Protein AF-0000000087543328 (afdb_homodimer)

Structure (mmCIF, N/CA/C/O backbone):
data_AF-0000000087543328-model_v1
#
loop_
_entity.id
_entity.type
_entity.pdbx_description
1 polymer 'HDOD domain-containing protein'
#
loop_
_atom_site.group_PDB
_atom_site.id
_atom_site.type_symbol
_atom_site.label_atom_id
_atom_site.label_alt_id
_atom_site.label_comp_id
_atom_site.label_asym_id
_atom_site.label_entity_id
_atom_site.label_seq_id
_atom_site.pdbx_PDB_ins_code
_atom_site.Cartn_x
_atom_site.Cartn_y
_atom_site.Cartn_z
_atom_site.occupancy
_atom_site.B_iso_or_equiv
_atom_site.auth_seq_id
_atom_site.auth_comp_id
_atom_site.auth_asym_id
_atom_site.auth_atom_id
_atom_site.pdbx_PDB_model_num
ATOM 1 N N . MET A 1 1 ? -0.585 4.352 -49.812 1 19.86 1 MET A N 1
ATOM 2 C CA . MET A 1 1 ? -1.611 5.371 -50 1 19.86 1 MET A CA 1
ATOM 3 C C . MET A 1 1 ? -2.803 5.125 -49.094 1 19.86 1 MET A C 1
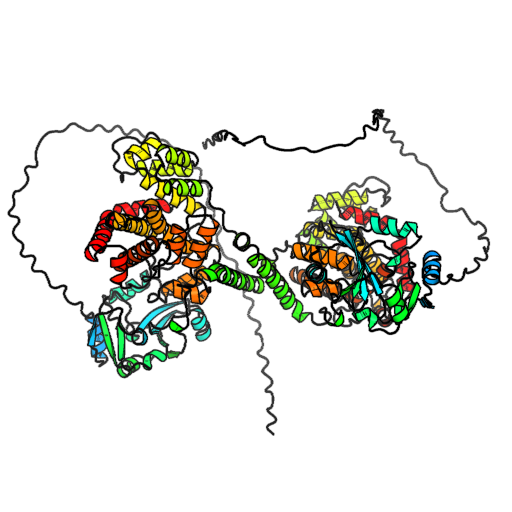ATOM 5 O O . MET A 1 1 ? -3.605 4.223 -49.344 1 19.86 1 MET A O 1
ATOM 9 N N . CYS A 1 2 ? -2.732 5.324 -47.781 1 21.84 2 CYS A N 1
ATOM 10 C CA . CYS A 1 2 ? -2.926 4.574 -46.562 1 21.84 2 CYS A CA 1
ATOM 11 C C . CYS A 1 2 ? -4.301 4.855 -45.969 1 21.84 2 CYS A C 1
ATOM 13 O O . CYS A 1 2 ? -4.484 5.855 -45.25 1 21.84 2 CYS A O 1
ATOM 15 N N . SER A 1 3 ? -5.391 4.523 -46.812 1 21.02 3 SER A N 1
ATOM 16 C CA . SER A 1 3 ? -6.738 5.09 -46.75 1 21.02 3 SER A CA 1
ATOM 17 C C . SER A 1 3 ? -7.477 4.641 -45.5 1 21.02 3 SER A C 1
ATOM 19 O O . SER A 1 3 ? -7.641 3.439 -45.25 1 21.02 3 SER A O 1
ATOM 21 N N . LEU A 1 4 ? -7.59 5.488 -44.5 1 20.98 4 LEU A N 1
ATOM 22 C CA . LEU A 1 4 ? -7.801 5.391 -43.062 1 20.98 4 LEU A CA 1
ATOM 23 C C . LEU A 1 4 ? -9.289 5.281 -42.719 1 20.98 4 LEU A C 1
ATOM 25 O O . LEU A 1 4 ? -9.75 5.848 -41.75 1 20.98 4 LEU A O 1
ATOM 29 N N . ARG A 1 5 ? -10.164 4.801 -43.656 1 21.86 5 ARG A N 1
ATOM 30 C CA . ARG A 1 5 ? -11.508 5.324 -43.438 1 21.86 5 ARG A CA 1
ATOM 31 C C . ARG A 1 5 ? -12.156 4.691 -42.219 1 21.86 5 ARG A C 1
ATOM 33 O O . ARG A 1 5 ? -12.023 3.486 -41.969 1 21.86 5 ARG A O 1
ATOM 40 N N . TYR A 1 6 ? -12.695 5.59 -41.312 1 20.16 6 TYR A N 1
ATOM 41 C CA . TYR A 1 6 ? -13.133 5.656 -39.938 1 20.16 6 TYR A CA 1
ATOM 42 C C . TYR A 1 6 ? -14.531 5.059 -39.781 1 20.16 6 TYR A C 1
ATOM 44 O O . TYR A 1 6 ? -15.477 5.5 -40.406 1 20.16 6 TYR A O 1
ATOM 52 N N . ALA A 1 7 ? -14.609 3.797 -39.625 1 21.73 7 ALA A N 1
ATOM 53 C CA . ALA A 1 7 ? -15.836 2.998 -39.625 1 21.73 7 ALA A CA 1
ATOM 54 C C . ALA A 1 7 ? -16.734 3.391 -38.469 1 21.73 7 ALA A C 1
ATOM 56 O O . ALA A 1 7 ? -16.266 3.617 -37.344 1 21.73 7 ALA A O 1
ATOM 57 N N . THR A 1 8 ? -17.969 3.902 -38.75 1 22.56 8 THR A N 1
ATOM 58 C CA . THR A 1 8 ? -19.078 4.559 -38.062 1 22.56 8 THR A CA 1
ATOM 59 C C . THR A 1 8 ? -19.703 3.629 -37.031 1 22.56 8 THR A C 1
ATOM 61 O O . THR A 1 8 ? -20.078 2.496 -37.344 1 22.56 8 THR A O 1
ATOM 64 N N . PRO A 1 9 ? -19.547 3.918 -35.688 1 22.5 9 PRO A N 1
ATOM 65 C CA . PRO A 1 9 ? -19.844 3.125 -34.5 1 22.5 9 PRO A CA 1
ATOM 66 C C . PRO A 1 9 ? -21.344 3.006 -34.219 1 22.5 9 PRO A C 1
ATOM 68 O O . PRO A 1 9 ? -22.078 3.998 -34.312 1 22.5 9 PRO A O 1
ATOM 71 N N . PRO A 1 10 ? -21.984 1.905 -34.5 1 20.33 10 PRO A N 1
ATOM 72 C CA . PRO A 1 10 ? -23.438 1.818 -34.5 1 20.33 10 PRO A CA 1
ATOM 73 C C . PRO A 1 10 ? -24.047 2.117 -33.125 1 20.33 10 PRO A C 1
ATOM 75 O O . PRO A 1 10 ? -23.359 1.978 -32.094 1 20.33 10 PRO A O 1
ATOM 78 N N . ARG A 1 11 ? -25.25 2.781 -33.062 1 21.09 11 ARG A N 1
ATOM 79 C CA . ARG A 1 11 ? -26.188 3.52 -32.219 1 21.09 11 ARG A CA 1
ATOM 80 C C . ARG A 1 11 ? -26.844 2.598 -31.203 1 21.09 11 ARG A C 1
ATOM 82 O O . ARG A 1 11 ? -27.625 1.714 -31.562 1 21.09 11 ARG A O 1
ATOM 89 N N . LEU A 1 12 ? -26.203 2.326 -30.094 1 19.09 12 LEU A N 1
ATOM 90 C CA . LEU A 1 12 ? -26.688 1.369 -29.109 1 19.09 12 LEU A CA 1
ATOM 91 C C . LEU A 1 12 ? -27.938 1.906 -28.391 1 19.09 12 LEU A C 1
ATOM 93 O O . LEU A 1 12 ? -27.938 3.047 -27.922 1 19.09 12 LEU A O 1
ATOM 97 N N . CYS A 1 13 ? -29.125 1.343 -28.578 1 19.7 13 CYS A N 1
ATOM 98 C CA . CYS A 1 13 ? -30.516 1.588 -28.203 1 19.7 13 CYS A CA 1
ATOM 99 C C . CYS A 1 13 ? -30.703 1.465 -26.703 1 19.7 13 CYS A C 1
ATOM 101 O O . CYS A 1 13 ? -30.312 0.46 -26.109 1 19.7 13 CYS A O 1
ATOM 103 N N . TRP A 1 14 ? -30.859 2.693 -26 1 19.03 14 TRP A N 1
ATOM 104 C CA . TRP A 1 14 ? -30.969 3.059 -24.594 1 19.03 14 TRP A CA 1
ATOM 105 C C . TRP A 1 14 ? -32.25 2.498 -23.969 1 19.03 14 TRP A C 1
ATOM 107 O O . TRP A 1 14 ? -33.344 2.859 -24.391 1 19.03 14 TRP A O 1
ATOM 117 N N . ASN A 1 15 ? -32.312 1.353 -23.5 1 18.34 15 ASN A N 1
ATOM 118 C CA . ASN A 1 15 ? -33.562 0.72 -23.062 1 18.34 15 ASN A CA 1
ATOM 119 C C . ASN A 1 15 ? -34 1.221 -21.688 1 18.34 15 ASN A C 1
ATOM 121 O O . ASN A 1 15 ? -34.781 0.569 -21.016 1 18.34 15 ASN A O 1
ATOM 125 N N . ALA A 1 16 ? -33.562 2.389 -21.172 1 18.34 16 ALA A N 1
ATOM 126 C CA . ALA A 1 16 ? -33.812 2.512 -19.734 1 18.34 16 ALA A CA 1
ATOM 127 C C . ALA A 1 16 ? -35.312 2.447 -19.422 1 18.34 16 ALA A C 1
ATOM 129 O O . ALA A 1 16 ? -36.125 2.91 -20.219 1 18.34 16 ALA A O 1
ATOM 130 N N . GLY A 1 17 ? -35.688 1.67 -18.391 1 17.94 17 GLY A N 1
ATOM 131 C CA . GLY A 1 17 ? -36.812 1.072 -17.719 1 17.94 17 GLY A CA 1
ATOM 132 C C . GLY A 1 17 ? -37.75 2.098 -17.094 1 17.94 17 GLY A C 1
ATOM 133 O O . GLY A 1 17 ? -37.438 3.289 -17.062 1 17.94 17 GLY A O 1
ATOM 134 N N . PRO A 1 18 ? -38.438 1.804 -15.961 1 20.08 18 PRO A N 1
ATOM 135 C CA . PRO A 1 18 ? -39.812 1.947 -15.477 1 20.08 18 PRO A CA 1
ATOM 136 C C . PRO A 1 18 ? -40 3.209 -14.641 1 20.08 18 PRO A C 1
ATOM 138 O O . PRO A 1 18 ? -39.062 3.725 -14.055 1 20.08 18 PRO A O 1
ATOM 141 N N . THR A 1 19 ? -41.062 3.975 -14.867 1 19.34 19 THR A N 1
ATOM 142 C CA . THR A 1 19 ? -41.688 5.223 -14.453 1 19.34 19 THR A CA 1
ATOM 143 C C . THR A 1 19 ? -42.219 5.117 -13.023 1 19.34 19 THR A C 1
ATOM 145 O O . THR A 1 19 ? -43.031 5.926 -12.594 1 19.34 19 THR A O 1
ATOM 148 N N . THR A 1 20 ? -41.656 4.617 -12.023 1 16.33 20 THR A N 1
ATOM 149 C CA . THR A 1 20 ? -42.594 4.523 -10.914 1 16.33 20 THR A CA 1
ATOM 150 C C . THR A 1 20 ? -42.875 5.902 -10.328 1 16.33 20 THR A C 1
ATOM 152 O O . THR A 1 20 ? -44.031 6.273 -10.141 1 16.33 20 THR A O 1
ATOM 155 N N . SER A 1 21 ? -42.031 6.527 -9.328 1 15.92 21 SER A N 1
ATOM 156 C CA . SER A 1 21 ? -42.594 6.727 -7.992 1 15.92 21 SER A CA 1
ATOM 157 C C . SER A 1 21 ? -43.281 8.078 -7.879 1 15.92 21 SER A C 1
ATOM 159 O O . SER A 1 21 ? -43.156 8.922 -8.773 1 15.92 21 SER A O 1
ATOM 161 N N . ALA A 1 22 ? -42.906 8.867 -6.633 1 16.64 22 ALA A N 1
ATOM 162 C CA . ALA A 1 22 ? -43.594 9.375 -5.438 1 16.64 22 ALA A CA 1
ATOM 163 C C . ALA A 1 22 ? -43.938 10.852 -5.586 1 16.64 22 ALA A C 1
ATOM 165 O O . ALA A 1 22 ? -43.375 11.547 -6.441 1 16.64 22 ALA A O 1
ATOM 166 N N . ARG A 1 23 ? -44.156 11.633 -4.34 1 16.64 23 ARG A N 1
ATOM 167 C CA . ARG A 1 23 ? -45.125 12.461 -3.631 1 16.64 23 ARG A CA 1
ATOM 168 C C . ARG A 1 23 ? -44.688 13.922 -3.611 1 16.64 23 ARG A C 1
ATOM 170 O O . ARG A 1 23 ? -45.469 14.805 -3.281 1 16.64 23 ARG A O 1
ATOM 177 N N . CYS A 1 24 ? -43.375 14.352 -3.805 1 15.91 24 CYS A N 1
ATOM 178 C CA . CYS A 1 24 ? -43.156 15.383 -2.801 1 15.91 24 CYS A CA 1
ATOM 179 C C . CYS A 1 24 ? -44 16.625 -3.086 1 15.91 24 CYS A C 1
ATOM 181 O O . CYS A 1 24 ? -44.344 16.875 -4.234 1 15.91 24 CYS A O 1
ATOM 183 N N . TRP A 1 25 ? -44.094 17.5 -1.978 1 16.02 25 TRP A N 1
ATOM 184 C CA . TRP A 1 25 ? -44.906 18.547 -1.373 1 16.02 25 TRP A CA 1
ATOM 185 C C . TRP A 1 25 ? -44.688 19.891 -2.051 1 16.02 25 TRP A C 1
ATOM 187 O O . TRP A 1 25 ? -43.688 20.062 -2.77 1 16.02 25 TRP A O 1
ATOM 197 N N . THR A 1 26 ? -44.312 20.922 -1.267 1 15.66 26 THR A N 1
ATOM 1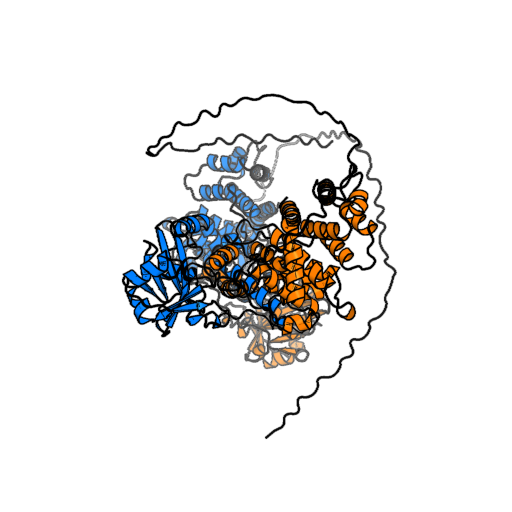98 C CA . THR A 1 26 ? -45.062 22.125 -0.975 1 15.66 26 THR A CA 1
ATOM 199 C C . THR A 1 26 ? -44.594 23.297 -1.838 1 15.66 26 THR A C 1
ATOM 201 O O . THR A 1 26 ? -45.406 23.953 -2.498 1 15.66 26 THR A O 1
ATOM 204 N N . ALA A 1 27 ? -43.469 24.047 -1.35 1 16.39 27 ALA A N 1
ATOM 205 C CA . ALA A 1 27 ? -43.781 25.406 -0.918 1 16.39 27 ALA A CA 1
ATOM 206 C C . ALA A 1 27 ? -43.625 26.391 -2.076 1 16.39 27 ALA A C 1
ATOM 208 O O . ALA A 1 27 ? -43.031 26.062 -3.105 1 16.39 27 ALA A O 1
ATOM 209 N N . GLY A 1 28 ? -43.375 27.703 -1.711 1 15.44 28 GLY A N 1
ATOM 210 C CA . GLY A 1 28 ? -44 29.016 -1.852 1 15.44 28 GLY A CA 1
ATOM 211 C C . GLY A 1 28 ? -43.375 29.844 -2.969 1 15.44 28 GLY A C 1
ATOM 212 O O . GLY A 1 28 ? -44.062 30.203 -3.928 1 15.44 28 GLY A O 1
ATOM 213 N N . CYS A 1 29 ? -42.219 30.594 -2.682 1 15.8 29 CYS A N 1
ATOM 214 C CA . CYS A 1 29 ? -42.406 32.031 -2.775 1 15.8 29 CYS A CA 1
ATOM 215 C C . CYS A 1 29 ? -41.969 32.562 -4.141 1 15.8 29 CYS A C 1
ATOM 217 O O . CYS A 1 29 ? -41 32.062 -4.719 1 15.8 29 CYS A O 1
ATOM 219 N N . ALA A 1 30 ? -42.75 33.312 -4.73 1 16.19 30 ALA A N 1
ATOM 220 C CA . ALA A 1 30 ? -43 33.906 -6.043 1 16.19 30 ALA A CA 1
ATOM 221 C C . ALA A 1 30 ? -41.938 34.938 -6.402 1 16.19 30 ALA A C 1
ATOM 223 O O . ALA A 1 30 ? -41.875 35.406 -7.543 1 16.19 30 ALA A O 1
ATOM 224 N N . THR A 1 31 ? -41 35.219 -5.398 1 15.71 31 THR A N 1
ATOM 225 C CA . THR A 1 31 ? -41 36.688 -5.492 1 15.71 31 THR A CA 1
ATOM 226 C C . THR A 1 31 ? -40.344 37.156 -6.801 1 15.71 31 THR A C 1
ATOM 228 O O . THR A 1 31 ? -40.969 37.875 -7.582 1 15.71 31 THR A O 1
ATOM 231 N N . GLY A 1 32 ? -39.156 37.781 -6.734 1 16.28 32 GLY A N 1
ATOM 232 C CA . GLY A 1 32 ? -38.938 39.188 -7.004 1 16.28 32 GLY A CA 1
ATOM 233 C C . GLY A 1 32 ? -38.344 39.469 -8.375 1 16.28 32 GLY A C 1
ATOM 234 O O . GLY A 1 32 ? -37.781 38.562 -8.992 1 16.28 32 GLY A O 1
ATOM 235 N N . SER A 1 33 ? -38.969 40.406 -9.102 1 16.78 33 SER A N 1
ATOM 236 C CA . SER A 1 33 ? -39.031 40.938 -10.461 1 16.78 33 SER A CA 1
ATOM 237 C C . SER A 1 33 ? -37.688 41.531 -10.875 1 16.78 33 SER A C 1
ATOM 239 O O . SER A 1 33 ? -37.219 42.531 -10.281 1 16.78 33 SER A O 1
ATOM 241 N N . ASN A 1 34 ? -36.781 40.625 -11.148 1 16.7 34 ASN A N 1
ATOM 242 C CA . ASN A 1 34 ? -35.406 41.031 -11.406 1 16.7 34 ASN A CA 1
ATOM 243 C C . ASN A 1 34 ? -35.281 41.875 -12.664 1 16.7 34 ASN A C 1
ATOM 245 O O . ASN A 1 34 ? -34.219 41.938 -13.273 1 16.7 34 ASN A O 1
ATOM 249 N N . THR A 1 35 ? -36.125 42.844 -12.922 1 15.87 35 THR A N 1
ATOM 250 C CA . THR A 1 35 ? -36.094 43.125 -14.352 1 15.87 35 THR A CA 1
ATOM 251 C C . THR A 1 35 ? -34.781 43.844 -14.703 1 15.87 35 THR A C 1
ATOM 253 O O . THR A 1 35 ? -34.344 43.812 -15.859 1 15.87 35 THR A O 1
ATOM 256 N N . ALA A 1 36 ? -34.094 44.438 -13.859 1 15.52 36 ALA A N 1
ATOM 257 C CA . ALA A 1 36 ? -33.719 45.719 -14.445 1 15.52 36 ALA A CA 1
ATOM 258 C C . ALA A 1 36 ? -32.688 45.531 -15.562 1 15.52 36 ALA A C 1
ATOM 260 O O . ALA A 1 36 ? -31.844 44.656 -15.5 1 15.52 36 ALA A O 1
ATOM 261 N N . LYS A 1 37 ? -32.875 46.438 -16.547 1 16.31 37 LYS A N 1
ATOM 262 C CA . LYS A 1 37 ? -32.531 46.656 -17.938 1 16.31 37 LYS A CA 1
ATOM 263 C C . LYS A 1 37 ? -31.047 46.875 -18.125 1 16.31 37 LYS A C 1
ATOM 265 O O . LYS A 1 37 ? -30.359 47.25 -17.172 1 16.31 37 LYS A O 1
ATOM 270 N N . CYS A 1 38 ? -30.531 47.031 -19.281 1 16.12 38 CYS A N 1
ATOM 271 C CA . CYS A 1 38 ? -29.422 46.688 -20.188 1 16.12 38 CYS A CA 1
ATOM 272 C C . CYS A 1 38 ? -28.344 47.781 -20.156 1 16.12 38 CYS A C 1
ATOM 274 O O . CYS A 1 38 ? -27.172 47.5 -20.438 1 16.12 38 CYS A O 1
ATOM 276 N N . GLU A 1 39 ? -28.594 49.062 -19.766 1 15.41 39 GLU A N 1
ATOM 277 C CA . GLU A 1 39 ? -28.188 49.906 -20.891 1 15.41 39 GLU A CA 1
ATOM 278 C C . GLU A 1 39 ? -26.672 49.938 -21.031 1 15.41 39 GLU A C 1
ATOM 280 O O . GLU A 1 39 ? -25.953 49.406 -20.188 1 15.41 39 GLU A O 1
ATOM 285 N N . HIS A 1 40 ? -26.109 51.188 -21.188 1 15.98 40 HIS A N 1
ATOM 286 C CA . HIS A 1 40 ? -25.406 51.969 -22.203 1 15.98 40 HIS A CA 1
ATOM 287 C C . HIS A 1 40 ? -23.906 51.938 -21.953 1 15.98 40 HIS A C 1
ATOM 289 O O . HIS A 1 40 ? -23.453 51.75 -20.828 1 15.98 40 HIS A O 1
ATOM 295 N N . ALA A 1 41 ? -23.109 51.875 -23.094 1 17.56 41 ALA A N 1
ATOM 296 C CA . ALA A 1 41 ? -21.781 51.625 -23.641 1 17.56 41 ALA A CA 1
ATOM 297 C C . ALA A 1 41 ? -20.797 52.719 -23.281 1 17.56 41 ALA A C 1
ATOM 299 O O . ALA A 1 41 ? -19.641 52.688 -23.688 1 17.56 41 ALA A O 1
ATOM 300 N N . ARG A 1 42 ? -21.125 53.531 -22.203 1 15.98 42 ARG A N 1
ATOM 301 C CA . ARG A 1 42 ? -20.406 54.781 -22.438 1 15.98 42 ARG A CA 1
ATOM 302 C C . ARG A 1 42 ? -18.906 54.531 -22.641 1 15.98 42 ARG A C 1
ATOM 304 O O . ARG A 1 42 ? -18.391 53.531 -22.172 1 15.98 42 ARG A O 1
ATOM 311 N N . SER A 1 43 ? -18.312 55.562 -23.234 1 16.41 43 SER A N 1
ATOM 312 C CA . SER A 1 43 ? -17.203 56.094 -24.031 1 16.41 43 SER A CA 1
ATOM 313 C C . SER A 1 43 ? -15.922 56.156 -23.203 1 16.41 43 SER A C 1
ATOM 315 O O . SER A 1 43 ? -15.961 56.25 -21.984 1 16.41 43 SER A O 1
ATOM 317 N N . PHE A 1 44 ? -14.82 55.781 -23.875 1 17.33 44 PHE A N 1
ATOM 318 C CA . PHE A 1 44 ? -13.422 55.406 -23.734 1 17.33 44 PHE A CA 1
ATOM 319 C C . PHE A 1 44 ? -12.578 56.594 -23.266 1 17.33 44 PHE A C 1
ATOM 321 O O . PHE A 1 44 ? -11.359 56.469 -23.125 1 17.33 44 PHE A O 1
ATOM 328 N N . ARG A 1 45 ? -13.109 57.75 -22.906 1 16.61 45 ARG A N 1
ATOM 329 C CA . ARG A 1 45 ? -12.195 58.875 -23.172 1 16.61 45 ARG A CA 1
ATOM 330 C C . ARG A 1 45 ? -10.922 58.75 -22.344 1 16.61 45 ARG A C 1
ATOM 332 O O . ARG A 1 45 ? -10.977 58.375 -21.156 1 16.61 45 ARG A O 1
ATOM 339 N N . ALA A 1 46 ? -9.773 58.719 -23.047 1 17.3 46 ALA A N 1
ATOM 340 C CA . ALA A 1 46 ? -8.328 58.5 -22.969 1 17.3 46 ALA A CA 1
ATOM 341 C C . ALA A 1 46 ? -7.668 59.531 -22.047 1 17.3 46 ALA A C 1
ATOM 343 O O . ALA A 1 46 ? -6.566 59.281 -21.547 1 17.3 46 ALA A O 1
ATOM 344 N N . HIS A 1 47 ? -8.328 60.719 -21.734 1 16.75 47 HIS A N 1
ATOM 345 C CA . HIS A 1 47 ? -7.395 61.844 -21.734 1 16.75 47 HIS A CA 1
ATOM 346 C C . HIS A 1 47 ? -6.445 61.781 -20.547 1 16.75 47 HIS A C 1
ATOM 348 O O . HIS A 1 47 ? -6.859 61.438 -19.438 1 16.75 47 HIS A O 1
ATOM 354 N N . LEU A 1 48 ? -5.184 61.656 -20.859 1 17.64 48 LEU A N 1
ATOM 355 C CA . LEU A 1 48 ? -3.951 61.438 -20.094 1 17.64 48 LEU A CA 1
ATOM 356 C C . LEU A 1 48 ? -3.654 62.656 -19.219 1 17.64 48 LEU A C 1
ATOM 358 O O . LEU A 1 48 ? -2.607 62.719 -18.562 1 17.64 48 LEU A O 1
ATOM 362 N N . PRO A 1 49 ? -4.707 63.438 -18.75 1 16.23 49 PRO A N 1
ATOM 363 C CA . PRO A 1 49 ? -4.094 64.75 -18.547 1 16.23 49 PRO A CA 1
ATOM 364 C C . PRO A 1 49 ? -2.918 64.688 -17.562 1 16.23 49 PRO A C 1
ATOM 366 O O . PRO A 1 49 ? -2.773 63.719 -16.812 1 16.23 49 PRO A O 1
ATOM 369 N N . ARG A 1 50 ? -2.162 65.875 -17.469 1 19.03 50 ARG A N 1
ATOM 370 C CA . ARG A 1 50 ? -0.922 66.562 -17.156 1 19.03 50 ARG A CA 1
ATOM 371 C C . ARG A 1 50 ? -0.691 66.625 -15.648 1 19.03 50 ARG A C 1
ATOM 373 O O . ARG A 1 50 ? 0.453 66.562 -15.188 1 19.03 50 ARG A O 1
ATOM 380 N N . GLN A 1 51 ? -1.838 66.875 -14.773 1 15.35 51 GLN A N 1
ATOM 381 C CA . GLN A 1 51 ? -1.629 68 -13.938 1 15.35 51 GLN A CA 1
ATOM 382 C C . GLN A 1 51 ? -0.637 67.75 -12.82 1 15.35 51 GLN A C 1
ATOM 384 O O . GLN A 1 51 ? 0.326 68.5 -12.625 1 15.35 51 GLN A O 1
ATOM 389 N N . ALA A 1 52 ? -1.103 67.375 -11.484 1 16.55 52 ALA A N 1
ATOM 390 C CA . ALA A 1 52 ? -1.143 68.125 -10.25 1 16.55 52 ALA A CA 1
ATOM 391 C C . ALA A 1 52 ? 0.118 67.938 -9.422 1 16.55 52 ALA A C 1
ATOM 393 O O . ALA A 1 52 ? 0.675 66.812 -9.398 1 16.55 52 ALA A O 1
ATOM 394 N N . GLY A 1 53 ? 0.855 69.125 -8.93 1 17.16 53 GLY A N 1
ATOM 395 C CA . GLY A 1 53 ? 1.936 69.812 -8.266 1 17.16 53 GLY A CA 1
ATOM 396 C C . GLY A 1 53 ? 2.201 69.312 -6.859 1 17.16 53 GLY A C 1
ATOM 397 O O . GLY A 1 53 ? 3.35 69 -6.496 1 17.16 53 GLY A O 1
ATOM 398 N N . TYR A 1 54 ? 1.181 69.625 -5.945 1 16.89 54 TYR A N 1
ATOM 399 C CA . TYR A 1 54 ? 1.352 70.375 -4.68 1 16.89 54 TYR A CA 1
ATOM 400 C C . TYR A 1 54 ? 1.771 69.375 -3.57 1 16.89 54 TYR A C 1
ATOM 402 O O . TYR A 1 54 ? 1.836 69.75 -2.4 1 16.89 54 TYR A O 1
ATOM 410 N N . THR A 1 55 ? 1.972 68.125 -3.795 1 18.83 55 THR A N 1
ATOM 411 C CA . THR A 1 55 ? 1.433 67.375 -2.666 1 18.83 55 THR A CA 1
ATOM 412 C C . THR A 1 55 ? 2.207 67.688 -1.39 1 18.83 55 THR A C 1
ATOM 414 O O . THR A 1 55 ? 1.794 67.312 -0.296 1 18.83 55 THR A O 1
ATOM 417 N N . ALA A 1 56 ? 3.541 67.938 -1.516 1 18.16 56 ALA A N 1
ATOM 418 C CA . ALA A 1 56 ? 4.25 67.375 -0.375 1 18.16 56 ALA A CA 1
ATOM 419 C C . ALA A 1 56 ? 4.035 68.188 0.883 1 18.16 56 ALA A C 1
ATOM 421 O O . ALA A 1 56 ? 4.492 67.875 1.968 1 18.16 56 ALA A O 1
ATOM 422 N N . ARG A 1 57 ? 3.82 69.562 0.699 1 19.31 57 ARG A N 1
ATOM 423 C CA . ARG A 1 57 ? 4.27 70.438 1.766 1 19.31 57 ARG A CA 1
ATOM 424 C C . ARG A 1 57 ? 3.455 70.25 3.037 1 19.31 57 ARG A C 1
ATOM 426 O O . ARG A 1 57 ? 3.801 70.75 4.098 1 19.31 57 ARG A O 1
ATOM 433 N N . LEU A 1 58 ? 2.055 70.062 2.729 1 17.47 58 LEU A N 1
ATOM 434 C CA . LEU A 1 58 ? 1.233 70.938 3.592 1 17.47 58 LEU A CA 1
ATOM 435 C C . LEU A 1 58 ? 1.557 70.688 5.062 1 17.47 58 LEU A C 1
ATOM 437 O O . LEU A 1 58 ? 1.787 71.625 5.816 1 17.47 58 LEU A O 1
ATOM 441 N N . VAL A 1 59 ? 0.725 69.812 5.77 1 19.02 59 VAL A N 1
ATOM 442 C CA . VAL A 1 59 ? -0.181 70.25 6.836 1 19.02 59 VAL A CA 1
ATOM 443 C C . VAL A 1 59 ? 0.566 70.25 8.172 1 19.02 59 VAL A C 1
ATOM 445 O O . VAL A 1 59 ? 1.073 69.25 8.617 1 19.02 59 VAL A O 1
ATOM 448 N N . GLY A 1 60 ? 1.298 71.312 8.539 1 20.52 60 GLY A N 1
ATOM 449 C CA . GLY A 1 60 ? 1.926 71.688 9.805 1 20.52 60 GLY A CA 1
ATOM 450 C C . GLY A 1 60 ? 1.009 71.5 11 1 20.52 60 GLY A C 1
ATOM 451 O O . GLY A 1 60 ? 1.308 71.938 12.094 1 20.52 60 GLY A O 1
ATOM 452 N N . LYS A 1 61 ? -0.297 71.25 10.68 1 24.2 61 LYS A N 1
ATOM 453 C CA . LYS A 1 61 ? -1.137 71.75 11.766 1 24.2 61 LYS A CA 1
ATOM 454 C C . LYS A 1 61 ? -0.666 71.188 13.117 1 24.2 61 LYS A C 1
ATOM 456 O O . LYS A 1 61 ? -0 70.188 13.188 1 24.2 61 LYS A O 1
ATOM 461 N N . ARG A 1 62 ? -1.074 72 14.086 1 26.27 62 ARG A N 1
ATOM 462 C CA . ARG A 1 62 ? -0.962 72.062 15.547 1 26.27 62 ARG A CA 1
ATOM 463 C C . ARG A 1 62 ? -1.381 70.75 16.172 1 26.27 62 ARG A C 1
ATOM 465 O O . ARG A 1 62 ? -2.521 70.312 16.016 1 26.27 62 ARG A O 1
ATOM 472 N N . ILE A 1 63 ? -0.475 69.875 16.156 1 22.69 63 ILE A N 1
ATOM 473 C CA . ILE A 1 63 ? -0.681 68.625 16.906 1 22.69 63 ILE A CA 1
ATOM 474 C C . ILE A 1 63 ? -1.194 68.938 18.312 1 22.69 63 ILE A C 1
ATOM 476 O O . ILE A 1 63 ? -0.488 69.562 19.109 1 22.69 63 ILE A O 1
ATOM 480 N N . GLN A 1 64 ? -2.49 69.5 18.359 1 23.28 64 GLN A N 1
ATOM 481 C CA . GLN A 1 64 ? -3.062 69.625 19.688 1 23.28 64 GLN A CA 1
ATOM 482 C C . GLN A 1 64 ? -2.713 68.438 20.562 1 23.28 64 GLN A C 1
ATOM 484 O O . GLN A 1 64 ? -2.65 67.312 20.094 1 23.28 64 GLN A O 1
ATOM 489 N N . THR A 1 65 ? -2.037 68.688 21.656 1 26.47 65 THR A N 1
ATOM 490 C CA . THR A 1 65 ? -1.638 67.875 22.828 1 26.47 65 THR A CA 1
ATOM 491 C C . THR A 1 65 ? -2.809 67.062 23.344 1 26.47 65 THR A C 1
ATOM 493 O O . THR A 1 65 ? -3.689 67.625 24.031 1 26.47 65 THR A O 1
ATOM 496 N N . MET A 1 66 ? -3.691 66.562 22.422 1 24.78 66 MET A N 1
ATOM 497 C CA . MET A 1 66 ? -4.746 65.812 23.125 1 24.78 66 MET A CA 1
ATOM 498 C C . MET A 1 66 ? -4.164 64.938 24.219 1 24.78 66 MET A C 1
ATOM 500 O O . MET A 1 66 ? -3.219 64.188 23.969 1 24.78 66 MET A O 1
ATOM 504 N N . THR A 1 67 ? -4.176 65.375 25.438 1 29.25 67 THR A N 1
ATOM 505 C CA . THR A 1 67 ? -3.914 64.625 26.656 1 29.25 67 THR A CA 1
ATOM 506 C C . THR A 1 67 ? -4.465 63.188 26.531 1 29.25 67 THR A C 1
ATOM 508 O O . THR A 1 67 ? -5.684 63 26.469 1 29.25 67 THR A O 1
ATOM 511 N N . GLU A 1 68 ? -4.07 62.531 25.547 1 30.88 68 GLU A N 1
ATOM 512 C CA . GLU A 1 68 ? -4.5 61.125 25.531 1 30.88 68 GLU A CA 1
ATOM 513 C C . GLU A 1 68 ? -4.402 60.5 26.906 1 30.88 68 GLU A C 1
ATOM 515 O O . GLU A 1 68 ? -3.301 60.281 27.422 1 30.88 68 GLU A O 1
ATOM 520 N N . ALA A 1 69 ? -5.273 60.969 27.812 1 34.94 69 ALA A N 1
ATOM 521 C CA . ALA A 1 69 ? -5.449 60.156 29.016 1 34.94 69 ALA A CA 1
ATOM 522 C C . ALA A 1 69 ? -5.262 58.656 28.719 1 34.94 69 ALA A C 1
ATOM 524 O O . ALA A 1 69 ? -5.91 58.125 27.828 1 34.94 69 ALA A O 1
ATOM 525 N N . ALA A 1 70 ? -4.145 58.188 28.875 1 39.22 70 ALA A N 1
ATOM 526 C CA . ALA A 1 70 ? -3.752 56.781 28.938 1 39.22 70 ALA A CA 1
ATOM 527 C C . ALA A 1 70 ? -4.898 55.938 29.453 1 39.22 70 ALA A C 1
ATOM 529 O O . ALA A 1 70 ? -5.211 55.938 30.641 1 39.22 70 ALA A O 1
ATOM 530 N N . LEU A 1 71 ? -6.023 55.969 28.734 1 37.84 71 LEU A N 1
ATOM 531 C CA . LEU A 1 71 ? -6.988 54.969 29.203 1 37.84 71 LEU A CA 1
ATOM 532 C C . LEU A 1 71 ? -6.285 53.688 29.641 1 37.84 71 LEU A C 1
ATOM 534 O O . LEU A 1 71 ? -5.492 53.125 28.875 1 37.84 71 LEU A O 1
ATOM 538 N N . ALA A 1 72 ? -6.031 53.531 30.766 1 41.84 72 ALA A N 1
ATOM 539 C CA . ALA A 1 72 ? -5.555 52.281 31.359 1 41.84 72 ALA A CA 1
ATOM 540 C C . ALA A 1 72 ? -6.133 51.062 30.641 1 41.84 72 ALA A C 1
ATOM 542 O O . ALA A 1 72 ? -7.324 51.031 30.312 1 41.84 72 ALA A O 1
ATOM 543 N N . PRO A 1 73 ? -5.426 50.406 29.828 1 47.09 73 PRO A N 1
ATOM 544 C CA . PRO A 1 73 ? -6.031 49.188 29.266 1 47.09 73 PRO A CA 1
ATOM 545 C C . PRO A 1 73 ? -7.074 48.562 30.172 1 47.09 73 PRO A C 1
ATOM 547 O O . PRO A 1 73 ? -6.785 48.281 31.344 1 47.09 73 PRO A O 1
ATOM 550 N N . GLU A 1 74 ? -8.281 49.156 30.203 1 52.75 74 GLU A N 1
ATOM 551 C CA . GLU A 1 74 ? -9.352 48.594 31.016 1 52.75 74 GLU A CA 1
ATOM 552 C C . GLU A 1 74 ? -9.25 47.094 31.109 1 52.75 74 GLU A C 1
ATOM 554 O O . GLU A 1 74 ? -9 46.406 30.094 1 52.75 74 GLU A O 1
ATOM 559 N N . ILE A 1 75 ? -8.844 46.562 32.156 1 64.5 75 ILE A N 1
ATOM 560 C CA . ILE A 1 75 ? -8.844 45.125 32.469 1 64.5 75 ILE A CA 1
ATOM 561 C C . ILE A 1 75 ? -10.148 44.5 32 1 64.5 75 ILE A C 1
ATOM 563 O O . ILE A 1 75 ? -11.234 44.938 32.406 1 64.5 75 ILE A O 1
ATOM 567 N N . PRO A 1 76 ? -10.039 43.781 30.859 1 76.44 76 PRO A N 1
ATOM 568 C CA . PRO A 1 76 ? -11.266 43.125 30.391 1 76.44 76 PRO A CA 1
ATOM 569 C C . PRO A 1 76 ? -12.016 42.406 31.516 1 76.44 76 PRO A C 1
ATOM 571 O O . PRO A 1 76 ? -11.398 41.906 32.438 1 76.44 76 PRO A O 1
ATOM 574 N N . HIS A 1 77 ? -13.289 42.688 31.625 1 85.94 77 HIS A N 1
ATOM 575 C CA . HIS A 1 77 ? -14.148 42.031 32.594 1 85.94 77 HIS A CA 1
ATOM 576 C C . HIS A 1 77 ? -15.094 41.062 31.906 1 85.94 77 HIS A C 1
ATOM 578 O O . HIS A 1 77 ? -15.336 41.156 30.703 1 85.94 77 HIS A O 1
ATOM 584 N N . ALA A 1 78 ? -15.562 40.125 32.688 1 91.56 78 ALA A N 1
ATOM 585 C CA . ALA A 1 78 ? -16.547 39.156 32.188 1 91.56 78 ALA A CA 1
ATOM 586 C C . ALA A 1 78 ? -17.812 39.875 31.719 1 91.56 78 ALA A C 1
ATOM 588 O O . ALA A 1 78 ? -18.266 40.812 32.375 1 91.56 78 ALA A O 1
ATOM 589 N N . PRO A 1 79 ? -18.328 39.469 30.578 1 92.62 79 PRO A N 1
ATOM 590 C CA . PRO A 1 79 ? -19.578 40.094 30.094 1 92.62 79 PRO A CA 1
ATOM 591 C C . PRO A 1 79 ? -20.703 40 31.125 1 92.62 79 PRO A C 1
ATOM 593 O O . PRO A 1 79 ? -20.797 39.031 31.875 1 92.62 79 PRO A O 1
ATOM 596 N N . SER A 1 80 ? -21.625 40.969 31.109 1 92.19 80 SER A N 1
ATOM 597 C CA . SER A 1 80 ? -22.703 41.125 32.094 1 92.19 80 SER A CA 1
ATOM 598 C C . SER A 1 80 ? -23.656 39.938 32.031 1 92.19 80 SER A C 1
ATOM 600 O O . SER A 1 80 ? -24.156 39.469 33.062 1 92.19 80 SER A O 1
ATOM 602 N N . VAL A 1 81 ? -23.859 39.438 30.859 1 92.62 81 VAL A N 1
ATOM 603 C CA . VAL A 1 81 ? -24.797 38.344 30.672 1 92.62 81 VAL A CA 1
ATOM 604 C C . VAL A 1 81 ? -24.328 37.094 31.438 1 92.62 81 VAL A C 1
ATOM 606 O O . VAL A 1 81 ? -25.125 36.375 32.031 1 92.62 81 VAL A O 1
ATOM 609 N N . ILE A 1 82 ? -23.078 36.875 31.5 1 94 82 ILE A N 1
ATOM 610 C CA . ILE A 1 82 ? -22.5 35.688 32.156 1 94 82 ILE A CA 1
ATOM 611 C C . ILE A 1 82 ? -22.516 35.906 33.688 1 94 82 ILE A C 1
ATOM 613 O O . ILE A 1 82 ? -22.844 34.969 34.438 1 94 82 ILE A O 1
ATOM 617 N N . ARG A 1 83 ? -22.188 37.125 34.062 1 93.62 83 ARG A N 1
ATOM 618 C CA . ARG A 1 83 ? -22.219 37.438 35.5 1 93.62 83 ARG A CA 1
ATOM 619 C C . ARG A 1 83 ? -23.625 37.281 36.062 1 93.62 83 ARG A C 1
ATOM 621 O O . ARG A 1 83 ? -23.797 36.719 37.156 1 93.62 83 ARG A O 1
ATOM 628 N N . GLN A 1 84 ? -24.562 37.75 35.312 1 93.31 84 GLN A N 1
ATOM 629 C CA . GLN A 1 84 ? -25.953 37.625 35.719 1 93.31 84 GLN A CA 1
ATOM 630 C C . GLN A 1 84 ? -26.406 36.188 35.781 1 93.31 84 GLN A C 1
ATOM 632 O O . GLN A 1 84 ? -27.125 35.781 36.688 1 93.31 84 GLN A O 1
ATOM 637 N N . LEU A 1 85 ? -26.016 35.469 34.75 1 91.88 85 LEU A N 1
ATOM 638 C CA . LEU A 1 85 ? -26.359 34.062 34.719 1 91.88 85 LEU A CA 1
ATOM 639 C C . LEU A 1 85 ? -25.812 33.312 35.906 1 91.88 85 LEU A C 1
ATOM 641 O O . LEU A 1 85 ? -26.516 32.531 36.562 1 91.88 85 LEU A O 1
ATOM 645 N N . LEU A 1 86 ? -24.578 33.531 36.312 1 93.62 86 LEU A N 1
ATOM 646 C CA . LEU A 1 86 ? -23.938 32.844 37.406 1 93.62 86 LEU A CA 1
ATOM 647 C C . LEU A 1 86 ? -24.547 33.312 38.75 1 93.62 86 LEU A C 1
ATOM 649 O O . LEU A 1 86 ? -24.688 32.5 39.656 1 93.62 86 LEU A O 1
ATOM 653 N N . GLU A 1 87 ? -24.891 34.562 38.781 1 93 87 GLU A N 1
ATOM 654 C CA . GLU A 1 87 ? -25.562 35.062 39.969 1 93 87 GLU A CA 1
ATOM 655 C C . GLU A 1 87 ? -26.922 34.406 40.156 1 93 87 GLU A C 1
ATOM 657 O O . GLU A 1 87 ? -27.281 34.031 41.281 1 93 87 GLU A O 1
ATOM 662 N N . LYS A 1 88 ? -27.625 34.312 39.094 1 93.12 88 LYS A N 1
ATOM 663 C CA . LYS A 1 88 ? -28.938 33.656 39.125 1 93.12 88 LYS A CA 1
ATOM 664 C C . LYS A 1 88 ? -28.812 32.219 39.562 1 93.12 88 LYS A C 1
ATOM 666 O O . LYS A 1 88 ? -29.703 31.688 40.25 1 93.12 88 LYS A O 1
ATOM 671 N N . LEU A 1 89 ? -27.766 31.578 39.219 1 91.44 89 LEU A N 1
ATOM 672 C CA . LEU A 1 89 ? -27.547 30.172 39.562 1 91.44 89 LEU A CA 1
ATOM 673 C C . LEU A 1 89 ? -26.922 30.031 40.938 1 91.44 89 LEU A C 1
ATOM 675 O O . LEU A 1 89 ? -26.75 28.922 41.469 1 91.44 89 LEU A O 1
ATOM 679 N N . GLY A 1 90 ? -26.531 31.141 41.562 1 92.12 90 GLY A N 1
ATOM 680 C CA . GLY A 1 90 ? -25.938 31.141 42.875 1 92.12 90 GLY A CA 1
ATOM 681 C C . GLY A 1 90 ? -24.5 30.625 42.875 1 92.12 90 GLY A C 1
ATOM 682 O O . GLY A 1 90 ? -24.078 29.953 43.812 1 92.12 90 GLY A O 1
ATOM 683 N N . ILE A 1 91 ? -23.844 30.828 41.812 1 93.94 91 ILE A N 1
ATOM 684 C CA . ILE A 1 91 ? -22.484 30.312 41.688 1 93.94 91 ILE A CA 1
ATOM 685 C C . ILE A 1 91 ? -21.484 31.438 41.875 1 93.94 91 ILE A C 1
ATOM 687 O O . ILE A 1 91 ? -21.516 32.438 41.156 1 93.94 91 ILE A O 1
ATOM 691 N N . GLY A 1 92 ? -20.625 31.328 42.875 1 94.88 92 GLY A N 1
ATOM 692 C CA . GLY A 1 92 ? -19.516 32.25 43.094 1 94.88 92 GLY A CA 1
ATOM 693 C C . GLY A 1 92 ? -18.375 32.031 42.125 1 94.88 92 GLY A C 1
ATOM 694 O O . GLY A 1 92 ? -18.094 30.906 41.719 1 94.88 92 GLY A O 1
ATOM 695 N N . PHE A 1 93 ? -17.781 33.156 41.656 1 95.44 93 PHE A N 1
ATOM 696 C CA . PHE A 1 93 ? -16.672 33.031 40.719 1 95.44 93 PHE A CA 1
ATOM 697 C C . PHE A 1 93 ? -15.648 34.125 40.938 1 95.44 93 PHE A C 1
ATOM 699 O O . PHE A 1 93 ? -15.969 35.156 41.531 1 95.44 93 PHE A O 1
ATOM 706 N N . ASP A 1 94 ? -14.359 33.938 40.625 1 96.06 94 ASP A N 1
ATOM 707 C CA . ASP A 1 94 ? -13.281 34.906 40.594 1 96.06 94 ASP A CA 1
ATOM 708 C C . ASP A 1 94 ? -12.781 35.125 39.156 1 96.06 94 ASP A C 1
ATOM 710 O O . ASP A 1 94 ? -12.648 34.156 38.406 1 96.06 94 ASP A O 1
ATOM 714 N N . GLU A 1 95 ? -12.625 36.312 38.75 1 95.56 95 GLU A N 1
ATOM 715 C CA . GLU A 1 95 ? -12.062 36.594 37.438 1 95.56 95 GLU A CA 1
ATOM 716 C C . GLU A 1 95 ? -10.547 36.469 37.438 1 95.56 95 GLU A C 1
ATOM 718 O O . GLU A 1 95 ? -9.867 36.938 38.375 1 95.56 95 GLU A O 1
ATOM 723 N N . VAL A 1 96 ? -10.039 35.688 36.531 1 94.81 96 VAL A N 1
ATOM 724 C CA . VAL A 1 96 ? -8.609 35.406 36.375 1 94.81 96 VAL A CA 1
ATOM 725 C C . VAL A 1 96 ? -8.156 35.781 34.969 1 94.81 96 VAL A C 1
ATOM 727 O O . VAL A 1 96 ? -8.852 35.5 34 1 94.81 96 VAL A O 1
ATOM 730 N N . THR A 1 97 ? -7.039 36.5 34.875 1 91.88 97 THR A N 1
ATOM 731 C CA . THR A 1 97 ? -6.465 36.812 33.594 1 91.88 97 THR A CA 1
ATOM 732 C C . THR A 1 97 ? -5.891 35.531 32.938 1 91.88 97 THR A C 1
ATOM 734 O O . THR A 1 97 ? -5.172 34.781 33.594 1 91.88 97 THR A O 1
ATOM 737 N N . GLU A 1 98 ? -6.25 35.312 31.703 1 88.69 98 GLU A N 1
ATOM 738 C CA . GLU A 1 98 ? -5.77 34.156 30.984 1 88.69 98 GLU A CA 1
ATOM 739 C C . GLU A 1 98 ? -4.266 34.25 30.719 1 88.69 98 GLU A C 1
ATOM 741 O O . GLU A 1 98 ? -3.775 35.25 30.203 1 88.69 98 GLU A O 1
ATOM 746 N N . ARG A 1 99 ? -3.541 33.25 31.188 1 84.38 99 ARG A N 1
ATOM 747 C CA . ARG A 1 99 ? -2.102 33.125 31 1 84.38 99 ARG A CA 1
ATOM 748 C C . ARG A 1 99 ? -1.737 31.719 30.516 1 84.38 99 ARG A C 1
ATOM 750 O O . ARG A 1 99 ? -2.404 30.75 30.875 1 84.38 99 ARG A O 1
ATOM 757 N N . PRO A 1 100 ? -0.743 31.672 29.672 1 78.94 100 PRO A N 1
ATOM 758 C CA . PRO A 1 100 ? -0.32 30.359 29.172 1 78.94 100 PRO A CA 1
ATOM 759 C C . PRO A 1 100 ? 0.158 29.438 30.297 1 78.94 100 PRO A C 1
ATOM 761 O O . PRO A 1 100 ? 0.099 28.219 30.156 1 78.94 100 PRO A O 1
ATOM 764 N N . SER A 1 101 ? 0.516 29.922 31.406 1 83.31 101 SER A N 1
ATOM 765 C CA . SER A 1 101 ? 1.104 29.141 32.5 1 83.31 101 SER A CA 1
ATOM 766 C C . SER A 1 101 ? 0.029 28.453 33.312 1 83.31 101 SER A C 1
ATOM 768 O O . SER A 1 101 ? 0.328 27.547 34.094 1 83.31 101 SER A O 1
ATOM 770 N N . LEU A 1 102 ? -1.218 28.859 33.094 1 90.44 102 LEU A N 1
ATOM 771 C CA . LEU A 1 102 ? -2.299 28.234 33.844 1 90.44 102 LEU A CA 1
ATOM 772 C C . LEU A 1 102 ? -2.408 26.75 33.5 1 90.44 102 LEU A C 1
ATOM 774 O O . LEU A 1 102 ? -2.221 26.359 32.344 1 90.44 102 LEU A O 1
ATOM 778 N N . ASN A 1 103 ? -2.635 25.938 34.562 1 93.38 103 ASN A N 1
ATOM 779 C CA . ASN A 1 103 ? -2.738 24.484 34.375 1 93.38 103 ASN A CA 1
ATOM 780 C C . ASN A 1 103 ? -3.836 24.109 33.406 1 93.38 103 ASN A C 1
ATOM 782 O O . ASN A 1 103 ? -5.02 24.328 33.656 1 93.38 103 ASN A O 1
ATOM 786 N N . PRO A 1 104 ? -3.465 23.484 32.344 1 94.25 104 PRO A N 1
ATOM 787 C CA . PRO A 1 104 ? -4.453 23.141 31.312 1 94.25 104 PRO A CA 1
ATOM 788 C C . PRO A 1 104 ? -5.488 22.125 31.812 1 94.25 104 PRO A C 1
ATOM 790 O O . PRO A 1 104 ? -6.586 22.047 31.25 1 94.25 104 PRO A O 1
ATOM 793 N N . ALA A 1 105 ? -5.207 21.359 32.812 1 95.56 105 ALA A N 1
ATOM 794 C CA . ALA A 1 105 ? -6.152 20.375 33.344 1 95.56 105 ALA A CA 1
ATOM 795 C C . ALA A 1 105 ? -7.344 21.078 34 1 95.56 105 ALA A C 1
ATOM 797 O O . ALA A 1 105 ? -8.422 20.484 34.125 1 95.56 105 ALA A O 1
ATOM 798 N N . ARG A 1 106 ? -7.109 22.344 34.438 1 96.56 106 ARG A N 1
ATOM 799 C CA . ARG A 1 106 ? -8.156 23.109 35.125 1 96.56 106 ARG A CA 1
ATOM 800 C C . ARG A 1 106 ? -8.969 23.922 34.125 1 96.56 106 ARG A C 1
ATOM 802 O O . ARG A 1 106 ? -10.062 24.406 34.438 1 96.56 106 ARG A O 1
ATOM 809 N N . LYS A 1 107 ? -8.469 24.094 32.906 1 96.38 107 LYS A N 1
ATOM 810 C CA . LYS A 1 107 ? -9.125 24.906 31.906 1 96.38 107 LYS A CA 1
ATOM 811 C C . LYS A 1 107 ? -10.164 24.109 31.125 1 96.38 107 LYS A C 1
ATOM 813 O O . LYS A 1 107 ? -9.836 23.094 30.5 1 96.38 107 LYS A O 1
ATOM 818 N N . VAL A 1 108 ? -11.375 24.547 31.109 1 96.62 108 VAL A N 1
ATOM 819 C CA . VAL A 1 108 ? -12.461 23.844 30.438 1 96.62 108 VAL A CA 1
ATOM 820 C C . VAL A 1 108 ? -12.531 24.266 28.984 1 96.62 108 VAL A C 1
ATOM 822 O O . VAL A 1 108 ? -12.617 25.453 28.672 1 96.62 108 VAL A O 1
ATOM 825 N N . GLN A 1 109 ? -12.375 23.328 28.109 1 96.12 109 GLN A N 1
ATOM 826 C CA . GLN A 1 109 ? -12.594 23.547 26.688 1 96.12 109 GLN A CA 1
ATOM 827 C C . GLN A 1 109 ? -14.039 23.219 26.297 1 96.12 109 GLN A C 1
ATOM 829 O O . GLN A 1 109 ? -14.539 22.141 26.625 1 96.12 109 GLN A O 1
ATOM 834 N N . ALA A 1 110 ? -14.703 24.172 25.672 1 96.19 110 ALA A N 1
ATOM 835 C CA . ALA A 1 110 ? -16.078 23.984 25.203 1 96.19 110 ALA A CA 1
ATOM 836 C C . ALA A 1 110 ? -16.156 23.969 23.688 1 96.19 110 ALA A C 1
ATOM 838 O O . ALA A 1 110 ? -15.578 24.844 23.016 1 96.19 110 ALA A O 1
ATOM 839 N N . VAL A 1 111 ? -16.797 22.906 23.188 1 95.69 111 VAL A N 1
ATOM 840 C CA . VAL A 1 111 ? -17 22.828 21.734 1 95.69 111 VAL A CA 1
ATOM 841 C C . VAL A 1 111 ? -18.453 22.453 21.453 1 95.69 111 VAL A C 1
ATOM 843 O O . VAL A 1 111 ? -19.047 21.641 22.156 1 95.69 111 VAL A O 1
ATOM 846 N N . LEU A 1 112 ? -18.984 23.156 20.5 1 95.94 112 LEU A N 1
ATOM 847 C CA . LEU A 1 112 ? -20.344 22.828 20.047 1 95.94 112 LEU A CA 1
ATOM 848 C C . LEU A 1 112 ? -20.297 22.031 18.75 1 95.94 112 LEU A C 1
ATOM 850 O O . LEU A 1 112 ? -19.766 22.5 17.75 1 95.94 112 LEU A O 1
ATOM 854 N N . LEU A 1 113 ? -20.781 20.812 18.812 1 96.69 113 LEU A N 1
ATOM 855 C CA . LEU A 1 113 ? -20.797 19.906 17.672 1 96.69 113 LEU A CA 1
ATOM 856 C C . LEU A 1 113 ? -22.219 19.719 17.141 1 96.69 113 LEU A C 1
ATOM 858 O O . LEU A 1 113 ? -23.172 20.109 17.797 1 96.69 113 LEU A O 1
ATOM 862 N N . HIS A 1 114 ? -22.281 19.219 15.875 1 95.88 114 HIS A N 1
ATOM 863 C CA . HIS A 1 114 ? -23.609 19 15.336 1 95.88 114 HIS A CA 1
ATOM 864 C C . HIS A 1 114 ? -23.594 17.906 14.258 1 95.88 114 HIS A C 1
ATOM 866 O O . HIS A 1 114 ? -22.531 17.578 13.727 1 95.88 114 HIS A O 1
ATOM 872 N N . ASP A 1 115 ? -24.625 17.281 14.055 1 93.81 115 ASP A N 1
ATOM 873 C CA . ASP A 1 115 ? -24.906 16.406 12.922 1 93.81 115 ASP A CA 1
ATOM 874 C C . ASP A 1 115 ? -26.359 16.547 12.477 1 93.81 115 ASP A C 1
ATOM 876 O O . ASP A 1 115 ? -27 17.578 12.727 1 93.81 115 ASP A O 1
ATOM 880 N N . ALA A 1 116 ? -26.938 15.523 11.766 1 91.75 116 ALA A N 1
ATOM 881 C CA . ALA A 1 116 ? -28.297 15.578 11.25 1 91.75 116 ALA A CA 1
ATOM 882 C C . ALA A 1 116 ? -29.328 15.492 12.383 1 91.75 116 ALA A C 1
ATOM 884 O O . ALA A 1 116 ? -30.438 16.031 12.266 1 91.75 116 ALA A O 1
ATOM 885 N N . VAL A 1 117 ? -28.969 14.898 13.461 1 91.88 117 VAL A N 1
ATOM 886 C CA . VAL A 1 117 ? -29.875 14.688 14.594 1 91.88 117 VAL A CA 1
ATOM 887 C C . VAL A 1 117 ? -30 15.984 15.398 1 91.88 117 VAL A C 1
ATOM 889 O O . VAL A 1 117 ? -31.094 16.328 15.867 1 91.88 117 VAL A O 1
ATOM 892 N N . GLY A 1 118 ? -28.844 16.703 15.562 1 94.12 118 GLY A N 1
ATOM 893 C CA . GLY A 1 118 ? -28.859 17.922 16.344 1 94.12 118 GLY A CA 1
ATOM 894 C C . GLY A 1 118 ? -27.484 18.312 16.859 1 94.12 118 GLY A C 1
ATOM 895 O O . GLY A 1 118 ? -26.469 17.719 16.469 1 94.12 118 GLY A O 1
ATOM 896 N N . ALA A 1 119 ? -27.547 19.328 17.766 1 95.31 119 ALA A N 1
ATOM 897 C CA . ALA A 1 119 ? -26.297 19.844 18.328 1 95.31 119 ALA A CA 1
ATOM 898 C C . ALA A 1 119 ? -25.953 19.156 19.641 1 95.31 119 ALA A C 1
ATOM 900 O O . ALA A 1 119 ? -26.844 18.594 20.297 1 95.31 119 ALA A O 1
ATOM 901 N N . LEU A 1 120 ? -24.688 19.078 20 1 96.25 120 LEU A N 1
ATOM 902 C CA . LEU A 1 120 ? -24.156 18.531 21.25 1 96.25 120 LEU A CA 1
ATOM 903 C C . LEU A 1 120 ? -23 19.375 21.766 1 96.25 120 LEU A C 1
ATOM 905 O O . LEU A 1 120 ? -22.031 19.625 21.047 1 96.25 120 LEU A O 1
ATOM 909 N N . MET A 1 121 ? -23.156 19.891 22.969 1 96.56 121 MET A N 1
ATOM 910 C CA . MET A 1 121 ? -22.047 20.578 23.609 1 96.56 121 MET A CA 1
ATOM 911 C C . MET A 1 121 ? -21.125 19.594 24.312 1 96.56 121 MET A C 1
ATOM 913 O O . MET A 1 121 ? -21.594 18.719 25.031 1 96.56 121 MET A O 1
ATOM 917 N N . VAL A 1 122 ? -19.844 19.703 24.047 1 97.25 122 VAL A N 1
ATOM 918 C CA . VAL A 1 122 ? -18.859 18.828 24.672 1 97.25 122 VAL A CA 1
ATOM 919 C C . VAL A 1 122 ? -17.875 19.641 25.5 1 97.25 122 VAL A C 1
ATOM 921 O O . VAL A 1 122 ? -17.344 20.656 25.031 1 97.25 122 VAL A O 1
ATOM 924 N N . LEU A 1 123 ? -17.719 19.281 26.75 1 97.5 123 LEU A N 1
ATOM 925 C CA . LEU A 1 123 ? -16.781 19.938 27.656 1 97.5 123 LEU A CA 1
ATOM 926 C C . LEU A 1 123 ? -15.664 18.984 28.078 1 97.5 123 LEU A C 1
ATOM 928 O O . LEU A 1 123 ? -15.922 17.844 28.469 1 97.5 123 LEU A O 1
ATOM 932 N N . PHE A 1 124 ? -14.414 19.375 27.938 1 97.56 124 PHE A N 1
ATOM 933 C CA . PHE A 1 124 ? -13.258 18.562 28.312 1 97.56 124 PHE A CA 1
ATOM 934 C C . PHE A 1 124 ? -12.078 19.438 28.703 1 97.56 124 PHE A C 1
ATOM 936 O O . PHE A 1 124 ? -12.07 20.641 28.406 1 97.56 124 PHE A O 1
ATOM 943 N N . PRO A 1 125 ? -11.18 18.953 29.531 1 97.44 125 PRO A N 1
ATOM 944 C CA . PRO A 1 125 ? -10.031 19.766 29.922 1 97.44 125 PRO A CA 1
ATOM 945 C C . PRO A 1 125 ? -9.055 20.016 28.766 1 97.44 125 PRO A C 1
ATOM 947 O O . PRO A 1 125 ? -8.898 19.156 27.906 1 97.44 125 PRO A O 1
ATOM 950 N N . GLN A 1 126 ? -8.383 21.141 28.766 1 96.06 126 GLN A N 1
ATOM 951 C CA . GLN A 1 126 ? -7.453 21.5 27.703 1 96.06 126 GLN A CA 1
ATOM 952 C C . GLN A 1 126 ? -6.211 20.609 27.75 1 96.06 126 GLN A C 1
ATOM 954 O O . GLN A 1 126 ? -5.395 20.641 26.812 1 96.06 126 GLN A O 1
ATOM 959 N N . SER A 1 127 ? -6.078 19.828 28.781 1 96.06 127 SER A N 1
ATOM 960 C CA . SER A 1 127 ? -4.977 18.859 28.859 1 96.06 127 SER A CA 1
ATOM 961 C C . SER A 1 127 ? -5.281 17.609 28.047 1 96.06 127 SER A C 1
ATOM 963 O O . SER A 1 127 ? -4.473 16.672 28.016 1 96.06 127 SER A O 1
ATOM 965 N N . GLN A 1 128 ? -6.441 17.609 27.453 1 96.69 128 GLN A N 1
ATOM 966 C CA . GLN A 1 128 ? -6.836 16.453 26.672 1 96.69 128 GLN A CA 1
ATOM 967 C C . GLN A 1 128 ? -7.195 16.859 25.234 1 96.69 128 GLN A C 1
ATOM 969 O O . GLN A 1 128 ? -7.496 18.016 24.969 1 96.69 128 GLN A O 1
ATOM 974 N N . LEU A 1 129 ? -7.008 15.859 24.297 1 96.31 129 LEU A N 1
ATOM 975 C CA . LEU A 1 129 ? -7.418 15.977 22.906 1 96.31 129 LEU A CA 1
ATOM 976 C C . LEU A 1 129 ? -8.773 15.305 22.672 1 96.31 129 LEU A C 1
ATOM 978 O O . LEU A 1 129 ? -9 14.18 23.125 1 96.31 129 LEU A O 1
ATOM 982 N N . LEU A 1 130 ? -9.703 16.031 22.125 1 96.56 130 LEU A N 1
ATOM 983 C CA . LEU A 1 130 ? -10.992 15.453 21.766 1 96.56 130 LEU A CA 1
ATOM 984 C C . LEU A 1 130 ? -10.875 14.625 20.5 1 96.56 130 LEU A C 1
ATOM 986 O O . LEU A 1 130 ? -10.633 15.164 19.422 1 96.56 130 LEU A O 1
ATOM 990 N N . ASP A 1 131 ? -10.992 13.383 20.656 1 94.62 131 ASP A N 1
ATOM 991 C CA . ASP A 1 131 ? -10.961 12.453 19.531 1 94.62 131 ASP A CA 1
ATOM 992 C C . ASP A 1 131 ? -12.359 12.18 19 1 94.62 131 ASP A C 1
ATOM 994 O O . ASP A 1 131 ? -13.141 11.461 19.625 1 94.62 131 ASP A O 1
ATOM 998 N N . LEU A 1 132 ? -12.648 12.609 17.828 1 94.25 132 LEU A N 1
ATOM 999 C CA . LEU A 1 132 ? -13.984 12.5 17.25 1 94.25 132 LEU A CA 1
ATOM 1000 C C . LEU A 1 132 ? -14.336 11.047 16.969 1 94.25 132 LEU A C 1
ATOM 1002 O O . LEU A 1 132 ? -15.508 10.664 16.984 1 94.25 132 LEU A O 1
ATOM 1006 N N . ASN A 1 133 ? -13.312 10.172 16.672 1 90.31 133 ASN A N 1
ATOM 1007 C CA . ASN A 1 133 ? -13.57 8.75 16.469 1 90.31 133 ASN A CA 1
ATOM 1008 C C . ASN A 1 133 ? -14.062 8.078 17.75 1 90.31 133 ASN A C 1
ATOM 1010 O O . ASN A 1 133 ? -15.016 7.301 17.719 1 90.31 133 ASN A O 1
ATOM 1014 N N . ARG A 1 134 ? -13.406 8.414 18.812 1 91.19 134 ARG A N 1
ATOM 1015 C CA . ARG A 1 134 ? -13.82 7.875 20.109 1 91.19 134 ARG A CA 1
ATOM 1016 C C . ARG A 1 134 ? -15.211 8.367 20.5 1 91.19 134 ARG A C 1
ATOM 1018 O O . ARG A 1 134 ? -16.016 7.617 21.047 1 91.19 134 ARG A O 1
ATOM 1025 N N . LEU A 1 135 ? -15.461 9.633 20.203 1 94.94 135 LEU A N 1
ATOM 1026 C CA . LEU A 1 135 ? -16.766 10.203 20.484 1 94.94 135 LEU A CA 1
ATOM 1027 C C . LEU A 1 135 ? -17.844 9.508 19.656 1 94.94 135 LEU A C 1
ATOM 1029 O O . LEU A 1 135 ? -18.953 9.258 20.156 1 94.94 135 LEU A O 1
ATOM 1033 N N . ALA A 1 136 ? -17.531 9.227 18.438 1 93.44 136 ALA A N 1
ATOM 1034 C CA . ALA A 1 136 ? -18.484 8.531 17.562 1 93.44 136 ALA A CA 1
ATOM 1035 C C . ALA A 1 136 ? -18.797 7.133 18.078 1 93.44 136 ALA A C 1
ATOM 1037 O O . ALA A 1 136 ? -19.938 6.68 18.031 1 93.44 136 ALA A O 1
ATOM 1038 N N . GLU A 1 137 ? -17.781 6.453 18.609 1 90.88 137 GLU A N 1
ATOM 1039 C CA . GLU A 1 137 ? -17.969 5.125 19.188 1 90.88 137 GLU A CA 1
ATOM 1040 C C . GLU A 1 137 ? -18.844 5.176 20.422 1 90.88 137 GLU A C 1
ATOM 1042 O O . GLU A 1 137 ? -19.656 4.273 20.656 1 90.88 137 GLU A O 1
ATOM 1047 N N . LEU A 1 138 ? -18.734 6.211 21.156 1 91.94 138 LEU A N 1
ATOM 1048 C CA . LEU A 1 138 ? -19.438 6.371 22.406 1 91.94 138 LEU A CA 1
ATOM 1049 C C . LEU A 1 138 ? -20.891 6.77 22.172 1 91.94 138 LEU A C 1
ATOM 1051 O O . LEU A 1 138 ? -21.797 6.27 22.844 1 91.94 138 LEU A O 1
ATOM 1055 N N . THR A 1 139 ? -21.156 7.637 21.219 1 93.88 139 THR A N 1
ATOM 1056 C CA . THR A 1 139 ? -22.469 8.219 21.047 1 93.88 139 THR A CA 1
ATOM 1057 C C . THR A 1 139 ? -23.219 7.547 19.891 1 93.88 139 THR A C 1
ATOM 1059 O O . THR A 1 139 ? -24.438 7.672 19.766 1 93.88 139 THR A O 1
ATOM 1062 N N . GLY A 1 140 ? -22.391 6.906 18.938 1 92.94 140 GLY A N 1
ATOM 1063 C CA . GLY A 1 140 ? -22.969 6.371 17.719 1 92.94 140 GLY A CA 1
ATOM 1064 C C . GLY A 1 140 ? -23.234 7.434 16.672 1 92.94 140 GLY A C 1
ATOM 1065 O O . GLY A 1 140 ? -23.859 7.156 15.641 1 92.94 140 GLY A O 1
ATOM 1066 N N . ARG A 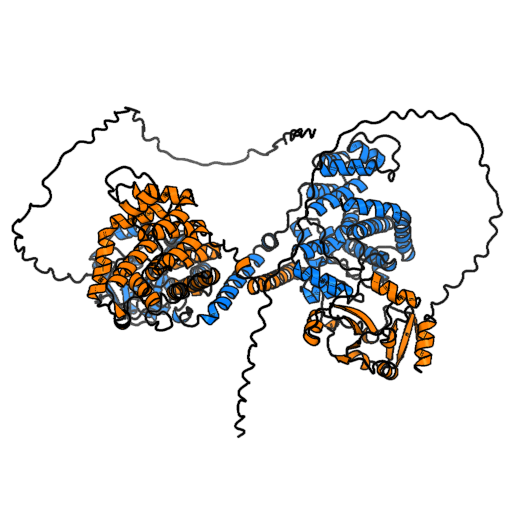1 141 ? -22.797 8.703 16.984 1 94.19 141 ARG A N 1
ATOM 1067 C CA . ARG A 1 141 ? -23.016 9.844 16.094 1 94.19 141 ARG A CA 1
ATOM 1068 C C . ARG A 1 141 ? -21.703 10.32 15.492 1 94.19 141 ARG A C 1
ATOM 1070 O O . ARG A 1 141 ? -20.672 10.336 16.156 1 94.19 141 ARG A O 1
ATOM 1077 N N . LYS A 1 142 ? -21.781 10.641 14.203 1 93.56 142 LYS A N 1
ATOM 1078 C CA . LYS A 1 142 ? -20.641 11.289 13.555 1 93.56 142 LYS A CA 1
ATOM 1079 C C . LYS A 1 142 ? -20.797 12.805 13.562 1 93.56 142 LYS A C 1
ATOM 1081 O O . LYS A 1 142 ? -21.344 13.383 12.633 1 93.56 142 LYS A O 1
ATOM 1086 N N . LEU A 1 143 ? -20.172 13.414 14.562 1 94.81 143 LEU A N 1
ATOM 1087 C CA . LEU A 1 143 ? -20.375 14.836 14.836 1 94.81 143 LEU A CA 1
ATOM 1088 C C . LEU A 1 143 ? -19.234 15.664 14.266 1 94.81 143 LEU A C 1
ATOM 1090 O O . LEU A 1 143 ? -18.094 15.188 14.195 1 94.81 143 LEU A O 1
ATOM 1094 N N . THR A 1 144 ? -19.531 16.844 13.836 1 94 144 THR A N 1
ATOM 1095 C CA . THR A 1 144 ? -18.547 17.844 13.406 1 94 144 THR A CA 1
ATOM 1096 C C . THR A 1 144 ? -18.797 19.172 14.086 1 94 144 THR A C 1
ATOM 1098 O O . THR A 1 144 ? -19.875 19.406 14.648 1 94 144 THR A O 1
ATOM 1101 N N . ALA A 1 145 ? -17.812 20.047 14.109 1 95.25 145 ALA A N 1
ATOM 1102 C CA . ALA A 1 145 ? -17.969 21.359 14.719 1 95.25 145 ALA A CA 1
ATOM 1103 C C . ALA A 1 145 ? -19.047 22.172 14.016 1 95.25 145 ALA A C 1
ATOM 1105 O O . ALA A 1 145 ? -19.172 22.141 12.789 1 95.25 145 ALA A O 1
ATOM 1106 N N . VAL A 1 146 ? -19.859 22.859 14.758 1 94.38 146 VAL A N 1
ATOM 1107 C CA . VAL A 1 146 ? -20.844 23.781 14.195 1 94.38 146 VAL A CA 1
ATOM 1108 C C . VAL A 1 146 ? -20.141 24.828 13.344 1 94.38 146 VAL A C 1
ATOM 1110 O O . VAL A 1 146 ? -19.078 25.344 13.719 1 94.38 146 VAL A O 1
ATOM 1113 N N . PRO A 1 147 ? -20.719 25.156 12.203 1 92.06 147 PRO A N 1
ATOM 1114 C CA . PRO A 1 147 ? -20.094 26.188 11.367 1 92.06 147 PRO A CA 1
ATOM 1115 C C . PRO A 1 147 ? -19.875 27.5 12.117 1 92.06 147 PRO A C 1
ATOM 1117 O O . PRO A 1 147 ? -20.703 27.906 12.93 1 92.06 147 PRO A O 1
ATOM 1120 N N . THR A 1 148 ? -18.844 28.156 11.82 1 89.44 148 THR A N 1
ATOM 1121 C CA . THR A 1 148 ? -18.391 29.344 12.523 1 89.44 148 THR A CA 1
ATOM 1122 C C . THR A 1 148 ? -19.453 30.438 12.453 1 89.44 148 THR A C 1
ATOM 1124 O O . THR A 1 148 ? -19.703 31.141 13.445 1 89.44 148 THR A O 1
ATOM 1127 N N . GLU A 1 149 ? -20.016 30.594 11.336 1 90.94 149 GLU A N 1
ATOM 1128 C CA . GLU A 1 149 ? -21.031 31.625 11.164 1 90.94 149 GLU A CA 1
ATOM 1129 C C . GLU A 1 149 ? -22.219 31.406 12.086 1 90.94 149 GLU A C 1
ATOM 1131 O O . GLU A 1 149 ? -22.734 32.344 12.695 1 90.94 149 GLU A O 1
ATOM 1136 N N . ARG A 1 150 ? -22.578 30.156 12.148 1 92.19 150 ARG A N 1
ATOM 1137 C CA . ARG A 1 150 ? -23.703 29.797 13.016 1 92.19 150 ARG A CA 1
ATOM 1138 C C . ARG A 1 150 ? -23.328 30.016 14.484 1 92.19 150 ARG A C 1
ATOM 1140 O O . ARG A 1 150 ? -24.156 30.516 15.258 1 92.19 150 ARG A O 1
ATOM 1147 N N . LEU A 1 151 ? -22.203 29.672 14.836 1 92.06 151 LEU A N 1
ATOM 1148 C CA . LEU A 1 151 ? -21.75 29.844 16.219 1 92.06 151 LEU A CA 1
ATOM 1149 C C . LEU A 1 151 ? -21.672 31.328 16.578 1 92.06 151 LEU A C 1
ATOM 1151 O O . LEU A 1 151 ? -22.094 31.734 17.656 1 92.06 151 LEU A O 1
ATOM 1155 N N . GLU A 1 152 ? -21.156 32.125 15.664 1 91.62 152 GLU A N 1
ATOM 1156 C CA . GLU A 1 152 ? -21.031 33.562 15.898 1 91.62 152 GLU A CA 1
ATOM 1157 C C . GLU A 1 152 ? -22.406 34.219 16.047 1 91.62 152 GLU A C 1
ATOM 1159 O O . GLU A 1 152 ? -22.578 35.125 16.859 1 91.62 152 GLU A O 1
ATOM 1164 N N . ARG A 1 153 ? -23.312 33.812 15.258 1 92.69 153 ARG A N 1
ATOM 1165 C CA . ARG A 1 153 ? -24.688 34.312 15.359 1 92.69 153 ARG A CA 1
ATOM 1166 C C . ARG A 1 153 ? -25.297 33.969 16.719 1 92.69 153 ARG A C 1
ATOM 1168 O O . ARG A 1 153 ? -25.938 34.812 17.328 1 92.69 153 ARG A O 1
ATOM 1175 N N . MET A 1 154 ? -25.047 32.781 17.109 1 91.12 154 MET A N 1
ATOM 1176 C CA . MET A 1 154 ? -25.578 32.344 18.391 1 91.12 154 MET A CA 1
ATOM 1177 C C . MET A 1 154 ? -24.969 33.125 19.547 1 91.12 154 MET A C 1
ATOM 1179 O O . MET A 1 154 ? -25.688 33.562 20.438 1 91.12 154 MET A O 1
ATOM 1183 N N . LEU A 1 155 ? -23.672 33.344 19.547 1 92.06 155 LEU A N 1
ATOM 1184 C CA . LEU A 1 155 ? -22.969 34.031 20.609 1 92.06 155 LEU A CA 1
ATOM 1185 C C . LEU A 1 155 ? -23.234 35.531 20.531 1 92.06 155 LEU A C 1
ATOM 1187 O O . LEU A 1 155 ? -23.25 36.219 21.562 1 92.06 155 LEU A O 1
ATOM 1191 N N . GLY A 1 156 ? -23.344 35.969 19.281 1 91.12 156 GLY A N 1
ATOM 1192 C CA . GLY A 1 156 ? -23.594 37.406 19.062 1 91.12 156 GLY A CA 1
ATOM 1193 C C . GLY A 1 156 ? -24.859 37.906 19.734 1 91.12 156 GLY A C 1
ATOM 1194 O O . GLY A 1 156 ? -24.922 39.031 20.172 1 91.12 156 GLY A O 1
ATOM 1195 N N . LYS A 1 157 ? -25.812 37.062 19.844 1 90.06 157 LYS A N 1
ATOM 1196 C CA . LYS A 1 157 ? -27.062 37.406 20.516 1 90.06 157 LYS A CA 1
ATOM 1197 C C . LYS A 1 157 ? -26.828 37.781 21.969 1 90.06 157 LYS A C 1
ATOM 1199 O O . LYS A 1 157 ? -27.578 38.562 22.531 1 90.06 157 LYS A O 1
ATOM 1204 N N . HIS A 1 158 ? -25.781 37.312 22.531 1 90.38 158 HIS A N 1
ATOM 1205 C CA . HIS A 1 158 ? -25.469 37.531 23.938 1 90.38 158 HIS A CA 1
ATOM 1206 C C . HIS A 1 158 ? -24.219 38.406 24.078 1 90.38 158 HIS A C 1
ATOM 1208 O O . HIS A 1 158 ? -23.672 38.531 25.188 1 90.38 158 HIS A O 1
ATOM 1214 N N . ASN A 1 159 ? -23.703 38.938 23 1 90.75 159 ASN A N 1
ATOM 1215 C CA . ASN A 1 159 ? -22.516 39.781 22.969 1 90.75 159 ASN A CA 1
ATOM 1216 C C . ASN A 1 159 ? -21.297 39.031 23.516 1 90.75 159 ASN A C 1
ATOM 1218 O O . ASN A 1 159 ? -20.547 39.562 24.344 1 90.75 159 ASN A O 1
ATOM 1222 N N . LEU A 1 160 ? -21.25 37.75 23.203 1 92.19 160 LEU A N 1
ATOM 1223 C CA . LEU A 1 160 ? -20.109 36.906 23.562 1 92.19 160 LEU A CA 1
ATOM 1224 C C . LEU A 1 160 ? -19.219 36.656 22.344 1 92.19 160 LEU A C 1
ATOM 1226 O O . LEU A 1 160 ? -19.703 36.562 21.219 1 92.19 160 LEU A O 1
ATOM 1230 N N . SER A 1 161 ? -17.938 36.594 22.531 1 89.56 161 SER A N 1
ATOM 1231 C CA . SER A 1 161 ? -17 36.344 21.453 1 89.56 161 SER A CA 1
ATOM 1232 C C . SER A 1 161 ? -16.5 34.906 21.484 1 89.56 161 SER A C 1
ATOM 1234 O O . SER A 1 161 ? -16.062 34.375 20.469 1 89.56 161 SER A O 1
ATOM 1236 N N . LEU A 1 162 ? -16.562 34.281 22.625 1 91.75 162 LEU A N 1
ATOM 1237 C CA . LEU A 1 162 ? -16.125 32.875 22.812 1 91.75 162 LEU A CA 1
ATOM 1238 C C . LEU A 1 162 ? -17.234 32.062 23.484 1 91.75 162 LEU A C 1
ATOM 1240 O O . LEU A 1 162 ? -18.062 32.625 24.203 1 91.75 162 LEU A O 1
ATOM 1244 N N . LEU A 1 163 ? -17.219 30.781 23.203 1 92.06 163 LEU A N 1
ATOM 1245 C CA . LEU A 1 163 ? -18.188 29.891 23.812 1 92.06 163 LEU A CA 1
ATOM 1246 C C . LEU A 1 163 ? -17.781 29.531 25.234 1 92.06 163 LEU A C 1
ATOM 1248 O O . LEU A 1 163 ? -16.781 28.828 25.453 1 92.06 163 LEU A O 1
ATOM 1252 N N . PRO A 1 164 ? -18.531 30.047 26.188 1 92.81 164 PRO A N 1
ATOM 1253 C CA . PRO A 1 164 ? -18.219 29.656 27.562 1 92.81 164 PRO A CA 1
ATOM 1254 C C . PRO A 1 164 ? -18.578 28.219 27.875 1 92.81 164 PRO A C 1
ATOM 1256 O O . PRO A 1 164 ? -19.516 27.672 27.281 1 92.81 164 PRO A O 1
ATOM 1259 N N . GLY A 1 165 ? -17.828 27.531 28.734 1 92 165 GLY A N 1
ATOM 1260 C CA . GLY A 1 165 ? -18.125 26.172 29.156 1 92 165 GLY A CA 1
ATOM 1261 C C . GLY A 1 165 ? -19.312 26.094 30.125 1 92 165 GLY A C 1
ATOM 1262 O O . GLY A 1 165 ? -19.203 25.5 31.188 1 92 165 GLY A O 1
ATOM 1263 N N . LEU A 1 166 ? -20.406 26.75 29.75 1 92.19 166 LEU A N 1
ATOM 1264 C CA . LEU A 1 166 ? -21.641 26.781 30.531 1 92.19 166 LEU A CA 1
ATOM 1265 C C . LEU A 1 166 ? -22.797 26.172 29.766 1 92.19 166 LEU A C 1
ATOM 1267 O O . LEU A 1 166 ? -23.359 26.812 28.875 1 92.19 166 LEU A O 1
ATOM 1271 N N . PRO A 1 167 ? -23.188 24.969 30.172 1 90.19 167 PRO A N 1
ATOM 1272 C CA . PRO A 1 167 ? -24.25 24.266 29.438 1 90.19 167 PRO A CA 1
ATOM 1273 C C . PRO A 1 167 ? -25.547 25.047 29.391 1 90.19 167 PRO A C 1
ATOM 1275 O O . PRO A 1 167 ? -26.344 24.891 28.453 1 90.19 167 PRO A O 1
ATOM 1278 N N . ALA A 1 168 ? -25.828 25.891 30.344 1 86.19 168 ALA A N 1
ATOM 1279 C CA . ALA A 1 168 ? -27.078 26.641 30.453 1 86.19 168 ALA A CA 1
ATOM 1280 C C . ALA A 1 168 ? -27.219 27.656 29.328 1 86.19 168 ALA A C 1
ATOM 1282 O O . ALA A 1 168 ? -28.328 28.125 29.047 1 86.19 168 ALA A O 1
ATOM 1283 N N . LEU A 1 169 ? -26.141 27.984 28.703 1 85.31 169 LEU A N 1
ATOM 1284 C CA . LEU A 1 169 ? -26.141 28.984 27.656 1 85.31 169 LEU A CA 1
ATOM 1285 C C . LEU A 1 169 ? -26.734 28.422 26.375 1 85.31 169 LEU A C 1
ATOM 1287 O O . LEU A 1 169 ? -27.188 29.188 25.516 1 85.31 169 LEU A O 1
ATOM 1291 N N . THR A 1 170 ? -26.656 27.094 26.297 1 82.94 170 THR A N 1
ATOM 1292 C CA . THR A 1 170 ? -27.156 26.453 25.078 1 82.94 170 THR A CA 1
ATOM 1293 C C . THR A 1 170 ? -28.312 25.516 25.406 1 82.94 170 THR A C 1
ATOM 1295 O O . THR A 1 170 ? -28.469 25.094 26.562 1 82.94 170 THR A O 1
ATOM 1298 N N . SER A 1 171 ? -29.297 25.344 24.516 1 83.5 171 SER A N 1
ATOM 1299 C CA . SER A 1 171 ? -30.391 24.406 24.703 1 83.5 171 SER A CA 1
ATOM 1300 C C . SER A 1 171 ? -30 23 24.234 1 83.5 171 SER A C 1
ATOM 1302 O O . SER A 1 171 ? -30.812 22.078 24.297 1 83.5 171 SER A O 1
ATOM 1304 N N . SER A 1 172 ? -28.766 22.797 23.984 1 89.94 172 SER A N 1
ATOM 1305 C CA . SER A 1 172 ? -28.281 21.531 23.453 1 89.94 172 SER A CA 1
ATOM 1306 C C . SER A 1 172 ? -27.875 20.578 24.578 1 89.94 172 SER A C 1
ATOM 1308 O O . SER A 1 172 ? -27.5 21.031 25.656 1 89.94 172 SER A O 1
ATOM 1310 N N . PRO A 1 173 ? -28.047 19.234 24.328 1 94.44 173 PRO A N 1
ATOM 1311 C CA . PRO A 1 173 ? -27.469 18.281 25.297 1 94.44 173 PRO A CA 1
ATOM 1312 C C . PRO A 1 173 ? -25.969 18.5 25.516 1 94.44 173 PRO A C 1
ATOM 1314 O O . PRO A 1 173 ? -25.297 19.062 24.656 1 94.44 173 PRO A O 1
ATOM 1317 N N . CYS A 1 174 ? -25.578 18.125 26.703 1 96.5 174 CYS A N 1
ATOM 1318 C CA . CYS A 1 174 ? -24.188 18.375 27.047 1 96.5 174 CYS A CA 1
ATOM 1319 C C . CYS A 1 174 ? -23.516 17.109 27.531 1 96.5 174 CYS A C 1
ATOM 1321 O O . CYS A 1 174 ? -24.094 16.344 28.312 1 96.5 174 CYS A O 1
ATOM 1323 N N . LEU A 1 175 ? -22.375 16.797 26.938 1 96.88 175 LEU A N 1
ATOM 1324 C CA . LEU A 1 175 ? -21.5 15.711 27.359 1 96.88 175 LEU A CA 1
ATOM 1325 C C . LEU A 1 175 ? -20.188 16.266 27.922 1 96.88 175 LEU A C 1
ATOM 1327 O O . LEU A 1 175 ? -19.578 17.156 27.328 1 96.88 175 LEU A O 1
ATOM 1331 N N . TYR A 1 176 ? -19.797 15.852 29.141 1 97.06 176 TYR A N 1
ATOM 1332 C CA . TYR A 1 176 ? -18.562 16.391 29.719 1 97.06 176 TYR A CA 1
ATOM 1333 C C . TYR A 1 176 ? -17.609 15.258 30.125 1 97.06 176 TYR A C 1
ATOM 1335 O O . TYR A 1 176 ? -18.062 14.156 30.453 1 97.06 176 TYR A O 1
ATOM 1343 N N . GLU A 1 177 ? -16.312 15.461 30.031 1 96.25 177 GLU A N 1
ATOM 1344 C CA . GLU A 1 177 ? -15.258 14.531 30.438 1 96.25 177 GLU A CA 1
ATOM 1345 C C . GLU A 1 177 ? -15.18 14.43 31.969 1 96.25 177 GLU A C 1
ATOM 1347 O O . GLU A 1 177 ? -14.984 15.43 32.656 1 96.25 177 GLU A O 1
ATOM 1352 N N . GLU A 1 178 ? -15.203 13.297 32.469 1 94.88 178 GLU A N 1
ATOM 1353 C CA . GLU A 1 178 ? -15.273 13.047 33.906 1 94.88 178 GLU A CA 1
ATOM 1354 C C . GLU A 1 178 ? -14.07 13.633 34.625 1 94.88 178 GLU A C 1
ATOM 1356 O O . GLU A 1 178 ? -14.172 14.039 35.781 1 94.88 178 GLU A O 1
ATOM 1361 N N . SER A 1 179 ? -12.977 13.711 33.969 1 95.25 179 SER A N 1
ATOM 1362 C CA . SER A 1 179 ? -11.734 14.148 34.594 1 95.25 179 SER A CA 1
ATOM 1363 C C . SER A 1 179 ? -11.797 15.609 35 1 95.25 179 SER A C 1
ATOM 1365 O O . SER A 1 179 ? -11 16.062 35.844 1 95.25 179 SER A O 1
ATOM 1367 N N . LEU A 1 180 ? -12.758 16.375 34.469 1 95.94 180 LEU A N 1
ATOM 1368 C CA . LEU A 1 180 ? -12.922 17.781 34.812 1 95.94 180 LEU A CA 1
ATOM 1369 C C . LEU A 1 180 ? -13.195 17.953 36.312 1 95.94 180 LEU A C 1
ATOM 1371 O O . LEU A 1 180 ? -12.688 18.875 36.938 1 95.94 180 LEU A O 1
ATOM 1375 N N . LEU A 1 181 ? -13.93 17 36.875 1 95.69 181 LEU A N 1
ATOM 1376 C CA . LEU A 1 181 ? -14.406 17.141 38.25 1 95.69 181 LEU A CA 1
ATOM 1377 C C . LEU A 1 181 ? -13.359 16.625 39.25 1 95.69 181 LEU A C 1
ATOM 1379 O O . LEU A 1 181 ? -13.562 16.688 40.438 1 95.69 181 LEU A O 1
ATOM 1383 N N . ARG A 1 182 ? -12.227 16.172 38.719 1 94.75 182 ARG A N 1
ATOM 1384 C CA . ARG A 1 182 ? -11.148 15.734 39.594 1 94.75 182 ARG A CA 1
ATOM 1385 C C . ARG A 1 182 ? -10.344 16.922 40.125 1 94.75 182 ARG A C 1
ATOM 1387 O O . ARG A 1 182 ? -9.625 16.812 41.125 1 94.75 182 ARG A O 1
ATOM 1394 N N . GLU A 1 183 ? -10.445 18.125 39.438 1 95.31 183 GLU A N 1
ATOM 1395 C CA . GLU A 1 183 ? -9.773 19.344 39.875 1 95.31 183 GLU A CA 1
ATOM 1396 C C . GLU A 1 183 ? -10.617 20.125 40.875 1 95.31 183 GLU A C 1
ATOM 1398 O O . GLU A 1 183 ? -11.844 20.188 40.75 1 95.31 183 GLU A O 1
ATOM 1403 N N . PRO A 1 184 ? -10.016 20.609 41.906 1 96.12 184 PRO A N 1
ATOM 1404 C CA . PRO A 1 184 ? -10.789 21.328 42.906 1 96.12 184 PRO A CA 1
ATOM 1405 C C . PRO A 1 184 ? -11.438 22.594 42.375 1 96.12 184 PRO A C 1
ATOM 1407 O O . PRO A 1 184 ? -12.555 22.938 42.75 1 96.12 184 PRO A O 1
ATOM 1410 N N . LYS A 1 185 ? -10.633 23.312 41.5 1 97.44 185 LYS A N 1
ATOM 1411 C CA . LYS A 1 185 ? -11.133 24.531 40.844 1 97.44 185 LYS A CA 1
ATOM 1412 C C . LYS A 1 185 ? -10.977 24.438 39.312 1 97.44 185 LYS A C 1
ATOM 1414 O O . LYS A 1 185 ? -10.016 23.844 38.844 1 97.44 185 LYS A O 1
ATOM 1419 N N . LEU A 1 186 ? -11.938 24.984 38.688 1 97.31 186 LEU A N 1
ATOM 1420 C CA . LEU A 1 186 ? -11.914 24.969 37.219 1 97.31 186 LEU A CA 1
ATOM 1421 C C . LEU A 1 186 ? -11.875 26.391 36.656 1 97.31 186 LEU A C 1
ATOM 1423 O O . LEU A 1 186 ? -12.242 27.344 37.375 1 97.31 186 LEU A O 1
ATOM 1427 N N . LEU A 1 187 ? -11.305 26.516 35.562 1 97.44 187 LEU A N 1
ATOM 1428 C CA . LEU A 1 187 ? -11.25 27.781 34.812 1 97.44 187 LEU A CA 1
ATOM 1429 C C . LEU A 1 187 ? -12.109 27.719 33.562 1 97.44 187 LEU A C 1
ATOM 1431 O O . LEU A 1 187 ? -11.859 26.906 32.656 1 97.44 187 LEU A O 1
ATOM 1435 N N . ILE A 1 188 ? -13.094 28.562 33.5 1 95.69 188 ILE A N 1
ATOM 1436 C CA . ILE A 1 188 ? -14.031 28.594 32.375 1 95.69 188 ILE A CA 1
ATOM 1437 C C . ILE A 1 188 ? -13.898 29.922 31.641 1 95.69 188 ILE A C 1
ATOM 1439 O O . ILE A 1 188 ? -13.727 30.969 32.25 1 95.69 188 ILE A O 1
ATOM 1443 N N . HIS A 1 189 ? -13.969 29.797 30.312 1 93.75 189 HIS A N 1
ATOM 1444 C CA . HIS A 1 189 ? -13.961 31.031 29.547 1 93.75 189 HIS A CA 1
ATOM 1445 C C . HIS A 1 189 ? -15.188 31.891 29.859 1 93.75 189 HIS A C 1
ATOM 1447 O O . HIS A 1 189 ? -16.297 31.375 29.984 1 93.75 189 HIS A O 1
ATOM 1453 N N . SER A 1 190 ? -15 33.188 30 1 91.5 190 SER A N 1
ATOM 1454 C CA . SER A 1 190 ? -16.078 34.094 30.359 1 91.5 190 SER A CA 1
ATOM 1455 C C . SER A 1 190 ? -16.891 34.5 29.141 1 91.5 190 SER A C 1
ATOM 1457 O O . SER A 1 190 ? -18 35 29.266 1 91.5 190 SER A O 1
ATOM 1459 N N . GLY A 1 191 ? -16.375 34.25 27.938 1 90.88 191 GLY A N 1
ATOM 1460 C CA . GLY A 1 191 ? -16.953 34.781 26.703 1 90.88 191 GLY A CA 1
ATOM 1461 C C . GLY A 1 191 ? -16.156 35.938 26.141 1 90.88 191 GLY A C 1
ATOM 1462 O O . GLY A 1 191 ? -16.375 36.344 24.984 1 90.88 191 GLY A O 1
ATOM 1463 N N . GLU A 1 192 ? -15.359 36.531 26.969 1 89.12 192 GLU A N 1
ATOM 1464 C CA . GLU A 1 192 ? -14.422 37.562 26.562 1 89.12 192 GLU A CA 1
ATOM 1465 C C . GLU A 1 192 ? -12.992 37.031 26.531 1 89.12 192 GLU A C 1
ATOM 1467 O O . GLU A 1 192 ? -12.516 36.438 27.5 1 89.12 192 GLU A O 1
ATOM 1472 N N . PRO A 1 193 ? -12.375 37.25 25.375 1 86.38 193 PRO A N 1
ATOM 1473 C CA . PRO A 1 193 ? -10.992 36.781 25.281 1 86.38 193 PRO A CA 1
ATOM 1474 C C . PRO A 1 193 ? -10.102 37.312 26.406 1 86.38 193 PRO A C 1
ATOM 1476 O O . PRO A 1 193 ? -10.188 38.5 26.75 1 86.38 193 PRO A O 1
ATOM 1479 N N . GLY A 1 194 ? -9.359 36.469 27.062 1 87.88 194 GLY A N 1
ATOM 1480 C CA . GLY A 1 194 ? -8.367 36.875 28.047 1 87.88 194 GLY A CA 1
ATOM 1481 C C . GLY A 1 194 ? -8.875 36.812 29.469 1 87.88 194 GLY A C 1
ATOM 1482 O O . GLY A 1 194 ? -8.109 37 30.422 1 87.88 194 GLY A O 1
ATOM 1483 N N . VAL A 1 195 ? -10.18 36.656 29.625 1 93.38 195 VAL A N 1
ATOM 1484 C CA . VAL A 1 195 ? -10.766 36.656 30.969 1 93.38 195 VAL A CA 1
ATOM 1485 C C . VAL A 1 195 ? -11.352 35.281 31.25 1 93.38 195 VAL A C 1
ATOM 1487 O O . VAL A 1 195 ? -12.219 34.781 30.516 1 93.38 195 VAL A O 1
ATOM 1490 N N . LEU A 1 196 ? -10.852 34.688 32.312 1 95.56 196 LEU A N 1
ATOM 1491 C CA . LEU A 1 196 ? -11.375 33.375 32.75 1 95.56 196 LEU A CA 1
ATOM 1492 C C . LEU A 1 196 ? -12.125 33.531 34.062 1 95.56 196 LEU A C 1
ATOM 1494 O O . LEU A 1 196 ? -11.938 34.531 34.781 1 95.56 196 LEU A O 1
ATOM 1498 N N . LEU A 1 197 ? -13 32.625 34.281 1 96.5 197 LEU A N 1
ATOM 1499 C CA . LEU A 1 197 ? -13.734 32.562 35.531 1 96.5 197 LEU A CA 1
ATOM 1500 C C . LEU A 1 197 ? -13.312 31.328 36.344 1 96.5 197 LEU A C 1
ATOM 1502 O O . LEU A 1 197 ? -13.406 30.203 35.844 1 96.5 197 LEU A O 1
ATOM 1506 N N . GLU A 1 198 ? -12.797 31.547 37.5 1 97.31 198 GLU A N 1
ATOM 1507 C CA . GLU A 1 198 ? -12.453 30.438 38.406 1 97.31 198 GLU A CA 1
ATOM 1508 C C . GLU A 1 198 ? -13.641 30.031 39.25 1 97.31 198 GLU A C 1
ATOM 1510 O O . GLU A 1 198 ? -14.211 30.859 39.969 1 97.31 198 GLU A O 1
ATOM 1515 N N . ILE A 1 199 ? -14.086 28.812 39.094 1 96.5 199 ILE A N 1
ATOM 1516 C CA . ILE A 1 199 ? -15.234 28.266 39.812 1 96.5 199 ILE A CA 1
ATOM 1517 C C . ILE A 1 199 ? -14.844 26.969 40.5 1 96.5 199 ILE A C 1
ATOM 1519 O O . ILE A 1 199 ? -13.984 26.234 40 1 96.5 199 ILE A O 1
ATOM 1523 N N . THR A 1 200 ? -15.453 26.719 41.688 1 96.69 200 THR A N 1
ATOM 1524 C CA . THR A 1 200 ? -15.188 25.469 42.375 1 96.69 200 THR A CA 1
ATOM 1525 C C . THR A 1 200 ? -15.805 24.297 41.625 1 96.69 200 THR A C 1
ATOM 1527 O O . THR A 1 200 ? -16.812 24.453 40.938 1 96.69 200 THR A O 1
ATOM 1530 N N . SER A 1 201 ? -15.195 23.094 41.719 1 96.31 201 SER A N 1
ATOM 1531 C CA . SER A 1 201 ? -15.695 21.906 41.062 1 96.31 201 SER A CA 1
ATOM 1532 C C . SER A 1 201 ? -17.109 21.578 41.531 1 96.31 201 SER A C 1
ATOM 1534 O O . SER A 1 201 ? -17.922 21.094 40.719 1 96.31 201 SER A O 1
ATOM 1536 N N . GLU A 1 202 ? -17.422 21.797 42.75 1 95.12 202 GLU A N 1
ATOM 1537 C CA . GLU A 1 202 ? -18.75 21.547 43.312 1 95.12 202 GLU A CA 1
ATOM 1538 C C . GLU A 1 202 ? -19.797 22.453 42.625 1 95.12 202 GLU A C 1
ATOM 1540 O O . GLU A 1 202 ? -20.875 22 42.281 1 95.12 202 GLU A O 1
ATOM 1545 N N . ALA A 1 203 ? -19.406 23.688 42.531 1 95.38 203 ALA A N 1
ATOM 1546 C CA . ALA A 1 203 ? -20.297 24.641 41.875 1 95.38 203 ALA A CA 1
ATOM 1547 C C . ALA A 1 203 ? -20.5 24.266 40.406 1 95.38 203 ALA A C 1
ATOM 1549 O O . ALA A 1 203 ? -21.609 24.344 39.875 1 95.38 203 ALA A O 1
ATOM 1550 N N . PHE A 1 204 ? -19.406 23.891 39.781 1 95.69 204 PHE A N 1
ATOM 1551 C CA . PHE A 1 204 ? -19.469 23.5 38.375 1 95.69 204 PHE A CA 1
ATOM 1552 C C . PHE A 1 204 ? -20.375 22.281 38.188 1 95.69 204 PHE A C 1
ATOM 1554 O O . PHE A 1 204 ? -21.172 22.219 37.281 1 95.69 204 PHE A O 1
ATOM 1561 N N . LYS A 1 205 ? -20.266 21.312 39.062 1 95.06 205 LYS A N 1
ATOM 1562 C CA . LYS A 1 205 ? -21.062 20.094 39.031 1 95.06 205 LYS A CA 1
ATOM 1563 C C . LYS A 1 205 ? -22.562 20.422 39.125 1 95.06 205 LYS A C 1
ATOM 1565 O O . LYS A 1 205 ? -23.375 19.75 38.469 1 95.06 205 LYS A O 1
ATOM 1570 N N . SER A 1 206 ? -22.875 21.422 39.812 1 93.69 206 SER A N 1
ATOM 1571 C CA . SER A 1 206 ? -24.266 21.797 40 1 93.69 206 SER A CA 1
ATOM 1572 C C . SER A 1 206 ? -24.859 22.297 38.688 1 93.69 206 SER A C 1
ATOM 1574 O O . SER A 1 206 ? -26.078 22.25 38.469 1 93.69 206 SER A O 1
ATOM 1576 N N . MET A 1 207 ? -24 22.781 37.781 1 92.19 207 MET A N 1
ATOM 1577 C CA . MET A 1 207 ? -24.453 23.297 36.5 1 92.19 207 MET A CA 1
ATOM 1578 C C . MET A 1 207 ? -24.609 22.172 35.5 1 92.19 207 MET A C 1
ATOM 1580 O O . MET A 1 207 ? -25.141 22.375 34.406 1 92.19 207 MET A O 1
ATOM 1584 N N . LEU A 1 208 ? -24.172 20.953 35.844 1 92.25 208 LEU A N 1
ATOM 1585 C CA . LEU A 1 208 ? -24.125 19.828 34.938 1 92.25 208 LEU A CA 1
ATOM 1586 C C . LEU A 1 208 ? -25.281 18.859 35.188 1 92.25 208 LEU A C 1
ATOM 1588 O O . LEU A 1 208 ? -25.203 17.688 34.812 1 92.25 208 LEU A O 1
ATOM 1592 N N . THR A 1 209 ? -26.297 19.281 35.812 1 88.25 209 THR A N 1
ATOM 1593 C CA . THR A 1 209 ? -27.391 18.422 36.219 1 88.25 209 THR A CA 1
ATOM 1594 C C . THR A 1 209 ? -28.016 17.719 35.031 1 88.25 209 THR A C 1
ATOM 1596 O O . THR A 1 209 ? -28.391 16.547 35.125 1 88.25 209 THR A O 1
ATOM 1599 N N . LYS A 1 210 ? -28.078 18.312 33.875 1 89.88 210 LYS A N 1
ATOM 1600 C CA . LYS A 1 210 ? -28.688 17.703 32.719 1 89.88 210 LYS A CA 1
ATOM 1601 C C . LYS A 1 210 ? -27.625 17.188 31.734 1 89.88 210 LYS A C 1
ATOM 1603 O O . LYS A 1 210 ? -27.953 16.766 30.625 1 89.88 210 LYS A O 1
ATOM 1608 N N . ALA A 1 211 ? -26.406 17.281 32.156 1 94 211 ALA A N 1
ATOM 1609 C CA . ALA A 1 211 ? -25.312 16.844 31.281 1 94 211 ALA A CA 1
ATOM 1610 C C . ALA A 1 211 ? -24.922 15.398 31.609 1 94 211 ALA A C 1
ATOM 1612 O O . ALA A 1 211 ? -25.219 14.891 32.688 1 94 211 ALA A O 1
ATOM 1613 N N . SER A 1 212 ? -24.391 14.703 30.672 1 95.25 212 SER A N 1
ATOM 1614 C CA . SER A 1 212 ? -23.938 13.328 30.844 1 95.25 212 SER A CA 1
ATOM 1615 C C . SER A 1 212 ? -22.422 13.258 30.953 1 95.25 212 SER A C 1
ATOM 1617 O O . SER A 1 212 ? -21.703 13.984 30.266 1 95.25 212 SER A O 1
ATOM 1619 N N . ALA A 1 213 ? -22.016 12.383 31.859 1 95.12 213 ALA A N 1
ATOM 1620 C CA . ALA A 1 213 ? -20.594 12.172 32.062 1 95.12 213 ALA A CA 1
ATOM 1621 C C . ALA A 1 213 ? -20.078 11.008 31.234 1 95.12 213 ALA A C 1
ATOM 1623 O O . ALA A 1 213 ? -20.766 10.008 31.062 1 95.12 213 ALA A O 1
ATOM 1624 N N . ALA A 1 214 ? -18.859 11.203 30.609 1 95.12 214 ALA A N 1
ATOM 1625 C CA . ALA A 1 214 ? -18.219 10.117 29.875 1 95.12 214 ALA A CA 1
ATOM 1626 C C . ALA A 1 214 ? -16.703 10.297 29.844 1 95.12 214 ALA A C 1
ATOM 1628 O O . ALA A 1 214 ? -16.172 11.289 30.359 1 95.12 214 ALA A O 1
ATOM 1629 N N . THR A 1 215 ? -15.969 9.25 29.422 1 93.5 215 THR A N 1
ATOM 1630 C CA . THR A 1 215 ? -14.531 9.305 29.188 1 93.5 215 THR A CA 1
ATOM 1631 C C . THR A 1 215 ? -14.227 9.227 27.688 1 93.5 215 THR A C 1
ATOM 1633 O O . THR A 1 215 ? -14.367 8.164 27.078 1 93.5 215 THR A O 1
ATOM 1636 N N . PHE A 1 216 ? -13.805 10.336 27.141 1 92.94 216 PHE A N 1
ATOM 1637 C CA . PHE A 1 216 ? -13.625 10.336 25.688 1 92.94 216 PHE A CA 1
ATOM 1638 C C . PHE A 1 216 ? -12.375 11.125 25.297 1 92.94 216 PHE A C 1
ATOM 1640 O O . PHE A 1 216 ? -11.938 11.078 24.156 1 92.94 216 PHE A O 1
ATOM 1647 N N . GLY A 1 217 ? -11.75 11.859 26.188 1 92.88 217 GLY A N 1
ATOM 1648 C CA . GLY A 1 217 ? -10.578 12.656 25.891 1 92.88 217 GLY A CA 1
ATOM 1649 C C . GLY A 1 217 ? -9.289 11.859 25.891 1 92.88 217 GLY A C 1
ATOM 1650 O O . GLY A 1 217 ? -9.156 10.898 26.672 1 92.88 217 GLY A O 1
ATOM 1651 N N . GLU A 1 218 ? -8.375 12.203 24.984 1 93.19 218 GLU A N 1
ATOM 1652 C CA . GLU A 1 218 ? -7.027 11.633 24.984 1 93.19 218 GLU A CA 1
ATOM 1653 C C . GLU A 1 218 ? -6.031 12.578 25.656 1 93.19 218 GLU A C 1
ATOM 1655 O O . GLU A 1 218 ? -5.828 13.703 25.203 1 93.19 218 GLU A O 1
ATOM 1660 N N . PRO A 1 219 ? -5.465 12.086 26.75 1 94.5 219 PRO A N 1
ATOM 1661 C CA . PRO A 1 219 ? -4.461 12.953 27.375 1 94.5 219 PRO A CA 1
ATOM 1662 C C . PRO A 1 219 ? -3.367 13.383 26.406 1 94.5 219 PRO A C 1
ATOM 1664 O O . PRO A 1 219 ? -2.789 12.547 25.703 1 94.5 219 PRO A O 1
ATOM 1667 N N . VAL A 1 220 ? -3.109 14.688 26.359 1 93.75 220 VAL A N 1
ATOM 1668 C CA . VAL A 1 220 ? -2.113 15.258 25.453 1 93.75 220 VAL A CA 1
ATOM 1669 C C . VAL A 1 220 ? -0.737 14.672 25.781 1 93.75 220 VAL A C 1
ATOM 1671 O O . VAL A 1 220 ? 0.096 14.508 24.875 1 93.75 220 VAL A O 1
ATOM 1674 N N . SER A 1 221 ? -0.503 14.289 27.016 1 92.06 221 SER A N 1
ATOM 1675 C CA . SER A 1 221 ? 0.762 13.711 27.453 1 92.06 221 SER A CA 1
ATOM 1676 C C . SER A 1 221 ? 1.046 12.391 26.75 1 92.06 221 SER A C 1
ATOM 1678 O O . SER A 1 221 ? 2.199 11.961 26.672 1 92.06 221 SER A O 1
ATOM 1680 N N . ASN A 1 222 ? -0.001 11.75 26.266 1 90.44 222 ASN A N 1
ATOM 1681 C CA . ASN A 1 222 ? 0.149 10.484 25.562 1 90.44 222 ASN A CA 1
ATOM 1682 C C . ASN A 1 222 ? 0.553 10.688 24.109 1 90.44 222 ASN A C 1
ATOM 1684 O O . ASN A 1 222 ? 0.915 9.734 23.406 1 90.44 222 ASN A O 1
ATOM 1688 N N . VAL A 1 223 ? 0.471 11.883 23.609 1 89.19 223 VAL A N 1
ATOM 1689 C CA . VAL A 1 223 ? 0.83 12.234 22.25 1 89.19 223 VAL A CA 1
ATOM 1690 C C . VAL A 1 223 ? 2.209 12.891 22.219 1 89.19 223 VAL A C 1
ATOM 1692 O O . VAL A 1 223 ? 2.406 13.953 22.797 1 89.19 223 VAL A O 1
ATOM 1695 N N . THR A 1 224 ? 3.184 12.242 21.578 1 87.19 224 THR A N 1
ATOM 1696 C CA . THR A 1 224 ? 4.543 12.773 21.578 1 87.19 224 THR A CA 1
ATOM 1697 C C . THR A 1 224 ? 5.004 13.086 20.156 1 87.19 224 THR A C 1
ATOM 1699 O O . THR A 1 224 ? 5.582 12.234 19.484 1 87.19 224 THR A O 1
ATOM 1702 N N . PRO A 1 225 ? 4.738 14.328 19.75 1 86.69 225 PRO A N 1
ATOM 1703 C CA . PRO A 1 225 ? 5.273 14.711 18.438 1 86.69 225 PRO A CA 1
ATOM 1704 C C . PRO A 1 225 ? 6.793 14.586 18.375 1 86.69 225 PRO A C 1
ATOM 1706 O O . PRO A 1 225 ? 7.488 14.828 19.359 1 86.69 225 PRO A O 1
ATOM 1709 N N . ASN A 1 226 ? 7.363 14.156 17.312 1 88.5 226 ASN A N 1
ATOM 1710 C CA . ASN A 1 226 ? 8.797 14 17.078 1 88.5 226 ASN A CA 1
ATOM 1711 C C . ASN A 1 226 ? 9.469 15.352 16.844 1 88.5 226 ASN A C 1
ATOM 1713 O O . ASN A 1 226 ? 9.562 15.805 15.695 1 88.5 226 ASN A O 1
ATOM 1717 N N . LEU A 1 227 ? 9.961 16 17.906 1 83 227 LEU A N 1
ATOM 1718 C CA . LEU A 1 227 ? 10.594 17.312 17.781 1 83 227 LEU A CA 1
ATOM 1719 C C . LEU A 1 227 ? 12.117 17.172 17.719 1 83 227 LEU A C 1
ATOM 1721 O O . LEU A 1 227 ? 12.805 18.047 17.188 1 83 227 LEU A O 1
ATOM 1725 N N . ASP A 1 228 ? 12.625 16.047 18.25 1 85.69 228 ASP A N 1
ATOM 1726 C CA . ASP A 1 228 ? 14.07 16.016 18.438 1 85.69 228 ASP A CA 1
ATOM 1727 C C . ASP A 1 228 ? 14.672 14.75 17.828 1 85.69 228 ASP A C 1
ATOM 1729 O O . ASP A 1 228 ? 15.828 14.406 18.094 1 85.69 228 ASP A O 1
ATOM 1733 N N . ARG A 1 229 ? 13.938 14 17.109 1 90.31 229 ARG A N 1
ATOM 1734 C CA . ARG A 1 229 ? 14.438 12.766 16.516 1 90.31 229 ARG A CA 1
ATOM 1735 C C . ARG A 1 229 ? 14.281 12.789 15 1 90.31 229 ARG A C 1
ATOM 1737 O O . ARG A 1 229 ? 13.609 11.93 14.43 1 90.31 229 ARG A O 1
ATOM 1744 N N . PRO A 1 230 ? 15.016 13.711 14.375 1 89.56 230 PRO A N 1
ATOM 1745 C CA . PRO A 1 230 ? 14.867 13.836 12.922 1 89.56 230 PRO A CA 1
ATOM 1746 C C . PRO A 1 230 ? 15.336 12.594 12.172 1 89.56 230 PRO A C 1
ATOM 1748 O O . PRO A 1 230 ? 14.891 12.344 11.055 1 89.56 230 PRO A O 1
ATOM 1751 N N . HIS A 1 231 ? 16.172 11.758 12.75 1 90.69 231 HIS A N 1
ATOM 1752 C CA . HIS A 1 231 ? 16.703 10.57 12.094 1 90.69 231 HIS A CA 1
ATOM 1753 C C . HIS A 1 231 ? 15.625 9.492 11.961 1 90.69 231 HIS A C 1
ATOM 1755 O O . HIS A 1 231 ? 15.781 8.547 11.172 1 90.69 231 HIS A O 1
ATOM 1761 N N . ASP A 1 232 ? 14.539 9.633 12.711 1 90.31 232 ASP A N 1
ATOM 1762 C CA . ASP A 1 232 ? 13.445 8.672 12.664 1 90.31 232 ASP A CA 1
ATOM 1763 C C . ASP A 1 232 ? 12.398 9.086 11.633 1 90.31 232 ASP A C 1
ATOM 1765 O O . ASP A 1 232 ? 11.438 8.352 11.383 1 90.31 232 ASP A O 1
ATOM 1769 N N . ASP A 1 233 ? 12.602 10.242 10.984 1 91.38 233 ASP A N 1
ATOM 1770 C CA . ASP A 1 233 ? 11.555 10.789 10.133 1 91.38 233 ASP A CA 1
ATOM 1771 C C . ASP A 1 233 ? 11.188 9.82 9.016 1 91.38 233 ASP A C 1
ATOM 1773 O O . ASP A 1 233 ? 10.008 9.5 8.82 1 91.38 233 ASP A O 1
ATOM 1777 N N . ARG A 1 234 ? 12.164 9.328 8.328 1 88.25 234 ARG A N 1
ATOM 1778 C CA . ARG A 1 234 ? 11.883 8.438 7.203 1 88.25 234 ARG A CA 1
ATOM 1779 C C . ARG A 1 234 ? 11.125 7.195 7.664 1 88.25 234 ARG A C 1
ATOM 1781 O O . ARG A 1 234 ? 10.148 6.789 7.027 1 88.25 234 ARG A O 1
ATOM 1788 N N . ALA A 1 235 ? 11.633 6.637 8.734 1 89.62 235 ALA A N 1
ATOM 1789 C CA . ALA A 1 235 ? 10.992 5.434 9.266 1 89.62 235 ALA A CA 1
ATOM 1790 C C . ALA A 1 235 ? 9.555 5.719 9.703 1 89.62 235 ALA A C 1
ATOM 1792 O O . ALA A 1 235 ? 8.656 4.926 9.445 1 89.62 235 ALA A O 1
ATOM 1793 N N . GLU A 1 236 ? 9.336 6.855 10.375 1 91.12 236 GLU A N 1
ATOM 1794 C CA . GLU A 1 236 ? 8.008 7.211 10.852 1 91.12 236 GLU A CA 1
ATOM 1795 C C . GLU A 1 236 ? 7.062 7.52 9.695 1 91.12 236 GLU A C 1
ATOM 1797 O O . GLU A 1 236 ? 5.891 7.145 9.719 1 91.12 236 GLU A O 1
ATOM 1802 N N . ILE A 1 237 ? 7.551 8.172 8.695 1 90.38 237 ILE A N 1
ATOM 1803 C CA . ILE A 1 237 ? 6.75 8.469 7.512 1 90.38 237 ILE A CA 1
ATOM 1804 C C . ILE A 1 237 ? 6.383 7.164 6.805 1 90.38 237 ILE A C 1
ATOM 1806 O O . ILE A 1 237 ? 5.227 6.965 6.418 1 90.38 237 ILE A O 1
ATOM 1810 N N . THR A 1 238 ? 7.363 6.289 6.668 1 88.88 238 THR A N 1
ATOM 1811 C CA . THR A 1 238 ? 7.129 4.988 6.051 1 88.88 238 THR A CA 1
ATOM 1812 C C . THR A 1 238 ? 6.043 4.223 6.801 1 88.88 238 THR A C 1
ATOM 1814 O O . THR A 1 238 ? 5.133 3.664 6.184 1 88.88 238 THR A O 1
ATOM 1817 N N . GLN A 1 239 ? 6.141 4.234 8.039 1 87.75 239 GLN A N 1
ATOM 1818 C CA . GLN A 1 239 ? 5.156 3.541 8.867 1 87.75 239 GLN A CA 1
ATOM 1819 C C . GLN A 1 239 ? 3.764 4.137 8.68 1 87.75 239 GLN A C 1
ATOM 1821 O O . GLN A 1 239 ? 2.775 3.402 8.602 1 87.75 239 GLN A O 1
ATOM 1826 N N . ALA A 1 240 ? 3.674 5.445 8.672 1 87.94 240 ALA A N 1
ATOM 1827 C CA . ALA A 1 240 ? 2.387 6.117 8.484 1 87.94 240 ALA A CA 1
ATOM 1828 C C . ALA A 1 240 ? 1.773 5.762 7.133 1 87.94 240 ALA A C 1
ATOM 1830 O O . ALA A 1 240 ? 0.585 5.445 7.051 1 87.94 240 ALA A O 1
ATOM 1831 N N . VAL A 1 241 ? 2.562 5.773 6.148 1 84.62 241 VAL A N 1
ATOM 1832 C CA . VAL A 1 241 ? 2.096 5.457 4.801 1 84.62 241 VAL A CA 1
ATOM 1833 C C . VAL A 1 241 ? 1.677 3.988 4.734 1 84.62 241 VAL A C 1
ATOM 1835 O O . VAL A 1 241 ? 0.656 3.656 4.125 1 84.62 241 VAL A O 1
ATOM 1838 N N . GLN A 1 242 ? 2.463 3.092 5.355 1 83.31 242 GLN A N 1
ATOM 1839 C CA . GLN A 1 242 ? 2.135 1.67 5.398 1 83.31 242 GLN A CA 1
ATOM 1840 C C . GLN A 1 242 ? 0.796 1.437 6.094 1 83.31 242 GLN A C 1
ATOM 1842 O O . GLN A 1 242 ? -0.034 0.666 5.605 1 83.31 242 GLN A O 1
ATOM 1847 N N . ALA A 1 243 ? 0.601 2.088 7.172 1 82 243 ALA A N 1
ATOM 1848 C CA . ALA A 1 243 ? -0.628 1.922 7.945 1 82 243 ALA A CA 1
ATOM 1849 C C . ALA A 1 243 ? -1.842 2.402 7.152 1 82 243 ALA A C 1
ATOM 1851 O O . ALA A 1 243 ? -2.887 1.748 7.152 1 82 243 ALA A O 1
ATOM 1852 N N . PHE A 1 244 ? -1.719 3.379 6.539 1 81.44 244 PHE A N 1
ATOM 1853 C CA . PHE A 1 244 ? -2.799 3.918 5.719 1 81.44 244 PHE A CA 1
ATOM 1854 C C . PHE A 1 244 ? -3.121 2.979 4.562 1 81.44 244 PHE A C 1
ATOM 1856 O O . PHE A 1 244 ? -4.293 2.703 4.289 1 81.44 244 PHE A O 1
ATOM 1863 N N . THR A 1 245 ? -2.053 2.67 3.949 1 76.81 245 THR A N 1
ATOM 1864 C CA . THR A 1 245 ? -2.232 1.801 2.791 1 76.81 245 THR A CA 1
ATOM 1865 C C . THR A 1 245 ? -2.848 0.467 3.207 1 76.81 245 THR A C 1
ATOM 1867 O O . THR A 1 245 ? -3.703 -0.074 2.502 1 76.81 245 THR A O 1
ATOM 1870 N N . ALA A 1 246 ? -2.354 -0.061 4.285 1 78.56 246 ALA A N 1
ATOM 1871 C CA . ALA A 1 246 ? -2.91 -1.306 4.809 1 78.56 246 ALA A CA 1
ATOM 1872 C C . ALA A 1 246 ? -4.41 -1.172 5.062 1 78.56 246 ALA A C 1
ATOM 1874 O O . ALA A 1 246 ? -5.184 -2.07 4.73 1 78.56 246 ALA A O 1
ATOM 1875 N N . ARG A 1 247 ? -4.855 -0.098 5.609 1 77.81 247 ARG A N 1
ATOM 1876 C CA . ARG A 1 247 ? -6.27 0.145 5.883 1 77.81 247 ARG A CA 1
ATOM 1877 C C . ARG A 1 247 ? -7.066 0.248 4.586 1 77.81 247 ARG A C 1
ATOM 1879 O O . ARG A 1 247 ? -8.188 -0.258 4.5 1 77.81 247 ARG A O 1
ATOM 1886 N N . ARG A 1 248 ? -6.52 0.865 3.666 1 75.06 248 ARG A N 1
ATOM 1887 C CA . ARG A 1 248 ? -7.168 1.001 2.365 1 75.06 248 ARG A CA 1
ATOM 1888 C C . ARG A 1 248 ? -7.34 -0.357 1.694 1 75.06 248 ARG A C 1
ATOM 1890 O O . ARG A 1 248 ? -8.383 -0.633 1.098 1 75.06 248 ARG A O 1
ATOM 1897 N N . ILE A 1 249 ? -6.293 -1.153 1.812 1 75.81 249 ILE A N 1
ATOM 1898 C CA . ILE A 1 249 ? -6.328 -2.488 1.226 1 75.81 249 ILE A CA 1
ATOM 1899 C C . ILE A 1 249 ? -7.41 -3.322 1.906 1 75.81 249 ILE A C 1
ATOM 1901 O O . ILE A 1 249 ? -8.172 -4.023 1.238 1 75.81 249 ILE A O 1
ATOM 1905 N N . GLN A 1 250 ? -7.5 -3.23 3.137 1 75.25 250 GLN A N 1
ATOM 1906 C CA . GLN A 1 250 ? -8.492 -3.979 3.898 1 75.25 250 GLN A CA 1
ATOM 1907 C C . GLN A 1 250 ? -9.906 -3.562 3.51 1 75.25 250 GLN A C 1
ATOM 1909 O O . GLN A 1 250 ? -10.805 -4.406 3.41 1 75.25 250 GLN A O 1
ATOM 1914 N N . GLN A 1 251 ? -10.094 -2.277 3.242 1 73.88 251 GLN A N 1
ATOM 1915 C CA . GLN A 1 251 ? -11.414 -1.752 2.916 1 73.88 251 GLN A CA 1
ATOM 1916 C C . GLN A 1 251 ? -11.75 -1.988 1.448 1 73.88 251 GLN A C 1
ATOM 1918 O O . GLN A 1 251 ? -12.914 -2.227 1.104 1 73.88 251 GLN A O 1
ATOM 1923 N N . ARG A 1 252 ? -10.719 -1.893 0.673 1 74.06 252 ARG A N 1
ATOM 1924 C CA . ARG A 1 252 ? -10.938 -1.932 -0.769 1 74.06 252 ARG A CA 1
ATOM 1925 C C . ARG A 1 252 ? -9.898 -2.807 -1.458 1 74.06 252 ARG A C 1
ATOM 1927 O O . ARG A 1 252 ? -9.18 -2.344 -2.346 1 74.06 252 ARG A O 1
ATOM 1934 N N . LEU A 1 253 ? -9.891 -3.975 -1.053 1 74.88 253 LEU A N 1
ATOM 1935 C CA . LEU A 1 253 ? -8.898 -4.879 -1.63 1 74.88 253 LEU A CA 1
ATOM 1936 C C . LEU A 1 253 ? -8.984 -4.875 -3.152 1 74.88 253 LEU A C 1
ATOM 1938 O O . LEU A 1 253 ? -7.957 -4.781 -3.834 1 74.88 253 LEU A O 1
ATOM 1942 N N . GLU A 1 254 ? -10.18 -4.879 -3.713 1 71.12 254 GLU A N 1
ATOM 1943 C CA . GLU A 1 254 ? -10.398 -4.973 -5.152 1 71.12 254 GLU A CA 1
ATOM 1944 C C . GLU A 1 254 ? -9.891 -3.73 -5.871 1 71.12 254 GLU A C 1
ATOM 1946 O O . GLU A 1 254 ? -9.344 -3.824 -6.973 1 71.12 254 GLU A O 1
ATOM 1951 N N . GLU A 1 255 ? -10.078 -2.629 -5.246 1 65.88 255 GLU A N 1
ATOM 1952 C CA . GLU A 1 255 ? -9.641 -1.365 -5.832 1 65.88 255 GLU A CA 1
ATOM 1953 C C . GLU A 1 255 ? -8.117 -1.231 -5.777 1 65.88 255 GLU A C 1
ATOM 1955 O O . GLU A 1 255 ? -7.512 -0.634 -6.672 1 65.88 255 GLU A O 1
ATOM 1960 N N . THR A 1 256 ? -7.688 -1.817 -4.766 1 64.38 256 THR A N 1
ATOM 1961 C CA . THR A 1 256 ? -6.258 -1.665 -4.535 1 64.38 256 THR A CA 1
ATOM 1962 C C . THR A 1 256 ? -5.457 -2.518 -5.516 1 64.38 256 THR A C 1
ATOM 1964 O O . THR A 1 256 ? -4.422 -2.082 -6.023 1 64.38 256 THR A O 1
ATOM 1967 N N . ILE A 1 257 ? -5.953 -3.686 -5.758 1 67.38 257 ILE A N 1
ATOM 1968 C CA . ILE A 1 257 ? -5.203 -4.574 -6.637 1 67.38 257 ILE A CA 1
ATOM 1969 C C . ILE A 1 257 ? -5.43 -4.172 -8.094 1 67.38 257 ILE A C 1
ATOM 1971 O O . ILE A 1 257 ? -4.824 -4.742 -9 1 67.38 257 ILE A O 1
ATOM 1975 N N . GLU A 1 258 ? -6.086 -3.066 -8.336 1 65.06 258 GLU A N 1
ATOM 1976 C CA . GLU A 1 258 ? -6.348 -2.559 -9.68 1 65.06 258 GLU A CA 1
ATOM 1977 C C . GLU A 1 258 ? -6.684 -3.691 -10.641 1 65.06 258 GLU A C 1
ATOM 1979 O O . GLU A 1 258 ? -6.117 -3.777 -11.734 1 65.06 258 GLU A O 1
ATOM 1984 N N . ILE A 1 259 ? -7.539 -4.535 -10.133 1 69.62 259 ILE A N 1
ATOM 1985 C CA . ILE A 1 259 ? -7.961 -5.629 -11 1 69.62 259 ILE A CA 1
ATOM 1986 C C . ILE A 1 259 ? -8.844 -5.086 -12.117 1 69.62 259 ILE A C 1
ATOM 1988 O O . ILE A 1 259 ? -9.836 -4.406 -11.859 1 69.62 259 ILE A O 1
ATOM 1992 N N . PRO A 1 260 ? -8.469 -5.285 -13.383 1 67.44 260 PRO A N 1
ATOM 1993 C CA . PRO A 1 260 ? -9.359 -4.852 -14.461 1 67.44 260 PRO A CA 1
ATOM 1994 C C . PRO A 1 260 ? -10.742 -5.496 -14.391 1 67.44 260 PRO A C 1
ATOM 1996 O O . PRO A 1 260 ? -10.859 -6.664 -14.008 1 67.44 260 PRO A O 1
ATOM 1999 N N . PRO A 1 261 ? -11.695 -4.656 -14.477 1 70.94 261 PRO A N 1
ATOM 2000 C CA . PRO A 1 261 ? -13.031 -5.258 -14.516 1 70.94 261 PRO A CA 1
ATOM 2001 C C . PRO A 1 261 ? -13.188 -6.273 -15.641 1 70.94 261 PRO A C 1
ATOM 2003 O O . PRO A 1 261 ? -12.477 -6.203 -16.641 1 70.94 261 PRO A O 1
ATOM 2006 N N . LEU A 1 262 ? -14.008 -7.25 -15.266 1 75.38 262 LEU A N 1
ATOM 2007 C CA . LEU A 1 262 ? -14.328 -8.219 -16.312 1 75.38 262 LEU A CA 1
ATOM 2008 C C . LEU A 1 262 ? -15.023 -7.539 -17.484 1 75.38 262 LEU A C 1
ATOM 2010 O O . LEU A 1 262 ? -16.016 -6.84 -17.297 1 75.38 262 LEU A O 1
ATOM 2014 N N . ALA A 1 263 ? -14.398 -7.691 -18.656 1 72.88 263 ALA A N 1
ATOM 2015 C CA . ALA A 1 263 ? -15.008 -7.109 -19.844 1 72.88 263 ALA A CA 1
ATOM 2016 C C . ALA A 1 263 ? -16.469 -7.531 -19.984 1 72.88 263 ALA A C 1
ATOM 2018 O O . ALA A 1 263 ? -16.812 -8.672 -19.688 1 72.88 263 ALA A O 1
ATOM 2019 N N . GLU A 1 264 ? -17.281 -6.645 -20.375 1 76.5 264 GLU A N 1
ATOM 2020 C CA . GLU A 1 264 ? -18.703 -6.906 -20.547 1 76.5 264 GLU A CA 1
ATOM 2021 C C . GLU A 1 264 ? -18.938 -8.109 -21.469 1 76.5 264 GLU A C 1
ATOM 2023 O O . GLU A 1 264 ? -19.812 -8.93 -21.219 1 76.5 264 GLU A O 1
ATOM 2028 N N . THR A 1 265 ? -18.188 -8.188 -22.438 1 76.81 265 THR A N 1
ATOM 2029 C CA . THR A 1 265 ? -18.281 -9.305 -23.375 1 76.81 265 THR A CA 1
ATOM 2030 C C . THR A 1 265 ? -18.016 -10.625 -22.656 1 76.81 265 THR A C 1
ATOM 2032 O O . THR A 1 265 ? -18.719 -11.617 -22.891 1 76.81 265 THR A O 1
ATOM 2035 N N . ALA A 1 266 ? -17.047 -10.617 -21.797 1 77.12 266 ALA A N 1
ATOM 2036 C CA . ALA A 1 266 ? -16.719 -11.828 -21.062 1 77.12 266 ALA A CA 1
ATOM 2037 C C . ALA A 1 266 ? -17.875 -12.234 -20.141 1 77.12 266 ALA A C 1
ATOM 2039 O O . ALA A 1 266 ? -18.219 -13.414 -20.062 1 77.12 266 ALA A O 1
ATOM 2040 N N . GLN A 1 267 ? -18.422 -11.305 -19.531 1 78.94 267 GLN A N 1
ATOM 2041 C CA . GLN A 1 267 ? -19.547 -11.562 -18.641 1 78.94 267 GLN A CA 1
ATOM 2042 C C . GLN A 1 267 ? -20.734 -12.164 -19.406 1 78.94 267 GLN A C 1
ATOM 2044 O O . GLN A 1 267 ? -21.359 -13.109 -18.938 1 78.94 267 GLN A O 1
ATOM 2049 N N . LYS A 1 268 ? -21.047 -11.594 -20.516 1 82.69 268 LYS A N 1
ATOM 2050 C CA . LYS A 1 268 ? -22.141 -12.078 -21.328 1 82.69 268 LYS A CA 1
ATOM 2051 C C . LYS A 1 268 ? -21.891 -13.508 -21.812 1 82.69 268 LYS A C 1
ATOM 2053 O O . LYS A 1 268 ? -22.812 -14.336 -21.812 1 82.69 268 LYS A O 1
ATOM 2058 N N . ILE A 1 269 ? -20.734 -13.766 -22.156 1 80.69 269 ILE A N 1
ATOM 2059 C CA . ILE A 1 269 ? -20.375 -15.086 -22.656 1 80.69 269 ILE A CA 1
ATOM 2060 C C . ILE A 1 269 ? -20.484 -16.109 -21.547 1 80.69 269 ILE A C 1
ATOM 2062 O O . ILE A 1 269 ? -21 -17.219 -21.75 1 80.69 269 ILE A O 1
ATOM 2066 N N . ILE A 1 270 ? -20.031 -15.75 -20.406 1 77.25 270 ILE A N 1
ATOM 2067 C CA . ILE A 1 270 ? -20.109 -16.641 -19.25 1 77.25 270 ILE A CA 1
ATOM 2068 C C . ILE A 1 270 ? -21.562 -16.953 -18.922 1 77.25 270 ILE A C 1
ATOM 2070 O O . ILE A 1 270 ? -21.922 -18.109 -18.688 1 77.25 270 ILE A O 1
ATOM 2074 N N . LYS A 1 271 ? -22.406 -15.938 -18.984 1 77.94 271 LYS A N 1
ATOM 2075 C CA . LYS A 1 271 ? -23.828 -16.125 -18.719 1 77.94 271 LYS A CA 1
ATOM 2076 C C . LYS A 1 271 ? -24.453 -17.047 -19.75 1 77.94 271 LYS A C 1
ATOM 2078 O O . LYS A 1 271 ? -25.297 -17.891 -19.422 1 77.94 271 LYS A O 1
ATOM 2083 N N . LEU A 1 272 ? -24.078 -16.906 -20.969 1 80.62 272 LEU A N 1
ATOM 2084 C CA . LEU A 1 272 ? -24.609 -17.75 -22.047 1 80.62 272 LEU A CA 1
ATOM 2085 C C . LEU A 1 272 ? -24.172 -19.203 -21.859 1 80.62 272 LEU A C 1
ATOM 2087 O O . LEU A 1 272 ? -24.938 -20.125 -22.156 1 80.62 272 LEU A O 1
ATOM 2091 N N . ARG A 1 273 ? -22.984 -19.328 -21.422 1 75.56 273 ARG A N 1
ATOM 2092 C CA . ARG A 1 273 ? -22.453 -20.672 -21.25 1 75.56 273 ARG A CA 1
ATOM 2093 C C . ARG A 1 273 ? -23.203 -21.438 -20.156 1 75.56 273 ARG A C 1
ATOM 2095 O O . ARG A 1 273 ? -23.359 -22.656 -20.234 1 75.56 273 ARG A O 1
ATOM 2102 N N . VAL A 1 274 ? -23.672 -20.703 -19.188 1 73.5 274 VAL A N 1
ATOM 2103 C CA . VAL A 1 274 ? -24.328 -21.359 -18.047 1 73.5 274 VAL A CA 1
ATOM 2104 C C . VAL A 1 274 ? -25.828 -21.469 -18.297 1 73.5 274 VAL A C 1
ATOM 2106 O O . VAL A 1 274 ? -26.531 -22.172 -17.578 1 73.5 274 VAL A O 1
ATOM 2109 N N . ASP A 1 275 ? -26.281 -20.828 -19.328 1 76.62 275 ASP A N 1
ATOM 2110 C CA . ASP A 1 275 ? -27.703 -20.875 -19.672 1 76.62 275 ASP A CA 1
ATOM 2111 C C . ASP A 1 275 ? -28 -22.078 -20.547 1 76.62 275 ASP A C 1
ATOM 2113 O O . ASP A 1 275 ? -27.578 -22.141 -21.703 1 76.62 275 ASP A O 1
ATOM 2117 N N . PRO A 1 276 ? -28.781 -23.047 -20.031 1 75.06 276 PRO A N 1
ATOM 2118 C CA . PRO A 1 276 ? -29.094 -24.234 -20.828 1 75.06 276 PRO A CA 1
ATOM 2119 C C . PRO A 1 276 ? -29.969 -23.922 -22.031 1 75.06 276 PRO A C 1
ATOM 2121 O O . PRO A 1 276 ? -30.031 -24.734 -22.969 1 75.06 276 PRO A O 1
ATOM 2124 N N . ASP A 1 277 ? -30.562 -22.75 -22.016 1 80.5 277 ASP A N 1
ATOM 2125 C CA . ASP A 1 277 ? -31.469 -22.406 -23.109 1 80.5 277 ASP A CA 1
ATOM 2126 C C . ASP A 1 277 ? -30.797 -21.469 -24.109 1 80.5 277 ASP A C 1
ATOM 2128 O O . ASP A 1 277 ? -31.469 -20.906 -24.984 1 80.5 277 ASP A O 1
ATOM 2132 N N . ALA A 1 278 ? -29.5 -21.375 -23.891 1 82.38 278 ALA A N 1
ATOM 2133 C CA . ALA A 1 278 ? -28.781 -20.453 -24.766 1 82.38 278 ALA A CA 1
ATOM 2134 C C . ALA A 1 278 ? -28.828 -20.938 -26.219 1 82.38 278 ALA A C 1
ATOM 2136 O O . ALA A 1 278 ? -28.688 -22.141 -26.469 1 82.38 278 ALA A O 1
ATOM 2137 N N . THR A 1 279 ? -29.141 -20.062 -27.141 1 84 279 THR A N 1
ATOM 2138 C CA . THR A 1 279 ? -29.25 -20.391 -28.547 1 84 279 THR A CA 1
ATOM 2139 C C . THR A 1 279 ? -28.062 -19.844 -29.328 1 84 279 THR A C 1
ATOM 2141 O O . THR A 1 279 ? -27.266 -19.078 -28.781 1 84 279 THR A O 1
ATOM 2144 N N . ILE A 1 280 ? -27.906 -20.266 -30.5 1 84.12 280 ILE A N 1
ATOM 2145 C CA . ILE A 1 280 ? -26.859 -19.812 -31.406 1 84.12 280 ILE A CA 1
ATOM 2146 C C . ILE A 1 280 ? -27.016 -18.312 -31.672 1 84.12 280 ILE A C 1
ATOM 2148 O O . ILE A 1 280 ? -26.031 -17.594 -31.797 1 84.12 280 ILE A O 1
ATOM 2152 N N . ASP A 1 281 ? -28.219 -17.922 -31.672 1 86.25 281 ASP A N 1
ATOM 2153 C CA . ASP A 1 281 ? -28.5 -16.5 -31.906 1 86.25 281 ASP A CA 1
ATOM 2154 C C . ASP A 1 281 ? -27.938 -15.656 -30.766 1 86.25 281 ASP A C 1
ATOM 2156 O O . ASP A 1 281 ? -27.438 -14.555 -31 1 86.25 281 ASP A O 1
ATOM 2160 N N . ASP A 1 282 ? -28.047 -16.203 -29.656 1 88.38 282 ASP A N 1
ATOM 2161 C CA . ASP A 1 282 ? -27.578 -15.453 -28.5 1 88.38 282 ASP A CA 1
ATOM 2162 C C . ASP A 1 282 ? -26.062 -15.211 -28.578 1 88.38 282 ASP A C 1
ATOM 2164 O O . ASP A 1 282 ? -25.609 -14.094 -28.359 1 88.38 282 ASP A O 1
ATOM 2168 N N . ILE A 1 283 ? -25.359 -16.234 -28.891 1 86.31 283 ILE A N 1
ATOM 2169 C CA . ILE A 1 283 ? -23.906 -16.109 -28.922 1 86.31 283 ILE A CA 1
ATOM 2170 C C . ILE A 1 283 ? -23.484 -15.273 -30.125 1 86.31 283 ILE A C 1
ATOM 2172 O O . ILE A 1 283 ? -22.5 -14.523 -30.062 1 86.31 283 ILE A O 1
ATOM 2176 N N . THR A 1 284 ? -24.188 -15.469 -31.219 1 87.31 284 THR A N 1
ATOM 2177 C CA . THR A 1 284 ? -23.906 -14.664 -32.406 1 87.31 284 THR A CA 1
ATOM 2178 C C . THR A 1 284 ? -24.047 -13.172 -32.094 1 87.31 284 THR A C 1
ATOM 2180 O O . THR A 1 284 ? -23.219 -12.367 -32.531 1 87.31 284 THR A O 1
ATOM 2183 N N . GLY A 1 285 ? -25 -12.867 -31.344 1 87.19 285 GLY A N 1
ATOM 2184 C CA . GLY A 1 285 ? -25.203 -11.484 -30.938 1 87.19 285 GLY A CA 1
ATOM 2185 C C . GLY A 1 285 ? -24.047 -10.922 -30.125 1 87.19 285 GLY A C 1
ATOM 2186 O O . GLY A 1 285 ? -23.609 -9.797 -30.375 1 87.19 285 GLY A O 1
ATOM 2187 N N . VAL A 1 286 ? -23.531 -11.672 -29.203 1 85.62 286 VAL A N 1
ATOM 2188 C CA . VAL A 1 286 ? -22.453 -11.234 -28.328 1 85.62 286 VAL A CA 1
ATOM 2189 C C . VAL A 1 286 ? -21.156 -11.102 -29.125 1 85.62 286 VAL A C 1
ATOM 2191 O O . VAL A 1 286 ? -20.438 -10.125 -28.969 1 85.62 286 VAL A O 1
ATOM 2194 N N . VAL A 1 287 ? -20.906 -12.039 -30.016 1 85.44 287 VAL A N 1
ATOM 2195 C CA . VAL A 1 287 ? -19.688 -12.078 -30.797 1 85.44 287 VAL A CA 1
ATOM 2196 C C . VAL A 1 287 ? -19.656 -10.914 -31.781 1 85.44 287 VAL A C 1
ATOM 2198 O O . VAL A 1 287 ? -18.609 -10.289 -31.984 1 85.44 287 VAL A O 1
ATOM 2201 N N . GLU A 1 288 ? -20.781 -10.609 -32.281 1 86.19 288 GLU A N 1
ATOM 2202 C CA . GLU A 1 288 ? -20.859 -9.57 -33.312 1 86.19 288 GLU A CA 1
ATOM 2203 C C . GLU A 1 288 ? -20.688 -8.18 -32.719 1 86.19 288 GLU A C 1
ATOM 2205 O O . GLU A 1 288 ? -20.328 -7.238 -33.406 1 86.19 288 GLU A O 1
ATOM 2210 N N . THR A 1 289 ? -20.906 -8.125 -31.469 1 82.38 289 THR A N 1
ATOM 2211 C CA . THR A 1 289 ? -20.75 -6.832 -30.812 1 82.38 289 THR A CA 1
ATOM 2212 C C . THR A 1 289 ? -19.281 -6.5 -30.609 1 82.38 289 THR A C 1
ATOM 2214 O O . THR A 1 289 ? -18.922 -5.336 -30.422 1 82.38 289 THR A O 1
ATOM 2217 N N . ASP A 1 290 ? -18.391 -7.457 -30.609 1 77.31 290 ASP A N 1
ATOM 2218 C CA . ASP A 1 290 ? -16.953 -7.277 -30.484 1 77.31 290 ASP A CA 1
ATOM 2219 C C . ASP A 1 290 ? -16.25 -7.602 -31.797 1 77.31 290 ASP A C 1
ATOM 2221 O O . ASP A 1 290 ? -16.078 -8.773 -32.156 1 77.31 290 ASP A O 1
ATOM 2225 N N . PRO A 1 291 ? -15.82 -6.543 -32.438 1 80 291 PRO A N 1
ATOM 2226 C CA . PRO A 1 291 ? -15.234 -6.77 -33.75 1 80 291 PRO A CA 1
ATOM 2227 C C . PRO A 1 291 ? -14.016 -7.688 -33.719 1 80 291 PRO A C 1
ATOM 2229 O O . PRO A 1 291 ? -13.812 -8.492 -34.625 1 80 291 PRO A O 1
ATOM 2232 N N . ALA A 1 292 ? -13.297 -7.496 -32.75 1 74.19 292 ALA A N 1
ATOM 2233 C CA . ALA A 1 292 ? -12.117 -8.352 -32.656 1 74.19 292 ALA A CA 1
ATOM 2234 C C . ALA A 1 292 ? -12.508 -9.812 -32.469 1 74.19 292 ALA A C 1
ATOM 2236 O O . ALA A 1 292 ? -11.93 -10.703 -33.062 1 74.19 292 ALA A O 1
ATOM 2237 N N . LEU A 1 293 ? -13.453 -10.039 -31.672 1 78.31 293 LEU A N 1
ATOM 2238 C CA . LEU A 1 293 ? -13.953 -11.383 -31.438 1 78.31 293 LEU A CA 1
ATOM 2239 C C . LEU A 1 293 ? -14.594 -11.961 -32.688 1 78.31 293 LEU A C 1
ATOM 2241 O O . LEU A 1 293 ? -14.391 -13.125 -33.031 1 78.31 293 LEU A O 1
ATOM 2245 N N . ALA A 1 294 ? -15.375 -11.141 -33.344 1 82.94 294 ALA A N 1
ATOM 2246 C CA . ALA A 1 294 ? -16.031 -11.555 -34.594 1 82.94 294 ALA A CA 1
ATOM 2247 C C . ALA A 1 294 ? -15.008 -11.961 -35.656 1 82.94 294 ALA A C 1
ATOM 2249 O O . ALA A 1 294 ? -15.141 -13.008 -36.281 1 82.94 294 ALA A O 1
ATOM 2250 N N . ALA A 1 295 ? -14 -11.133 -35.719 1 78.5 295 ALA A N 1
ATOM 2251 C CA . ALA A 1 295 ? -12.945 -11.414 -36.688 1 78.5 295 ALA A CA 1
ATOM 2252 C C . ALA A 1 295 ? -12.227 -12.711 -36.375 1 78.5 295 ALA A C 1
ATOM 2254 O O . ALA A 1 295 ? -11.898 -13.5 -37.25 1 78.5 295 ALA A O 1
ATOM 2255 N N . GLN A 1 296 ? -12.047 -12.922 -35.188 1 76.75 296 GLN A N 1
ATOM 2256 C CA . GLN A 1 296 ? -11.328 -14.109 -34.75 1 76.75 296 GLN A CA 1
ATOM 2257 C C . GLN A 1 296 ? -12.156 -15.375 -35 1 76.75 296 GLN A C 1
ATOM 2259 O O . GLN A 1 296 ? -11.617 -16.406 -35.406 1 76.75 296 GLN A O 1
ATOM 2264 N N . VAL A 1 297 ? -13.406 -15.289 -34.75 1 79.5 297 VAL A N 1
ATOM 2265 C CA . VAL A 1 297 ? -14.289 -16.438 -34.969 1 79.5 297 VAL A CA 1
ATOM 2266 C C . VAL A 1 297 ? -14.312 -16.797 -36.438 1 79.5 297 VAL A C 1
ATOM 2268 O O . VAL A 1 297 ? -14.25 -17.984 -36.781 1 79.5 297 VAL A O 1
ATOM 2271 N N . VAL A 1 298 ? -14.375 -15.812 -37.25 1 80.44 298 VAL A N 1
ATOM 2272 C CA . VAL A 1 298 ? -14.383 -16.031 -38.688 1 80.44 298 VAL A CA 1
ATOM 2273 C C . VAL A 1 298 ? -13.047 -16.625 -39.125 1 80.44 298 VAL A C 1
ATOM 2275 O O . VAL A 1 298 ? -13 -17.547 -39.938 1 80.44 298 VAL A O 1
ATOM 2278 N N . SER A 1 299 ? -12.047 -16.109 -38.562 1 77.31 299 SER A N 1
ATOM 2279 C CA . SER A 1 299 ? -10.711 -16.609 -38.906 1 77.31 299 SER A CA 1
ATOM 2280 C C . SER A 1 299 ? -10.547 -18.078 -38.5 1 77.31 299 SER A C 1
ATOM 2282 O O . SER A 1 299 ? -9.961 -18.859 -39.25 1 77.31 299 SER A O 1
ATOM 2284 N N . TRP A 1 300 ? -11.078 -18.391 -37.375 1 73 300 TRP A N 1
ATOM 2285 C CA . TRP A 1 300 ? -11.016 -19.781 -36.938 1 73 300 TRP A CA 1
ATOM 2286 C C . TRP A 1 300 ? -11.805 -20.703 -37.844 1 73 300 TRP A C 1
ATOM 2288 O O . TRP A 1 300 ? -11.336 -21.781 -38.219 1 73 300 TRP A O 1
ATOM 2298 N N . ALA A 1 301 ? -12.906 -20.25 -38.156 1 77.44 301 ALA A N 1
ATOM 2299 C CA . ALA A 1 301 ? -13.773 -21.062 -39.031 1 77.44 301 ALA A CA 1
ATOM 2300 C C . ALA A 1 301 ? -13.141 -21.25 -40.406 1 77.44 301 ALA A C 1
ATOM 2302 O O . ALA A 1 301 ? -13.383 -22.266 -41.062 1 77.44 301 ALA A O 1
ATOM 2303 N N . ALA A 1 302 ? -12.359 -20.266 -40.844 1 75.38 302 ALA A N 1
ATOM 2304 C CA . ALA A 1 302 ? -11.727 -20.312 -42.156 1 75.38 302 ALA A CA 1
ATOM 2305 C C . ALA A 1 302 ? -10.453 -21.141 -42.125 1 75.38 302 ALA A C 1
ATOM 2307 O O . ALA A 1 302 ? -9.875 -21.453 -43.188 1 75.38 302 ALA A O 1
ATOM 2308 N N . SER A 1 303 ? -10.055 -21.469 -41 1 68.19 303 SER A N 1
ATOM 2309 C CA . SER A 1 303 ? -8.82 -22.234 -40.875 1 68.19 303 SER A CA 1
ATOM 2310 C C . SER A 1 303 ? -8.977 -23.625 -41.469 1 68.19 303 SER A C 1
ATOM 2312 O O . SER A 1 303 ? -10.055 -24.219 -41.406 1 68.19 303 SER A O 1
ATOM 2314 N N . PRO A 1 304 ? -7.996 -24.109 -42.25 1 62.22 304 PRO A N 1
ATOM 2315 C CA . PRO A 1 304 ? -8.062 -25.438 -42.875 1 62.22 304 PRO A CA 1
ATOM 2316 C C . PRO A 1 304 ? -8.352 -26.531 -41.844 1 62.22 304 PRO A C 1
ATOM 2318 O O . PRO A 1 304 ? -8.836 -27.609 -42.219 1 62.22 304 PRO A O 1
ATOM 2321 N N . TYR A 1 305 ? -8.141 -26.141 -40.75 1 54.81 305 TYR A N 1
ATOM 2322 C CA . TYR A 1 305 ? -8.305 -27.109 -39.656 1 54.81 305 TYR A CA 1
ATOM 2323 C C . TYR A 1 305 ? -9.758 -27.531 -39.531 1 54.81 305 TYR A C 1
ATOM 2325 O O . TYR A 1 305 ? -10.055 -28.688 -39.219 1 54.81 305 TYR A O 1
ATOM 2333 N N . TYR A 1 306 ? -10.531 -26.688 -39.594 1 60.72 306 TYR A N 1
ATOM 2334 C CA . TYR A 1 306 ? -11.945 -27.016 -39.375 1 60.72 306 TYR A CA 1
ATOM 2335 C C . TYR A 1 306 ? -12.617 -27.359 -40.719 1 60.72 306 TYR A C 1
ATOM 2337 O O . TYR A 1 306 ? -13.797 -27.734 -40.719 1 60.72 306 TYR A O 1
ATOM 2345 N N . ALA A 1 307 ? -11.773 -27.625 -41.719 1 54.78 307 ALA A N 1
ATOM 2346 C CA . ALA A 1 307 ? -12.102 -28.188 -43.031 1 54.78 307 ALA A CA 1
ATOM 2347 C C . ALA A 1 307 ? -13.5 -27.766 -43.469 1 54.78 307 ALA A C 1
ATOM 2349 O O . ALA A 1 307 ? -14.328 -28.625 -43.812 1 54.78 307 ALA A O 1
ATOM 2350 N N . SER A 1 308 ? -13.914 -26.672 -43.219 1 59.47 308 SER A N 1
ATOM 2351 C CA . SER A 1 308 ? -15.258 -26.359 -43.656 1 59.47 308 SER A CA 1
ATOM 2352 C C . SER A 1 308 ? -15.312 -26.219 -45.188 1 59.47 308 SER A C 1
ATOM 2354 O O . SER A 1 308 ? -14.484 -25.547 -45.781 1 59.47 308 SER A O 1
ATOM 2356 N N . PRO A 1 309 ? -16.062 -27.141 -45.812 1 63.88 309 PRO A N 1
ATOM 2357 C CA . PRO A 1 309 ? -16.266 -26.922 -47.25 1 63.88 309 PRO A CA 1
ATOM 2358 C C . PRO A 1 309 ? -16.969 -25.594 -47.562 1 63.88 309 PRO A C 1
ATOM 2360 O O . PRO A 1 309 ? -18 -25.281 -46.969 1 63.88 309 PRO A O 1
ATOM 2363 N N . GLY A 1 310 ? -16.281 -24.641 -48.344 1 70.12 310 GLY A N 1
ATOM 2364 C CA . GLY A 1 310 ? -16.906 -23.422 -48.875 1 70.12 310 GLY A CA 1
ATOM 2365 C C . GLY A 1 310 ? -16.453 -22.172 -48.125 1 70.12 310 GLY A C 1
ATOM 2366 O O . GLY A 1 310 ? -15.727 -22.25 -47.156 1 70.12 310 GLY A O 1
ATOM 2367 N N . LYS A 1 311 ? -16.75 -20.953 -48.531 1 80.5 311 LYS A N 1
ATOM 2368 C CA . LYS A 1 311 ? -16.422 -19.641 -47.969 1 80.5 311 LYS A CA 1
ATOM 2369 C C . LYS A 1 311 ? -17.312 -19.328 -46.75 1 80.5 311 LYS A C 1
ATOM 2371 O O . LYS A 1 311 ? -18.516 -19.609 -46.781 1 80.5 311 LYS A O 1
ATOM 2376 N N . ILE A 1 312 ? -16.781 -18.781 -45.656 1 84.5 312 ILE A N 1
ATOM 2377 C CA . ILE A 1 312 ? -17.516 -18.359 -44.469 1 84.5 312 ILE A CA 1
ATOM 2378 C C . ILE A 1 312 ? -18.203 -17.016 -44.75 1 84.5 312 ILE A C 1
ATOM 2380 O O . ILE A 1 312 ? -17.531 -16.047 -45.156 1 84.5 312 ILE A O 1
ATOM 2384 N N . ARG A 1 313 ? -19.438 -16.875 -44.625 1 79.69 313 ARG A N 1
ATOM 2385 C CA . ARG A 1 313 ? -20.203 -15.711 -45.062 1 79.69 313 ARG A CA 1
ATOM 2386 C C . ARG A 1 313 ? -20.516 -14.789 -43.875 1 79.69 313 ARG A C 1
ATOM 2388 O O . ARG A 1 313 ? -20.734 -13.594 -44.062 1 79.69 313 ARG A O 1
ATOM 2395 N N . SER A 1 314 ? -20.719 -15.344 -42.719 1 85.81 314 SER A N 1
ATOM 2396 C CA . SER A 1 314 ? -21.062 -14.57 -41.562 1 85.81 314 SER A CA 1
ATOM 2397 C C . SER A 1 314 ? -20.594 -15.258 -40.281 1 85.81 314 SER A C 1
ATOM 2399 O O . SER A 1 314 ? -20.156 -16.406 -40.312 1 85.81 314 SER A O 1
ATOM 2401 N N . VAL A 1 315 ? -20.672 -14.5 -39.188 1 88.56 315 VAL A N 1
ATOM 2402 C CA . VAL A 1 315 ? -20.359 -15.062 -37.875 1 88.56 315 VAL A CA 1
ATOM 2403 C C . VAL A 1 315 ? -21.297 -16.219 -37.562 1 88.56 315 VAL A C 1
ATOM 2405 O O . VAL A 1 315 ? -20.875 -17.25 -37.031 1 88.56 315 VAL A O 1
ATOM 2408 N N . GLU A 1 316 ? -22.562 -15.977 -37.906 1 88.19 316 GLU A N 1
ATOM 2409 C CA . GLU A 1 316 ? -23.547 -17.031 -37.688 1 88.19 316 GLU A CA 1
ATOM 2410 C C . GLU A 1 316 ? -23.203 -18.281 -38.5 1 88.19 316 GLU A C 1
ATOM 2412 O O . GLU A 1 316 ? -23.297 -19.406 -38 1 88.19 316 GLU A O 1
ATOM 2417 N N . ASP A 1 317 ? -22.875 -18.062 -39.688 1 87.25 317 ASP A N 1
ATOM 2418 C CA . ASP A 1 317 ? -22.438 -19.141 -40.562 1 87.25 317 ASP A CA 1
ATOM 2419 C C . ASP A 1 317 ? -21.25 -19.891 -39.969 1 87.25 317 ASP A C 1
ATOM 2421 O O . ASP A 1 317 ? -21.219 -21.125 -40 1 87.25 317 ASP A O 1
ATOM 2425 N N . ALA A 1 318 ? -20.312 -19.172 -39.531 1 86.94 318 ALA A N 1
ATOM 2426 C CA . ALA A 1 318 ? -19.125 -19.75 -38.938 1 86.94 318 ALA A CA 1
ATOM 2427 C C . ALA A 1 318 ? -19.484 -20.641 -37.75 1 86.94 318 ALA A C 1
ATOM 2429 O O . ALA A 1 318 ? -18.922 -21.719 -37.562 1 86.94 318 ALA A O 1
ATOM 2430 N N . ILE A 1 319 ? -20.422 -20.219 -36.969 1 85.06 319 ILE A N 1
ATOM 2431 C CA . ILE A 1 319 ? -20.812 -20.906 -35.719 1 85.06 319 ILE A CA 1
ATOM 2432 C C . ILE A 1 319 ? -21.641 -22.141 -36.062 1 85.06 319 ILE A C 1
ATOM 2434 O O . ILE A 1 319 ? -21.375 -23.234 -35.562 1 85.06 319 ILE A O 1
ATOM 2438 N N . VAL A 1 320 ? -22.641 -22.062 -36.969 1 84.88 320 VAL A N 1
ATOM 2439 C CA . VAL A 1 320 ? -23.594 -23.125 -37.25 1 84.88 320 VAL A CA 1
ATOM 2440 C C . VAL A 1 320 ? -22.938 -24.203 -38.094 1 84.88 320 VAL A C 1
ATOM 2442 O O . VAL A 1 320 ? -23.094 -25.406 -37.844 1 84.88 320 VAL A O 1
ATOM 2445 N N . ARG A 1 321 ? -22.156 -23.797 -39.031 1 82.62 321 ARG A N 1
ATOM 2446 C CA . ARG A 1 321 ? -21.688 -24.734 -40.031 1 82.62 321 ARG A CA 1
ATOM 2447 C C . ARG A 1 321 ? -20.344 -25.344 -39.625 1 82.62 321 ARG A C 1
ATOM 2449 O O . ARG A 1 321 ? -20.062 -26.5 -39.938 1 82.62 321 ARG A O 1
ATOM 2456 N N . VAL A 1 322 ? -19.516 -24.531 -39.031 1 79.5 322 VAL A N 1
ATOM 2457 C CA . VAL A 1 322 ? -18.125 -24.953 -38.906 1 79.5 322 VAL A CA 1
ATOM 2458 C C . VAL A 1 322 ? -17.766 -25.188 -37.438 1 79.5 322 VAL A C 1
ATOM 2460 O O . VAL A 1 322 ? -17.453 -26.312 -37.062 1 79.5 322 VAL A O 1
ATOM 2463 N N . LEU A 1 323 ? -17.828 -24.172 -36.594 1 76 323 LEU A N 1
ATOM 2464 C CA . LEU A 1 323 ? -17.188 -24.203 -35.281 1 76 323 LEU A CA 1
ATOM 2465 C C . LEU A 1 323 ? -18.125 -24.781 -34.25 1 76 323 LEU A C 1
ATOM 2467 O O . LEU A 1 323 ? -17.688 -25.5 -33.344 1 76 323 LEU A O 1
ATOM 2471 N N . GLY A 1 324 ? -19.422 -24.562 -34.375 1 75.5 324 GLY A N 1
ATOM 2472 C CA . GLY A 1 324 ? -20.359 -24.969 -33.344 1 75.5 324 GLY A CA 1
ATOM 2473 C C . GLY A 1 324 ? -20.438 -23.984 -32.188 1 75.5 324 GLY A C 1
ATOM 2474 O O . GLY A 1 324 ? -19.5 -23.203 -32 1 75.5 324 GLY A O 1
ATOM 2475 N N . PHE A 1 325 ? -21.453 -24.094 -31.406 1 76.56 325 PHE A N 1
ATOM 2476 C CA . PHE A 1 325 ? -21.766 -23.203 -30.297 1 76.56 325 PHE A CA 1
ATOM 2477 C C . PHE A 1 325 ? -20.719 -23.328 -29.203 1 76.56 325 PHE A C 1
ATOM 2479 O O . PHE A 1 325 ? -20.203 -22.312 -28.719 1 76.56 325 PHE A O 1
ATOM 2486 N N . ASP A 1 326 ? -20.328 -24.516 -28.859 1 70.62 326 ASP A N 1
ATOM 2487 C CA . ASP A 1 326 ? -19.484 -24.766 -27.703 1 70.62 326 ASP A CA 1
ATOM 2488 C C . ASP A 1 326 ? -18.062 -24.25 -27.922 1 70.62 326 ASP A C 1
ATOM 2490 O O . ASP A 1 326 ? -17.5 -23.594 -27.047 1 70.62 326 ASP A O 1
ATOM 2494 N N . LEU A 1 327 ? -17.625 -24.516 -29.109 1 68.75 327 LEU A N 1
ATOM 2495 C CA . LEU A 1 327 ? -16.266 -24.062 -29.406 1 68.75 327 LEU A CA 1
ATOM 2496 C C . LEU A 1 327 ? -16.188 -22.547 -29.406 1 68.75 327 LEU A C 1
ATOM 2498 O O . LEU A 1 327 ? -15.25 -21.953 -28.859 1 68.75 327 LEU A O 1
ATOM 2502 N N . VAL A 1 328 ? -17.141 -21.938 -29.953 1 75.44 328 VAL A N 1
ATOM 2503 C CA . VAL A 1 328 ? -17.125 -20.469 -30.078 1 75.44 328 VAL A CA 1
ATOM 2504 C C . VAL A 1 328 ? -17.219 -19.844 -28.688 1 75.44 328 VAL A C 1
ATOM 2506 O O . VAL A 1 328 ? -16.531 -18.859 -28.406 1 75.44 328 VAL A O 1
ATOM 2509 N N . ILE A 1 329 ? -18.031 -20.344 -27.922 1 74.62 329 ILE A N 1
ATOM 2510 C CA . ILE A 1 329 ? -18.203 -19.781 -26.578 1 74.62 329 ILE A CA 1
ATOM 2511 C C . ILE A 1 329 ? -16.875 -19.875 -25.812 1 74.62 329 ILE A C 1
ATOM 2513 O O . ILE A 1 329 ? -16.484 -18.938 -25.125 1 74.62 329 ILE A O 1
ATOM 2517 N N . ASN A 1 330 ? -16.25 -20.969 -25.969 1 67.75 330 ASN A N 1
ATOM 2518 C CA . ASN A 1 330 ? -14.984 -21.188 -25.266 1 67.75 330 ASN A CA 1
ATOM 2519 C C . ASN A 1 330 ? -13.898 -20.25 -25.734 1 67.75 330 ASN A C 1
ATOM 2521 O O . ASN A 1 330 ? -13.188 -19.641 -24.938 1 67.75 330 ASN A O 1
ATOM 2525 N N . LEU A 1 331 ? -13.898 -20.266 -26.984 1 67.81 331 LEU A N 1
ATOM 2526 C CA . LEU A 1 331 ? -12.875 -19.406 -27.594 1 67.81 331 LEU A CA 1
ATOM 2527 C C . LEU A 1 331 ? -13.125 -17.938 -27.266 1 67.81 331 LEU A C 1
ATOM 2529 O O . LEU A 1 331 ? -12.195 -17.203 -26.938 1 67.81 331 LEU A O 1
ATOM 2533 N N . ALA A 1 332 ? -14.375 -17.594 -27.312 1 73.25 332 ALA A N 1
ATOM 2534 C CA . ALA A 1 332 ? -14.75 -16.203 -27.016 1 73.25 332 ALA A CA 1
ATOM 2535 C C . ALA A 1 332 ? -14.422 -15.844 -25.562 1 73.25 332 ALA A C 1
ATOM 2537 O O . ALA A 1 332 ? -13.969 -14.734 -25.281 1 73.25 332 ALA A O 1
ATOM 2538 N N . LEU A 1 333 ? -14.625 -16.75 -24.75 1 73.38 333 LEU A N 1
ATOM 2539 C CA . LEU A 1 333 ? -14.336 -16.531 -23.328 1 73.38 333 LEU A CA 1
ATOM 2540 C C . LEU A 1 333 ? -12.844 -16.359 -23.109 1 73.38 333 LEU A C 1
ATOM 2542 O O . LEU A 1 333 ? -12.414 -15.445 -22.391 1 73.38 333 LEU A O 1
ATOM 2546 N N . GLY A 1 334 ? -12.125 -17.281 -23.641 1 68.44 334 GLY A N 1
ATOM 2547 C CA . GLY A 1 334 ? -10.68 -17.172 -23.531 1 68.44 334 GLY A CA 1
ATOM 2548 C C . GLY A 1 334 ? -10.141 -15.828 -24 1 68.44 334 GLY A C 1
ATOM 2549 O O . GLY A 1 334 ? -9.312 -15.219 -23.328 1 68.44 334 GLY A O 1
ATOM 2550 N N . LEU A 1 335 ? -10.633 -15.414 -25.109 1 69.12 335 LEU A N 1
ATOM 2551 C CA . LEU A 1 335 ? -10.188 -14.141 -25.672 1 69.12 335 LEU A CA 1
ATOM 2552 C C . LEU A 1 335 ? -10.602 -12.977 -24.797 1 69.12 335 LEU A C 1
ATOM 2554 O O . LEU A 1 335 ? -9.82 -12.047 -24.578 1 69.12 335 LEU A O 1
ATOM 2558 N N . ALA A 1 336 ? -11.781 -13.062 -24.344 1 71.31 336 ALA A N 1
ATOM 2559 C CA . ALA A 1 336 ? -12.289 -11.984 -23.516 1 71.31 336 ALA A CA 1
ATOM 2560 C C . ALA A 1 336 ? -11.5 -11.883 -22.203 1 71.31 336 ALA A C 1
ATOM 2562 O O . ALA A 1 336 ? -11.203 -10.781 -21.734 1 71.31 336 ALA A O 1
ATOM 2563 N N . LEU A 1 337 ? -11.125 -13.008 -21.688 1 70.81 337 LEU A N 1
ATOM 2564 C CA . LEU A 1 337 ? -10.375 -13.039 -20.438 1 70.81 337 LEU A CA 1
ATOM 2565 C C . LEU A 1 337 ? -8.93 -12.617 -20.672 1 70.81 337 LEU A C 1
ATOM 2567 O O . LEU A 1 337 ? -8.336 -11.953 -19.812 1 70.81 337 LEU A O 1
ATOM 2571 N N . GLY A 1 338 ? -8.406 -13 -21.781 1 69.12 338 GLY A N 1
ATOM 2572 C CA . GLY A 1 338 ? -7.055 -12.609 -22.141 1 69.12 338 GLY A CA 1
ATOM 2573 C C . GLY A 1 338 ? -6.887 -11.102 -22.297 1 69.12 338 GLY A C 1
ATOM 2574 O O . GLY A 1 338 ? -5.809 -10.57 -22.031 1 69.12 338 GLY A O 1
ATOM 2575 N N . LYS A 1 339 ? -7.906 -10.477 -22.641 1 68.81 339 LYS A N 1
ATOM 2576 C CA . LYS A 1 339 ? -7.887 -9.023 -22.75 1 68.81 339 LYS A CA 1
ATOM 2577 C C . LYS A 1 339 ? -7.871 -8.367 -21.375 1 68.81 339 LYS A C 1
ATOM 2579 O O . LYS A 1 339 ? -7.34 -7.266 -21.219 1 68.81 339 LYS A O 1
ATOM 2584 N N . THR A 1 340 ? -8.398 -9.094 -20.5 1 71.06 340 THR A N 1
ATOM 2585 C CA . THR A 1 340 ? -8.469 -8.555 -19.156 1 71.06 340 THR A CA 1
ATOM 2586 C C . THR A 1 340 ? -7.125 -8.68 -18.453 1 71.06 340 THR A C 1
ATOM 2588 O O . THR A 1 340 ? -6.672 -7.75 -17.781 1 71.06 340 THR A O 1
ATOM 2591 N N . LEU A 1 341 ? -6.523 -9.82 -18.547 1 78.62 341 LEU A N 1
ATOM 2592 C CA . LEU A 1 341 ? -5.211 -10.07 -17.953 1 78.62 341 LEU A CA 1
ATOM 2593 C C . LEU A 1 341 ? -4.242 -10.602 -19.016 1 78.62 341 LEU A C 1
ATOM 2595 O O . LEU A 1 341 ? -4.512 -11.625 -19.641 1 78.62 341 LEU A O 1
ATOM 2599 N N . SER A 1 342 ? -3.186 -9.953 -19.172 1 78.69 342 SER A N 1
ATOM 2600 C CA . SER A 1 342 ? -2.189 -10.352 -20.156 1 78.69 342 SER A CA 1
ATOM 2601 C C . SER A 1 342 ? -1.273 -11.445 -19.609 1 78.69 342 SER A C 1
ATOM 2603 O O . SER A 1 342 ? -1.07 -11.539 -18.391 1 78.69 342 SER A O 1
ATOM 2605 N N . LEU A 1 343 ? -0.776 -12.219 -20.609 1 85.5 343 LEU A N 1
ATOM 2606 C CA . LEU A 1 343 ? 0.222 -13.211 -20.234 1 85.5 343 LEU A CA 1
ATOM 2607 C C . LEU A 1 343 ? 1.498 -12.539 -19.734 1 85.5 343 LEU A C 1
ATOM 2609 O O . LEU A 1 343 ? 1.96 -11.562 -20.328 1 85.5 343 LEU A O 1
ATOM 2613 N N . PRO A 1 344 ? 1.987 -13.031 -18.625 1 87 344 PRO A N 1
ATOM 2614 C CA . PRO A 1 344 ? 3.252 -12.469 -18.141 1 87 344 PRO A CA 1
ATOM 2615 C C . PRO A 1 344 ? 4.418 -12.75 -19.094 1 87 344 PRO A C 1
ATOM 2617 O O . PRO A 1 344 ? 4.43 -13.773 -19.766 1 87 344 PRO A O 1
ATOM 2620 N N . LYS A 1 345 ? 5.34 -11.82 -19.078 1 84.88 345 LYS A N 1
ATOM 2621 C CA . LYS A 1 345 ? 6.543 -12.008 -19.891 1 84.88 345 LYS A CA 1
ATOM 2622 C C . LYS A 1 345 ? 7.441 -13.086 -19.297 1 84.88 345 LYS A C 1
ATOM 2624 O O . LYS A 1 345 ? 8.047 -13.875 -20.016 1 84.88 345 LYS A O 1
ATOM 2629 N N . ASP A 1 346 ? 7.418 -13.117 -18 1 89.38 346 ASP A N 1
ATOM 2630 C CA . ASP A 1 346 ? 8.234 -14.102 -17.297 1 89.38 346 ASP A CA 1
ATOM 2631 C C . ASP A 1 346 ? 7.473 -15.398 -17.078 1 89.38 346 ASP A C 1
ATOM 2633 O O . ASP A 1 346 ? 6.254 -15.391 -16.891 1 89.38 346 ASP A O 1
ATOM 2637 N N . HIS A 1 347 ? 8.109 -16.5 -17.219 1 90.06 347 HIS A N 1
ATOM 2638 C CA . HIS A 1 347 ? 7.551 -17.828 -16.984 1 90.06 347 HIS A CA 1
ATOM 2639 C C . HIS A 1 347 ? 8.648 -18.828 -16.625 1 90.06 347 HIS A C 1
ATOM 2641 O O . HIS A 1 347 ? 9.812 -18.625 -16.984 1 90.06 347 HIS A O 1
ATOM 2647 N N . PRO A 1 348 ? 8.234 -19.844 -15.906 1 89.88 348 PRO A N 1
ATOM 2648 C CA . PRO A 1 348 ? 9.234 -20.891 -15.672 1 89.88 348 PRO A CA 1
ATOM 2649 C C . PRO A 1 348 ? 9.672 -21.578 -16.953 1 89.88 348 PRO A C 1
ATOM 2651 O O . PRO A 1 348 ? 8.898 -21.688 -17.906 1 89.88 348 PRO A O 1
ATOM 2654 N N . GLN A 1 349 ? 10.914 -22.062 -17.094 1 83.44 349 GLN A N 1
ATOM 2655 C CA . GLN A 1 349 ? 11.508 -22.656 -18.281 1 83.44 349 GLN A CA 1
ATOM 2656 C C . GLN A 1 349 ? 10.734 -23.891 -18.734 1 83.44 349 GLN A C 1
ATOM 2658 O O . GLN A 1 349 ? 10.523 -24.094 -19.922 1 83.44 349 GLN A O 1
ATOM 2663 N N . HIS A 1 350 ? 10.359 -24.828 -17.859 1 73.56 350 HIS A N 1
ATOM 2664 C CA . HIS A 1 350 ? 9.773 -26.125 -18.219 1 73.56 350 HIS A CA 1
ATOM 2665 C C . HIS A 1 350 ? 8.266 -26.109 -18.016 1 73.56 350 HIS A C 1
ATOM 2667 O O . HIS A 1 350 ? 7.684 -27.094 -17.547 1 73.56 350 HIS A O 1
ATOM 2673 N N . ALA A 1 351 ? 7.738 -25.031 -18.594 1 78 351 ALA A N 1
ATOM 2674 C CA . ALA A 1 351 ? 6.297 -25 -18.359 1 78 351 ALA A CA 1
ATOM 2675 C C . ALA A 1 351 ? 5.52 -25.078 -19.656 1 78 351 ALA A C 1
ATOM 2677 O O . ALA A 1 351 ? 5.965 -24.562 -20.688 1 78 351 ALA A O 1
ATOM 2678 N N . THR A 1 352 ? 4.469 -25.953 -19.656 1 87.81 352 THR A N 1
ATOM 2679 C CA . THR A 1 352 ? 3.512 -25.922 -20.75 1 87.81 352 THR A CA 1
ATOM 2680 C C . THR A 1 352 ? 2.938 -24.516 -20.922 1 87.81 352 THR A C 1
ATOM 2682 O O . THR A 1 352 ? 2.602 -23.859 -19.938 1 87.81 352 THR A O 1
ATOM 2685 N N . PRO A 1 353 ? 2.975 -24.078 -22.219 1 87.12 353 PRO A N 1
ATOM 2686 C CA . PRO A 1 353 ? 2.385 -22.75 -22.422 1 87.12 353 PRO A CA 1
ATOM 2687 C C . PRO A 1 353 ? 0.992 -22.625 -21.797 1 87.12 353 PRO A C 1
ATOM 2689 O O . PRO A 1 353 ? 0.204 -23.578 -21.844 1 87.12 353 PRO A O 1
ATOM 2692 N N . TYR A 1 354 ? 0.683 -21.547 -21.312 1 88.81 354 TYR A N 1
ATOM 2693 C CA . TYR A 1 354 ? -0.504 -21.297 -20.5 1 88.81 354 TYR A CA 1
ATOM 2694 C C . TYR A 1 354 ? -1.768 -21.719 -21.25 1 88.81 354 TYR A C 1
ATOM 2696 O O . TYR A 1 354 ? -2.562 -22.5 -20.719 1 88.81 354 TYR A O 1
ATOM 2704 N N . TRP A 1 355 ? -1.968 -21.219 -22.469 1 82.25 355 TRP A N 1
ATOM 2705 C CA . TRP A 1 355 ? -3.219 -21.469 -23.172 1 82.25 355 TRP A CA 1
ATOM 2706 C C . TRP A 1 355 ? -3.318 -22.922 -23.625 1 82.25 355 TRP A C 1
ATOM 2708 O O . TRP A 1 355 ? -4.414 -23.484 -23.672 1 82.25 355 TRP A O 1
ATOM 2718 N N . GLN A 1 356 ? -2.217 -23.484 -23.938 1 85.12 356 GLN A N 1
ATOM 2719 C CA . GLN A 1 356 ? -2.221 -24.922 -24.25 1 85.12 356 GLN A CA 1
ATOM 2720 C C . GLN A 1 356 ? -2.709 -25.75 -23.062 1 85.12 356 GLN A C 1
ATOM 2722 O O . GLN A 1 356 ? -3.566 -26.625 -23.219 1 85.12 356 GLN A O 1
ATOM 2727 N N . GLN A 1 357 ? -2.172 -25.453 -21.969 1 90.12 357 GLN A N 1
ATOM 2728 C CA . GLN A 1 357 ? -2.588 -26.172 -20.766 1 90.12 357 GLN A CA 1
ATOM 2729 C C . GLN A 1 357 ? -4.07 -25.953 -20.469 1 90.12 357 GLN A C 1
ATOM 2731 O O . GLN A 1 357 ? -4.781 -26.875 -20.078 1 90.12 357 GLN A O 1
ATOM 2736 N N . SER A 1 358 ? -4.516 -24.766 -20.641 1 88.69 358 SER A N 1
ATOM 2737 C CA . SER A 1 358 ? -5.906 -24.422 -20.375 1 88.69 358 SER A CA 1
ATOM 2738 C C . SER A 1 358 ? -6.848 -25.188 -21.312 1 88.69 358 SER A C 1
ATOM 2740 O O . SER A 1 358 ? -7.82 -25.797 -20.844 1 88.69 358 SER A O 1
ATOM 2742 N N . ILE A 1 359 ? -6.527 -25.234 -22.516 1 82.69 359 ILE A N 1
ATOM 2743 C CA . ILE A 1 359 ? -7.387 -25.859 -23.516 1 82.69 359 ILE A CA 1
ATOM 2744 C C . ILE A 1 359 ? -7.359 -27.375 -23.344 1 82.69 359 ILE A C 1
ATOM 2746 O O . ILE A 1 359 ? -8.398 -28.047 -23.422 1 82.69 359 ILE A O 1
ATOM 2750 N N . TYR A 1 360 ? -6.137 -27.922 -23.125 1 88.81 360 TYR A N 1
ATOM 2751 C CA . TYR A 1 360 ? -6.027 -29.359 -22.906 1 88.81 360 TYR A CA 1
ATOM 2752 C C . TYR A 1 360 ? -6.844 -29.781 -21.703 1 88.81 360 TYR A C 1
ATOM 2754 O O . TYR A 1 360 ? -7.559 -30.781 -21.75 1 88.81 360 TYR A O 1
ATOM 2762 N N . THR A 1 361 ? -6.754 -29 -20.656 1 92.88 361 THR A N 1
ATOM 2763 C CA . THR A 1 361 ? -7.484 -29.328 -19.438 1 92.88 361 THR A CA 1
ATOM 2764 C C . THR A 1 361 ? -8.992 -29.25 -19.672 1 92.88 361 THR A C 1
ATOM 2766 O O . THR A 1 361 ? -9.734 -30.141 -19.25 1 92.88 361 THR A O 1
ATOM 2769 N N . ALA A 1 362 ? -9.445 -28.25 -20.344 1 87.75 362 ALA A N 1
ATOM 2770 C CA . ALA A 1 362 ? -10.859 -28.109 -20.672 1 87.75 362 ALA A CA 1
ATOM 2771 C C . ALA A 1 362 ? -11.359 -29.266 -21.516 1 87.75 362 ALA A C 1
ATOM 2773 O O . ALA A 1 362 ? -12.43 -29.828 -21.25 1 87.75 362 ALA A O 1
ATOM 2774 N N . ALA A 1 363 ? -10.555 -29.672 -22.484 1 86.62 363 ALA A N 1
ATOM 2775 C CA . ALA A 1 363 ? -10.922 -30.766 -23.375 1 86.62 363 ALA A CA 1
ATOM 2776 C C . ALA A 1 363 ? -11.016 -32.094 -22.625 1 86.62 363 ALA A C 1
ATOM 2778 O O . ALA A 1 363 ? -11.953 -32.844 -22.828 1 86.62 363 ALA A O 1
ATOM 2779 N N . VAL A 1 364 ? -10.078 -32.312 -21.859 1 94.44 364 VAL A N 1
ATOM 2780 C CA . VAL A 1 364 ? -10.07 -33.531 -21.078 1 94.44 364 VAL A CA 1
ATOM 2781 C C . VAL A 1 364 ? -11.281 -33.562 -20.141 1 94.44 364 VAL A C 1
ATOM 2783 O O . VAL A 1 364 ? -11.961 -34.594 -20.031 1 94.44 364 VAL A O 1
ATOM 2786 N N . ILE A 1 365 ? -11.602 -32.469 -19.5 1 94.5 365 ILE A N 1
ATOM 2787 C CA . ILE A 1 365 ? -12.727 -32.406 -18.578 1 94.5 365 ILE A CA 1
ATOM 2788 C C . ILE A 1 365 ? -14.031 -32.656 -19.328 1 94.5 365 ILE A C 1
ATOM 2790 O O . ILE A 1 365 ? -14.93 -33.344 -18.828 1 94.5 365 ILE A O 1
ATOM 2794 N N . GLU A 1 366 ? -14.125 -32.125 -20.484 1 87.5 366 GLU A N 1
ATOM 2795 C CA . GLU A 1 366 ? -15.297 -32.375 -21.312 1 87.5 366 GLU A CA 1
ATOM 2796 C C . GLU A 1 366 ? -15.461 -33.875 -21.578 1 87.5 366 GLU A C 1
ATOM 2798 O O . GLU A 1 366 ? -16.562 -34.406 -21.469 1 87.5 366 GLU A O 1
ATOM 2803 N N . GLY A 1 367 ? -14.367 -34.531 -22 1 92.38 367 GLY A N 1
ATOM 2804 C CA . GLY A 1 367 ? -14.383 -35.969 -22.234 1 92.38 367 GLY A CA 1
ATOM 2805 C C . GLY A 1 367 ? -14.742 -36.781 -21 1 92.38 367 GLY A C 1
ATOM 2806 O O . GLY A 1 367 ? -15.531 -37.719 -21.078 1 92.38 367 GLY A O 1
ATOM 2807 N N . LEU A 1 368 ? -14.18 -36.344 -19.875 1 96.94 368 LEU A N 1
ATOM 2808 C CA . LEU A 1 368 ? -14.461 -37.031 -18.625 1 96.94 368 LEU A CA 1
ATOM 2809 C C . LEU A 1 368 ? -15.93 -36.875 -18.234 1 96.94 368 LEU A C 1
ATOM 2811 O O . LEU A 1 368 ? -16.562 -37.844 -17.797 1 96.94 368 LEU A O 1
ATOM 2815 N N . THR A 1 369 ? -16.422 -35.656 -18.359 1 94.12 369 THR A N 1
ATOM 2816 C CA . THR A 1 369 ? -17.812 -35.375 -18.016 1 94.12 369 THR A CA 1
ATOM 2817 C C . THR A 1 369 ? -18.766 -36.219 -18.844 1 94.12 369 THR A C 1
ATOM 2819 O O . THR A 1 369 ? -19.719 -36.781 -18.312 1 94.12 369 THR A O 1
ATOM 2822 N N . ARG A 1 370 ? -18.5 -36.406 -20.109 1 91.12 370 ARG A N 1
ATOM 2823 C CA . ARG A 1 370 ? -19.312 -37.219 -21 1 91.12 370 ARG A CA 1
ATOM 2824 C C . ARG A 1 370 ? -19.266 -38.688 -20.625 1 91.12 370 ARG A C 1
ATOM 2826 O O . ARG A 1 370 ? -20.234 -39.438 -20.797 1 91.12 370 ARG A O 1
ATOM 2833 N N . ALA A 1 371 ? -18.141 -39.094 -20.094 1 94.94 371 ALA A N 1
ATOM 2834 C CA . ALA A 1 371 ? -17.938 -40.5 -19.75 1 94.94 371 ALA A CA 1
ATOM 2835 C C . ALA A 1 371 ? -18.594 -40.812 -18.406 1 94.94 371 ALA A C 1
ATOM 2837 O O . ALA A 1 371 ? -18.75 -42 -18.062 1 94.94 371 ALA A O 1
ATOM 2838 N N . MET A 1 372 ? -19.016 -39.812 -17.641 1 96 372 MET A N 1
ATOM 2839 C CA . MET A 1 372 ? -19.672 -40.031 -16.344 1 96 372 MET A CA 1
ATOM 2840 C C . MET A 1 372 ? -21.062 -40.625 -16.531 1 96 372 MET A C 1
ATOM 2842 O O . MET A 1 372 ? -21.688 -40.438 -17.578 1 96 372 MET A O 1
ATOM 2846 N N . PRO A 1 373 ? -21.484 -41.344 -15.5 1 94.88 373 PRO A N 1
ATOM 2847 C CA . PRO A 1 373 ? -22.891 -41.75 -15.555 1 94.88 373 PRO A CA 1
ATOM 2848 C C . PRO A 1 373 ? -23.859 -40.594 -15.656 1 94.88 373 PRO A C 1
ATOM 2850 O O . PRO A 1 373 ? -23.641 -39.562 -15.016 1 94.88 373 PRO A O 1
ATOM 2853 N N . ARG A 1 374 ? -24.875 -40.75 -16.406 1 91 374 ARG A N 1
ATOM 2854 C CA . ARG A 1 374 ? -25.828 -39.656 -16.719 1 91 374 ARG A CA 1
ATOM 2855 C C . ARG A 1 374 ? -26.422 -39.094 -15.445 1 91 374 ARG A C 1
ATOM 2857 O O . ARG A 1 374 ? -26.625 -37.875 -15.352 1 91 374 ARG A O 1
ATOM 2864 N N . ALA A 1 375 ? -26.672 -39.906 -14.469 1 90.56 375 ALA A N 1
ATOM 2865 C CA . ALA A 1 375 ? -27.344 -39.469 -13.242 1 90.56 375 ALA A CA 1
ATOM 2866 C C . ALA A 1 375 ? -26.438 -38.562 -12.406 1 90.56 375 ALA A C 1
ATOM 2868 O O . ALA A 1 375 ? -26.922 -37.75 -11.609 1 90.56 375 ALA A O 1
ATOM 2869 N N . GLN A 1 376 ? -25.156 -38.625 -12.602 1 91.88 376 GLN A N 1
ATOM 2870 C CA . GLN A 1 376 ? -24.188 -37.906 -11.773 1 91.88 376 GLN A CA 1
ATOM 2871 C C . GLN A 1 376 ? -23.516 -36.781 -12.562 1 91.88 376 GLN A C 1
ATOM 2873 O O . GLN A 1 376 ? -22.672 -36.062 -12.023 1 91.88 376 GLN A O 1
ATOM 2878 N N . ARG A 1 377 ? -23.922 -36.594 -13.766 1 92.12 377 ARG A N 1
ATOM 2879 C CA . ARG A 1 377 ? -23.219 -35.656 -14.648 1 92.12 377 ARG A CA 1
ATOM 2880 C C . ARG A 1 377 ? -23.531 -34.219 -14.281 1 92.12 377 ARG A C 1
ATOM 2882 O O . ARG A 1 377 ? -24.688 -33.812 -14.258 1 92.12 377 ARG A O 1
ATOM 2889 N N . PRO A 1 378 ? -22.438 -33.469 -13.922 1 92.69 378 PRO A N 1
ATOM 2890 C CA . PRO A 1 378 ? -22.641 -32.031 -13.68 1 92.69 378 PRO A CA 1
ATOM 2891 C C . PRO A 1 378 ? -22.875 -31.25 -14.969 1 92.69 378 PRO A C 1
ATOM 2893 O O . PRO A 1 378 ? -22.875 -31.828 -16.062 1 92.69 378 PRO A O 1
ATOM 2896 N N . GLU A 1 379 ? -23.172 -29.922 -14.781 1 83.69 379 GLU A N 1
ATOM 2897 C CA . GLU A 1 379 ? -23.453 -29.078 -15.938 1 83.69 379 GLU A CA 1
ATOM 2898 C C . GLU A 1 379 ? -22.234 -28.938 -16.828 1 83.69 379 GLU A C 1
ATOM 2900 O O . GLU A 1 379 ? -21.172 -28.469 -16.406 1 83.69 379 GLU A O 1
ATOM 2905 N N . GLY A 1 380 ? -22.312 -29.312 -18.078 1 82 380 GLY A N 1
ATOM 2906 C CA . GLY A 1 380 ? -21.203 -29.406 -19.016 1 82 380 GLY A CA 1
ATOM 2907 C C . GLY A 1 380 ? -20.5 -28.078 -19.234 1 82 380 GLY A C 1
ATOM 2908 O O . GLY A 1 380 ? -19.266 -28.031 -19.312 1 82 380 GLY A O 1
ATOM 2909 N N . GLY A 1 381 ? -21.297 -27.062 -19.375 1 77.5 381 GLY A N 1
ATOM 2910 C CA . GLY A 1 381 ? -20.703 -25.75 -19.594 1 77.5 381 GLY A CA 1
ATOM 2911 C C . GLY A 1 381 ? -19.812 -25.297 -18.469 1 77.5 381 GLY A C 1
ATOM 2912 O O . GLY A 1 381 ? -18.719 -24.781 -18.688 1 77.5 381 GLY A O 1
ATOM 2913 N N . LEU A 1 382 ? -20.219 -25.562 -17.266 1 84.31 382 LEU A N 1
ATOM 2914 C CA . LEU A 1 382 ? -19.469 -25.125 -16.078 1 84.31 382 LEU A CA 1
ATOM 2915 C C . LEU A 1 382 ? -18.234 -25.969 -15.875 1 84.31 382 LEU A C 1
ATOM 2917 O O . LEU A 1 382 ? -17.188 -25.469 -15.461 1 84.31 382 LEU A O 1
ATOM 2921 N N . THR A 1 383 ? -18.406 -27.281 -16.203 1 90.06 383 THR A N 1
ATOM 2922 C CA . THR A 1 383 ? -17.234 -28.141 -16.062 1 90.06 383 THR A CA 1
ATOM 2923 C C . THR A 1 383 ? -16.156 -27.75 -17.078 1 90.06 383 THR A C 1
ATOM 2925 O O . THR A 1 383 ? -14.977 -27.703 -16.734 1 90.06 383 THR A O 1
ATOM 2928 N N . TYR A 1 384 ? -16.578 -27.469 -18.234 1 84.62 384 TYR A N 1
ATOM 2929 C CA . TYR A 1 384 ? -15.648 -27.031 -19.266 1 84.62 384 TYR A CA 1
ATOM 2930 C C . TYR A 1 384 ? -14.938 -25.734 -18.844 1 84.62 384 TYR A C 1
ATOM 2932 O O . TYR A 1 384 ? -13.719 -25.625 -18.969 1 84.62 384 TYR A O 1
ATOM 2940 N N . LEU A 1 385 ? -15.703 -24.797 -18.406 1 83.69 385 LEU A N 1
ATOM 2941 C CA . LEU A 1 385 ? -15.148 -23.5 -18 1 83.69 385 LEU A CA 1
ATOM 2942 C C . LEU A 1 385 ? -14.164 -23.688 -16.844 1 83.69 385 LEU A C 1
ATOM 2944 O O . LEU A 1 385 ? -13.156 -22.984 -16.766 1 83.69 385 LEU A O 1
ATOM 2948 N N . SER A 1 386 ? -14.492 -24.594 -15.938 1 91.94 386 SER A N 1
ATOM 2949 C CA . SER A 1 386 ? -13.602 -24.891 -14.82 1 91.94 386 SER A CA 1
ATOM 2950 C C . SER A 1 386 ? -12.234 -25.359 -15.32 1 91.94 386 SER A C 1
ATOM 2952 O O . SER A 1 386 ? -11.203 -25 -14.742 1 91.94 386 SER A O 1
ATOM 2954 N N . GLY A 1 387 ? -12.289 -26.125 -16.375 1 91.94 387 GLY A N 1
ATOM 2955 C CA . GLY A 1 387 ? -11.039 -26.562 -16.969 1 91.94 387 GLY A CA 1
ATOM 2956 C C . GLY A 1 387 ? -10.289 -25.438 -17.672 1 91.94 387 GLY A C 1
ATOM 2957 O O . GLY A 1 387 ? -9.078 -25.297 -17.484 1 91.94 387 GLY A O 1
ATOM 2958 N N . LEU A 1 388 ? -11 -24.641 -18.359 1 85.25 388 LEU A N 1
ATOM 2959 C CA . LEU A 1 388 ? -10.398 -23.562 -19.125 1 85.25 388 LEU A CA 1
ATOM 2960 C C . LEU A 1 388 ? -9.734 -22.547 -18.203 1 85.25 388 LEU A C 1
ATOM 2962 O O . LEU A 1 388 ? -8.664 -22.016 -18.516 1 85.25 388 LEU A O 1
ATOM 2966 N N . LEU A 1 389 ? -10.375 -22.297 -17.031 1 88.5 389 LEU A N 1
ATOM 2967 C CA . LEU A 1 389 ? -9.938 -21.234 -16.141 1 88.5 389 LEU A CA 1
ATOM 2968 C C . LEU A 1 389 ? -9.195 -21.781 -14.938 1 88.5 389 LEU A C 1
ATOM 2970 O O . LEU A 1 389 ? -8.898 -21.047 -13.992 1 88.5 389 LEU A O 1
ATOM 2974 N N . HIS A 1 390 ? -8.844 -23.031 -14.945 1 93.62 390 HIS A N 1
ATOM 2975 C CA . HIS A 1 390 ? -8.305 -23.688 -13.75 1 93.62 390 HIS A CA 1
ATOM 2976 C C . HIS A 1 390 ? -7.035 -23 -13.273 1 93.62 390 HIS A C 1
ATOM 2978 O O . HIS A 1 390 ? -6.758 -22.969 -12.07 1 93.62 390 HIS A O 1
ATOM 2984 N N . ASN A 1 391 ? -6.238 -22.438 -14.18 1 92.56 391 ASN A N 1
ATOM 2985 C CA . ASN A 1 391 ? -4.957 -21.828 -13.828 1 92.56 391 ASN A CA 1
ATOM 2986 C C . ASN A 1 391 ? -5.012 -20.312 -13.93 1 92.56 391 ASN A C 1
ATOM 2988 O O . ASN A 1 391 ? -3.979 -19.656 -14.078 1 92.56 391 ASN A O 1
ATOM 2992 N N . PHE A 1 392 ? -6.168 -19.75 -13.852 1 89.94 392 PHE A N 1
ATOM 2993 C CA . PHE A 1 392 ? -6.355 -18.312 -14.031 1 89.94 392 PHE A CA 1
ATOM 2994 C C . PHE A 1 392 ? -5.629 -17.531 -12.945 1 89.94 392 PHE A C 1
ATOM 2996 O O . PHE A 1 392 ? -5.141 -16.422 -13.188 1 89.94 392 PHE A O 1
ATOM 3003 N N . GLY A 1 393 ? -5.559 -18.078 -11.758 1 92.75 393 GLY A N 1
ATOM 3004 C CA . GLY A 1 393 ? -4.852 -17.453 -10.648 1 92.75 393 GLY A CA 1
ATOM 3005 C C . GLY A 1 393 ? -3.395 -17.172 -10.953 1 92.75 393 GLY A C 1
ATOM 3006 O O . GLY A 1 393 ? -2.805 -16.25 -10.391 1 92.75 393 GLY A O 1
ATOM 3007 N N . TYR A 1 394 ? -2.814 -17.938 -11.844 1 94 394 TYR A N 1
ATOM 3008 C CA . TYR A 1 394 ? -1.445 -17.719 -12.305 1 94 394 TYR A CA 1
ATOM 3009 C C . TYR A 1 394 ? -1.288 -16.344 -12.938 1 94 394 TYR A C 1
ATOM 3011 O O . TYR A 1 394 ? -0.344 -15.617 -12.625 1 94 394 TYR A O 1
ATOM 3019 N N . LEU A 1 395 ? -2.213 -15.945 -13.781 1 90.31 395 LEU A N 1
ATOM 3020 C CA . LEU A 1 395 ? -2.199 -14.641 -14.422 1 90.31 395 LEU A CA 1
ATOM 3021 C C . LEU A 1 395 ? -2.398 -13.531 -13.391 1 90.31 395 LEU A C 1
ATOM 3023 O O . LEU A 1 395 ? -1.763 -12.477 -13.477 1 90.31 395 LEU A O 1
ATOM 3027 N N . LEU A 1 396 ? -3.252 -13.844 -12.469 1 90 396 LEU A N 1
ATOM 3028 C CA . LEU A 1 396 ? -3.57 -12.852 -11.445 1 90 396 LEU A CA 1
ATOM 3029 C C . LEU A 1 396 ? -2.363 -12.586 -10.555 1 90 396 LEU A C 1
ATOM 3031 O O . LEU A 1 396 ? -2.084 -11.438 -10.203 1 90 396 LEU A O 1
ATOM 3035 N N . LEU A 1 397 ? -1.625 -13.625 -10.156 1 92.94 397 LEU A N 1
ATOM 3036 C CA . LEU A 1 397 ? -0.411 -13.461 -9.359 1 92.94 397 LEU A CA 1
ATOM 3037 C C . LEU A 1 397 ? 0.598 -12.578 -10.086 1 92.94 397 LEU A C 1
ATOM 3039 O O . LEU A 1 397 ? 1.212 -11.695 -9.484 1 92.94 397 LEU A O 1
ATOM 3043 N N . ALA A 1 398 ? 0.762 -12.812 -11.414 1 91.12 398 ALA A N 1
ATOM 3044 C CA . ALA A 1 398 ? 1.707 -12.047 -12.219 1 91.12 398 ALA A CA 1
ATOM 3045 C C . ALA A 1 398 ? 1.309 -10.57 -12.281 1 91.12 398 ALA A C 1
ATOM 3047 O O . ALA A 1 398 ? 2.168 -9.688 -12.273 1 91.12 398 ALA A O 1
ATOM 3048 N N . HIS A 1 399 ? 0.034 -10.391 -12.266 1 86.06 399 HIS A N 1
ATOM 3049 C CA . HIS A 1 399 ? -0.489 -9.039 -12.383 1 86.06 399 HIS A CA 1
ATOM 3050 C C . HIS A 1 399 ? -0.366 -8.281 -11.062 1 86.06 399 HIS A C 1
ATOM 3052 O O . HIS A 1 399 ? 0.033 -7.113 -11.047 1 86.06 399 HIS A O 1
ATOM 3058 N N . VAL A 1 400 ? -0.702 -8.883 -9.969 1 84.69 400 VAL A N 1
ATOM 3059 C CA . VAL A 1 400 ? -0.82 -8.227 -8.672 1 84.69 400 VAL A CA 1
ATOM 3060 C C . VAL A 1 400 ? 0.548 -8.164 -7.992 1 84.69 400 VAL A C 1
ATOM 3062 O O . VAL A 1 400 ? 0.85 -7.207 -7.273 1 84.69 400 VAL A O 1
ATOM 3065 N N . PHE A 1 401 ? 1.419 -9.211 -8.234 1 86.94 401 PHE A N 1
ATOM 3066 C CA . PHE A 1 401 ? 2.703 -9.32 -7.555 1 86.94 401 PHE A CA 1
ATOM 3067 C C . PHE A 1 401 ? 3.84 -9.477 -8.555 1 86.94 401 PHE A C 1
ATOM 3069 O O . PHE A 1 401 ? 4.59 -10.453 -8.5 1 86.94 401 PHE A O 1
ATOM 3076 N N . PRO A 1 402 ? 4.188 -8.562 -9.344 1 84.31 402 PRO A N 1
ATOM 3077 C CA . PRO A 1 402 ? 5.137 -8.773 -10.438 1 84.31 402 PRO A CA 1
ATOM 3078 C C . PRO A 1 402 ? 6.523 -9.18 -9.945 1 84.31 402 PRO A C 1
ATOM 3080 O O . PRO A 1 402 ? 7.098 -10.156 -10.438 1 84.31 402 PRO A O 1
ATOM 3083 N N . PRO A 1 403 ? 7.098 -8.484 -9.008 1 81.44 403 PRO A N 1
ATOM 3084 C CA . PRO A 1 403 ? 8.43 -8.922 -8.57 1 81.44 403 PRO A CA 1
ATOM 3085 C C . PRO A 1 403 ? 8.414 -10.312 -7.934 1 81.44 403 PRO A C 1
ATOM 3087 O O . PRO A 1 403 ? 9.312 -11.117 -8.172 1 81.44 403 PRO A O 1
ATOM 3090 N N . HIS A 1 404 ? 7.398 -10.539 -7.145 1 87.31 404 HIS A N 1
ATOM 3091 C CA . HIS A 1 404 ? 7.312 -11.844 -6.496 1 87.31 404 HIS A CA 1
ATOM 3092 C C . HIS A 1 404 ? 7.004 -12.945 -7.504 1 87.31 404 HIS A C 1
ATOM 3094 O O . HIS A 1 404 ? 7.406 -14.094 -7.32 1 87.31 404 HIS A O 1
ATOM 3100 N N . PHE A 1 405 ? 6.332 -12.555 -8.547 1 92.31 405 PHE A N 1
ATOM 3101 C CA . PHE A 1 405 ? 6.02 -13.547 -9.57 1 92.31 405 PHE A CA 1
ATOM 3102 C C . PHE A 1 405 ? 7.293 -14.086 -10.211 1 92.31 405 PHE A C 1
ATOM 3104 O O . PHE A 1 405 ? 7.41 -15.281 -10.461 1 92.31 405 PHE A O 1
ATOM 3111 N N . SER A 1 406 ? 8.203 -13.25 -10.5 1 91.19 406 SER A N 1
ATOM 3112 C CA . SER A 1 406 ? 9.492 -13.68 -11.031 1 91.19 406 SER A CA 1
ATOM 3113 C C . SER A 1 406 ? 10.203 -14.617 -10.062 1 91.19 406 SER A C 1
ATOM 3115 O O . SER A 1 406 ? 10.781 -15.625 -10.477 1 91.19 406 SER A O 1
ATOM 3117 N N . LEU A 1 407 ? 10.141 -14.258 -8.812 1 91.56 407 LEU A N 1
ATOM 3118 C CA . LEU A 1 407 ? 10.727 -15.109 -7.785 1 91.56 407 LEU A CA 1
ATOM 3119 C C . LEU A 1 407 ? 10.047 -16.469 -7.762 1 91.56 407 LEU A C 1
ATOM 3121 O O . LEU A 1 407 ? 10.703 -17.5 -7.574 1 91.56 407 LEU A O 1
ATOM 3125 N N . ILE A 1 408 ? 8.727 -16.453 -7.926 1 94.44 408 ILE A N 1
ATOM 3126 C CA . ILE A 1 408 ? 7.969 -17.703 -7.973 1 94.44 408 ILE A CA 1
ATOM 3127 C C . ILE A 1 408 ? 8.453 -18.562 -9.141 1 94.44 408 ILE A C 1
ATOM 3129 O O . ILE A 1 408 ? 8.719 -19.75 -8.977 1 94.44 408 ILE A O 1
ATOM 3133 N N . CYS A 1 409 ? 8.609 -17.938 -10.312 1 94.44 409 CYS A N 1
ATOM 3134 C CA . CYS A 1 409 ? 9.07 -18.656 -11.492 1 94.44 409 CYS A CA 1
ATOM 3135 C C . CYS A 1 409 ? 10.43 -19.297 -11.242 1 94.44 409 CYS A C 1
ATOM 3137 O O . CYS A 1 409 ? 10.625 -20.484 -11.523 1 94.44 409 CYS A O 1
ATOM 3139 N N . ARG A 1 410 ? 11.336 -18.609 -10.695 1 94 410 ARG A N 1
ATOM 3140 C CA . ARG A 1 410 ? 12.672 -19.125 -10.422 1 94 410 ARG A CA 1
ATOM 3141 C C . ARG A 1 410 ? 12.633 -20.25 -9.391 1 94 410 ARG A C 1
ATOM 3143 O O . ARG A 1 410 ? 13.328 -21.25 -9.531 1 94 410 ARG A O 1
ATOM 3150 N N . HIS A 1 411 ? 11.836 -20.078 -8.383 1 95.19 411 HIS A N 1
ATOM 3151 C CA . HIS A 1 411 ? 11.742 -21.094 -7.348 1 95.19 411 HIS A CA 1
ATOM 3152 C C . HIS A 1 411 ? 11.102 -22.375 -7.891 1 95.19 411 HIS A C 1
ATOM 3154 O O . HIS A 1 411 ? 11.469 -23.484 -7.48 1 95.19 411 HIS A O 1
ATOM 3160 N N . LEU A 1 412 ? 10.148 -22.172 -8.773 1 94.44 412 LEU A N 1
ATOM 3161 C CA . LEU A 1 412 ? 9.523 -23.344 -9.383 1 94.44 412 LEU A CA 1
ATOM 3162 C C . LEU A 1 412 ? 10.531 -24.125 -10.227 1 94.44 412 LEU A C 1
ATOM 3164 O O . LEU A 1 412 ? 10.5 -25.344 -10.273 1 94.44 412 LEU A O 1
ATOM 3168 N N . GLU A 1 413 ? 11.406 -23.469 -10.836 1 93.62 413 GLU A N 1
ATOM 3169 C CA . GLU A 1 413 ? 12.43 -24.078 -11.68 1 93.62 413 GLU A CA 1
ATOM 3170 C C . GLU A 1 413 ? 13.383 -24.938 -10.852 1 93.62 413 GLU A C 1
ATOM 3172 O O . GLU A 1 413 ? 13.867 -25.969 -11.336 1 93.62 413 GLU A O 1
ATOM 3177 N N . VAL A 1 414 ? 13.57 -24.547 -9.617 1 93.94 414 VAL A N 1
ATOM 3178 C CA . VAL A 1 414 ? 14.586 -25.234 -8.82 1 93.94 414 VAL A CA 1
ATOM 3179 C C . VAL A 1 414 ? 13.914 -26.203 -7.859 1 93.94 414 VAL A C 1
ATOM 3181 O O . VAL A 1 414 ? 14.594 -26.922 -7.121 1 93.94 414 VAL A O 1
ATOM 3184 N N . ASN A 1 415 ? 12.602 -26.188 -7.816 1 94.19 415 ASN A N 1
ATOM 3185 C CA . ASN A 1 415 ? 11.844 -27.125 -6.98 1 94.19 415 ASN A CA 1
ATOM 3186 C C . ASN A 1 415 ? 10.828 -27.906 -7.797 1 94.19 415 ASN A C 1
ATOM 3188 O O . ASN A 1 415 ? 9.641 -27.906 -7.492 1 94.19 415 ASN A O 1
ATOM 3192 N N . PRO A 1 416 ? 11.273 -28.625 -8.781 1 90.69 416 PRO A N 1
ATOM 3193 C CA . PRO A 1 416 ? 10.336 -29.344 -9.641 1 90.69 416 PRO A CA 1
ATOM 3194 C C . PRO A 1 416 ? 9.617 -30.484 -8.898 1 90.69 416 PRO A C 1
ATOM 3196 O O . PRO A 1 416 ? 8.609 -31 -9.383 1 90.69 416 PRO A O 1
ATOM 3199 N N . HIS A 1 417 ? 10.094 -30.875 -7.781 1 90.31 417 HIS A N 1
ATOM 3200 C CA . HIS A 1 417 ? 9.523 -31.984 -7.016 1 90.31 417 HIS A CA 1
ATOM 3201 C C . HIS A 1 417 ? 8.312 -31.531 -6.207 1 90.31 417 HIS A C 1
ATOM 3203 O O . HIS A 1 417 ? 7.625 -32.344 -5.602 1 90.31 417 HIS A O 1
ATOM 3209 N N . LEU A 1 418 ? 8.07 -30.266 -6.188 1 92.31 418 LEU A N 1
ATOM 3210 C CA . LEU A 1 418 ? 6.98 -29.75 -5.371 1 92.31 418 LEU A CA 1
ATOM 3211 C C . LEU A 1 418 ? 5.879 -29.156 -6.246 1 92.31 418 LEU A C 1
ATOM 3213 O O . LEU A 1 418 ? 6.156 -28.609 -7.316 1 92.31 418 LEU A O 1
ATOM 3217 N N . CYS A 1 419 ? 4.648 -29.25 -5.711 1 92.69 419 CYS A N 1
ATOM 3218 C CA . CYS A 1 419 ? 3.529 -28.531 -6.301 1 92.69 419 CYS A CA 1
ATOM 3219 C C . CYS A 1 419 ? 3.732 -27.016 -6.176 1 92.69 419 CYS A C 1
ATOM 3221 O O . CYS A 1 419 ? 4.309 -26.547 -5.191 1 92.69 419 CYS A O 1
ATOM 3223 N N . HIS A 1 420 ? 3.182 -26.234 -7.16 1 94.44 420 HIS A N 1
ATOM 3224 C CA . HIS A 1 420 ? 3.365 -24.781 -7.176 1 94.44 420 HIS A CA 1
ATOM 3225 C C . HIS A 1 420 ? 2.801 -24.141 -5.914 1 94.44 420 HIS A C 1
ATOM 3227 O O . HIS A 1 420 ? 3.27 -23.094 -5.488 1 94.44 420 HIS A O 1
ATOM 3233 N N . SER A 1 421 ? 1.798 -24.734 -5.305 1 93.25 421 SER A N 1
ATOM 3234 C CA . SER A 1 421 ? 1.13 -24.156 -4.141 1 93.25 421 SER A CA 1
ATOM 3235 C C . SER A 1 421 ? 2.094 -24 -2.969 1 93.25 421 SER A C 1
ATOM 3237 O O . SER A 1 421 ? 1.987 -23.047 -2.189 1 93.25 421 SER A O 1
ATOM 3239 N N . TYR A 1 422 ? 3.084 -24.922 -2.875 1 93.56 422 TYR A N 1
ATOM 3240 C CA . TYR A 1 422 ? 4.055 -24.859 -1.789 1 93.56 422 TYR A CA 1
ATOM 3241 C C . TYR A 1 422 ? 4.992 -23.656 -1.968 1 93.56 422 TYR A C 1
ATOM 3243 O O . TYR A 1 422 ? 5.285 -22.953 -1.007 1 93.56 422 TYR A O 1
ATOM 3251 N N . VAL A 1 423 ? 5.41 -23.484 -3.193 1 94.38 423 VAL A N 1
ATOM 3252 C CA . VAL A 1 423 ? 6.309 -22.375 -3.506 1 94.38 423 VAL A CA 1
ATOM 3253 C C . VAL A 1 423 ? 5.582 -21.047 -3.307 1 94.38 423 VAL A C 1
ATOM 3255 O O . VAL A 1 423 ? 6.113 -20.141 -2.674 1 94.38 423 VAL A O 1
ATOM 3258 N N . GLU A 1 424 ? 4.344 -21.016 -3.787 1 94.81 424 GLU A N 1
ATOM 3259 C CA . GLU A 1 424 ? 3.541 -19.797 -3.689 1 94.81 424 GLU A CA 1
ATOM 3260 C C . GLU A 1 424 ? 3.195 -19.484 -2.236 1 94.81 424 GLU A C 1
ATOM 3262 O O . GLU A 1 424 ? 3.277 -18.328 -1.812 1 94.81 424 GLU A O 1
ATOM 3267 N N . GLN A 1 425 ? 2.875 -20.484 -1.48 1 92.69 425 GLN A N 1
ATOM 3268 C CA . GLN A 1 425 ? 2.59 -20.312 -0.06 1 92.69 425 GLN A CA 1
ATOM 3269 C C . GLN A 1 425 ? 3.824 -19.812 0.693 1 92.69 425 GLN A C 1
ATOM 3271 O O . GLN A 1 425 ? 3.723 -18.953 1.564 1 92.69 425 GLN A O 1
ATOM 3276 N N . HIS A 1 426 ? 4.918 -20.359 0.369 1 92.25 426 HIS A N 1
ATOM 3277 C CA . HIS A 1 426 ? 6.168 -20.016 1.035 1 92.25 426 HIS A CA 1
ATOM 3278 C C . HIS A 1 426 ? 6.559 -18.562 0.748 1 92.25 426 HIS A C 1
ATOM 3280 O O . HIS A 1 426 ? 6.98 -17.844 1.651 1 92.25 426 HIS A O 1
ATOM 3286 N N . LEU A 1 427 ? 6.363 -18.094 -0.491 1 90.25 427 LEU A N 1
ATOM 3287 C CA . LEU A 1 427 ? 6.859 -16.797 -0.915 1 90.25 427 LEU A CA 1
ATOM 3288 C C . LEU A 1 427 ? 5.832 -15.703 -0.637 1 90.25 427 LEU A C 1
ATOM 3290 O O . LEU A 1 427 ? 6.191 -14.586 -0.267 1 90.25 427 LEU A O 1
ATOM 3294 N N . LEU A 1 428 ? 4.488 -16.016 -0.784 1 90.38 428 LEU A N 1
ATOM 3295 C CA . LEU A 1 428 ? 3.463 -14.977 -0.765 1 90.38 428 LEU A CA 1
ATOM 3296 C C . LEU A 1 428 ? 2.506 -15.18 0.404 1 90.38 428 LEU A C 1
ATOM 3298 O O . LEU A 1 428 ? 1.78 -14.258 0.787 1 90.38 428 LEU A O 1
ATOM 3302 N N . GLY A 1 429 ? 2.393 -16.422 0.889 1 91 429 GLY A N 1
ATOM 3303 C CA . GLY A 1 429 ? 1.423 -16.734 1.924 1 91 429 GLY A CA 1
ATOM 3304 C C . GLY A 1 429 ? 0.063 -17.125 1.369 1 91 429 GLY A C 1
ATOM 3305 O O . GLY A 1 429 ? -0.876 -17.375 2.129 1 91 429 GLY A O 1
ATOM 3306 N N . ILE A 1 430 ? -0.087 -17.109 0.041 1 93.5 430 ILE A N 1
ATOM 3307 C CA . ILE A 1 430 ? -1.323 -17.531 -0.608 1 93.5 430 ILE A CA 1
ATOM 3308 C C . ILE A 1 430 ? -0.998 -18.297 -1.882 1 93.5 430 ILE A C 1
ATOM 3310 O O . ILE A 1 430 ? 0.119 -18.219 -2.398 1 93.5 430 ILE A O 1
ATOM 3314 N N . SER A 1 431 ? -1.943 -19.047 -2.348 1 95.25 431 SER A N 1
ATOM 3315 C CA . SER A 1 431 ? -1.806 -19.766 -3.607 1 95.25 431 SER A CA 1
ATOM 3316 C C . SER A 1 431 ? -2.602 -19.094 -4.719 1 95.25 431 SER A C 1
ATOM 3318 O O . SER A 1 431 ? -3.496 -18.281 -4.453 1 95.25 431 SER A O 1
ATOM 3320 N N . ARG A 1 432 ? -2.238 -19.438 -5.938 1 95.44 432 ARG A N 1
ATOM 3321 C CA . ARG A 1 432 ? -2.961 -18.922 -7.098 1 95.44 432 ARG A CA 1
ATOM 3322 C C . ARG A 1 432 ? -4.418 -19.375 -7.078 1 95.44 432 ARG A C 1
ATOM 3324 O O . ARG A 1 432 ? -5.301 -18.672 -7.566 1 95.44 432 ARG A O 1
ATOM 3331 N N . GLU A 1 433 ? -4.75 -20.562 -6.512 1 96.31 433 GLU A N 1
ATOM 3332 C CA . GLU A 1 433 ? -6.125 -21.031 -6.406 1 96.31 433 GLU A CA 1
ATOM 3333 C C . GLU A 1 433 ? -6.945 -20.141 -5.477 1 96.31 433 GLU A C 1
ATOM 3335 O O . GLU A 1 433 ? -8.117 -19.875 -5.746 1 96.31 433 GLU A O 1
ATOM 3340 N N . GLN A 1 434 ? -6.324 -19.703 -4.387 1 94.94 434 GLN A N 1
ATOM 3341 C CA . GLN A 1 434 ? -7.008 -18.812 -3.449 1 94.94 434 GLN A CA 1
ATOM 3342 C C . GLN A 1 434 ? -7.395 -17.5 -4.113 1 94.94 434 GLN A C 1
ATOM 3344 O O . GLN A 1 434 ? -8.562 -17.094 -4.07 1 94.94 434 GLN A O 1
ATOM 3349 N N . ILE A 1 435 ? -6.426 -16.844 -4.719 1 93.19 435 ILE A N 1
ATOM 3350 C CA . ILE A 1 435 ? -6.672 -15.508 -5.273 1 93.19 435 ILE A CA 1
ATOM 3351 C C . ILE A 1 435 ? -7.539 -15.625 -6.523 1 93.19 435 ILE A C 1
ATOM 3353 O O . ILE A 1 435 ? -8.367 -14.758 -6.797 1 93.19 435 ILE A O 1
ATOM 3357 N N . GLY A 1 436 ? -7.383 -16.703 -7.301 1 92.62 436 GLY A N 1
ATOM 3358 C CA . GLY A 1 436 ? -8.234 -16.953 -8.453 1 92.62 436 GLY A CA 1
ATOM 3359 C C . GLY A 1 436 ? -9.688 -17.156 -8.094 1 92.62 436 GLY A C 1
ATOM 3360 O O . GLY A 1 436 ? -10.578 -16.562 -8.711 1 92.62 436 GLY A O 1
ATOM 3361 N N . ALA A 1 437 ? -9.922 -18 -7.121 1 94.44 437 ALA A N 1
ATOM 3362 C CA . ALA A 1 437 ? -11.289 -18.25 -6.664 1 94.44 437 ALA A CA 1
ATOM 3363 C C . ALA A 1 437 ? -11.914 -16.969 -6.102 1 94.44 437 ALA A C 1
ATOM 3365 O O . ALA A 1 437 ? -13.094 -16.703 -6.34 1 94.44 437 ALA A O 1
ATOM 3366 N N . TRP A 1 438 ? -11.164 -16.25 -5.379 1 91.06 438 TRP A N 1
ATOM 3367 C CA . TRP A 1 438 ? -11.633 -14.984 -4.836 1 91.06 438 TRP A CA 1
ATOM 3368 C C . TRP A 1 438 ? -12.078 -14.047 -5.953 1 91.06 438 TRP A C 1
ATOM 3370 O O . TRP A 1 438 ? -13.141 -13.43 -5.867 1 91.06 438 TRP A O 1
ATOM 3380 N N . LEU A 1 439 ? -11.258 -13.898 -6.984 1 88.06 439 LEU A N 1
ATOM 3381 C CA . LEU A 1 439 ? -11.602 -13.023 -8.102 1 88.06 439 LEU A CA 1
ATOM 3382 C C . LEU A 1 439 ? -12.891 -13.477 -8.773 1 88.06 439 LEU A C 1
ATOM 3384 O O . LEU A 1 439 ? -13.711 -12.648 -9.172 1 88.06 439 LEU A O 1
ATOM 3388 N N . MET A 1 440 ? -13.062 -14.789 -8.945 1 88.31 440 MET A N 1
ATOM 3389 C CA . MET A 1 440 ? -14.281 -15.312 -9.547 1 88.31 440 MET A CA 1
ATOM 3390 C C . MET A 1 440 ? -15.516 -14.883 -8.75 1 88.31 440 MET A C 1
ATOM 3392 O O . MET A 1 440 ? -16.531 -14.5 -9.328 1 88.31 440 MET A O 1
ATOM 3396 N N . ARG A 1 441 ? -15.391 -14.969 -7.504 1 88.75 441 ARG A N 1
ATOM 3397 C CA . ARG A 1 441 ? -16.5 -14.547 -6.652 1 88.75 441 ARG A CA 1
ATOM 3398 C C . ARG A 1 441 ? -16.734 -13.047 -6.762 1 88.75 441 ARG A C 1
ATOM 3400 O O . ARG A 1 441 ? -17.875 -12.586 -6.793 1 88.75 441 ARG A O 1
ATOM 3407 N N . TYR A 1 442 ? -15.664 -12.367 -6.84 1 84.94 442 TYR A N 1
ATOM 3408 C CA . TYR A 1 442 ? -15.773 -10.914 -6.98 1 84.94 442 TYR A CA 1
ATOM 3409 C C . TYR A 1 442 ? -16.484 -10.547 -8.281 1 84.94 442 TYR A C 1
ATOM 3411 O O . TYR A 1 442 ? -17.234 -9.578 -8.32 1 84.94 442 TYR A O 1
ATOM 3419 N N . TRP A 1 443 ? -16.141 -11.32 -9.328 1 80.25 443 TRP A N 1
ATOM 3420 C CA . TRP A 1 443 ? -16.766 -11.086 -10.625 1 80.25 443 TRP A CA 1
ATOM 3421 C C . TRP A 1 443 ? -18.172 -11.672 -10.68 1 80.25 443 TRP A C 1
ATOM 3423 O O . TRP A 1 443 ? -18.781 -11.75 -11.742 1 80.25 443 TRP A O 1
ATOM 3433 N N . ASP A 1 444 ? -18.719 -12.195 -9.555 1 83.56 444 ASP A N 1
ATOM 3434 C CA . ASP A 1 444 ? -20.047 -12.773 -9.414 1 83.56 444 ASP A CA 1
ATOM 3435 C C . ASP A 1 444 ? -20.234 -13.961 -10.359 1 83.56 444 ASP A C 1
ATOM 3437 O O . ASP A 1 444 ? -21.266 -14.078 -11.016 1 83.56 444 ASP A O 1
ATOM 3441 N N . MET A 1 445 ? -19.188 -14.727 -10.438 1 83.31 445 MET A N 1
ATOM 3442 C CA . MET A 1 445 ? -19.266 -15.984 -11.172 1 83.31 445 MET A CA 1
ATOM 3443 C C . MET A 1 445 ? -19.938 -17.062 -10.328 1 83.31 445 MET A C 1
ATOM 3445 O O . MET A 1 445 ? -19.984 -16.969 -9.102 1 83.31 445 MET A O 1
ATOM 3449 N N . PRO A 1 446 ? -20.5 -18.094 -11 1 86.06 446 PRO A N 1
ATOM 3450 C CA . PRO A 1 446 ? -21.172 -19.156 -10.25 1 86.06 446 PRO A CA 1
ATOM 3451 C C . PRO A 1 446 ? -20.281 -19.797 -9.203 1 86.06 446 PRO A C 1
ATOM 3453 O O . PRO A 1 446 ? -19.078 -20 -9.438 1 86.06 446 PRO A O 1
ATOM 3456 N N . ASP A 1 447 ? -20.828 -20.219 -8.148 1 92.5 447 ASP A N 1
ATOM 3457 C CA . ASP A 1 447 ? -20.094 -20.812 -7.043 1 92.5 447 ASP A CA 1
ATOM 3458 C C . ASP A 1 447 ? -19.422 -22.125 -7.465 1 92.5 447 ASP A C 1
ATOM 3460 O O . ASP A 1 447 ? -18.344 -22.469 -6.973 1 92.5 447 ASP A O 1
ATOM 3464 N N . GLU A 1 448 ? -20.062 -22.828 -8.398 1 93.75 448 GLU A N 1
ATOM 3465 C CA . GLU A 1 448 ? -19.5 -24.062 -8.938 1 93.75 448 GLU A CA 1
ATOM 3466 C C . GLU A 1 448 ? -18.109 -23.828 -9.516 1 93.75 448 GLU A C 1
ATOM 3468 O O . GLU A 1 448 ? -17.188 -24.609 -9.266 1 93.75 448 GLU A O 1
ATOM 3473 N N . LEU A 1 449 ? -18.031 -22.719 -10.203 1 91.31 449 LEU A N 1
ATOM 3474 C CA . LEU A 1 449 ? -16.766 -22.375 -10.844 1 91.31 449 LEU A CA 1
ATOM 3475 C C . LEU A 1 449 ? -15.727 -21.969 -9.812 1 91.31 449 LEU A C 1
ATOM 3477 O O . LEU A 1 449 ? -14.586 -22.453 -9.844 1 91.31 449 LEU A O 1
ATOM 3481 N N . ALA A 1 450 ? -16.094 -21.125 -8.922 1 93.56 450 ALA A N 1
ATOM 3482 C CA . ALA A 1 450 ? -15.188 -20.672 -7.871 1 93.56 450 ALA A CA 1
ATOM 3483 C C . ALA A 1 450 ? -14.688 -21.859 -7.039 1 93.56 450 ALA A C 1
ATOM 3485 O O . ALA A 1 450 ? -13.508 -21.938 -6.711 1 93.56 450 ALA A O 1
ATOM 3486 N N . THR A 1 451 ? -15.594 -22.734 -6.75 1 96.94 451 THR A N 1
ATOM 3487 C CA . THR A 1 451 ? -15.25 -23.906 -5.965 1 96.94 451 THR A CA 1
ATOM 3488 C C . THR A 1 451 ? -14.312 -24.828 -6.738 1 96.94 451 THR A C 1
ATOM 3490 O O . THR A 1 451 ? -13.375 -25.391 -6.168 1 96.94 451 THR A O 1
ATOM 3493 N N . ALA A 1 452 ? -14.516 -24.969 -8.008 1 96.75 452 ALA A N 1
ATOM 3494 C CA . ALA A 1 452 ? -13.664 -25.797 -8.867 1 96.75 452 ALA A CA 1
ATOM 3495 C C . ALA A 1 452 ? -12.219 -25.297 -8.852 1 96.75 452 ALA A C 1
ATOM 3497 O O . ALA A 1 452 ? -11.289 -26.094 -8.734 1 96.75 452 ALA A O 1
ATOM 3498 N N . LEU A 1 453 ? -12.117 -24.016 -8.945 1 95.62 453 LEU A N 1
ATOM 3499 C CA . LEU A 1 453 ? -10.781 -23.422 -8.961 1 95.62 453 LEU A CA 1
ATOM 3500 C C . LEU A 1 453 ? -10.117 -23.531 -7.594 1 95.62 453 LEU A C 1
ATOM 3502 O O . LEU A 1 453 ? -8.922 -23.828 -7.504 1 95.62 453 LEU A O 1
ATOM 3506 N N . ARG A 1 454 ? -10.859 -23.359 -6.559 1 97.19 454 ARG A N 1
ATOM 3507 C CA . ARG A 1 454 ? -10.328 -23.25 -5.203 1 97.19 454 ARG A CA 1
ATOM 3508 C C . ARG A 1 454 ? -9.805 -24.594 -4.711 1 97.19 454 ARG A C 1
ATOM 3510 O O . ARG A 1 454 ? -8.781 -24.656 -4.027 1 97.19 454 ARG A O 1
ATOM 3517 N N . PHE A 1 455 ? -10.492 -25.672 -5.023 1 96.75 455 PHE A N 1
ATOM 3518 C CA . PHE A 1 455 ? -10.203 -26.953 -4.383 1 96.75 455 PHE A CA 1
ATOM 3519 C C . PHE A 1 455 ? -9.664 -27.953 -5.391 1 96.75 455 PHE A C 1
ATOM 3521 O O . PHE A 1 455 ? -9.711 -29.172 -5.16 1 96.75 455 PHE A O 1
ATOM 3528 N N . GLN A 1 456 ? -9.117 -27.469 -6.492 1 96.06 456 GLN A N 1
ATOM 3529 C CA . GLN A 1 456 ? -8.688 -28.312 -7.602 1 96.06 456 GLN A CA 1
ATOM 3530 C C . GLN A 1 456 ? -7.492 -29.188 -7.199 1 96.06 456 GLN A C 1
ATOM 3532 O O . GLN A 1 456 ? -7.215 -30.203 -7.84 1 96.06 456 GLN A O 1
ATOM 3537 N N . HIS A 1 457 ? -6.789 -28.891 -6.102 1 92.5 457 HIS A N 1
ATOM 3538 C CA . HIS A 1 457 ? -5.582 -29.625 -5.734 1 92.5 457 HIS A CA 1
ATOM 3539 C C . HIS A 1 457 ? -5.848 -30.562 -4.559 1 92.5 457 HIS A C 1
ATOM 3541 O O . HIS A 1 457 ? -4.926 -31.219 -4.066 1 92.5 457 HIS A O 1
ATOM 3547 N N . ASP A 1 458 ? -7.059 -30.625 -4.137 1 93 458 ASP A N 1
ATOM 3548 C CA . ASP A 1 458 ? -7.434 -31.547 -3.068 1 93 458 ASP A CA 1
ATOM 3549 C C . ASP A 1 458 ? -8.172 -32.75 -3.621 1 93 458 ASP A C 1
ATOM 3551 O O . ASP A 1 458 ? -9.383 -32.719 -3.857 1 93 458 ASP A O 1
ATOM 3555 N N . PRO A 1 459 ? -7.496 -33.875 -3.695 1 94.38 459 PRO A N 1
ATOM 3556 C CA . PRO A 1 459 ? -8.156 -35.062 -4.266 1 94.38 459 PRO A CA 1
ATOM 3557 C C . PRO A 1 459 ? -9.203 -35.656 -3.332 1 94.38 459 PRO A C 1
ATOM 3559 O O . PRO A 1 459 ? -9.977 -36.531 -3.738 1 94.38 459 PRO A O 1
ATOM 3562 N N . HIS A 1 460 ? -9.328 -35.094 -2.125 1 94.25 460 HIS A N 1
ATOM 3563 C CA . HIS A 1 460 ? -10.258 -35.656 -1.153 1 94.25 460 HIS A CA 1
ATOM 3564 C C . HIS A 1 460 ? -11.43 -34.688 -0.902 1 94.25 460 HIS A C 1
ATOM 3566 O O . HIS A 1 460 ? -12.258 -34.938 -0.019 1 94.25 460 HIS A O 1
ATOM 3572 N N . TYR A 1 461 ? -11.469 -33.656 -1.69 1 95.81 461 TYR A N 1
ATOM 3573 C CA . TYR A 1 461 ? -12.555 -32.719 -1.479 1 95.81 461 TYR A CA 1
ATOM 3574 C C . TYR A 1 461 ? -13.914 -33.375 -1.714 1 95.81 461 TYR A C 1
ATOM 3576 O O . TYR A 1 461 ? -14.156 -33.938 -2.775 1 95.81 461 TYR A O 1
ATOM 3584 N N . ASP A 1 462 ? -14.805 -33.219 -0.722 1 95.56 462 ASP A N 1
ATOM 3585 C CA . ASP A 1 462 ? -16.141 -33.812 -0.83 1 95.56 462 ASP A CA 1
ATOM 3586 C C . ASP A 1 462 ? -17.203 -32.812 -0.351 1 95.56 462 ASP A C 1
ATOM 3588 O O . ASP A 1 462 ? -18.266 -33.219 0.123 1 95.56 462 ASP A O 1
ATOM 3592 N N . GLY A 1 463 ? -16.906 -31.562 -0.428 1 94.06 463 GLY A N 1
ATOM 3593 C CA . GLY A 1 463 ? -17.828 -30.531 -0.007 1 94.06 463 GLY A CA 1
ATOM 3594 C C . GLY A 1 463 ? -18.844 -30.156 -1.084 1 94.06 463 GLY A C 1
ATOM 3595 O O . GLY A 1 463 ? -19.156 -30.969 -1.948 1 94.06 463 GLY A O 1
ATOM 3596 N N . ASP A 1 464 ? -19.344 -28.875 -1.005 1 94.69 464 ASP A N 1
ATOM 3597 C CA . ASP A 1 464 ? -20.312 -28.375 -1.972 1 94.69 464 ASP A CA 1
ATOM 3598 C C . ASP A 1 464 ? -19.734 -28.359 -3.383 1 94.69 464 ASP A C 1
ATOM 3600 O O . ASP A 1 464 ? -18.562 -28 -3.574 1 94.69 464 ASP A O 1
ATOM 3604 N N . TYR A 1 465 ? -20.5 -28.844 -4.328 1 96.12 465 TYR A N 1
ATOM 3605 C CA . TYR A 1 465 ? -20.125 -28.828 -5.738 1 96.12 465 TYR A CA 1
ATOM 3606 C C . TYR A 1 465 ? -18.875 -29.672 -5.98 1 96.12 465 TYR A C 1
ATOM 3608 O O . TYR A 1 465 ? -18.047 -29.328 -6.836 1 96.12 465 TYR A O 1
ATOM 3616 N N . ALA A 1 466 ? -18.719 -30.797 -5.301 1 96.94 466 ALA A N 1
ATOM 3617 C CA . ALA A 1 466 ? -17.5 -31.594 -5.289 1 96.94 466 ALA A CA 1
ATOM 3618 C C . ALA A 1 466 ? -17.188 -32.125 -6.684 1 96.94 466 ALA A C 1
ATOM 3620 O O . ALA A 1 466 ? -16.016 -32.344 -7.027 1 96.94 466 ALA A O 1
ATOM 3621 N N . ALA A 1 467 ? -18.172 -32.344 -7.512 1 97.25 467 ALA A N 1
ATOM 3622 C CA . ALA A 1 467 ? -17.953 -32.875 -8.844 1 97.25 467 ALA A CA 1
ATOM 3623 C C . ALA A 1 467 ? -17.016 -31.984 -9.656 1 97.25 467 ALA A C 1
ATOM 3625 O O . ALA A 1 467 ? -16.172 -32.469 -10.414 1 97.25 467 ALA A O 1
ATOM 3626 N N . TYR A 1 468 ? -17.141 -30.719 -9.461 1 96.44 468 TYR A N 1
ATOM 3627 C CA . TYR A 1 468 ? -16.422 -29.766 -10.273 1 96.44 468 TYR A CA 1
ATOM 3628 C C . TYR A 1 468 ? -14.938 -29.75 -9.922 1 96.44 468 TYR A C 1
ATOM 3630 O O . TYR A 1 468 ? -14.086 -30.016 -10.773 1 96.44 468 TYR A O 1
ATOM 3638 N N . PRO A 1 469 ? -14.531 -29.516 -8.641 1 98 469 PRO A N 1
ATOM 3639 C CA . PRO A 1 469 ? -13.102 -29.578 -8.336 1 98 469 PRO A CA 1
ATOM 3640 C C . PRO A 1 469 ? -12.523 -30.984 -8.531 1 98 469 PRO A C 1
ATOM 3642 O O . PRO A 1 469 ? -11.352 -31.125 -8.883 1 98 469 PRO A O 1
ATOM 3645 N N . ASN A 1 470 ? -13.328 -32.031 -8.32 1 98.31 470 ASN A N 1
ATOM 3646 C CA . ASN A 1 470 ? -12.844 -33.375 -8.523 1 98.31 470 ASN A CA 1
ATOM 3647 C C . ASN A 1 470 ? -12.477 -33.625 -9.977 1 98.31 470 ASN A C 1
ATOM 3649 O O . ASN A 1 470 ? -11.461 -34.281 -10.266 1 98.31 470 ASN A O 1
ATOM 3653 N N . LEU A 1 471 ? -13.289 -33.156 -10.836 1 97.94 471 LEU A N 1
ATOM 3654 C CA . LEU A 1 471 ? -13.016 -33.312 -12.258 1 97.94 471 LEU A CA 1
ATOM 3655 C C . LEU A 1 471 ? -11.758 -32.562 -12.656 1 97.94 471 LEU A C 1
ATOM 3657 O O . LEU A 1 471 ? -10.945 -33.062 -13.438 1 97.94 471 LEU A O 1
ATOM 3661 N N . VAL A 1 472 ? -11.617 -31.344 -12.164 1 97.88 472 VAL A N 1
ATOM 3662 C CA . VAL A 1 472 ? -10.414 -30.562 -12.477 1 97.88 472 VAL A CA 1
ATOM 3663 C C . VAL A 1 472 ? -9.18 -31.297 -11.93 1 97.88 472 VAL A C 1
ATOM 3665 O O . VAL A 1 472 ? -8.18 -31.453 -12.633 1 97.88 472 VAL A O 1
ATOM 3668 N N . CYS A 1 473 ? -9.234 -31.703 -10.703 1 97.69 473 CYS A N 1
ATOM 3669 C CA . CYS A 1 473 ? -8.141 -32.438 -10.07 1 97.69 473 CYS A CA 1
ATOM 3670 C C . CYS A 1 473 ? -7.746 -33.656 -10.906 1 97.69 473 CYS A C 1
ATOM 3672 O O . CYS A 1 473 ? -6.562 -33.875 -11.164 1 97.69 473 CYS A O 1
ATOM 3674 N N . LEU A 1 474 ? -8.758 -34.406 -11.289 1 98.06 474 LEU A N 1
ATOM 3675 C CA . LEU A 1 474 ? -8.531 -35.625 -12.086 1 98.06 474 LEU A CA 1
ATOM 3676 C C . LEU A 1 474 ? -7.887 -35.281 -13.422 1 98.06 474 LEU A C 1
ATOM 3678 O O . LEU A 1 474 ? -6.898 -35.906 -13.812 1 98.06 474 LEU A O 1
ATOM 3682 N N . ALA A 1 475 ? -8.406 -34.312 -14.078 1 97.62 475 ALA A N 1
ATOM 3683 C CA . ALA A 1 475 ? -7.906 -33.906 -15.398 1 97.62 475 ALA A CA 1
ATOM 3684 C C . ALA A 1 475 ? -6.457 -33.438 -15.312 1 97.62 475 ALA A C 1
ATOM 3686 O O . ALA A 1 475 ? -5.621 -33.844 -16.141 1 97.62 475 ALA A O 1
ATOM 3687 N N . VAL A 1 476 ? -6.152 -32.594 -14.359 1 96.31 476 VAL A N 1
ATOM 3688 C CA . VAL A 1 476 ? -4.809 -32.062 -14.195 1 96.31 476 VAL A CA 1
ATOM 3689 C C . VAL A 1 476 ? -3.814 -33.188 -13.93 1 96.31 476 VAL A C 1
ATOM 3691 O O . VAL A 1 476 ? -2.727 -33.219 -14.508 1 96.31 476 VAL A O 1
ATOM 3694 N N . ARG A 1 477 ? -4.16 -34.125 -13.141 1 95.94 477 ARG A N 1
ATOM 3695 C CA . ARG A 1 477 ? -3.266 -35.25 -12.805 1 95.94 477 ARG A CA 1
ATOM 3696 C C . ARG A 1 477 ? -3.094 -36.188 -13.984 1 95.94 477 ARG A C 1
ATOM 3698 O O . ARG A 1 477 ? -1.997 -36.688 -14.227 1 95.94 477 ARG A O 1
ATOM 3705 N N . LEU A 1 478 ? -4.195 -36.438 -14.727 1 96.44 478 LEU A N 1
ATOM 3706 C CA . LEU A 1 478 ? -4.105 -37.25 -15.914 1 96.44 478 LEU A CA 1
ATOM 3707 C C . LEU A 1 478 ? -3.18 -36.625 -16.953 1 96.44 478 LEU A C 1
ATOM 3709 O O . LEU A 1 478 ? -2.369 -37.312 -17.578 1 96.44 478 LEU A O 1
ATOM 3713 N N . LEU A 1 479 ? -3.305 -35.375 -17.094 1 94.69 479 LEU A N 1
ATOM 3714 C CA . LEU A 1 479 ? -2.471 -34.656 -18.047 1 94.69 479 LEU A CA 1
ATOM 3715 C C . LEU A 1 479 ? -1.015 -34.625 -17.594 1 94.69 479 LEU A C 1
ATOM 3717 O O . LEU A 1 479 ? -0.104 -34.781 -18.406 1 94.69 479 LEU A O 1
ATOM 3721 N N . ARG A 1 480 ? -0.786 -34.438 -16.328 1 92.44 480 ARG A N 1
ATOM 3722 C CA . ARG A 1 480 ? 0.578 -34.406 -15.812 1 92.44 480 ARG A CA 1
ATOM 3723 C C . ARG A 1 480 ? 1.279 -35.75 -16.047 1 92.44 480 ARG A C 1
ATOM 3725 O O . ARG A 1 480 ? 2.471 -35.781 -16.375 1 92.44 480 ARG A O 1
ATOM 3732 N N . ALA A 1 481 ? 0.549 -36.781 -15.906 1 90.19 481 ALA A N 1
ATOM 3733 C CA . ALA A 1 481 ? 1.093 -38.125 -16.156 1 90.19 481 ALA A CA 1
ATOM 3734 C C . ALA A 1 481 ? 1.582 -38.25 -17.609 1 90.19 481 ALA A C 1
ATOM 3736 O O . ALA A 1 481 ? 2.406 -39.125 -17.906 1 90.19 481 ALA A O 1
ATOM 3737 N N . ARG A 1 482 ? 1.059 -37.438 -18.453 1 89.75 482 ARG A N 1
ATOM 3738 C CA . ARG A 1 482 ? 1.462 -37.406 -19.859 1 89.75 482 ARG A CA 1
ATOM 3739 C C . ARG A 1 482 ? 2.379 -36.219 -20.141 1 89.75 482 ARG A C 1
ATOM 3741 O O . ARG A 1 482 ? 2.461 -35.75 -21.281 1 89.75 482 ARG A O 1
ATOM 3748 N N . SER A 1 483 ? 2.965 -35.562 -19.141 1 87.5 483 SER A N 1
ATOM 3749 C CA . SER A 1 483 ? 3.992 -34.531 -19.203 1 87.5 483 SER A CA 1
ATOM 3750 C C . SER A 1 483 ? 3.408 -33.188 -19.656 1 87.5 483 SER A C 1
ATOM 3752 O O . SER A 1 483 ? 4.098 -32.406 -20.281 1 87.5 483 SER A O 1
ATOM 3754 N N . VAL A 1 484 ? 2.145 -33.062 -19.469 1 89.69 484 VAL A N 1
ATOM 3755 C CA . VAL A 1 484 ? 1.511 -31.781 -19.703 1 89.69 484 VAL A CA 1
ATOM 3756 C C . VAL A 1 484 ? 1.285 -31.062 -18.375 1 89.69 484 VAL A C 1
ATOM 3758 O O . VAL A 1 484 ? 0.732 -31.641 -17.438 1 89.69 484 VAL A O 1
ATOM 3761 N N . GLY A 1 485 ? 1.742 -29.844 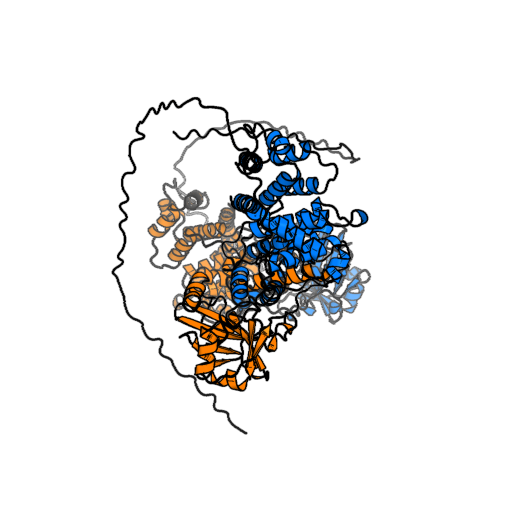-18.281 1 88.75 485 GLY A N 1
ATOM 3762 C CA . GLY A 1 485 ? 1.648 -29.094 -17.047 1 88.75 485 GLY A CA 1
ATOM 3763 C C . GLY A 1 485 ? 2.961 -29.031 -16.281 1 88.75 485 GLY A C 1
ATOM 3764 O O . GLY A 1 485 ? 4.031 -29.188 -16.875 1 88.75 485 GLY A O 1
ATOM 3765 N N . SER A 1 486 ? 2.771 -28.609 -15 1 83.62 486 SER A N 1
ATOM 3766 C CA . SER A 1 486 ? 3.963 -28.469 -14.164 1 83.62 486 SER A CA 1
ATOM 3767 C C . SER A 1 486 ? 3.756 -29.125 -12.805 1 83.62 486 SER A C 1
ATOM 3769 O O . SER A 1 486 ? 2.623 -29.422 -12.414 1 83.62 486 SER A O 1
ATOM 3771 N N . GLY A 1 487 ? 4.941 -29.453 -12.266 1 83.56 487 GLY A N 1
ATOM 3772 C CA . GLY A 1 487 ? 4.879 -30.078 -10.953 1 83.56 487 GLY A CA 1
ATOM 3773 C C . GLY A 1 487 ? 5.074 -31.578 -10.984 1 83.56 487 GLY A C 1
ATOM 3774 O O . GLY A 1 487 ? 5.363 -32.156 -12.039 1 83.56 487 GLY A O 1
ATOM 3775 N N . PRO A 1 488 ? 4.906 -32.156 -9.836 1 86.25 488 PRO A N 1
ATOM 3776 C CA . PRO A 1 488 ? 5.141 -33.594 -9.75 1 86.25 488 PRO A CA 1
ATOM 3777 C C . PRO A 1 488 ? 3.961 -34.438 -10.266 1 86.25 488 PRO A C 1
ATOM 3779 O O . PRO A 1 488 ? 2.834 -33.938 -10.32 1 86.25 488 PRO A O 1
ATOM 3782 N N . ASP A 1 489 ? 4.328 -35.594 -10.727 1 86.5 489 ASP A N 1
ATOM 3783 C CA . ASP A 1 489 ? 3.309 -36.594 -11.062 1 86.5 489 ASP A CA 1
ATOM 3784 C C . ASP A 1 489 ? 2.693 -37.188 -9.797 1 86.5 489 ASP A C 1
ATOM 3786 O O . ASP A 1 489 ? 3.363 -37.906 -9.062 1 86.5 489 ASP A O 1
ATOM 3790 N N . GLU A 1 490 ? 1.483 -36.875 -9.562 1 87.38 490 GLU A N 1
ATOM 3791 C CA . GLU A 1 490 ? 0.81 -37.344 -8.352 1 87.38 490 GLU A CA 1
ATOM 3792 C C . GLU A 1 490 ? -0.17 -38.469 -8.656 1 87.38 490 GLU A C 1
ATOM 3794 O O . GLU A 1 490 ? -0.802 -38.469 -9.711 1 87.38 490 GLU A O 1
ATOM 3799 N N . GLU A 1 491 ? -0.318 -39.281 -7.727 1 88.75 491 GLU A N 1
ATOM 3800 C CA . GLU A 1 491 ? -1.213 -40.438 -7.898 1 88.75 491 GLU A CA 1
ATOM 3801 C C . GLU A 1 491 ? -2.674 -40 -7.852 1 88.75 491 GLU A C 1
ATOM 3803 O O . GLU A 1 491 ? -3.021 -39.031 -7.16 1 88.75 491 GLU A O 1
ATOM 3808 N N . ILE A 1 492 ? -3.473 -40.719 -8.555 1 94.94 492 ILE A N 1
ATOM 3809 C CA . ILE A 1 492 ? -4.918 -40.531 -8.531 1 94.94 492 ILE A CA 1
ATOM 3810 C C . ILE A 1 492 ? -5.562 -41.531 -7.582 1 94.94 492 ILE A C 1
ATOM 3812 O O . ILE A 1 492 ? -5.59 -42.719 -7.867 1 94.94 492 ILE A O 1
ATOM 3816 N N . PRO A 1 493 ? -6.051 -41.062 -6.492 1 95.31 493 PRO A N 1
ATOM 3817 C CA . PRO A 1 493 ? -6.695 -42 -5.566 1 95.31 493 PRO A CA 1
ATOM 3818 C C . PRO A 1 493 ? -7.934 -42.656 -6.16 1 95.31 493 PRO A C 1
ATOM 3820 O O . PRO A 1 493 ? -8.695 -42 -6.883 1 95.31 493 PRO A O 1
ATOM 3823 N N . ASP A 1 494 ? -8.164 -43.875 -5.805 1 96.56 494 ASP A N 1
ATOM 3824 C CA . ASP A 1 494 ? -9.344 -44.594 -6.273 1 96.56 494 ASP A CA 1
ATOM 3825 C C . ASP A 1 494 ? -10.625 -43.906 -5.801 1 96.56 494 ASP A C 1
ATOM 3827 O O . ASP A 1 494 ? -11.633 -43.938 -6.504 1 96.56 494 ASP A O 1
ATOM 3831 N N . ALA A 1 495 ? -10.5 -43.375 -4.629 1 96.94 495 ALA A N 1
ATOM 3832 C CA . ALA A 1 495 ? -11.664 -42.688 -4.059 1 96.94 495 ALA A CA 1
ATOM 3833 C C . ALA A 1 495 ? -12.125 -41.531 -4.945 1 96.94 495 ALA A C 1
ATOM 3835 O O . ALA A 1 495 ? -13.32 -41.25 -5.035 1 96.94 495 ALA A O 1
ATOM 3836 N N . LEU A 1 496 ? -11.18 -40.875 -5.574 1 97.56 496 LEU A N 1
ATOM 3837 C CA . LEU A 1 496 ? -11.508 -39.781 -6.484 1 97.56 496 LEU A CA 1
ATOM 3838 C C . LEU A 1 496 ? -12.258 -40.281 -7.707 1 97.56 496 LEU A C 1
ATOM 3840 O O . LEU A 1 496 ? -13.273 -39.719 -8.102 1 97.56 496 LEU A O 1
ATOM 3844 N N . LEU A 1 497 ? -11.828 -41.406 -8.258 1 97.88 497 LEU A N 1
ATOM 3845 C CA . LEU A 1 497 ? -12.469 -42 -9.414 1 97.88 497 LEU A CA 1
ATOM 3846 C C . LEU A 1 497 ? -13.875 -42.5 -9.062 1 97.88 497 LEU A C 1
ATOM 3848 O O . LEU A 1 497 ? -14.812 -42.312 -9.844 1 97.88 497 LEU A O 1
ATOM 3852 N N . GLU A 1 498 ? -13.961 -43 -7.891 1 96.88 498 GLU A N 1
ATOM 3853 C CA . GLU A 1 498 ? -15.258 -43.469 -7.43 1 96.88 498 GLU A CA 1
ATOM 3854 C C . GLU A 1 498 ? -16.25 -42.312 -7.281 1 96.88 498 GLU A C 1
ATOM 3856 O O . GLU A 1 498 ? -17.422 -42.438 -7.648 1 96.88 498 GLU A O 1
ATOM 3861 N N . ARG A 1 499 ? -15.82 -41.219 -6.758 1 96.25 499 ARG A N 1
ATOM 3862 C CA . ARG A 1 499 ? -16.688 -40.062 -6.547 1 96.25 499 ARG A CA 1
ATOM 3863 C C . ARG A 1 499 ? -17.219 -39.531 -7.871 1 96.25 499 ARG A C 1
ATOM 3865 O O . ARG A 1 499 ? -18.328 -39.031 -7.938 1 96.25 499 ARG A O 1
ATOM 3872 N N . VAL A 1 500 ? -16.375 -39.656 -8.953 1 96.69 500 VAL A N 1
ATOM 3873 C CA . VAL A 1 500 ? -16.812 -39.125 -10.234 1 96.69 500 VAL A CA 1
ATOM 3874 C C . VAL A 1 500 ? -17.422 -40.219 -11.086 1 96.69 500 VAL A C 1
ATOM 3876 O O . VAL A 1 500 ? -17.891 -39.969 -12.203 1 96.69 500 VAL A O 1
ATOM 3879 N N . GLY A 1 501 ? -17.484 -41.469 -10.594 1 96.75 501 GLY A N 1
ATOM 3880 C CA . GLY A 1 501 ? -18.141 -42.562 -11.273 1 96.75 501 GLY A CA 1
ATOM 3881 C C . GLY A 1 501 ? -17.391 -43.062 -12.492 1 96.75 501 GLY A C 1
ATOM 3882 O O . GLY A 1 501 ? -18 -43.438 -13.492 1 96.75 501 GLY A O 1
ATOM 3883 N N . LEU A 1 502 ? -16.094 -43 -12.492 1 97.5 502 LEU A N 1
ATOM 3884 C CA . LEU A 1 502 ? -15.281 -43.438 -13.617 1 97.5 502 LEU A CA 1
ATOM 3885 C C . LEU A 1 502 ? -14.289 -44.5 -13.188 1 97.5 502 LEU A C 1
ATOM 3887 O O . LEU A 1 502 ? -13.82 -44.5 -12.047 1 97.5 502 LEU A O 1
ATOM 3891 N N . THR A 1 503 ? -14 -45.375 -14.07 1 97.19 503 THR A N 1
ATOM 3892 C CA . THR A 1 503 ? -12.906 -46.281 -13.859 1 97.19 503 THR A CA 1
ATOM 3893 C C . THR A 1 503 ? -11.578 -45.688 -14.32 1 97.19 503 THR A C 1
ATOM 3895 O O . THR A 1 503 ? -11.57 -44.75 -15.133 1 97.19 503 THR A O 1
ATOM 3898 N N . ARG A 1 504 ? -10.508 -46.188 -13.766 1 97.12 504 ARG A N 1
ATOM 3899 C CA . ARG A 1 504 ? -9.18 -45.719 -14.156 1 97.12 504 ARG A CA 1
ATOM 3900 C C . ARG A 1 504 ? -8.953 -45.875 -15.656 1 97.12 504 ARG A C 1
ATOM 3902 O O . ARG A 1 504 ? -8.367 -45.031 -16.297 1 97.12 504 ARG A O 1
ATOM 3909 N N . GLU A 1 505 ? -9.438 -46.938 -16.203 1 96.75 505 GLU A N 1
ATOM 3910 C CA . GLU A 1 505 ? -9.289 -47.25 -17.625 1 96.75 505 GLU A CA 1
ATOM 3911 C C . GLU A 1 505 ? -10.039 -46.219 -18.484 1 96.75 505 GLU A C 1
ATOM 3913 O O . GLU A 1 505 ? -9.508 -45.75 -19.469 1 96.75 505 GLU A O 1
ATOM 3918 N N . LYS A 1 506 ? -11.195 -46 -18.047 1 96.56 506 LYS A N 1
ATOM 3919 C CA . LYS A 1 506 ? -12 -45.031 -18.797 1 96.56 506 LYS A CA 1
ATOM 3920 C C . LYS A 1 506 ? -11.375 -43.656 -18.781 1 96.56 506 LYS A C 1
ATOM 3922 O O . LYS A 1 506 ? -11.352 -42.938 -19.797 1 96.56 506 LYS A O 1
ATOM 3927 N N . ALA A 1 507 ? -10.945 -43.281 -17.609 1 97.81 507 ALA A N 1
ATOM 3928 C CA . ALA A 1 507 ? -10.297 -41.969 -17.469 1 97.81 507 ALA A CA 1
ATOM 3929 C C . ALA A 1 507 ? -9.062 -41.875 -18.344 1 97.81 507 ALA A C 1
ATOM 3931 O O . ALA A 1 507 ? -8.859 -40.844 -19.031 1 97.81 507 ALA A O 1
ATOM 3932 N N . ASN A 1 508 ? -8.242 -42.875 -18.391 1 96.56 508 ASN A N 1
ATOM 3933 C CA . ASN A 1 508 ? -7.043 -42.906 -19.219 1 96.56 508 ASN A CA 1
ATOM 3934 C C . ASN A 1 508 ? -7.391 -42.875 -20.703 1 96.56 508 ASN A C 1
ATOM 3936 O O . ASN A 1 508 ? -6.688 -42.25 -21.516 1 96.56 508 ASN A O 1
ATOM 3940 N N . ASP A 1 509 ? -8.445 -43.531 -21.047 1 95.62 509 ASP A N 1
ATOM 3941 C CA . ASP A 1 509 ? -8.898 -43.562 -22.438 1 95.62 509 ASP A CA 1
ATOM 3942 C C . ASP A 1 509 ? -9.281 -42.156 -22.906 1 95.62 509 ASP A C 1
ATOM 3944 O O . ASP A 1 509 ? -8.969 -41.781 -24.031 1 95.62 509 ASP A O 1
ATOM 3948 N N . VAL A 1 510 ? -9.938 -41.5 -22.047 1 94 510 VAL A N 1
ATOM 3949 C CA . VAL A 1 510 ? -10.391 -40.156 -22.375 1 94 510 VAL A CA 1
ATOM 3950 C C . VAL A 1 510 ? -9.18 -39.25 -22.688 1 94 510 VAL A C 1
ATOM 3952 O O . VAL A 1 510 ? -9.148 -38.562 -23.703 1 94 510 VAL A O 1
ATOM 3955 N N . VAL A 1 511 ? -8.18 -39.281 -21.828 1 94.31 511 VAL A N 1
ATOM 3956 C CA . VAL A 1 511 ? -7.023 -38.406 -21.984 1 94.31 511 VAL A CA 1
ATOM 3957 C C . VAL A 1 511 ? -6.25 -38.781 -23.234 1 94.31 511 VAL A C 1
ATOM 3959 O O . VAL A 1 511 ? -5.766 -37.938 -23.984 1 94.31 511 VAL A O 1
ATOM 3962 N N . SER A 1 512 ? -6.145 -40.031 -23.516 1 92.44 512 SER A N 1
ATOM 3963 C CA . SER A 1 512 ? -5.445 -40.531 -24.703 1 92.44 512 SER A CA 1
ATOM 3964 C C . SER A 1 512 ? -6.133 -40.031 -25.984 1 92.44 512 SER A C 1
ATOM 3966 O O . SER A 1 512 ? -5.465 -39.625 -26.922 1 92.44 512 SER A O 1
ATOM 3968 N N . LYS A 1 513 ? -7.422 -40.094 -25.969 1 88.06 513 LYS A N 1
ATOM 3969 C CA . LYS A 1 513 ? -8.188 -39.656 -27.125 1 88.06 513 LYS A CA 1
ATOM 3970 C C . LYS A 1 513 ? -7.988 -38.156 -27.375 1 88.06 513 LYS A C 1
ATOM 3972 O O . LYS A 1 513 ? -7.852 -37.719 -28.516 1 88.06 513 LYS A O 1
ATOM 3977 N N . VAL A 1 514 ? -8 -37.438 -26.281 1 85.31 514 VAL A N 1
ATOM 3978 C CA . VAL A 1 514 ? -7.84 -36 -26.391 1 85.31 514 VAL A CA 1
ATOM 3979 C C . VAL A 1 514 ? -6.438 -35.656 -26.906 1 85.31 514 VAL A C 1
ATOM 3981 O O . VAL A 1 514 ? -6.273 -34.812 -27.781 1 85.31 514 VAL A O 1
ATOM 3984 N N . LEU A 1 515 ? -5.395 -36.312 -26.422 1 87 515 LEU A N 1
ATOM 3985 C CA . LEU A 1 515 ? -4.012 -36.031 -26.797 1 87 515 LEU A CA 1
ATOM 3986 C C . LEU A 1 515 ? -3.715 -36.531 -28.203 1 87 515 LEU A C 1
ATOM 3988 O O . LEU A 1 515 ? -2.793 -36.062 -28.859 1 87 515 LEU A O 1
ATOM 3992 N N . GLU A 1 516 ? -4.461 -37.5 -28.625 1 81.12 516 GLU A N 1
ATOM 3993 C CA . GLU A 1 516 ? -4.344 -37.938 -30.016 1 81.12 516 GLU A CA 1
ATOM 3994 C C . GLU A 1 516 ? -4.824 -36.875 -30.984 1 81.12 516 GLU A C 1
ATOM 3996 O O . GLU A 1 516 ? -4.324 -36.75 -32.094 1 81.12 516 GLU A O 1
ATOM 4001 N N . ALA A 1 517 ? -5.773 -36.094 -30.469 1 71.81 517 ALA A N 1
ATOM 4002 C CA . ALA A 1 517 ? -6.266 -34.969 -31.266 1 71.81 517 ALA A CA 1
ATOM 4003 C C . ALA A 1 517 ? -5.406 -33.75 -31.047 1 71.81 517 ALA A C 1
ATOM 4005 O O . ALA A 1 517 ? -5.887 -32.594 -31.172 1 71.81 517 ALA A O 1
ATOM 4006 N N . GLU A 1 518 ? -4.141 -33.906 -30.656 1 68.12 518 GLU A N 1
ATOM 4007 C CA . GLU A 1 518 ? -3.227 -32.906 -30.156 1 68.12 518 GLU A CA 1
ATOM 4008 C C . GLU A 1 518 ? -2.973 -31.812 -31.203 1 68.12 518 GLU A C 1
ATOM 4010 O O . GLU A 1 518 ? -2.895 -30.625 -30.875 1 68.12 518 GLU A O 1
ATOM 4015 N N . VAL A 1 519 ? -2.838 -32.281 -32.344 1 61.62 519 VAL A N 1
ATOM 4016 C CA . VAL A 1 519 ? -2.545 -31.312 -33.406 1 61.62 519 VAL A CA 1
ATOM 4017 C C . VAL A 1 519 ? -3.631 -30.234 -33.438 1 61.62 519 VAL A C 1
ATOM 4019 O O . VAL A 1 519 ? -3.332 -29.047 -33.531 1 61.62 519 VAL A O 1
ATOM 4022 N N . LEU A 1 520 ? -4.832 -30.656 -33.25 1 59.62 520 LEU A N 1
ATOM 4023 C CA . LEU A 1 520 ? -5.957 -29.734 -33.281 1 59.62 520 LEU A CA 1
ATOM 4024 C C . LEU A 1 520 ? -5.926 -28.812 -32.062 1 59.62 520 LEU A C 1
ATOM 4026 O O . LEU A 1 520 ? -6.172 -27.609 -32.188 1 59.62 520 LEU A O 1
ATOM 4030 N N . LEU A 1 521 ? -5.531 -29.328 -31.047 1 68.62 521 LEU A N 1
ATOM 4031 C CA . LEU A 1 521 ? -5.543 -28.578 -29.797 1 68.62 521 LEU A CA 1
ATOM 4032 C C . LEU A 1 521 ? -4.41 -27.562 -29.766 1 68.62 521 LEU A C 1
ATOM 4034 O O . LEU A 1 521 ? -4.59 -26.438 -29.281 1 68.62 521 LEU A O 1
ATOM 4038 N N . ARG A 1 522 ? -3.32 -27.969 -30.266 1 70.12 522 ARG A N 1
ATOM 4039 C CA . ARG A 1 522 ? -2.18 -27.062 -30.328 1 70.12 522 ARG A CA 1
ATOM 4040 C C . ARG A 1 522 ? -2.479 -25.859 -31.234 1 70.12 522 ARG A C 1
ATOM 4042 O O . ARG A 1 522 ? -2.076 -24.734 -30.938 1 70.12 522 ARG A O 1
ATOM 4049 N N . GLU A 1 523 ? -3.133 -26.172 -32.25 1 64.75 523 GLU A N 1
ATOM 4050 C CA . GLU A 1 523 ? -3.512 -25.094 -33.156 1 64.75 523 GLU A CA 1
ATOM 4051 C C . GLU A 1 523 ? -4.484 -24.125 -32.5 1 64.75 523 GLU A C 1
ATOM 4053 O O . GLU A 1 523 ? -4.379 -22.906 -32.688 1 64.75 523 GLU A O 1
ATOM 4058 N N . LEU A 1 524 ? -5.391 -24.703 -31.797 1 64.31 524 LEU A N 1
ATOM 4059 C CA . LEU A 1 524 ? -6.34 -23.859 -31.078 1 64.31 524 LEU A CA 1
ATOM 4060 C C . LEU A 1 524 ? -5.625 -22.969 -30.062 1 64.31 524 LEU A C 1
ATOM 4062 O O . LEU A 1 524 ? -5.918 -21.781 -29.953 1 64.31 524 LEU A O 1
ATOM 4066 N N . ALA A 1 525 ? -4.695 -23.547 -29.375 1 67.5 525 ALA A N 1
ATOM 4067 C CA . ALA A 1 525 ? -3.941 -22.828 -28.359 1 67.5 525 ALA A CA 1
ATOM 4068 C C . ALA A 1 525 ? -3.129 -21.688 -28.969 1 67.5 525 ALA A C 1
ATOM 4070 O O . ALA A 1 525 ? -2.982 -20.625 -28.375 1 67.5 525 ALA A O 1
ATOM 4071 N N . SER A 1 526 ? -2.604 -21.922 -30.094 1 66.38 526 SER A N 1
ATOM 4072 C CA . SER A 1 526 ? -1.774 -20.922 -30.766 1 66.38 526 SER A CA 1
ATOM 4073 C C . SER A 1 526 ? -2.596 -19.703 -31.172 1 66.38 526 SER A C 1
ATOM 4075 O O . SER A 1 526 ? -2.047 -18.609 -31.359 1 66.38 526 SER A O 1
ATOM 4077 N N . GLN A 1 527 ? -3.891 -20 -31.266 1 59.94 527 GLN A N 1
ATOM 4078 C CA . GLN A 1 527 ? -4.777 -18.906 -31.688 1 59.94 527 GLN A CA 1
ATOM 4079 C C . GLN A 1 527 ? -5.082 -17.984 -30.516 1 59.94 527 GLN A C 1
ATOM 4081 O O . GLN A 1 527 ? -5.457 -16.828 -30.719 1 59.94 527 GLN A O 1
ATOM 4086 N N . PHE A 1 528 ? -4.906 -18.5 -29.359 1 60.22 528 PHE A N 1
ATOM 4087 C CA . PHE A 1 528 ? -5.191 -17.672 -28.188 1 60.22 528 PHE A CA 1
ATOM 4088 C C . PHE A 1 528 ? -4.109 -16.625 -28 1 60.22 528 PHE A C 1
ATOM 4090 O O . PHE A 1 528 ? -4.332 -15.625 -27.297 1 60.22 528 PHE A O 1
ATOM 4097 N N . HIS A 1 529 ? -2.801 -16.719 -28.422 1 57.25 529 HIS A N 1
ATOM 4098 C CA . HIS A 1 529 ? -1.661 -15.828 -28.234 1 57.25 529 HIS A CA 1
ATOM 4099 C C . HIS A 1 529 ? -1.799 -14.57 -29.078 1 57.25 529 HIS A C 1
ATOM 4101 O O . HIS A 1 529 ? -1.019 -13.625 -28.922 1 57.25 529 HIS A O 1
ATOM 4107 N N . GLY A 1 530 ? -2.789 -14.555 -30.031 1 46.56 530 GLY A N 1
ATOM 4108 C CA . GLY A 1 530 ? -2.803 -13.398 -30.906 1 46.56 530 GLY A CA 1
ATOM 4109 C C . GLY A 1 530 ? -3.533 -12.211 -30.312 1 46.56 530 GLY A C 1
ATOM 4110 O O . GLY A 1 530 ? -4.344 -12.367 -29.391 1 46.56 530 GLY A O 1
ATOM 4111 N N . MET B 1 1 ? 35.469 -9.391 38.031 1 22.42 1 MET B N 1
ATOM 4112 C CA . MET B 1 1 ? 34.25 -9.242 37.25 1 22.42 1 MET B CA 1
ATOM 4113 C C . MET B 1 1 ? 34.531 -8.602 35.906 1 22.42 1 MET B C 1
ATOM 4115 O O . MET B 1 1 ? 35.156 -7.547 35.812 1 22.42 1 MET B O 1
ATOM 4119 N N . CYS B 1 2 ? 34.594 -9.344 34.656 1 21.73 2 CYS B N 1
ATOM 4120 C CA . CYS B 1 2 ? 35.469 -9.352 33.5 1 21.73 2 CYS B CA 1
ATOM 4121 C C . CYS B 1 2 ? 35.156 -8.188 32.562 1 21.73 2 CYS B C 1
ATOM 4123 O O . CYS B 1 2 ? 34 -8.016 32.125 1 21.73 2 CYS B O 1
ATOM 4125 N N . SER B 1 3 ? 35.844 -7.02 32.719 1 21.72 3 SER B N 1
ATOM 4126 C CA . SER B 1 3 ? 35.969 -5.684 32.125 1 21.72 3 SER B CA 1
ATOM 4127 C C . SER B 1 3 ? 36.125 -5.746 30.625 1 21.72 3 SER B C 1
ATOM 4129 O O . SER B 1 3 ? 37.25 -6.012 30.125 1 21.72 3 SER B O 1
ATOM 4131 N N . LEU B 1 4 ? 35.125 -6.41 29.953 1 21.59 4 LEU B N 1
ATOM 4132 C CA . LEU B 1 4 ? 35.188 -6.832 28.547 1 21.59 4 LEU B CA 1
ATOM 4133 C C . LEU B 1 4 ? 35.375 -5.633 27.625 1 21.59 4 LEU B C 1
ATOM 4135 O O . LEU B 1 4 ? 34.531 -4.738 27.594 1 21.59 4 LEU B O 1
ATOM 4139 N N . ARG B 1 5 ? 36.625 -5.266 27.297 1 21 5 ARG B N 1
ATOM 4140 C CA . ARG B 1 5 ? 37.312 -4.199 26.578 1 21 5 ARG B CA 1
ATOM 4141 C C . ARG B 1 5 ? 36.844 -4.109 25.141 1 21 5 ARG B C 1
ATOM 4143 O O . ARG B 1 5 ? 36.906 -5.094 24.406 1 21 5 ARG B O 1
ATOM 4150 N N . TYR B 1 6 ? 35.812 -3.236 24.844 1 20.67 6 TYR B N 1
ATOM 4151 C CA . TYR B 1 6 ? 35.031 -2.941 23.641 1 20.67 6 TYR B CA 1
ATOM 4152 C C . TYR B 1 6 ? 35.906 -2.486 22.5 1 20.67 6 TYR B C 1
ATOM 4154 O O . TYR B 1 6 ? 36.656 -1.511 22.625 1 20.67 6 TYR B O 1
ATOM 4162 N N . ALA B 1 7 ? 36.531 -3.453 21.703 1 20.8 7 ALA B N 1
ATOM 4163 C CA . ALA B 1 7 ? 37.531 -3.379 20.625 1 20.8 7 ALA B CA 1
ATOM 4164 C C . ALA B 1 7 ? 37.031 -2.465 19.5 1 20.8 7 ALA B C 1
ATOM 4166 O O . ALA B 1 7 ? 35.875 -2.52 19.109 1 20.8 7 ALA B O 1
ATOM 4167 N N . THR B 1 8 ? 37.688 -1.278 19.266 1 21.61 8 THR B N 1
ATOM 4168 C CA . THR B 1 8 ? 37.625 -0.064 18.469 1 21.61 8 THR B CA 1
ATOM 4169 C C . THR B 1 8 ? 37.688 -0.396 16.969 1 21.61 8 THR B C 1
ATOM 4171 O O . THR B 1 8 ? 38.656 -0.97 16.5 1 21.61 8 THR B O 1
ATOM 4174 N N . PRO B 1 9 ? 36.594 -0.768 16.312 1 21.55 9 PRO B N 1
ATOM 4175 C CA . PRO B 1 9 ? 36.656 -1.348 14.969 1 21.55 9 PRO B CA 1
ATOM 4176 C C . PRO B 1 9 ? 37.281 -0.407 13.945 1 21.55 9 PRO B C 1
ATOM 4178 O O . PRO B 1 9 ? 37.094 0.81 14.023 1 21.55 9 PRO B O 1
ATOM 4181 N N . PRO B 1 10 ? 38.375 -0.834 13.266 1 19.08 10 PRO B N 1
ATOM 4182 C CA . PRO B 1 10 ? 39.344 -0.098 12.453 1 19.08 10 PRO B CA 1
ATOM 4183 C C . PRO B 1 10 ? 38.719 0.625 11.273 1 19.08 10 PRO B C 1
ATOM 4185 O O . PRO B 1 10 ? 37.594 0.298 10.883 1 19.08 10 PRO B O 1
ATOM 4188 N N . ARG B 1 11 ? 39.375 1.648 10.711 1 19.53 11 ARG B N 1
ATOM 4189 C CA . ARG B 1 11 ? 39.469 2.852 9.883 1 19.53 11 ARG B CA 1
ATOM 4190 C C . ARG B 1 11 ? 39.375 2.51 8.406 1 19.53 11 ARG B C 1
ATOM 4192 O O . ARG B 1 11 ? 40.406 2.326 7.746 1 19.53 11 ARG B O 1
ATOM 4199 N N . LEU B 1 12 ? 38.656 1.456 7.883 1 18.34 12 LEU B N 1
ATOM 4200 C CA . LEU B 1 12 ? 38.969 1.021 6.523 1 18.34 12 LEU B CA 1
ATOM 4201 C C . LEU B 1 12 ? 38.812 2.172 5.539 1 18.34 12 LEU B C 1
ATOM 4203 O O . LEU B 1 12 ? 37.781 2.846 5.527 1 18.34 12 LEU B O 1
ATOM 4207 N N . CYS B 1 13 ? 39.906 2.775 5.008 1 18.53 13 CYS B N 1
ATOM 4208 C CA . CYS B 1 13 ? 40.312 3.832 4.086 1 18.53 13 CYS B CA 1
ATOM 4209 C C . CYS B 1 13 ? 39.656 3.648 2.723 1 18.53 13 CYS B C 1
ATOM 4211 O O . CYS B 1 13 ? 39.781 2.584 2.111 1 18.53 13 CYS B O 1
ATOM 4213 N N . TRP B 1 14 ? 38.531 4.355 2.486 1 19.17 14 TRP B N 1
ATOM 4214 C CA . TRP B 1 14 ? 37.688 4.395 1.296 1 19.17 14 TRP B CA 1
ATOM 4215 C C . TRP B 1 14 ? 38.469 4.883 0.086 1 19.17 14 TRP B C 1
ATOM 4217 O O . TRP B 1 14 ? 39 6.004 0.085 1 19.17 14 TRP B O 1
ATOM 4227 N N . ASN B 1 15 ? 39.281 3.994 -0.494 1 17.72 15 ASN B N 1
ATOM 4228 C CA . ASN B 1 15 ? 40.188 4.238 -1.616 1 17.72 15 ASN B CA 1
ATOM 4229 C C . ASN B 1 15 ? 39.469 4.918 -2.775 1 17.72 15 ASN B C 1
ATOM 4231 O O . ASN B 1 15 ? 38.281 4.691 -2.988 1 17.72 15 ASN B O 1
ATOM 4235 N N . ALA B 1 16 ? 40.125 5.969 -3.389 1 20.25 16 ALA B N 1
ATOM 4236 C CA . ALA B 1 16 ? 40.062 7.066 -4.352 1 20.25 16 ALA B CA 1
ATOM 4237 C C . ALA B 1 16 ? 39.969 6.539 -5.781 1 20.25 16 ALA B C 1
ATOM 4239 O O . ALA B 1 16 ? 40.938 6.035 -6.332 1 20.25 16 ALA B O 1
ATOM 4240 N N . GLY B 1 17 ? 39.094 5.527 -6.004 1 17.62 17 GLY B N 1
ATOM 4241 C CA . GLY B 1 17 ? 39.25 4.918 -7.312 1 17.62 17 GLY B CA 1
ATOM 4242 C C . GLY B 1 17 ? 39.281 5.926 -8.445 1 17.62 17 GLY B C 1
ATOM 4243 O O . GLY B 1 17 ? 38.781 7.055 -8.289 1 17.62 17 GLY B O 1
ATOM 4244 N N . PRO B 1 18 ? 40.094 5.688 -9.461 1 19.09 18 PRO B N 1
ATOM 4245 C CA . PRO B 1 18 ? 40.781 6.348 -10.594 1 19.09 18 PRO B CA 1
ATOM 4246 C C . PRO B 1 18 ? 39.781 6.961 -11.578 1 19.09 18 PRO B C 1
ATOM 4248 O O . PRO B 1 18 ? 38.594 6.617 -11.562 1 19.09 18 PRO B O 1
ATOM 4251 N N . THR B 1 19 ? 40.25 7.883 -12.453 1 19.14 19 THR B N 1
ATOM 4252 C CA . THR B 1 19 ? 40.062 9 -13.375 1 19.14 19 THR B CA 1
ATOM 4253 C C . THR B 1 19 ? 39.469 8.516 -14.688 1 19.14 19 THR B C 1
ATOM 4255 O O . THR B 1 19 ? 39.344 9.281 -15.648 1 19.14 19 THR B O 1
ATOM 4258 N N . THR B 1 20 ? 39.031 7.281 -14.805 1 18.02 20 THR B N 1
ATOM 4259 C CA . THR B 1 20 ? 39.062 6.816 -16.188 1 18.02 20 THR B CA 1
ATOM 4260 C C . THR B 1 20 ? 38.125 7.656 -17.062 1 18.02 20 THR B C 1
ATOM 4262 O O . THR B 1 20 ? 36.906 7.684 -16.828 1 18.02 20 THR B O 1
ATOM 4265 N N . SER B 1 21 ? 38.625 8.805 -17.547 1 16.58 21 SER B N 1
ATOM 4266 C CA . SER B 1 21 ? 37.969 9.828 -18.344 1 16.58 21 SER B CA 1
ATOM 4267 C C . SER B 1 21 ? 37.094 9.211 -19.453 1 16.58 21 SER B C 1
ATOM 4269 O O . SER B 1 21 ? 35.875 9.422 -19.484 1 16.58 21 SER B O 1
ATOM 4271 N N . ALA B 1 22 ? 37.531 9.508 -20.703 1 17.66 22 ALA B N 1
ATOM 4272 C CA . ALA B 1 22 ? 36.906 10.375 -21.719 1 17.66 22 ALA B CA 1
ATOM 4273 C C . ALA B 1 22 ? 36.062 9.57 -22.688 1 17.66 22 ALA B C 1
ATOM 4275 O O . ALA B 1 22 ? 34.969 10.016 -23.078 1 17.66 22 ALA B O 1
ATOM 4276 N N . ARG B 1 23 ? 36.625 8.547 -23.359 1 18.41 23 ARG B N 1
ATOM 4277 C CA . ARG B 1 23 ? 36.625 8.602 -24.828 1 18.41 23 ARG B CA 1
ATOM 4278 C C . ARG B 1 23 ? 35.312 8.039 -25.375 1 18.41 23 ARG B C 1
ATOM 4280 O O . ARG B 1 23 ? 35.094 6.828 -25.359 1 18.41 23 ARG B O 1
ATOM 4287 N N . CYS B 1 24 ? 34.125 8.602 -25.078 1 16.64 24 CYS B N 1
ATOM 4288 C CA . CYS B 1 24 ? 32.875 7.957 -25.469 1 16.64 24 CYS B CA 1
ATOM 4289 C C . CYS B 1 24 ? 32.812 7.73 -26.984 1 16.64 24 CYS B C 1
ATOM 4291 O O . CYS B 1 24 ? 33.062 8.656 -27.766 1 16.64 24 CYS B O 1
ATOM 4293 N N . TRP B 1 25 ? 32.781 6.469 -27.5 1 16.33 25 TRP B N 1
ATOM 4294 C CA . TRP B 1 25 ? 32.938 5.762 -28.766 1 16.33 25 TRP B CA 1
ATOM 4295 C C . TRP B 1 25 ? 31.828 6.168 -29.734 1 16.33 25 TRP B C 1
ATOM 4297 O O . TRP B 1 25 ? 32.094 6.516 -30.891 1 16.33 25 TRP B O 1
ATOM 4307 N N . THR B 1 26 ? 30.531 5.754 -29.578 1 15.45 26 THR B N 1
ATOM 4308 C CA . THR B 1 26 ? 30.047 4.797 -30.562 1 15.45 26 THR B CA 1
ATOM 4309 C C . THR B 1 26 ? 29.562 5.516 -31.812 1 15.45 26 THR B C 1
ATOM 4311 O O . THR B 1 26 ? 29.453 6.746 -31.828 1 15.45 26 THR B O 1
ATOM 4314 N N . ALA B 1 27 ? 28.266 5.062 -32.375 1 16.3 27 ALA B N 1
ATOM 4315 C CA . ALA B 1 27 ? 27.734 4.328 -33.531 1 16.3 27 ALA B CA 1
ATOM 4316 C C . ALA B 1 27 ? 26.891 5.238 -34.438 1 16.3 27 ALA B C 1
ATOM 4318 O O . ALA B 1 27 ? 25.891 5.805 -33.969 1 16.3 27 ALA B O 1
ATOM 4319 N N . GLY B 1 28 ? 27.438 6.098 -35.281 1 17.27 28 GLY B N 1
ATOM 4320 C CA . GLY B 1 28 ? 26.719 6.992 -36.188 1 17.27 28 GLY B CA 1
ATOM 4321 C C . GLY B 1 28 ? 25.75 6.27 -37.094 1 17.27 28 GLY B C 1
ATOM 4322 O O . GLY B 1 28 ? 26.188 5.566 -38.031 1 17.27 28 GLY B O 1
ATOM 4323 N N . CYS B 1 29 ? 24.766 5.496 -36.656 1 16.45 29 CYS B N 1
ATOM 4324 C CA . CYS B 1 29 ? 24.031 4.695 -37.625 1 16.45 29 CYS B CA 1
ATOM 4325 C C . CYS B 1 29 ? 23.359 5.59 -38.688 1 16.45 29 CYS B C 1
ATOM 4327 O O . CYS B 1 29 ? 22.547 6.445 -38.312 1 16.45 29 CYS B O 1
ATOM 4329 N N . ALA B 1 30 ? 23.938 5.832 -39.781 1 17.22 30 ALA B N 1
ATOM 4330 C CA . ALA B 1 30 ? 23.547 6.676 -40.906 1 17.22 30 ALA B CA 1
ATOM 4331 C C . ALA B 1 30 ? 22.297 6.129 -41.594 1 17.22 30 ALA B C 1
ATOM 4333 O O . ALA B 1 30 ? 21.797 6.723 -42.531 1 17.22 30 ALA B O 1
ATOM 4334 N N . THR B 1 31 ? 21.422 5.324 -41 1 17.25 31 THR B N 1
ATOM 4335 C CA . THR B 1 31 ? 20.672 4.5 -41.938 1 17.25 31 THR B CA 1
ATOM 4336 C C . THR B 1 31 ? 19.797 5.371 -42.812 1 17.25 31 THR B C 1
ATOM 4338 O O . THR B 1 31 ? 19.016 6.191 -42.312 1 17.25 31 THR B O 1
ATOM 4341 N N . GLY B 1 32 ? 20.297 5.648 -44.062 1 16.14 32 GLY B N 1
ATOM 4342 C CA . GLY B 1 32 ? 19.781 6.441 -45.156 1 16.14 32 GLY B CA 1
ATOM 4343 C C . GLY B 1 32 ? 18.359 6.066 -45.531 1 16.14 32 GLY B C 1
ATOM 4344 O O . GLY B 1 32 ? 17.797 5.121 -44.969 1 16.14 32 GLY B O 1
ATOM 4345 N N . SER B 1 33 ? 18.062 6.199 -46.906 1 16.61 33 SER B N 1
ATOM 4346 C CA . SER B 1 33 ? 17.125 6.809 -47.844 1 16.61 33 SER B CA 1
ATOM 4347 C C . SER B 1 33 ? 16.078 5.805 -48.312 1 16.61 33 SER B C 1
ATOM 4349 O O . SER B 1 33 ? 16.422 4.773 -48.906 1 16.61 33 SER B O 1
ATOM 4351 N N . ASN B 1 34 ? 15.18 5.461 -47.562 1 16.72 34 ASN B N 1
ATOM 4352 C CA . ASN B 1 34 ? 14.266 4.367 -47.875 1 16.72 34 ASN B CA 1
ATOM 4353 C C . ASN B 1 34 ? 13.406 4.672 -49.094 1 16.72 34 ASN B C 1
ATOM 4355 O O . ASN B 1 34 ? 12.242 4.27 -49.156 1 16.72 34 ASN B O 1
ATOM 4359 N N . THR B 1 35 ? 13.961 5.238 -50.188 1 16.17 35 THR B N 1
ATOM 4360 C CA . THR B 1 35 ? 12.914 5.754 -51.062 1 16.17 35 THR B CA 1
ATOM 4361 C C . THR B 1 35 ? 12.109 4.613 -51.688 1 16.17 35 THR B C 1
ATOM 4363 O O . THR B 1 35 ? 10.922 4.777 -51.969 1 16.17 35 THR B O 1
ATOM 4366 N N . ALA B 1 36 ? 12.914 3.504 -51.875 1 14.94 36 ALA B N 1
ATOM 4367 C CA . ALA B 1 36 ? 12.656 3.092 -53.281 1 14.94 36 ALA B CA 1
ATOM 4368 C C . ALA B 1 36 ? 11.172 2.828 -53.5 1 14.94 36 ALA B C 1
ATOM 4370 O O . ALA B 1 36 ? 10.422 2.613 -52.562 1 14.94 36 ALA B O 1
ATOM 4371 N N . LYS B 1 37 ? 10.961 2.416 -54.844 1 16.2 37 LYS B N 1
ATOM 4372 C CA . LYS B 1 37 ? 10.102 2.438 -56.031 1 16.2 37 LYS B CA 1
ATOM 4373 C C . LYS B 1 37 ? 9.039 1.342 -55.938 1 16.2 37 LYS B C 1
ATOM 4375 O O . LYS B 1 37 ? 9.328 0.221 -55.531 1 16.2 37 LYS B O 1
ATOM 4380 N N . CYS B 1 38 ? 7.773 1.57 -55.812 1 16.58 38 CYS B N 1
ATOM 4381 C CA . CYS B 1 38 ? 6.523 0.816 -55.781 1 16.58 38 CYS B CA 1
ATOM 4382 C C . CYS B 1 38 ? 6.363 -0.029 -57.031 1 16.58 38 CYS B C 1
ATOM 4384 O O . CYS B 1 38 ? 5.52 0.266 -57.875 1 16.58 38 CYS B O 1
ATOM 4386 N N . GLU B 1 39 ? 7.676 -0.57 -57.562 1 15.22 39 GLU B N 1
ATOM 4387 C CA . GLU B 1 39 ? 7.352 -0.964 -58.938 1 15.22 39 GLU B CA 1
ATOM 4388 C C . GLU B 1 39 ? 6.113 -1.854 -58.969 1 15.22 39 GLU B C 1
ATOM 4390 O O . GLU B 1 39 ? 5.656 -2.336 -57.938 1 15.22 39 GLU B O 1
ATOM 4395 N N . HIS B 1 40 ? 6.184 -2.723 -60.062 1 15.23 40 HIS B N 1
ATOM 4396 C CA . HIS B 1 40 ? 5.457 -3.096 -61.281 1 15.23 40 HIS B CA 1
ATOM 4397 C C . HIS B 1 40 ? 4.613 -4.348 -61.031 1 15.23 40 HIS B C 1
ATOM 4399 O O . HIS B 1 40 ? 3.424 -4.367 -61.375 1 15.23 40 HIS B O 1
ATOM 4405 N N . ALA B 1 41 ? 5.336 -5.629 -60.906 1 14.95 41 ALA B N 1
ATOM 4406 C CA . ALA B 1 41 ? 5.172 -6.508 -62.062 1 14.95 41 ALA B CA 1
ATOM 4407 C C . ALA B 1 41 ? 3.82 -7.219 -62 1 14.95 41 ALA B C 1
ATOM 4409 O O . ALA B 1 41 ? 3.152 -7.234 -60.969 1 14.95 41 ALA B O 1
ATOM 4410 N N . ARG B 1 42 ? 3.848 -8.531 -62.531 1 15.45 42 ARG B N 1
ATOM 4411 C CA . ARG B 1 42 ? 3.461 -9.289 -63.719 1 15.45 42 ARG B CA 1
ATOM 4412 C C . ARG B 1 42 ? 2.201 -10.109 -63.469 1 15.45 42 ARG B C 1
ATOM 4414 O O . ARG B 1 42 ? 1.818 -10.312 -62.312 1 15.45 42 ARG B O 1
ATOM 4421 N N . SER B 1 43 ? 1.915 -10.953 -64.438 1 15.05 43 SER B N 1
ATOM 4422 C CA . SER B 1 43 ? 0.994 -11.547 -65.375 1 15.05 43 SER B CA 1
ATOM 4423 C C . SER B 1 43 ? 0.463 -12.891 -64.875 1 15.05 43 SER B C 1
ATOM 4425 O O . SER B 1 43 ? -0.637 -13.305 -65.25 1 15.05 43 SER B O 1
ATOM 4427 N N . PHE B 1 44 ? 1.084 -13.656 -63.969 1 14.35 44 PHE B N 1
ATOM 4428 C CA . PHE B 1 44 ? 1.146 -14.984 -64.562 1 14.35 44 PHE B CA 1
ATOM 4429 C C . PHE B 1 44 ? -0.245 -15.594 -64.688 1 14.35 44 PHE B C 1
ATOM 4431 O O . PHE B 1 44 ? -1.077 -15.414 -63.781 1 14.35 44 PHE B O 1
ATOM 4438 N N . ARG B 1 45 ? -0.513 -16.234 -65.875 1 16.03 45 ARG B N 1
ATOM 4439 C CA . ARG B 1 45 ? -1.467 -16.891 -66.75 1 16.03 45 ARG B CA 1
ATOM 4440 C C . ARG B 1 45 ? -1.914 -18.234 -66.188 1 16.03 45 ARG B C 1
ATOM 4442 O O . ARG B 1 45 ? -3.016 -18.703 -66.438 1 16.03 45 ARG B O 1
ATOM 4449 N N . ALA B 1 46 ? -1.098 -19.156 -65.438 1 14.57 46 ALA B N 1
ATOM 4450 C CA . ALA B 1 46 ? -1.116 -20.484 -66 1 14.57 46 ALA B CA 1
ATOM 4451 C C . ALA B 1 46 ? -2.488 -21.125 -65.875 1 14.57 46 ALA B C 1
ATOM 4453 O O . ALA B 1 46 ? -3.256 -20.781 -64.938 1 14.57 46 ALA B O 1
ATOM 4454 N N . HIS B 1 47 ? -2.725 -22.266 -66.688 1 15.63 47 HIS B N 1
ATOM 4455 C CA . HIS B 1 47 ? -3.545 -23.125 -67.562 1 15.63 47 HIS B CA 1
ATOM 4456 C C . HIS B 1 47 ? -4.215 -24.219 -66.75 1 15.63 47 HIS B C 1
ATOM 4458 O O . HIS B 1 47 ? -5.402 -24.5 -66.875 1 15.63 47 HIS B O 1
ATOM 4464 N N . LEU B 1 48 ? -3.414 -25.172 -65.938 1 15.15 48 LEU B N 1
ATOM 4465 C CA . LEU B 1 48 ? -3.475 -26.531 -66.5 1 15.15 48 LEU B CA 1
ATOM 4466 C C . LEU B 1 48 ? -4.828 -27.172 -66.188 1 15.15 48 LEU B C 1
ATOM 4468 O O . LEU B 1 48 ? -5.523 -26.75 -65.25 1 15.15 48 LEU B O 1
ATOM 4472 N N . PRO B 1 49 ? -4.875 -28.547 -66.562 1 16.12 49 PRO B N 1
ATOM 4473 C CA . PRO B 1 49 ? -5.652 -29.562 -67.312 1 16.12 49 PRO B CA 1
ATOM 4474 C C . PRO B 1 49 ? -6.707 -30.234 -66.438 1 16.12 49 PRO B C 1
ATOM 4476 O O . PRO B 1 49 ? -6.688 -30.094 -65.188 1 16.12 49 PRO B O 1
ATOM 4479 N N . ARG B 1 50 ? -7.188 -31.391 -66.938 1 18.06 50 ARG B N 1
ATOM 4480 C CA . ARG B 1 50 ? -8.328 -32.25 -67.25 1 18.06 50 ARG B CA 1
ATOM 4481 C C . ARG B 1 50 ? -8.648 -33.188 -66.125 1 18.06 50 ARG B C 1
ATOM 4483 O O . ARG B 1 50 ? -9.812 -33.375 -65.812 1 18.06 50 ARG B O 1
ATOM 4490 N N . GLN B 1 51 ? -7.625 -34.219 -65.75 1 14.84 51 GLN B N 1
ATOM 4491 C CA . GLN B 1 51 ? -7.824 -35.656 -65.938 1 14.84 51 GLN B CA 1
ATOM 4492 C C . GLN B 1 51 ? -8.797 -36.25 -64.938 1 14.84 51 GLN B C 1
ATOM 4494 O O . GLN B 1 51 ? -9.031 -35.656 -63.875 1 14.84 51 GLN B O 1
ATOM 4499 N N . ALA B 1 52 ? -9.016 -37.844 -64.938 1 16.95 52 ALA B N 1
ATOM 4500 C CA . ALA B 1 52 ? -9.773 -39.094 -65.125 1 16.95 52 ALA B CA 1
ATOM 4501 C C . ALA B 1 52 ? -10.203 -39.688 -63.781 1 16.95 52 ALA B C 1
ATOM 4503 O O . ALA B 1 52 ? -9.727 -39.281 -62.719 1 16.95 52 ALA B O 1
ATOM 4504 N N . GLY B 1 53 ? -10.484 -41.125 -63.75 1 16.14 53 GLY B N 1
ATOM 4505 C CA . GLY B 1 53 ? -11.336 -42.281 -63.531 1 16.14 53 GLY B CA 1
ATOM 4506 C C . GLY B 1 53 ? -11.062 -43 -62.188 1 16.14 53 GLY B C 1
ATOM 4507 O O . GLY B 1 53 ? -11.992 -43.281 -61.438 1 16.14 53 GLY B O 1
ATOM 4508 N N . TYR B 1 54 ? -9.906 -43.875 -62.125 1 15.2 54 TYR B N 1
ATOM 4509 C CA . TYR B 1 54 ? -9.797 -45.312 -61.875 1 15.2 54 TYR B CA 1
ATOM 4510 C C . TYR B 1 54 ? -9.977 -45.625 -60.406 1 15.2 54 TYR B C 1
ATOM 4512 O O . TYR B 1 54 ? -10.812 -46.438 -60.031 1 15.2 54 TYR B O 1
ATOM 4520 N N . THR B 1 55 ? -8.844 -46.094 -59.531 1 15.55 55 THR B N 1
ATOM 4521 C CA . THR B 1 55 ? -8.391 -47.438 -59.156 1 15.55 55 THR B CA 1
ATOM 4522 C C . THR B 1 55 ? -8.852 -47.812 -57.75 1 15.55 55 THR B C 1
ATOM 4524 O O . THR B 1 55 ? -9.344 -48.906 -57.531 1 15.55 55 THR B O 1
ATOM 4527 N N . ALA B 1 56 ? -8.422 -47.469 -56.438 1 15.8 56 ALA B N 1
ATOM 4528 C CA . ALA B 1 56 ? -7.672 -48.469 -55.688 1 15.8 56 ALA B CA 1
ATOM 4529 C C . ALA B 1 56 ? -8.617 -49.406 -54.969 1 15.8 56 ALA B C 1
ATOM 4531 O O . ALA B 1 56 ? -9.469 -48.969 -54.188 1 15.8 56 ALA B O 1
ATOM 4532 N N . ARG B 1 57 ? -8.938 -50.844 -55.375 1 18.39 57 ARG B N 1
ATOM 4533 C CA . ARG B 1 57 ? -9.172 -52.219 -54.906 1 18.39 57 ARG B CA 1
ATOM 4534 C C . ARG B 1 57 ? -8.305 -52.531 -53.688 1 18.39 57 ARG B C 1
ATOM 4536 O O . ARG B 1 57 ? -8.125 -53.688 -53.344 1 18.39 57 ARG B O 1
ATOM 4543 N N . LEU B 1 58 ? -7.441 -51.688 -53.312 1 16.44 58 LEU B N 1
ATOM 4544 C CA . LEU B 1 58 ? -6.328 -52.438 -52.719 1 16.44 58 LEU B CA 1
ATOM 4545 C C . LEU B 1 58 ? -6.832 -53.562 -51.844 1 16.44 58 LEU B C 1
ATOM 4547 O O . LEU B 1 58 ? -7.984 -53.531 -51.406 1 16.44 58 LEU B O 1
ATOM 4551 N N . VAL B 1 59 ? -5.758 -54.375 -51.188 1 17.83 59 VAL B N 1
ATOM 4552 C CA . VAL B 1 59 ? -5.043 -55.562 -50.781 1 17.83 59 VAL B CA 1
ATOM 4553 C C . VAL B 1 59 ? -5.668 -56.156 -49.531 1 17.83 59 VAL B C 1
ATOM 4555 O O . VAL B 1 59 ? -5.988 -55.406 -48.594 1 17.83 59 VAL B O 1
ATOM 4558 N N . GLY B 1 60 ? -6.297 -57.312 -49.625 1 18.44 60 GLY B N 1
ATOM 4559 C CA . GLY B 1 60 ? -6.668 -58.438 -48.75 1 18.44 60 GLY B CA 1
ATOM 4560 C C . GLY B 1 60 ? -5.617 -58.75 -47.719 1 18.44 60 GLY B C 1
ATOM 4561 O O . GLY B 1 60 ? -5.68 -59.781 -47.062 1 18.44 60 GLY B O 1
ATOM 4562 N N . LYS B 1 61 ? -4.367 -58.125 -47.906 1 21.22 61 LYS B N 1
ATOM 4563 C CA . LYS B 1 61 ? -3.393 -59.031 -47.312 1 21.22 61 LYS B CA 1
ATOM 4564 C C . LYS B 1 61 ? -3.809 -59.469 -45.906 1 21.22 61 LYS B C 1
ATOM 4566 O O . LYS B 1 61 ? -4.527 -58.719 -45.219 1 21.22 61 LYS B O 1
ATOM 4571 N N . ARG B 1 62 ? -3.338 -60.688 -45.812 1 22.31 62 ARG B N 1
ATOM 4572 C CA . ARG B 1 62 ? -3.158 -61.625 -44.688 1 22.31 62 ARG B CA 1
ATOM 4573 C C . ARG B 1 62 ? -2.656 -60.875 -43.438 1 22.31 62 ARG B C 1
ATOM 4575 O O . ARG B 1 62 ? -1.584 -60.25 -43.469 1 22.31 62 ARG B O 1
ATOM 4582 N N . ILE B 1 63 ? -3.6 -60.188 -42.875 1 22.56 63 ILE B N 1
ATOM 4583 C CA . ILE B 1 63 ? -3.277 -59.688 -41.531 1 22.56 63 ILE B CA 1
ATOM 4584 C C . ILE B 1 63 ? -2.443 -60.75 -40.781 1 22.56 63 ILE B C 1
ATOM 4586 O O . ILE B 1 63 ? -2.934 -61.812 -40.469 1 22.56 63 ILE B O 1
ATOM 4590 N N . GLN B 1 64 ? -1.192 -61 -41.438 1 22.22 64 GLN B N 1
ATOM 4591 C CA . GLN B 1 64 ? -0.332 -61.844 -40.625 1 22.22 64 GLN B CA 1
ATOM 4592 C C . GLN B 1 64 ? -0.427 -61.438 -39.156 1 22.22 64 GLN B C 1
ATOM 4594 O O . GLN B 1 64 ? -0.521 -60.281 -38.812 1 22.22 64 GLN B O 1
ATOM 4599 N N . THR B 1 65 ? -0.903 -62.312 -38.375 1 25.28 65 THR B N 1
ATOM 4600 C CA . THR B 1 65 ? -0.938 -62.469 -36.938 1 25.28 65 THR B CA 1
ATOM 4601 C C . THR B 1 65 ? 0.393 -62.062 -36.312 1 25.28 65 THR B C 1
ATOM 4603 O O . THR B 1 65 ? 1.381 -62.812 -36.406 1 25.28 65 THR B O 1
ATOM 4606 N N . MET B 1 66 ? 0.997 -60.938 -36.844 1 24.88 66 MET B N 1
ATOM 4607 C CA . MET B 1 66 ? 2.246 -60.688 -36.125 1 24.88 66 MET B CA 1
ATOM 4608 C C . MET B 1 66 ? 2.055 -60.906 -34.625 1 24.88 66 MET B C 1
ATOM 4610 O O . MET B 1 66 ? 1.126 -60.344 -34.031 1 24.88 66 MET B O 1
ATOM 4614 N N . THR B 1 67 ? 2.363 -62 -34.156 1 28.69 67 THR B N 1
ATOM 4615 C CA . THR B 1 67 ? 2.553 -62.344 -32.75 1 28.69 67 THR B CA 1
ATOM 4616 C C . THR B 1 67 ? 3.221 -61.188 -32 1 28.69 67 THR B C 1
ATOM 4618 O O . THR B 1 67 ? 4.387 -60.844 -32.281 1 28.69 67 THR B O 1
ATOM 4621 N N . GLU B 1 68 ? 2.666 -60 -32.094 1 31.16 68 GLU B N 1
ATOM 4622 C CA . GLU B 1 68 ? 3.223 -58.969 -31.234 1 31.16 68 GLU B CA 1
ATOM 4623 C C . GLU B 1 68 ? 3.615 -59.531 -29.875 1 31.16 68 GLU B C 1
ATOM 4625 O O . GLU B 1 68 ? 2.75 -59.875 -29.062 1 31.16 68 GLU B O 1
ATOM 4630 N N . ALA B 1 69 ? 4.645 -60.375 -29.875 1 35.28 69 ALA B N 1
ATOM 4631 C CA . ALA B 1 69 ? 5.258 -60.656 -28.578 1 35.28 69 ALA B CA 1
ATOM 4632 C C . ALA B 1 69 ? 5.223 -59.438 -27.656 1 35.28 69 ALA B C 1
ATOM 4634 O O . ALA B 1 69 ? 5.684 -58.344 -28.031 1 35.28 69 ALA B O 1
ATOM 4635 N N . ALA B 1 70 ? 4.27 -59.312 -26.875 1 38.31 70 ALA B N 1
ATOM 4636 C CA . ALA B 1 70 ? 4.176 -58.406 -25.734 1 38.31 70 ALA B CA 1
ATOM 4637 C C . ALA B 1 70 ? 5.555 -58.125 -25.141 1 38.31 70 ALA B C 1
ATOM 4639 O O . ALA B 1 70 ? 6.16 -59 -24.516 1 38.31 70 ALA B O 1
ATOM 4640 N N . LEU B 1 71 ? 6.473 -57.562 -25.969 1 37.69 71 LEU B N 1
ATOM 4641 C CA . LEU B 1 71 ? 7.68 -57.156 -25.266 1 37.69 71 LEU B CA 1
ATOM 4642 C C . LEU B 1 71 ? 7.352 -56.688 -23.844 1 37.69 71 LEU B C 1
ATOM 4644 O O . LEU B 1 71 ? 6.473 -55.844 -23.656 1 37.69 71 LEU B O 1
ATOM 4648 N N . ALA B 1 72 ? 7.508 -57.406 -22.953 1 42.16 72 ALA B N 1
ATOM 4649 C CA . ALA B 1 72 ? 7.438 -57.062 -21.531 1 42.16 72 ALA B CA 1
ATOM 4650 C C . ALA B 1 72 ? 7.969 -55.656 -21.297 1 42.16 72 ALA B C 1
ATOM 4652 O O . ALA B 1 72 ? 9 -55.25 -21.859 1 42.16 72 ALA B O 1
ATOM 4653 N N . PRO B 1 73 ? 7.203 -54.688 -21.094 1 47.44 73 PRO B N 1
ATOM 4654 C CA . PRO B 1 73 ? 7.797 -53.375 -20.75 1 47.44 73 PRO B CA 1
ATOM 4655 C C . PRO B 1 73 ? 9.156 -53.5 -20.062 1 47.44 73 PRO B C 1
ATOM 4657 O O . PRO B 1 73 ? 9.273 -54.219 -19.062 1 47.44 73 PRO B O 1
ATOM 4660 N N . GLU B 1 74 ? 10.234 -53.781 -20.875 1 53.19 74 GLU B N 1
ATOM 4661 C CA . GLU B 1 74 ? 11.578 -53.844 -20.312 1 53.19 74 GLU B CA 1
ATOM 4662 C C . GLU B 1 74 ? 11.75 -52.938 -19.109 1 53.19 74 GLU B C 1
ATOM 4664 O O . GLU B 1 74 ? 11.289 -51.781 -19.141 1 53.19 74 GLU B O 1
ATOM 4669 N N . ILE B 1 75 ? 11.812 -53.406 -17.938 1 64.62 75 ILE B N 1
ATOM 4670 C CA . ILE B 1 75 ? 12.117 -52.688 -16.719 1 64.62 75 ILE B CA 1
ATOM 4671 C C . ILE B 1 75 ? 13.281 -51.719 -16.953 1 64.62 75 ILE B C 1
ATOM 4673 O O . ILE B 1 75 ? 14.359 -52.156 -17.406 1 64.62 75 ILE B O 1
ATOM 4677 N N . PRO B 1 76 ? 12.945 -50.438 -17.062 1 76.31 76 PRO B N 1
ATOM 4678 C CA . PRO B 1 76 ? 14.031 -49.469 -17.266 1 76.31 76 PRO B CA 1
ATOM 4679 C C . PRO B 1 76 ? 15.203 -49.688 -16.312 1 76.31 76 PRO B C 1
ATOM 4681 O O . PRO B 1 76 ? 15.008 -50.156 -15.18 1 76.31 76 PRO B O 1
ATOM 4684 N N . HIS B 1 77 ? 16.391 -49.781 -16.875 1 86 77 HIS B N 1
ATOM 4685 C CA . HIS B 1 77 ? 17.609 -49.938 -16.094 1 86 77 HIS B CA 1
ATOM 4686 C C . HIS B 1 77 ? 18.422 -48.656 -16.094 1 86 77 HIS B C 1
ATOM 4688 O O . HIS B 1 77 ? 18.234 -47.781 -16.969 1 86 77 HIS B O 1
ATOM 4694 N N . ALA B 1 78 ? 19.266 -48.5 -15.094 1 91.81 78 ALA B N 1
ATOM 4695 C CA . ALA B 1 78 ? 20.156 -47.344 -15.016 1 91.81 78 ALA B CA 1
ATOM 4696 C C . ALA B 1 78 ? 21.094 -47.312 -16.219 1 91.81 78 ALA B C 1
ATOM 4698 O O . ALA B 1 78 ? 21.594 -48.344 -16.672 1 91.81 78 ALA B O 1
ATOM 4699 N N . PRO B 1 79 ? 21.25 -46.125 -16.797 1 92.62 79 PRO B N 1
ATOM 4700 C CA . PRO B 1 79 ? 22.172 -46 -17.938 1 92.62 79 PRO B CA 1
ATOM 4701 C C . PRO B 1 79 ? 23.562 -46.531 -17.641 1 92.62 79 PRO B C 1
ATOM 4703 O O . PRO B 1 79 ? 24.031 -46.438 -16.5 1 92.62 79 PRO B O 1
ATOM 4706 N N . SER B 1 80 ? 24.281 -47.031 -18.656 1 92.12 80 SER B N 1
ATOM 4707 C CA . SER B 1 80 ? 25.578 -47.656 -18.531 1 92.12 80 SER B CA 1
ATOM 4708 C C . SER B 1 80 ? 26.625 -46.688 -18.016 1 92.12 80 SER B C 1
ATOM 4710 O O . SER B 1 80 ? 27.5 -47.062 -17.219 1 92.12 80 SER B O 1
ATOM 4712 N N . VAL B 1 81 ? 26.516 -45.469 -18.406 1 92.5 81 VAL B N 1
ATOM 4713 C CA . VAL B 1 81 ? 27.5 -44.469 -18.031 1 92.5 81 VAL B CA 1
ATOM 4714 C C . VAL B 1 81 ? 27.484 -44.281 -16.516 1 92.5 81 VAL B C 1
ATOM 4716 O O . VAL B 1 81 ? 28.547 -44.125 -15.898 1 92.5 81 VAL B O 1
ATOM 4719 N N . ILE B 1 82 ? 26.375 -44.375 -15.898 1 93.88 82 ILE B N 1
ATOM 4720 C CA . ILE B 1 82 ? 26.234 -44.156 -14.461 1 93.88 82 ILE B CA 1
ATOM 4721 C C . ILE B 1 82 ? 26.719 -45.406 -13.711 1 93.88 82 ILE B C 1
ATOM 4723 O O . ILE B 1 82 ? 27.406 -45.281 -12.695 1 93.88 82 ILE B O 1
ATOM 4727 N N . ARG B 1 83 ? 26.359 -46.562 -14.258 1 93.69 83 ARG B N 1
ATOM 4728 C CA . ARG B 1 83 ? 26.812 -47.812 -13.656 1 93.69 83 ARG B CA 1
ATOM 4729 C C . ARG B 1 83 ? 28.328 -47.906 -13.656 1 93.69 83 ARG B C 1
ATOM 4731 O O . ARG B 1 83 ? 28.938 -48.281 -12.656 1 93.69 83 ARG B O 1
ATOM 4738 N N . GLN B 1 84 ? 28.875 -47.5 -14.75 1 93.25 84 GLN B N 1
ATOM 4739 C CA . GLN B 1 84 ? 30.328 -47.531 -14.883 1 93.25 84 GLN B CA 1
ATOM 4740 C C . GLN B 1 84 ? 30.984 -46.531 -13.938 1 93.25 84 GLN B C 1
ATOM 4742 O O . GLN B 1 84 ? 32.031 -46.844 -13.328 1 93.25 84 GLN B O 1
ATOM 4747 N N . LEU B 1 85 ? 30.406 -45.375 -13.891 1 91.75 85 LEU B N 1
ATOM 4748 C CA . LEU B 1 85 ? 30.922 -44.344 -13.008 1 91.75 85 LEU B CA 1
ATOM 4749 C C . LEU B 1 85 ? 30.906 -44.812 -11.555 1 91.75 85 LEU B C 1
ATOM 4751 O O . LEU B 1 85 ? 31.906 -44.688 -10.844 1 91.75 85 LEU B O 1
ATOM 4755 N N . LEU B 1 86 ? 29.859 -45.438 -11.086 1 93.62 86 LEU B N 1
ATOM 4756 C CA . LEU B 1 86 ? 29.734 -45.906 -9.711 1 93.62 86 LEU B CA 1
ATOM 4757 C C . LEU B 1 86 ? 30.672 -47.062 -9.438 1 93.62 86 LEU B C 1
ATOM 4759 O O . LEU B 1 86 ? 31.219 -47.188 -8.344 1 93.62 86 LEU B O 1
ATOM 4763 N N . GLU B 1 87 ? 30.797 -47.875 -10.477 1 93 87 GLU B N 1
ATOM 4764 C CA . GLU B 1 87 ? 31.734 -49 -10.359 1 93 87 GLU B CA 1
ATOM 4765 C C . GLU B 1 87 ? 33.156 -48.5 -10.195 1 93 87 GLU B C 1
ATOM 4767 O O . GLU B 1 87 ? 33.938 -49 -9.367 1 93 87 GLU B O 1
ATOM 4772 N N . LYS B 1 88 ? 33.5 -47.531 -10.984 1 93.06 88 LYS B N 1
ATOM 4773 C CA . LYS B 1 88 ? 34.812 -46.938 -10.914 1 93.06 88 LYS B CA 1
ATOM 4774 C C . LYS B 1 88 ? 35.062 -46.312 -9.547 1 93.06 88 LYS B C 1
ATOM 4776 O O . LYS B 1 88 ? 36.219 -46.344 -9.055 1 93.06 88 LYS B O 1
ATOM 4781 N N . LEU B 1 89 ? 34.062 -45.812 -8.93 1 91.38 89 LEU B N 1
ATOM 4782 C CA . LEU B 1 89 ? 34.188 -45.156 -7.629 1 91.38 89 LEU B CA 1
ATOM 4783 C C . LEU B 1 89 ? 34.062 -46.188 -6.504 1 91.38 89 LEU B C 1
ATOM 4785 O O . LEU B 1 89 ? 34.25 -45.844 -5.328 1 91.38 89 LEU B O 1
ATOM 4789 N N . GLY B 1 90 ? 33.781 -47.406 -6.828 1 92.06 90 GLY B N 1
ATOM 4790 C CA . GLY B 1 90 ? 33.625 -48.469 -5.836 1 92.06 90 GLY B CA 1
ATOM 4791 C C . GLY B 1 90 ? 32.375 -48.344 -4.996 1 92.06 90 GLY B C 1
ATOM 4792 O O . GLY B 1 90 ? 32.406 -48.625 -3.801 1 92.06 90 GLY B O 1
ATOM 4793 N N . ILE B 1 91 ? 31.406 -47.812 -5.562 1 93.94 91 ILE B N 1
ATOM 4794 C CA . ILE B 1 91 ? 30.172 -47.562 -4.816 1 93.94 91 ILE B CA 1
ATOM 4795 C C . ILE B 1 91 ? 29.125 -48.625 -5.195 1 93.94 91 ILE B C 1
ATOM 4797 O O . ILE B 1 91 ? 28.766 -48.75 -6.371 1 93.94 91 ILE B O 1
ATOM 4801 N N . GLY B 1 92 ? 28.656 -49.375 -4.227 1 94.81 92 GLY B N 1
ATOM 4802 C CA . GLY B 1 92 ? 27.562 -50.312 -4.43 1 94.81 92 GLY B CA 1
ATOM 4803 C C . GLY B 1 92 ? 26.203 -49.625 -4.477 1 94.81 92 GLY B C 1
ATOM 4804 O O . GLY B 1 92 ? 25.984 -48.625 -3.779 1 94.81 92 GLY B O 1
ATOM 4805 N N . PHE B 1 93 ? 25.328 -50.125 -5.375 1 95.44 93 PHE B N 1
ATOM 4806 C CA . PHE B 1 93 ? 24 -49.531 -5.465 1 95.44 93 PHE B CA 1
ATOM 4807 C C . PHE B 1 93 ? 22.953 -50.594 -5.805 1 95.44 93 PHE B C 1
ATOM 4809 O O . PHE B 1 93 ? 23.297 -51.656 -6.316 1 95.44 93 PHE B O 1
ATOM 4816 N N . ASP B 1 94 ? 21.672 -50.406 -5.426 1 96.06 94 ASP B N 1
ATOM 4817 C CA . ASP B 1 94 ? 20.516 -51.188 -5.824 1 96.06 94 ASP B CA 1
ATOM 4818 C C . ASP B 1 94 ? 19.547 -50.344 -6.656 1 96.06 94 ASP B C 1
ATOM 4820 O O . ASP B 1 94 ? 19.312 -49.156 -6.352 1 96.06 94 ASP B O 1
ATOM 4824 N N . GLU B 1 95 ? 19.094 -50.875 -7.727 1 95.56 95 GLU B N 1
ATOM 4825 C CA . GLU B 1 95 ? 18.109 -50.188 -8.539 1 95.56 95 GLU B CA 1
ATOM 4826 C C . GLU B 1 95 ? 16.703 -50.312 -7.93 1 95.56 95 GLU B C 1
ATOM 4828 O O . GLU B 1 95 ? 16.297 -51.406 -7.512 1 95.56 95 GLU B O 1
ATOM 4833 N N . VAL B 1 96 ? 16.047 -49.188 -7.734 1 94.81 96 VAL B N 1
ATOM 4834 C CA . VAL B 1 96 ? 14.703 -49.125 -7.16 1 94.81 96 VAL B CA 1
ATOM 4835 C C . VAL B 1 96 ? 13.758 -48.406 -8.125 1 94.81 96 VAL B C 1
ATOM 4837 O O . VAL B 1 96 ? 14.133 -47.406 -8.734 1 94.81 96 VAL B O 1
ATOM 4840 N N . THR B 1 97 ? 12.586 -49 -8.336 1 91.94 97 THR B N 1
ATOM 4841 C CA . THR B 1 97 ? 11.578 -48.312 -9.148 1 91.94 97 THR B CA 1
ATOM 4842 C C . THR B 1 97 ? 11.023 -47.094 -8.43 1 91.94 97 THR B C 1
ATOM 4844 O O . THR B 1 97 ? 10.688 -47.156 -7.242 1 91.94 97 THR B O 1
ATOM 4847 N N . GLU B 1 98 ? 10.992 -46 -9.117 1 88.69 98 GLU B N 1
ATOM 4848 C CA . GLU B 1 98 ? 10.484 -44.75 -8.531 1 88.69 98 GLU B CA 1
ATOM 4849 C C . GLU B 1 98 ? 8.984 -44.844 -8.25 1 88.69 98 GLU B C 1
ATOM 4851 O O . GLU B 1 98 ? 8.203 -45.219 -9.133 1 88.69 98 GLU B O 1
ATOM 4856 N N . ARG B 1 99 ? 8.609 -44.656 -7.012 1 84.31 99 ARG B N 1
ATOM 4857 C CA . ARG B 1 99 ? 7.219 -44.625 -6.562 1 84.31 99 ARG B CA 1
ATOM 4858 C C . ARG B 1 99 ? 6.938 -43.406 -5.691 1 84.31 99 ARG B C 1
ATOM 4860 O O . ARG B 1 99 ? 7.824 -42.938 -4.98 1 84.31 99 ARG B O 1
ATOM 4867 N N . PRO B 1 100 ? 5.734 -42.906 -5.852 1 78.75 100 PRO B N 1
ATOM 4868 C CA . PRO B 1 100 ? 5.379 -41.75 -5.043 1 78.75 100 PRO B CA 1
ATOM 4869 C C . PRO B 1 100 ? 5.438 -42.031 -3.543 1 78.75 100 PRO B C 1
ATOM 4871 O O . PRO B 1 100 ? 5.625 -41.094 -2.746 1 78.75 100 PRO B O 1
ATOM 4874 N N . SER B 1 101 ? 5.395 -43.219 -3.129 1 83.38 101 SER B N 1
ATOM 4875 C CA . SER B 1 101 ? 5.32 -43.594 -1.72 1 83.38 101 SER B CA 1
ATOM 4876 C C . SER B 1 101 ? 6.699 -43.562 -1.068 1 83.38 101 SER B C 1
ATOM 4878 O O . SER B 1 101 ? 6.812 -43.594 0.159 1 83.38 101 SER B O 1
ATOM 4880 N N . LEU B 1 102 ? 7.73 -43.5 -1.911 1 90.5 102 LEU B N 1
ATOM 4881 C CA . LEU B 1 102 ? 9.078 -43.469 -1.354 1 90.5 102 LEU B CA 1
ATOM 4882 C C . LEU B 1 102 ? 9.289 -42.219 -0.508 1 90.5 102 LEU B C 1
ATOM 4884 O O . LEU B 1 102 ? 8.797 -41.156 -0.849 1 90.5 102 LEU B O 1
ATOM 4888 N N . ASN B 1 103 ? 9.977 -42.406 0.648 1 93.44 103 ASN B N 1
ATOM 4889 C CA . ASN B 1 103 ? 10.234 -41.312 1.577 1 93.44 103 ASN B CA 1
ATOM 4890 C C . ASN B 1 103 ? 10.992 -40.188 0.901 1 93.44 103 ASN B C 1
ATOM 4892 O O . ASN B 1 103 ? 12.148 -40.344 0.512 1 93.44 103 ASN B O 1
ATOM 4896 N N . PRO B 1 104 ? 10.391 -39.062 0.852 1 94.31 104 PRO B N 1
ATOM 4897 C CA . PRO B 1 104 ? 11.031 -37.938 0.167 1 94.31 104 PRO B CA 1
ATOM 4898 C C . PRO B 1 104 ? 12.305 -37.469 0.858 1 94.31 104 PRO B C 1
ATOM 4900 O O . PRO B 1 104 ? 13.156 -36.812 0.228 1 94.31 104 PRO B O 1
ATOM 4903 N N . ALA B 1 105 ? 12.484 -37.719 2.123 1 95.69 105 ALA B N 1
ATOM 4904 C CA . ALA B 1 105 ? 13.688 -37.312 2.85 1 95.69 105 ALA B CA 1
ATOM 4905 C C . ALA B 1 105 ? 14.914 -38.062 2.346 1 95.69 105 ALA B C 1
ATOM 4907 O O . ALA B 1 105 ? 16.047 -37.625 2.496 1 95.69 105 ALA B O 1
ATOM 4908 N N . ARG B 1 106 ? 14.648 -39.25 1.738 1 96.62 106 ARG B N 1
ATOM 4909 C CA . ARG B 1 106 ? 15.734 -40.094 1.239 1 96.62 106 ARG B CA 1
ATOM 4910 C C . ARG B 1 106 ? 16.047 -39.781 -0.219 1 96.62 106 ARG B C 1
ATOM 4912 O O . ARG B 1 106 ? 17.078 -40.188 -0.739 1 96.62 106 ARG B O 1
ATOM 4919 N N . LYS B 1 107 ? 15.148 -39.094 -0.888 1 96.44 107 LYS B N 1
ATOM 4920 C CA . LYS B 1 107 ? 15.312 -38.812 -2.311 1 96.44 107 LYS B CA 1
ATOM 4921 C C . LYS B 1 107 ? 16.141 -37.562 -2.523 1 96.44 107 LYS B C 1
ATOM 4923 O O . LYS B 1 107 ? 15.789 -36.469 -2.039 1 96.44 107 LYS B O 1
ATOM 4928 N N . VAL B 1 108 ? 17.203 -37.656 -3.258 1 96.69 108 VAL B N 1
ATOM 4929 C CA . VAL B 1 108 ? 18.109 -36.531 -3.494 1 96.69 108 VAL B CA 1
ATOM 4930 C C . VAL B 1 108 ? 17.625 -35.719 -4.703 1 96.69 108 VAL B C 1
ATOM 4932 O O . VAL B 1 108 ? 17.422 -36.281 -5.785 1 96.69 108 VAL B O 1
ATOM 4935 N N . GLN B 1 109 ? 17.328 -34.5 -4.484 1 96.12 109 GLN B N 1
ATOM 4936 C CA . GLN B 1 109 ? 17.047 -33.562 -5.57 1 96.12 109 GLN B CA 1
ATOM 4937 C C . GLN B 1 109 ? 18.312 -32.844 -6.031 1 96.12 109 GLN B C 1
ATOM 4939 O O . GLN B 1 109 ? 19.047 -32.312 -5.215 1 96.12 109 GLN B O 1
ATOM 4944 N N . ALA B 1 110 ? 18.562 -32.906 -7.328 1 96.25 110 ALA B N 1
ATOM 4945 C CA . ALA B 1 110 ? 19.734 -32.25 -7.914 1 96.25 110 ALA B CA 1
ATOM 4946 C C . ALA B 1 110 ? 19.297 -31.109 -8.836 1 96.25 110 ALA B C 1
ATOM 4948 O O . ALA B 1 110 ? 18.422 -31.281 -9.688 1 96.25 110 ALA B O 1
ATOM 4949 N N . VAL B 1 111 ? 19.906 -29.938 -8.562 1 95.69 111 VAL B N 1
ATOM 4950 C CA . VAL B 1 111 ? 19.641 -28.797 -9.422 1 95.69 111 VAL B CA 1
ATOM 4951 C C . VAL B 1 111 ? 20.953 -28.125 -9.812 1 95.69 111 VAL B C 1
ATOM 4953 O O . VAL B 1 111 ? 21.875 -28 -8.984 1 95.69 111 VAL B O 1
ATOM 4956 N N . LEU B 1 112 ? 21.047 -27.797 -11.062 1 95.94 112 LEU B N 1
ATOM 4957 C CA . LEU B 1 112 ? 22.203 -27.047 -11.539 1 95.94 112 LEU B CA 1
ATOM 4958 C C . LEU B 1 112 ? 21.859 -25.578 -11.719 1 95.94 112 LEU B C 1
ATOM 4960 O O . LEU B 1 112 ? 20.953 -25.234 -12.484 1 95.94 112 LEU B O 1
ATOM 4964 N N . LEU B 1 113 ? 22.5 -24.75 -10.945 1 96.69 113 LEU B N 1
ATOM 4965 C CA . LEU B 1 113 ? 22.281 -23.297 -10.961 1 96.69 113 LEU B CA 1
ATOM 4966 C C . LEU B 1 113 ? 23.453 -22.578 -11.617 1 96.69 113 LEU B C 1
ATOM 4968 O O . LEU B 1 113 ? 24.516 -23.172 -11.828 1 96.69 113 LEU B O 1
ATOM 4972 N N . HIS B 1 114 ? 23.188 -21.312 -12.023 1 95.94 114 HIS B N 1
ATOM 4973 C CA . HIS B 1 114 ? 24.281 -20.562 -12.625 1 95.94 114 HIS B CA 1
ATOM 4974 C C . HIS B 1 114 ? 24.078 -19.047 -12.461 1 95.94 114 HIS B C 1
ATOM 4976 O O . HIS B 1 114 ? 22.969 -18.594 -12.18 1 95.94 114 HIS B O 1
ATOM 4982 N N . ASP B 1 115 ? 25.062 -18.328 -12.453 1 93.81 115 ASP B N 1
ATOM 4983 C CA . ASP B 1 115 ? 25.094 -16.875 -12.578 1 93.81 115 ASP B CA 1
ATOM 4984 C C . ASP B 1 115 ? 26.281 -16.422 -13.43 1 93.81 115 ASP B C 1
ATOM 4986 O O . ASP B 1 115 ? 26.812 -17.203 -14.234 1 93.81 115 ASP B O 1
ATOM 4990 N N . ALA B 1 116 ? 26.734 -15.141 -13.281 1 91.69 116 ALA B N 1
ATOM 4991 C CA . ALA B 1 116 ? 27.828 -14.594 -14.078 1 91.69 116 ALA B CA 1
ATOM 4992 C C . ALA B 1 116 ? 29.156 -15.219 -13.672 1 91.69 116 ALA B C 1
ATOM 4994 O O . ALA B 1 116 ? 30.078 -15.312 -14.484 1 91.69 116 ALA B O 1
ATOM 4995 N N . VAL B 1 117 ? 29.281 -15.664 -12.469 1 91.94 117 VAL B N 1
ATOM 4996 C CA . VAL B 1 117 ? 30.531 -16.219 -11.938 1 91.94 117 VAL B CA 1
ATOM 4997 C C . VAL B 1 117 ? 30.719 -17.656 -12.445 1 91.94 117 VAL B C 1
ATOM 4999 O O . VAL B 1 117 ? 31.828 -18.062 -12.766 1 91.94 117 VAL B O 1
ATOM 5002 N N . GLY B 1 118 ? 29.578 -18.422 -12.508 1 94.12 118 GLY B N 1
ATOM 5003 C CA . GLY B 1 118 ? 29.656 -19.797 -12.938 1 94.12 118 GLY B CA 1
ATOM 5004 C C . GLY B 1 118 ? 28.484 -20.641 -12.469 1 94.12 118 GLY B C 1
ATOM 5005 O O . GLY B 1 118 ? 27.5 -20.109 -11.961 1 94.12 118 GLY B O 1
ATOM 5006 N N . ALA B 1 119 ? 28.703 -21.984 -12.703 1 95.31 119 ALA B N 1
ATOM 5007 C CA . ALA B 1 119 ? 27.656 -22.922 -12.336 1 95.31 119 ALA B CA 1
ATOM 5008 C C . ALA B 1 119 ? 27.875 -23.484 -10.938 1 95.31 119 ALA B C 1
ATOM 5010 O O . ALA B 1 119 ? 29 -23.484 -10.43 1 95.31 119 ALA B O 1
ATOM 5011 N N . LEU B 1 120 ? 26.797 -23.891 -10.258 1 96.31 120 LEU B N 1
ATOM 5012 C CA . LEU B 1 120 ? 26.797 -24.516 -8.938 1 96.31 120 LEU B CA 1
ATOM 5013 C C . LEU B 1 120 ? 25.766 -25.625 -8.867 1 96.31 120 LEU B C 1
ATOM 5015 O O . LEU B 1 120 ? 24.578 -25.406 -9.164 1 96.31 120 LEU B O 1
ATOM 5019 N N . MET B 1 121 ? 26.234 -26.828 -8.578 1 96.56 121 MET B N 1
ATOM 5020 C CA . MET B 1 121 ? 25.297 -27.922 -8.344 1 96.56 121 MET B CA 1
ATOM 5021 C C . MET B 1 121 ? 24.812 -27.938 -6.895 1 96.56 121 MET B C 1
ATOM 5023 O O . MET B 1 121 ? 25.625 -27.812 -5.969 1 96.56 121 MET B O 1
ATOM 5027 N N . VAL B 1 122 ? 23.5 -27.984 -6.711 1 97.25 122 VAL B N 1
ATOM 5028 C CA . VAL B 1 122 ? 22.938 -28 -5.371 1 97.25 122 VAL B CA 1
ATOM 5029 C C . VAL B 1 122 ? 22.172 -29.312 -5.152 1 97.25 122 VAL B C 1
ATOM 5031 O O . VAL B 1 122 ? 21.359 -29.719 -5.996 1 97.25 122 VAL B O 1
ATOM 5034 N N . LEU B 1 123 ? 22.469 -30.016 -4.082 1 97.44 123 LEU B N 1
ATOM 5035 C CA . LEU B 1 123 ? 21.812 -31.25 -3.715 1 97.44 123 LEU B CA 1
ATOM 5036 C C . LEU B 1 123 ? 21.047 -31.094 -2.408 1 97.44 123 LEU B C 1
ATOM 5038 O O . LEU B 1 123 ? 21.578 -30.594 -1.42 1 97.44 123 LEU B O 1
ATOM 5042 N N . PHE B 1 124 ? 19.766 -31.438 -2.357 1 97.56 124 PHE B N 1
ATOM 5043 C CA . PHE B 1 124 ? 18.938 -31.359 -1.16 1 97.56 124 PHE B CA 1
ATOM 5044 C C . PHE B 1 124 ? 17.828 -32.406 -1.189 1 97.56 124 PHE B C 1
ATOM 5046 O O . PHE B 1 124 ? 17.547 -33 -2.238 1 97.56 124 PHE B O 1
ATOM 5053 N N . PRO B 1 125 ? 17.344 -32.812 -0.029 1 97.5 125 PRO B N 1
ATOM 5054 C CA . PRO B 1 125 ? 16.281 -33.812 -0.024 1 97.5 125 PRO B CA 1
ATOM 5055 C C . PRO B 1 125 ? 14.961 -33.281 -0.571 1 97.5 125 PRO B C 1
ATOM 5057 O O . PRO B 1 125 ? 14.656 -32.094 -0.412 1 97.5 125 PRO B O 1
ATOM 5060 N N . GLN B 1 126 ? 14.156 -34.156 -1.189 1 96.06 126 GLN B N 1
ATOM 5061 C CA . GLN B 1 126 ? 12.891 -33.75 -1.78 1 96.06 126 GLN B CA 1
ATOM 5062 C C . GLN B 1 126 ? 11.875 -33.375 -0.702 1 96.06 126 GLN B C 1
ATOM 5064 O O . GLN B 1 126 ? 10.805 -32.812 -1.004 1 96.06 126 GLN B O 1
ATOM 5069 N N . SER B 1 127 ? 12.211 -33.625 0.545 1 96.12 127 SER B N 1
ATOM 5070 C CA . SER B 1 127 ? 11.359 -33.188 1.655 1 96.12 127 SER B CA 1
ATOM 5071 C C . SER B 1 127 ? 11.57 -31.719 1.994 1 96.12 127 SER B C 1
ATOM 5073 O O . SER B 1 127 ? 10.945 -31.203 2.922 1 96.12 127 SER B O 1
ATOM 5075 N N . GLN B 1 128 ? 12.453 -31.109 1.26 1 96.69 128 GLN B N 1
ATOM 5076 C CA . GLN B 1 128 ? 12.734 -29.703 1.51 1 96.69 128 GLN B CA 1
ATOM 5077 C C . GLN B 1 128 ? 12.539 -28.875 0.245 1 96.69 128 GLN B C 1
ATOM 5079 O O . GLN B 1 128 ? 12.555 -29.406 -0.865 1 96.69 128 GLN B O 1
ATOM 5084 N N . LEU B 1 129 ? 12.211 -27.562 0.482 1 96.38 129 LEU B N 1
ATOM 5085 C CA . LEU B 1 129 ? 12.117 -26.547 -0.57 1 96.38 129 LEU B CA 1
ATOM 5086 C C . LEU B 1 129 ? 13.406 -25.734 -0.659 1 96.38 129 LEU B C 1
ATOM 5088 O O . LEU B 1 129 ? 13.938 -25.281 0.361 1 96.38 129 LEU B O 1
ATOM 5092 N N . LEU B 1 130 ? 13.992 -25.672 -1.825 1 96.56 130 LEU B N 1
ATOM 5093 C CA . LEU B 1 130 ? 15.164 -24.828 -2.031 1 96.56 130 LEU B CA 1
ATOM 5094 C C . LEU B 1 130 ? 14.766 -23.359 -2.139 1 96.56 130 LEU B C 1
ATOM 5096 O O . LEU B 1 130 ? 14.094 -22.953 -3.096 1 96.56 130 LEU B O 1
ATOM 5100 N N . ASP B 1 131 ? 15.109 -22.641 -1.177 1 94.69 131 ASP B N 1
ATOM 5101 C CA . ASP B 1 131 ? 14.844 -21.203 -1.155 1 94.69 131 ASP B CA 1
ATOM 5102 C C . ASP B 1 131 ? 16.016 -20.422 -1.735 1 94.69 131 ASP B C 1
ATOM 5104 O O . ASP B 1 131 ? 17.062 -20.297 -1.094 1 94.69 131 ASP B O 1
ATOM 5108 N N . LEU B 1 132 ? 15.844 -19.812 -2.84 1 94.25 132 LEU B N 1
ATOM 5109 C CA . LEU B 1 132 ? 16.906 -19.094 -3.547 1 94.25 132 LEU B CA 1
ATOM 5110 C C . LEU B 1 132 ? 17.359 -17.875 -2.76 1 94.25 132 LEU B C 1
ATOM 5112 O O . LEU B 1 132 ? 18.516 -17.469 -2.854 1 94.25 132 LEU B O 1
ATOM 5116 N N . ASN B 1 133 ? 16.453 -17.234 -1.962 1 90.25 133 ASN B N 1
ATOM 5117 C CA . ASN B 1 133 ? 16.844 -16.109 -1.129 1 90.25 133 ASN B CA 1
ATOM 5118 C C . ASN B 1 133 ? 17.828 -16.531 -0.038 1 90.25 133 ASN B C 1
ATOM 5120 O O . ASN B 1 133 ? 18.812 -15.844 0.199 1 90.25 133 ASN B O 1
ATOM 5124 N N . ARG B 1 134 ? 17.516 -17.625 0.564 1 91.25 134 ARG B N 1
ATOM 5125 C CA . ARG B 1 134 ? 18.391 -18.156 1.594 1 91.25 134 ARG B CA 1
ATOM 5126 C C . ARG B 1 134 ? 19.734 -18.547 1.002 1 91.25 134 ARG B C 1
ATOM 5128 O O . ARG B 1 134 ? 20.781 -18.328 1.619 1 91.25 134 ARG B O 1
ATOM 5135 N N . LEU B 1 135 ? 19.688 -19.156 -0.171 1 95 135 LEU B N 1
ATOM 5136 C CA . LEU B 1 135 ? 20.906 -19.531 -0.854 1 95 135 LEU B CA 1
ATOM 5137 C C . LEU B 1 135 ? 21.75 -18.312 -1.191 1 95 135 LEU B C 1
ATOM 5139 O O . LEU B 1 135 ? 22.984 -18.344 -1.069 1 95 135 LEU B O 1
ATOM 5143 N N . ALA B 1 136 ? 21.094 -17.266 -1.61 1 93.5 136 ALA B N 1
ATOM 5144 C CA . ALA B 1 136 ? 21.797 -16.031 -1.934 1 93.5 136 ALA B CA 1
ATOM 5145 C C . ALA B 1 136 ? 22.469 -15.438 -0.696 1 93.5 136 ALA B C 1
ATOM 5147 O O . ALA B 1 136 ? 23.594 -14.93 -0.772 1 93.5 136 ALA B O 1
ATOM 5148 N N . GLU B 1 137 ? 21.812 -15.516 0.441 1 90.88 137 GLU B N 1
ATOM 5149 C CA . GLU B 1 137 ? 22.375 -15.031 1.7 1 90.88 137 GLU B CA 1
ATOM 5150 C C . GLU B 1 137 ? 23.594 -15.844 2.111 1 90.88 137 GLU B C 1
ATOM 5152 O O . GLU B 1 137 ? 24.562 -15.297 2.639 1 90.88 137 GLU B O 1
ATOM 5157 N N . LEU B 1 138 ? 23.562 -17.078 1.827 1 92.06 138 LEU B N 1
ATOM 5158 C CA . LEU B 1 138 ? 24.609 -18 2.227 1 92.06 138 LEU B CA 1
ATOM 5159 C C . LEU B 1 138 ? 25.828 -17.875 1.313 1 92.06 138 LEU B C 1
ATOM 5161 O O . LEU B 1 138 ? 26.969 -17.906 1.782 1 92.06 138 LEU B O 1
ATOM 5165 N N . THR B 1 139 ? 25.641 -17.703 0.025 1 93.94 139 THR B N 1
ATOM 5166 C CA . THR B 1 139 ? 26.719 -17.766 -0.948 1 93.94 139 THR B CA 1
ATOM 5167 C C . THR B 1 139 ? 27.141 -16.375 -1.386 1 93.94 139 THR B C 1
ATOM 5169 O O . THR B 1 139 ? 28.219 -16.188 -1.953 1 93.94 139 THR B O 1
ATOM 5172 N N . GLY B 1 140 ? 26.156 -15.359 -1.216 1 92.94 140 GLY B N 1
ATOM 5173 C CA . GLY B 1 140 ? 26.375 -14.023 -1.742 1 92.94 140 GLY B CA 1
ATOM 5174 C C . GLY B 1 140 ? 26.125 -13.914 -3.234 1 92.94 140 GLY B C 1
ATOM 5175 O O . GLY B 1 140 ? 26.406 -12.883 -3.848 1 92.94 140 GLY B O 1
ATOM 5176 N N . ARG B 1 141 ? 25.625 -15.062 -3.834 1 94.19 141 ARG B N 1
ATOM 5177 C CA . ARG B 1 141 ? 25.359 -15.141 -5.266 1 94.19 141 ARG B CA 1
ATOM 5178 C C . ARG B 1 141 ? 23.859 -15.211 -5.547 1 94.19 141 ARG B C 1
ATOM 5180 O O . ARG B 1 141 ? 23.125 -15.859 -4.812 1 94.19 141 ARG B O 1
ATOM 5187 N N . LYS B 1 142 ? 23.469 -14.461 -6.57 1 93.5 142 LYS B N 1
ATOM 5188 C CA . LYS B 1 142 ? 22.094 -14.594 -7.051 1 93.5 142 LYS B CA 1
ATOM 5189 C C . LYS B 1 142 ? 22.016 -15.586 -8.211 1 93.5 142 LYS B C 1
ATOM 5191 O O . LYS B 1 142 ? 22.156 -15.203 -9.375 1 93.5 142 LYS B O 1
ATOM 5196 N N . LEU B 1 143 ? 21.672 -16.812 -7.855 1 94.88 143 LEU B N 1
ATOM 5197 C CA . LEU B 1 143 ? 21.734 -17.922 -8.805 1 94.88 143 LEU B CA 1
ATOM 5198 C C . LEU B 1 143 ? 20.344 -18.234 -9.367 1 94.88 143 LEU B C 1
ATOM 5200 O O . LEU B 1 143 ? 19.344 -18.031 -8.688 1 94.88 143 LEU B O 1
ATOM 5204 N N . THR B 1 144 ? 20.312 -18.656 -10.602 1 94 144 THR B N 1
ATOM 5205 C CA . THR B 1 144 ? 19.109 -19.141 -11.258 1 94 144 THR B CA 1
ATOM 5206 C C . THR B 1 144 ? 19.375 -20.5 -11.922 1 94 144 THR B C 1
ATOM 5208 O O . THR B 1 144 ? 20.531 -20.891 -12.094 1 94 144 THR B O 1
ATOM 5211 N N . ALA B 1 145 ? 18.328 -21.234 -12.211 1 95.25 145 ALA B N 1
ATOM 5212 C CA . ALA B 1 145 ? 18.469 -22.531 -12.867 1 95.25 145 ALA B CA 1
ATOM 5213 C C . ALA B 1 145 ? 19.125 -22.391 -14.234 1 95.25 145 ALA B C 1
ATOM 5215 O O . ALA B 1 145 ? 18.828 -21.438 -14.977 1 95.25 145 ALA B O 1
ATOM 5216 N N . VAL B 1 146 ? 20.016 -23.266 -14.555 1 94.38 146 VAL B N 1
ATOM 5217 C CA . VAL B 1 146 ? 20.609 -23.312 -15.883 1 94.38 146 VAL B CA 1
ATOM 5218 C C . VAL B 1 146 ? 19.516 -23.5 -16.938 1 94.38 146 VAL B C 1
ATOM 5220 O O . VAL B 1 146 ? 18.594 -24.281 -16.75 1 94.38 146 VAL B O 1
ATOM 5223 N N . PRO B 1 147 ? 19.641 -22.781 -18.047 1 92 147 PRO B N 1
ATOM 5224 C CA . PRO B 1 147 ? 18.641 -22.953 -19.094 1 92 147 PRO B CA 1
ATOM 5225 C C . PRO B 1 147 ? 18.469 -24.406 -19.531 1 92 147 PRO B C 1
ATOM 5227 O O . PRO B 1 147 ? 19.453 -25.141 -19.625 1 92 147 PRO B O 1
ATOM 5230 N N . THR B 1 148 ? 17.312 -24.766 -19.859 1 89.56 148 THR B N 1
ATOM 5231 C CA . THR B 1 148 ? 16.938 -26.156 -20.156 1 89.56 148 THR B CA 1
ATOM 5232 C C . THR B 1 148 ? 17.734 -26.672 -21.359 1 89.56 148 THR B C 1
ATOM 5234 O O . THR B 1 148 ? 18.203 -27.812 -21.344 1 89.56 148 THR B O 1
ATOM 5237 N N . GLU B 1 149 ? 17.875 -25.875 -22.312 1 90.88 149 GLU B N 1
ATOM 5238 C CA . GLU B 1 149 ? 18.594 -26.281 -23.5 1 90.88 149 GLU B CA 1
ATOM 5239 C C . GLU B 1 149 ? 20.047 -26.625 -23.188 1 90.88 149 GLU B C 1
ATOM 5241 O O . GLU B 1 149 ? 20.578 -27.625 -23.672 1 90.88 149 GLU B O 1
ATOM 5246 N N . ARG B 1 150 ? 20.594 -25.781 -22.359 1 92.25 150 ARG B N 1
ATOM 5247 C CA . ARG B 1 150 ? 21.969 -26.016 -21.938 1 92.25 150 ARG B CA 1
ATOM 5248 C C . ARG B 1 150 ? 22.078 -27.281 -21.109 1 92.25 150 ARG B C 1
ATOM 5250 O O . ARG B 1 150 ? 23.016 -28.078 -21.281 1 92.25 150 ARG B O 1
ATOM 5257 N N . LEU B 1 151 ? 21.203 -27.5 -20.281 1 92.12 151 LEU B N 1
ATOM 5258 C CA . LEU B 1 151 ? 21.203 -28.688 -19.438 1 92.12 151 LEU B CA 1
ATOM 5259 C C . LEU B 1 151 ? 21.016 -29.953 -20.281 1 92.12 151 LEU B C 1
ATOM 5261 O O . LEU B 1 151 ? 21.719 -30.938 -20.062 1 92.12 151 LEU B O 1
ATOM 5265 N N . GLU B 1 152 ? 20.125 -29.906 -21.25 1 91.69 152 GLU B N 1
ATOM 5266 C CA . GLU B 1 152 ? 19.875 -31.047 -22.125 1 91.69 152 GLU B CA 1
ATOM 5267 C C . GLU B 1 152 ? 21.094 -31.391 -22.969 1 91.69 152 GLU B C 1
ATOM 5269 O O . GLU B 1 152 ? 21.391 -32.562 -23.188 1 91.69 152 GLU B O 1
ATOM 5274 N N . ARG B 1 153 ? 21.75 -30.375 -23.406 1 92.69 153 ARG B N 1
ATOM 5275 C CA . ARG B 1 153 ? 22.969 -30.578 -24.172 1 92.69 153 ARG B CA 1
ATOM 5276 C C . ARG B 1 153 ? 24.031 -31.266 -23.312 1 92.69 153 ARG B C 1
ATOM 5278 O O . ARG B 1 153 ? 24.719 -32.188 -23.781 1 92.69 153 ARG B O 1
ATOM 5285 N N . MET B 1 154 ? 24.125 -30.797 -22.141 1 91.19 154 MET B N 1
ATOM 5286 C CA . MET B 1 154 ? 25.109 -31.359 -21.219 1 91.19 154 MET B CA 1
ATOM 5287 C C . MET B 1 154 ? 24.797 -32.812 -20.906 1 91.19 154 MET B C 1
ATOM 5289 O O . MET B 1 154 ? 25.703 -33.656 -20.922 1 91.19 154 MET B O 1
ATOM 5293 N N . LEU B 1 155 ? 23.562 -33.156 -20.641 1 92.12 155 LEU B N 1
ATOM 5294 C CA . LEU B 1 155 ? 23.141 -34.5 -20.281 1 92.12 155 LEU B CA 1
ATOM 5295 C C . LEU B 1 155 ? 23.141 -35.406 -21.516 1 92.12 155 LEU B C 1
ATOM 5297 O O . LEU B 1 155 ? 23.406 -36.594 -21.406 1 92.12 155 LEU B O 1
ATOM 5301 N N . GLY B 1 156 ? 22.781 -34.781 -22.625 1 91.12 156 GLY B N 1
ATOM 5302 C CA . GLY B 1 156 ? 22.719 -35.5 -23.875 1 91.12 156 GLY B CA 1
ATOM 5303 C C . GLY B 1 156 ? 24.047 -36.156 -24.25 1 91.12 156 GLY B C 1
ATOM 5304 O O . GLY B 1 156 ? 24.078 -37.219 -24.844 1 91.12 156 GLY B O 1
ATOM 5305 N N . LYS B 1 157 ? 25.109 -35.5 -23.875 1 90 157 LYS B N 1
ATOM 5306 C CA . LYS B 1 157 ? 26.438 -36.031 -24.141 1 90 157 LYS B CA 1
ATOM 5307 C C . LYS B 1 157 ? 26.641 -37.406 -23.484 1 90 157 LYS B C 1
ATOM 5309 O O . LYS B 1 157 ? 27.406 -38.219 -23.969 1 90 157 LYS B O 1
ATOM 5314 N N . HIS B 1 158 ? 25.906 -37.656 -22.453 1 90.44 158 HIS B N 1
ATOM 5315 C CA . HIS B 1 158 ? 26.047 -38.906 -21.688 1 90.44 158 HIS B CA 1
ATOM 5316 C C . HIS B 1 158 ? 24.812 -39.781 -21.828 1 90.44 158 HIS B C 1
ATOM 5318 O O . HIS B 1 158 ? 24.625 -40.719 -21.062 1 90.44 158 HIS B O 1
ATOM 5324 N N . ASN B 1 159 ? 23.891 -39.406 -22.688 1 90.69 159 ASN B N 1
ATOM 5325 C CA . ASN B 1 159 ? 22.641 -40.125 -22.906 1 90.69 159 ASN B CA 1
ATOM 5326 C C . ASN B 1 159 ? 21.797 -40.188 -21.641 1 90.69 159 ASN B C 1
ATOM 5328 O O . ASN B 1 159 ? 21.297 -41.281 -21.281 1 90.69 159 ASN B O 1
ATOM 5332 N N . LEU B 1 160 ? 21.828 -39.125 -20.891 1 92.31 160 LEU B N 1
ATOM 5333 C CA . LEU B 1 160 ? 21.016 -39 -19.688 1 92.31 160 LEU B CA 1
ATOM 5334 C C . LEU B 1 160 ? 19.828 -38.094 -19.922 1 92.31 160 LEU B C 1
ATOM 5336 O O . LEU B 1 160 ? 19.938 -37.125 -20.688 1 92.31 160 LEU B O 1
ATOM 5340 N N . SER B 1 161 ? 18.703 -38.406 -19.359 1 89.69 161 SER B N 1
ATOM 5341 C CA . SER B 1 161 ? 17.516 -37.562 -19.516 1 89.69 161 SER B CA 1
ATOM 5342 C C . SER B 1 161 ? 17.281 -36.688 -18.281 1 89.69 161 SER B C 1
ATOM 5344 O O . SER B 1 161 ? 16.609 -35.656 -18.344 1 89.69 161 SER B O 1
ATOM 5346 N N . LEU B 1 162 ? 17.797 -37.125 -17.156 1 91.81 162 LEU B N 1
ATOM 5347 C CA . LEU B 1 162 ? 17.672 -36.406 -15.883 1 91.81 162 LEU B CA 1
ATOM 5348 C C . LEU B 1 162 ? 19.031 -36.188 -15.25 1 91.81 162 LEU B C 1
ATOM 5350 O O . LEU B 1 162 ? 19.969 -36.938 -15.492 1 91.81 162 LEU B O 1
ATOM 5354 N N . LEU B 1 163 ? 19.125 -35.125 -14.477 1 92.12 163 LEU B N 1
ATOM 5355 C CA . LEU B 1 163 ? 20.375 -34.812 -13.773 1 92.12 163 LEU B CA 1
ATOM 5356 C C . LEU B 1 163 ? 20.5 -35.688 -12.523 1 92.12 163 LEU B C 1
ATOM 5358 O O . LEU B 1 163 ? 19.766 -35.531 -11.555 1 92.12 163 LEU B O 1
ATOM 5362 N N . PRO B 1 164 ? 21.438 -36.625 -12.57 1 92.88 164 PRO B N 1
ATOM 5363 C CA . PRO B 1 164 ? 21.641 -37.406 -11.367 1 92.88 164 PRO B CA 1
ATOM 5364 C C . PRO B 1 164 ? 22.312 -36.625 -10.242 1 92.88 164 PRO B C 1
ATOM 5366 O O . PRO B 1 164 ? 23.062 -35.688 -10.5 1 92.88 164 PRO B O 1
ATOM 5369 N N . GLY B 1 165 ? 21.984 -36.906 -8.984 1 92.12 165 GLY B N 1
ATOM 5370 C CA . GLY B 1 165 ? 22.609 -36.281 -7.836 1 92.12 165 GLY B CA 1
ATOM 5371 C C . GLY B 1 165 ? 24.031 -36.781 -7.594 1 92.12 165 GLY B C 1
ATOM 5372 O O . GLY B 1 165 ? 24.375 -37.188 -6.484 1 92.12 165 GLY B O 1
ATOM 5373 N N . LEU B 1 166 ? 24.859 -36.75 -8.648 1 92.19 166 LEU B N 1
ATOM 5374 C CA . LEU B 1 166 ? 26.25 -37.156 -8.602 1 92.19 166 LEU B CA 1
ATOM 5375 C C . LEU B 1 166 ? 27.172 -36.031 -8.992 1 92.19 166 LEU B C 1
ATOM 5377 O O . LEU B 1 166 ? 27.328 -35.719 -10.18 1 92.19 166 LEU B O 1
ATOM 5381 N N . PRO B 1 167 ? 27.844 -35.469 -8 1 90.19 167 PRO B N 1
ATOM 5382 C CA . PRO B 1 167 ? 28.703 -34.312 -8.273 1 90.19 167 PRO B CA 1
ATOM 5383 C C . PRO B 1 167 ? 29.781 -34.594 -9.305 1 90.19 167 PRO B C 1
ATOM 5385 O O . PRO B 1 167 ? 30.234 -33.688 -10.008 1 90.19 167 PRO B O 1
ATOM 5388 N N . ALA B 1 168 ? 30.234 -35.812 -9.453 1 86.31 168 ALA B N 1
ATOM 5389 C CA . ALA B 1 168 ? 31.328 -36.188 -10.344 1 86.31 168 ALA B CA 1
ATOM 5390 C C . ALA B 1 168 ? 30.938 -36.031 -11.805 1 86.31 168 ALA B C 1
ATOM 5392 O O . ALA B 1 168 ? 31.797 -35.969 -12.688 1 86.31 168 ALA B O 1
ATOM 5393 N N . LEU B 1 169 ? 29.656 -35.969 -12.047 1 85.5 169 LEU B N 1
ATOM 5394 C CA . LEU B 1 169 ? 29.156 -35.844 -13.414 1 85.5 169 LEU B CA 1
ATOM 5395 C C . LEU B 1 169 ? 29.391 -34.469 -13.969 1 85.5 169 LEU B C 1
ATOM 5397 O O . LEU B 1 169 ? 29.406 -34.25 -15.188 1 85.5 169 LEU B O 1
ATOM 5401 N N . THR B 1 170 ? 29.484 -33.531 -13.023 1 83.06 170 THR B N 1
ATOM 5402 C CA . THR B 1 170 ? 29.656 -32.125 -13.445 1 83.06 170 THR B CA 1
ATOM 5403 C C . THR B 1 170 ? 30.984 -31.578 -12.938 1 83.06 170 THR B C 1
ATOM 5405 O O . THR B 1 170 ? 31.578 -32.125 -11.992 1 83.06 170 THR B O 1
ATOM 5408 N N . SER B 1 171 ? 31.641 -30.656 -13.664 1 83.56 171 SER B N 1
ATOM 5409 C CA . SER B 1 171 ? 32.875 -30 -13.219 1 83.56 171 SER B CA 1
ATOM 5410 C C . SER B 1 171 ? 32.562 -28.797 -12.336 1 83.56 171 SER B C 1
ATOM 5412 O O . SER B 1 171 ? 33.469 -28.109 -11.875 1 83.56 171 SER B O 1
ATOM 5414 N N . SER B 1 172 ? 31.344 -28.656 -11.945 1 89.94 172 SER B N 1
ATOM 5415 C CA . SER B 1 172 ? 30.922 -27.5 -11.164 1 89.94 172 SER B CA 1
ATOM 5416 C C . SER B 1 172 ? 31.047 -27.75 -9.672 1 89.94 172 SER B C 1
ATOM 5418 O O . SER B 1 172 ? 30.984 -28.906 -9.227 1 89.94 172 SER B O 1
ATOM 5420 N N . PRO B 1 173 ? 31.328 -26.656 -8.875 1 94.38 173 PRO B N 1
ATOM 5421 C CA . PRO B 1 173 ? 31.25 -26.812 -7.422 1 94.38 173 PRO B CA 1
ATOM 5422 C C . PRO B 1 173 ? 29.891 -27.344 -6.961 1 94.38 173 PRO B C 1
ATOM 5424 O O . PRO B 1 173 ? 28.891 -27.203 -7.672 1 94.38 173 PRO B O 1
ATOM 5427 N N . CYS B 1 174 ? 29.969 -28.031 -5.859 1 96.5 174 CYS B N 1
ATOM 5428 C CA . CYS B 1 174 ? 28.75 -28.672 -5.375 1 96.5 174 CYS B CA 1
ATOM 5429 C C . CYS B 1 174 ? 28.469 -28.266 -3.928 1 96.5 174 CYS B C 1
ATOM 5431 O O . CYS B 1 174 ? 29.375 -28.25 -3.098 1 96.5 174 CYS B O 1
ATOM 5433 N N . LEU B 1 175 ? 27.266 -27.797 -3.682 1 96.94 175 LEU B N 1
ATOM 5434 C CA . LEU B 1 175 ? 26.734 -27.516 -2.35 1 96.94 175 LEU B CA 1
ATOM 5435 C C . LEU B 1 175 ? 25.625 -28.5 -1.986 1 96.94 175 LEU B C 1
ATOM 5437 O O . LEU B 1 175 ? 24.719 -28.734 -2.785 1 96.94 175 LEU B O 1
ATOM 5441 N N . TYR B 1 176 ? 25.719 -29.188 -0.824 1 97.06 176 TYR B N 1
ATOM 5442 C CA . TYR B 1 176 ? 24.672 -30.141 -0.474 1 97.06 176 TYR B CA 1
ATOM 5443 C C . TYR B 1 176 ? 24.094 -29.844 0.907 1 97.06 176 TYR B C 1
ATOM 5445 O O . TYR B 1 176 ? 24.781 -29.297 1.765 1 97.06 176 TYR B O 1
ATOM 5453 N N . GLU B 1 177 ? 22.812 -30.109 1.132 1 96.31 177 GLU B N 1
ATOM 5454 C CA . GLU B 1 177 ? 22.125 -29.938 2.402 1 96.31 177 GLU B CA 1
ATOM 5455 C C . GLU B 1 177 ? 22.547 -31 3.41 1 96.31 177 GLU B C 1
ATOM 5457 O O . GLU B 1 177 ? 22.438 -32.188 3.145 1 96.31 177 GLU B O 1
ATOM 5462 N N . GLU B 1 178 ? 22.906 -30.609 4.535 1 94.94 178 GLU B N 1
ATOM 5463 C CA . GLU B 1 178 ? 23.484 -31.5 5.547 1 94.94 178 GLU B CA 1
ATOM 5464 C C . GLU B 1 178 ? 22.5 -32.594 5.949 1 94.94 178 GLU B C 1
ATOM 5466 O O . GLU B 1 178 ? 22.922 -33.688 6.301 1 94.94 178 GLU B O 1
ATOM 5471 N N . SER B 1 179 ? 21.281 -32.344 5.855 1 95.44 179 SER B N 1
ATOM 5472 C CA . SER B 1 179 ? 20.25 -33.281 6.316 1 95.44 179 SER B CA 1
ATOM 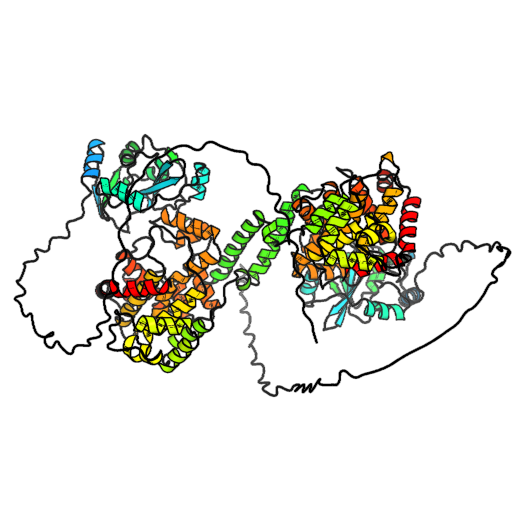5473 C C . SER B 1 179 ? 20.234 -34.531 5.473 1 95.44 179 SER B C 1
ATOM 5475 O O . SER B 1 179 ? 19.688 -35.562 5.891 1 95.44 179 SER B O 1
ATOM 5477 N N . LEU B 1 180 ? 20.812 -34.5 4.266 1 96 180 LEU B N 1
ATOM 5478 C CA . LEU B 1 180 ? 20.875 -35.656 3.393 1 96 180 LEU B CA 1
ATOM 5479 C C . LEU B 1 180 ? 21.594 -36.812 4.07 1 96 180 LEU B C 1
ATOM 5481 O O . LEU B 1 180 ? 21.188 -37.969 3.949 1 96 180 LEU B O 1
ATOM 5485 N N . LEU B 1 181 ? 22.625 -36.5 4.848 1 95.69 181 LEU B N 1
ATOM 5486 C CA . LEU B 1 181 ? 23.5 -37.531 5.418 1 95.69 181 LEU B CA 1
ATOM 5487 C C . LEU B 1 181 ? 22.922 -38.062 6.723 1 95.69 181 LEU B C 1
ATOM 5489 O O . LEU B 1 181 ? 23.5 -38.969 7.336 1 95.69 181 LEU B O 1
ATOM 5493 N N . ARG B 1 182 ? 21.75 -37.562 7.133 1 94.81 182 ARG B N 1
ATOM 5494 C CA . ARG B 1 182 ? 21.094 -38.062 8.336 1 94.81 182 ARG B CA 1
ATOM 5495 C C . ARG B 1 182 ? 20.344 -39.344 8.039 1 94.81 182 ARG B C 1
ATOM 5497 O O . ARG B 1 182 ? 20.016 -40.094 8.953 1 94.81 182 ARG B O 1
ATOM 5504 N N . GLU B 1 183 ? 20.031 -39.656 6.719 1 95.38 183 GLU B N 1
ATOM 5505 C CA . GLU B 1 183 ? 19.359 -40.875 6.297 1 95.38 183 GLU B CA 1
ATOM 5506 C C . GLU B 1 183 ? 20.359 -42 6.059 1 95.38 183 GLU B C 1
ATOM 5508 O O . GLU B 1 183 ? 21.438 -41.75 5.512 1 95.38 183 GLU B O 1
ATOM 5513 N N . PRO B 1 184 ? 20.062 -43.156 6.508 1 96.19 184 PRO B N 1
ATOM 5514 C CA . PRO B 1 184 ? 21 -44.25 6.336 1 96.19 184 PRO B CA 1
ATOM 5515 C C . PRO B 1 184 ? 21.234 -44.594 4.867 1 96.19 184 PRO B C 1
ATOM 5517 O O . PRO B 1 184 ? 22.359 -44.938 4.48 1 96.19 184 PRO B O 1
ATOM 5520 N N . LYS B 1 185 ? 20.094 -44.562 4.082 1 97.44 185 LYS B N 1
ATOM 5521 C CA . LYS B 1 185 ? 20.172 -44.812 2.646 1 97.44 185 LYS B CA 1
ATOM 5522 C C . LYS B 1 185 ? 19.531 -43.656 1.855 1 97.44 185 LYS B C 1
ATOM 5524 O O . LYS B 1 185 ? 18.562 -43.062 2.309 1 97.44 185 LYS B O 1
ATOM 5529 N N . LEU B 1 186 ? 20.141 -43.406 0.76 1 97.31 186 LEU B N 1
ATOM 5530 C CA . LEU B 1 186 ? 19.641 -42.344 -0.099 1 97.31 186 LEU B CA 1
ATOM 5531 C C . LEU B 1 186 ? 19.219 -42.875 -1.456 1 97.31 186 LEU B C 1
ATOM 5533 O O . LEU B 1 186 ? 19.641 -43.969 -1.855 1 97.31 186 LEU B O 1
ATOM 5537 N N . LEU B 1 187 ? 18.297 -42.219 -2.029 1 97.44 187 LEU B N 1
ATOM 5538 C CA . LEU B 1 187 ? 17.812 -42.531 -3.367 1 97.44 187 LEU B CA 1
ATOM 5539 C C . LEU B 1 187 ? 18.203 -41.438 -4.359 1 97.44 187 LEU B C 1
ATOM 5541 O O . LEU B 1 187 ? 17.812 -40.281 -4.207 1 97.44 187 LEU B O 1
ATOM 5545 N N . ILE B 1 188 ? 18.984 -41.812 -5.336 1 95.69 188 ILE B N 1
ATOM 5546 C CA . ILE B 1 188 ? 19.484 -40.875 -6.328 1 95.69 188 ILE B CA 1
ATOM 5547 C C . ILE B 1 188 ? 18.922 -41.219 -7.703 1 95.69 188 ILE B C 1
ATOM 5549 O O . ILE B 1 188 ? 18.812 -42.406 -8.047 1 95.69 188 ILE B O 1
ATOM 5553 N N . HIS B 1 189 ? 18.562 -40.188 -8.438 1 93.69 189 HIS B N 1
ATOM 5554 C CA . HIS B 1 189 ? 18.125 -40.438 -9.805 1 93.69 189 HIS B CA 1
ATOM 5555 C C . HIS B 1 189 ? 19.234 -41.031 -10.641 1 93.69 189 HIS B C 1
ATOM 5557 O O . HIS B 1 189 ? 20.391 -40.625 -10.547 1 93.69 189 HIS B O 1
ATOM 5563 N N . SER B 1 190 ? 18.922 -42.031 -11.438 1 91.38 190 SER B N 1
ATOM 5564 C CA . SER B 1 190 ? 19.906 -42.719 -12.242 1 91.38 190 SER B CA 1
ATOM 5565 C C . SER B 1 190 ? 20.203 -41.969 -13.539 1 91.38 190 SER B C 1
ATOM 5567 O O . SER B 1 190 ? 21.203 -42.25 -14.195 1 91.38 190 SER B O 1
ATOM 5569 N N . GLY B 1 191 ? 19.375 -41.031 -13.906 1 91 191 GLY B N 1
ATOM 5570 C CA . GLY B 1 191 ? 19.422 -40.375 -15.211 1 91 191 GLY B CA 1
ATOM 5571 C C . GLY B 1 191 ? 18.328 -40.844 -16.141 1 91 191 GLY B C 1
ATOM 5572 O O . GLY B 1 191 ? 18.094 -40.25 -17.188 1 91 191 GLY B O 1
ATOM 5573 N N . GLU B 1 192 ? 17.75 -41.938 -15.797 1 89.25 192 GLU B N 1
ATOM 5574 C CA . GLU B 1 192 ? 16.594 -42.5 -16.5 1 89.25 192 GLU B CA 1
ATOM 5575 C C . GLU B 1 192 ? 15.328 -42.344 -15.664 1 89.25 192 GLU B C 1
ATOM 5577 O O . GLU B 1 192 ? 15.289 -42.719 -14.492 1 89.25 192 GLU B O 1
ATOM 5582 N N . PRO B 1 193 ? 14.352 -41.75 -16.312 1 86.5 193 PRO B N 1
ATOM 5583 C CA . PRO B 1 193 ? 13.109 -41.562 -15.555 1 86.5 193 PRO B CA 1
ATOM 5584 C C . PRO B 1 193 ? 12.562 -42.844 -14.992 1 86.5 193 PRO B C 1
ATOM 5586 O O . PRO B 1 193 ? 12.57 -43.875 -15.68 1 86.5 193 PRO B O 1
ATOM 5589 N N . GLY B 1 194 ? 12.203 -42.906 -13.742 1 88 194 GLY B N 1
ATOM 5590 C CA . GLY B 1 194 ? 11.539 -44.031 -13.133 1 88 194 GLY B CA 1
ATOM 5591 C C . GLY B 1 194 ? 12.484 -44.969 -12.406 1 88 194 GLY B C 1
ATOM 5592 O O . GLY B 1 194 ? 12.055 -45.906 -11.719 1 88 194 GLY B O 1
ATOM 5593 N N . VAL B 1 195 ? 13.773 -44.781 -12.633 1 93.44 195 VAL B N 1
ATOM 5594 C CA . VAL B 1 195 ? 14.758 -45.656 -12.016 1 93.44 195 VAL B CA 1
ATOM 5595 C C . VAL B 1 195 ? 15.609 -44.875 -11.023 1 93.44 195 VAL B C 1
ATOM 5597 O O . VAL B 1 195 ? 16.25 -43.875 -11.398 1 93.44 195 VAL B O 1
ATOM 5600 N N . LEU B 1 196 ? 15.57 -45.312 -9.797 1 95.56 196 LEU B N 1
ATOM 5601 C CA . LEU B 1 196 ? 16.406 -44.719 -8.758 1 95.56 196 LEU B CA 1
ATOM 5602 C C . LEU B 1 196 ? 17.516 -45.656 -8.32 1 95.56 196 LEU B C 1
ATOM 5604 O O . LEU B 1 196 ? 17.422 -46.875 -8.547 1 95.56 196 LEU B O 1
ATOM 5608 N N . LEU B 1 197 ? 18.531 -45.094 -7.832 1 96.5 197 LEU B N 1
ATOM 5609 C CA . LEU B 1 197 ? 19.641 -45.844 -7.258 1 96.5 197 LEU B CA 1
ATOM 5610 C C . LEU B 1 197 ? 19.688 -45.688 -5.742 1 96.5 197 LEU B C 1
ATOM 5612 O O . LEU B 1 197 ? 19.781 -44.562 -5.242 1 96.5 197 LEU B O 1
ATOM 5616 N N . GLU B 1 198 ? 19.562 -46.781 -5.043 1 97.31 198 GLU B N 1
ATOM 5617 C CA . GLU B 1 198 ? 19.703 -46.75 -3.588 1 97.31 198 GLU B CA 1
ATOM 5618 C C . GLU B 1 198 ? 21.156 -46.938 -3.162 1 97.31 198 GLU B C 1
ATOM 5620 O O . GLU B 1 198 ? 21.797 -47.906 -3.52 1 97.31 198 GLU B O 1
ATOM 5625 N N . ILE B 1 199 ? 21.703 -45.906 -2.514 1 96.5 199 ILE B N 1
ATOM 5626 C CA . ILE B 1 199 ? 23.094 -45.906 -2.064 1 96.5 199 ILE B CA 1
ATOM 5627 C C . ILE B 1 199 ? 23.156 -45.625 -0.569 1 96.5 199 ILE B C 1
ATOM 5629 O O . ILE B 1 199 ? 22.297 -44.875 -0.044 1 96.5 199 ILE B O 1
ATOM 5633 N N . THR B 1 200 ? 24.141 -46.219 0.125 1 96.69 200 THR B N 1
ATOM 5634 C CA . THR B 1 200 ? 24.312 -45.938 1.545 1 96.69 200 THR B CA 1
ATOM 5635 C C . THR B 1 200 ? 24.812 -44.531 1.75 1 96.69 200 THR B C 1
ATOM 5637 O O . THR B 1 200 ? 25.516 -43.969 0.889 1 96.69 200 THR B O 1
ATOM 5640 N N . SER B 1 201 ? 24.453 -43.906 2.881 1 96.31 201 SER B N 1
ATOM 5641 C CA . SER B 1 201 ? 24.891 -42.531 3.195 1 96.31 201 SER B CA 1
ATOM 5642 C C . SER B 1 201 ? 26.406 -42.438 3.244 1 96.31 201 SER B C 1
ATOM 5644 O O . SER B 1 201 ? 26.984 -41.438 2.848 1 96.31 201 SER B O 1
ATOM 5646 N N . GLU B 1 202 ? 27.062 -43.469 3.721 1 95.12 202 GLU B N 1
ATOM 5647 C CA . GLU B 1 202 ? 28.516 -43.469 3.785 1 95.12 202 GLU B CA 1
ATOM 5648 C C . GLU B 1 202 ? 29.141 -43.438 2.389 1 95.12 202 GLU B C 1
ATOM 5650 O O . GLU B 1 202 ? 30.109 -42.719 2.15 1 95.12 202 GLU B O 1
ATOM 5655 N N . ALA B 1 203 ? 28.562 -44.25 1.544 1 95.38 203 ALA B N 1
ATOM 5656 C CA . ALA B 1 203 ? 29.031 -44.25 0.162 1 95.38 203 ALA B CA 1
ATOM 5657 C C . ALA B 1 203 ? 28.797 -42.906 -0.511 1 95.38 203 ALA B C 1
ATOM 5659 O O . ALA B 1 203 ? 29.656 -42.406 -1.24 1 95.38 203 ALA B O 1
ATOM 5660 N N . PHE B 1 204 ? 27.625 -42.375 -0.251 1 95.62 204 PHE B N 1
ATOM 5661 C CA . PHE B 1 204 ? 27.297 -41.062 -0.817 1 95.62 204 PHE B CA 1
ATOM 5662 C C . PHE B 1 204 ? 28.266 -40 -0.324 1 95.62 204 PHE B C 1
ATOM 5664 O O . PHE B 1 204 ? 28.703 -39.156 -1.101 1 95.62 204 PHE B O 1
ATOM 5671 N N . LYS B 1 205 ? 28.578 -40 0.934 1 95 205 LYS B N 1
ATOM 5672 C CA . LYS B 1 205 ? 29.5 -39.062 1.541 1 95 205 LYS B CA 1
ATOM 5673 C C . LYS B 1 205 ? 30.875 -39.094 0.866 1 95 205 LYS B C 1
ATOM 5675 O O . LYS B 1 205 ? 31.547 -38.062 0.712 1 95 205 LYS B O 1
ATOM 5680 N N . SER B 1 206 ? 31.266 -40.219 0.453 1 93.56 206 SER B N 1
ATOM 5681 C CA . SER B 1 206 ? 32.562 -40.406 -0.188 1 93.56 206 SER B CA 1
ATOM 5682 C C . SER B 1 206 ? 32.594 -39.688 -1.532 1 93.56 206 SER B C 1
ATOM 5684 O O . SER B 1 206 ? 33.688 -39.312 -2.012 1 93.56 206 SER B O 1
ATOM 5686 N N . MET B 1 207 ? 31.438 -39.5 -2.141 1 92.12 207 MET B N 1
ATOM 5687 C CA . MET B 1 207 ? 31.359 -38.812 -3.434 1 92.12 207 MET B CA 1
ATOM 5688 C C . MET B 1 207 ? 31.344 -37.312 -3.254 1 92.12 207 MET B C 1
ATOM 5690 O O . MET B 1 207 ? 31.438 -36.562 -4.23 1 92.12 207 MET B O 1
ATOM 5694 N N . LEU B 1 208 ? 31.234 -36.844 -2.012 1 92.19 208 LEU B N 1
ATOM 5695 C CA . LEU B 1 208 ? 31.047 -35.406 -1.718 1 92.19 208 LEU B CA 1
ATOM 5696 C C . LEU B 1 208 ? 32.344 -34.781 -1.23 1 92.19 208 LEU B C 1
ATOM 5698 O O . LEU B 1 208 ? 32.344 -33.75 -0.569 1 92.19 208 LEU B O 1
ATOM 5702 N N . THR B 1 209 ? 33.438 -35.375 -1.52 1 88.19 209 THR B N 1
ATOM 5703 C CA . THR B 1 209 ? 34.719 -34.938 -0.987 1 88.19 209 THR B CA 1
ATOM 5704 C C . THR B 1 209 ? 35.031 -33.5 -1.386 1 88.19 209 THR B C 1
ATOM 5706 O O . THR B 1 209 ? 35.594 -32.719 -0.597 1 88.19 209 THR B O 1
ATOM 5709 N N . LYS B 1 210 ? 34.625 -33.062 -2.525 1 89.81 210 LYS B N 1
ATOM 5710 C CA . LYS B 1 210 ? 34.906 -31.688 -2.984 1 89.81 210 LYS B CA 1
ATOM 5711 C C . LYS B 1 210 ? 33.688 -30.797 -2.834 1 89.81 210 LYS B C 1
ATOM 5713 O O . LYS B 1 210 ? 33.688 -29.641 -3.287 1 89.81 210 LYS B O 1
ATOM 5718 N N . ALA B 1 211 ? 32.656 -31.344 -2.27 1 94 211 ALA B N 1
ATOM 5719 C CA . ALA B 1 211 ? 31.422 -30.578 -2.094 1 94 211 ALA B CA 1
ATOM 5720 C C . ALA B 1 211 ? 31.375 -29.922 -0.721 1 94 211 ALA B C 1
ATOM 5722 O O . ALA B 1 211 ? 32.062 -30.344 0.204 1 94 211 ALA B O 1
ATOM 5723 N N . SER B 1 212 ? 30.672 -28.859 -0.584 1 95.25 212 SER B N 1
ATOM 5724 C CA . SER B 1 212 ? 30.516 -28.141 0.677 1 95.25 212 SER B CA 1
ATOM 5725 C C . SER B 1 212 ? 29.141 -28.406 1.295 1 95.25 212 SER B C 1
ATOM 5727 O O . SER B 1 212 ? 28.141 -28.484 0.583 1 95.25 212 SER B O 1
ATOM 5729 N N . ALA B 1 213 ? 29.203 -28.547 2.592 1 95.12 213 ALA B N 1
ATOM 5730 C CA . ALA B 1 213 ? 27.969 -28.766 3.338 1 95.12 213 ALA B CA 1
ATOM 5731 C C . ALA B 1 213 ? 27.391 -27.469 3.861 1 95.12 213 ALA B C 1
ATOM 5733 O O . ALA B 1 213 ? 28.125 -26.562 4.266 1 95.12 213 ALA B O 1
ATOM 5734 N N . ALA B 1 214 ? 26.031 -27.312 3.758 1 95.25 214 ALA B N 1
ATOM 5735 C CA . ALA B 1 214 ? 25.344 -26.156 4.324 1 95.25 214 ALA B CA 1
ATOM 5736 C C . ALA B 1 214 ? 23.891 -26.469 4.672 1 95.25 214 ALA B C 1
ATOM 5738 O O . ALA B 1 214 ? 23.422 -27.594 4.43 1 95.25 214 ALA B O 1
ATOM 5739 N N . THR B 1 215 ? 23.234 -25.578 5.43 1 93.69 215 THR B N 1
ATOM 5740 C CA . THR B 1 215 ? 21.812 -25.656 5.719 1 93.69 215 THR B CA 1
ATOM 5741 C C . THR B 1 215 ? 21.047 -24.562 4.988 1 93.69 215 THR B C 1
ATOM 5743 O O . THR B 1 215 ? 21.141 -23.391 5.352 1 93.69 215 THR B O 1
ATOM 5746 N N . PHE B 1 216 ? 20.312 -24.953 3.984 1 93.06 216 PHE B N 1
ATOM 5747 C CA . PHE B 1 216 ? 19.672 -23.922 3.182 1 93.06 216 PHE B CA 1
ATOM 5748 C C . PHE B 1 216 ? 18.266 -24.344 2.783 1 93.06 216 PHE B C 1
ATOM 5750 O O . PHE B 1 216 ? 17.484 -23.547 2.26 1 93.06 216 PHE B O 1
ATOM 5757 N N . GLY B 1 217 ? 17.859 -25.578 2.99 1 93.06 217 GLY B N 1
ATOM 5758 C CA . GLY B 1 217 ? 16.547 -26.062 2.605 1 93.06 217 GLY B CA 1
ATOM 5759 C C . GLY B 1 217 ? 15.469 -25.734 3.621 1 93.06 217 GLY B C 1
ATOM 5760 O O . GLY B 1 217 ? 15.734 -25.688 4.824 1 93.06 217 GLY B O 1
ATOM 5761 N N . GLU B 1 218 ? 14.258 -25.438 3.121 1 93.25 218 GLU B N 1
ATOM 5762 C CA . GLU B 1 218 ? 13.086 -25.266 3.975 1 93.25 218 GLU B CA 1
ATOM 5763 C C . GLU B 1 218 ? 12.234 -26.531 4.012 1 93.25 218 GLU B C 1
ATOM 5765 O O . GLU B 1 218 ? 11.727 -26.969 2.98 1 93.25 218 GLU B O 1
ATOM 5770 N N . PRO B 1 219 ? 12.141 -27.094 5.219 1 94.56 219 PRO B N 1
ATOM 5771 C CA . PRO B 1 219 ? 11.281 -28.266 5.281 1 94.56 219 PRO B CA 1
ATOM 5772 C C . PRO B 1 219 ? 9.875 -28 4.742 1 94.56 219 PRO B C 1
ATOM 5774 O O . PRO B 1 219 ? 9.242 -27.016 5.133 1 94.56 219 PRO B O 1
ATOM 5777 N N . VAL B 1 220 ? 9.43 -28.891 3.836 1 93.81 220 VAL B N 1
ATOM 5778 C CA . VAL B 1 220 ? 8.117 -28.75 3.211 1 93.81 220 VAL B CA 1
ATOM 5779 C C . VAL B 1 220 ? 7.027 -28.797 4.277 1 93.81 220 VAL B C 1
ATOM 5781 O O . VAL B 1 220 ? 5.98 -28.172 4.137 1 93.81 220 VAL B O 1
ATOM 5784 N N . SER B 1 221 ? 7.266 -29.484 5.375 1 92.12 221 SER B N 1
ATOM 5785 C CA . SER B 1 221 ? 6.316 -29.609 6.477 1 92.12 221 SER B CA 1
ATOM 5786 C C . SER B 1 221 ? 6.023 -28.266 7.121 1 92.12 221 SER B C 1
ATOM 5788 O O . SER B 1 221 ? 4.988 -28.094 7.766 1 92.12 221 SER B O 1
ATOM 5790 N N . ASN B 1 222 ? 6.938 -27.328 6.953 1 90.62 222 ASN B N 1
ATOM 5791 C CA . ASN B 1 222 ? 6.762 -25.984 7.516 1 90.62 222 ASN B CA 1
ATOM 5792 C C . ASN B 1 222 ? 5.879 -25.125 6.629 1 90.62 222 ASN B C 1
ATOM 5794 O O . ASN B 1 222 ? 5.461 -24.031 7.035 1 90.62 222 ASN B O 1
ATOM 5798 N N . VAL B 1 223 ? 5.613 -25.531 5.438 1 89.31 223 VAL B N 1
ATOM 5799 C CA . VAL B 1 223 ? 4.781 -24.812 4.48 1 89.31 223 VAL B CA 1
ATOM 5800 C C . VAL B 1 223 ? 3.389 -25.438 4.434 1 89.31 223 VAL B C 1
ATOM 5802 O O . VAL B 1 223 ? 3.234 -26.594 4.055 1 89.31 223 VAL B O 1
ATOM 5805 N N . THR B 1 224 ? 2.373 -24.688 4.848 1 87.12 224 THR B N 1
ATOM 5806 C CA . THR B 1 224 ? 1.028 -25.234 4.906 1 87.12 224 THR B CA 1
ATOM 5807 C C . THR B 1 224 ? 0.084 -24.484 3.98 1 87.12 224 THR B C 1
ATOM 5809 O O . THR B 1 224 ? -0.527 -23.484 4.387 1 87.12 224 THR B O 1
ATOM 5812 N N . PRO B 1 225 ? 0.009 -24.969 2.738 1 86.69 225 PRO B N 1
ATOM 5813 C CA . PRO B 1 225 ? -0.983 -24.344 1.858 1 86.69 225 PRO B CA 1
ATOM 5814 C C . PRO B 1 225 ? -2.402 -24.438 2.412 1 86.69 225 PRO B C 1
ATOM 5816 O O . PRO B 1 225 ? -2.756 -25.438 3.057 1 86.69 225 PRO B O 1
ATOM 5819 N N . ASN B 1 226 ? -3.221 -23.453 2.303 1 88.69 226 ASN B N 1
ATOM 5820 C CA . ASN B 1 226 ? -4.605 -23.406 2.758 1 88.69 226 ASN B CA 1
ATOM 5821 C C . ASN B 1 226 ? -5.527 -24.219 1.85 1 88.69 226 ASN B C 1
ATOM 5823 O O . ASN B 1 226 ? -6.062 -23.688 0.873 1 88.69 226 ASN B O 1
ATOM 5827 N N . LEU B 1 227 ? -5.73 -25.516 2.16 1 83.31 227 LEU B N 1
ATOM 5828 C CA . LEU B 1 227 ? -6.57 -26.375 1.328 1 83.31 227 LEU B CA 1
ATOM 5829 C C . LEU B 1 227 ? -7.98 -26.469 1.896 1 83.31 227 LEU B C 1
ATOM 5831 O O . LEU B 1 227 ? -8.93 -26.75 1.161 1 83.31 227 LEU B O 1
ATOM 5835 N N . ASP B 1 228 ? -8.102 -26.188 3.207 1 85.75 228 ASP B N 1
ATOM 5836 C CA . ASP B 1 228 ? -9.383 -26.516 3.828 1 85.75 228 ASP B CA 1
ATOM 5837 C C . ASP B 1 228 ? -9.953 -25.312 4.578 1 85.75 228 ASP B C 1
ATOM 5839 O O . ASP B 1 228 ? -10.891 -25.453 5.359 1 85.75 228 ASP B O 1
ATOM 5843 N N . ARG B 1 229 ? -9.391 -24.172 4.465 1 90.25 229 ARG B N 1
ATOM 5844 C CA . ARG B 1 229 ? -9.875 -23 5.172 1 90.25 229 ARG B CA 1
ATOM 5845 C C . ARG B 1 229 ? -10.234 -21.875 4.191 1 90.25 229 ARG B C 1
ATOM 5847 O O . ARG B 1 229 ? -9.656 -20.781 4.25 1 90.25 229 ARG B O 1
ATOM 5854 N N . PRO B 1 230 ? -11.258 -22.156 3.379 1 89.62 230 PRO B N 1
ATOM 5855 C CA . PRO B 1 230 ? -11.609 -21.156 2.369 1 89.62 230 PRO B CA 1
ATOM 5856 C C . PRO B 1 230 ? -12.109 -19.844 2.98 1 89.62 230 PRO B C 1
ATOM 5858 O O . PRO B 1 230 ? -12.023 -18.797 2.35 1 89.62 230 PRO B O 1
ATOM 5861 N N . HIS B 1 231 ? -12.578 -19.828 4.191 1 90.81 231 HIS B N 1
ATOM 5862 C CA . HIS B 1 231 ? -13.109 -18.641 4.844 1 90.81 231 HIS B CA 1
ATOM 5863 C C . HIS B 1 231 ? -11.992 -17.656 5.199 1 90.81 231 HIS B C 1
ATOM 5865 O O . HIS B 1 231 ? -12.25 -16.484 5.469 1 90.81 231 HIS B O 1
ATOM 5871 N N . ASP B 1 232 ? -10.75 -18.141 5.195 1 90.5 232 ASP B N 1
ATOM 5872 C CA . ASP B 1 232 ? -9.602 -17.297 5.512 1 90.5 232 ASP B CA 1
ATOM 5873 C C . ASP B 1 232 ? -9.023 -16.672 4.246 1 90.5 232 ASP B C 1
ATOM 5875 O O . ASP B 1 232 ? -8.102 -15.852 4.324 1 90.5 232 ASP B O 1
ATOM 5879 N N . ASP B 1 233 ? -9.594 -16.984 3.086 1 91.38 233 ASP B N 1
ATOM 5880 C CA . ASP B 1 233 ? -8.977 -16.578 1.83 1 91.38 233 ASP B CA 1
ATOM 5881 C C . ASP B 1 233 ? -8.852 -15.047 1.753 1 91.38 233 ASP B C 1
ATOM 5883 O O . ASP B 1 233 ? -7.773 -14.523 1.479 1 91.38 233 ASP B O 1
ATOM 5887 N N . ARG B 1 234 ? -9.914 -14.367 2.018 1 88.44 234 ARG B N 1
ATOM 5888 C CA . ARG B 1 234 ? -9.891 -12.914 1.91 1 88.44 234 ARG B CA 1
ATOM 5889 C C . ARG B 1 234 ? -8.844 -12.312 2.842 1 88.44 234 ARG B C 1
ATOM 5891 O O . ARG B 1 234 ? -8.086 -11.43 2.443 1 88.44 234 ARG B O 1
ATOM 5898 N N . ALA B 1 235 ? -8.875 -12.797 4.059 1 89.62 235 ALA B N 1
ATOM 5899 C CA . ALA B 1 235 ? -7.926 -12.281 5.047 1 89.62 235 ALA B CA 1
ATOM 5900 C C . ALA B 1 235 ? -6.488 -12.586 4.629 1 89.62 235 ALA B C 1
ATOM 5902 O O . ALA B 1 235 ? -5.605 -11.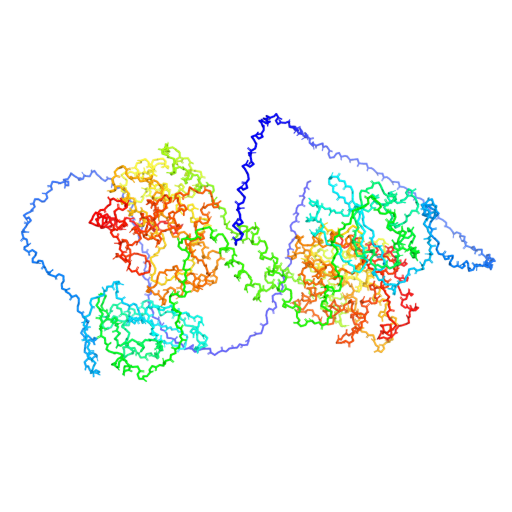727 4.754 1 89.62 235 ALA B O 1
ATOM 5903 N N . GLU B 1 236 ? -6.23 -13.789 4.125 1 91.31 236 GLU B N 1
ATOM 5904 C CA . GLU B 1 236 ? -4.883 -14.172 3.717 1 91.31 236 GLU B CA 1
ATOM 5905 C C . GLU B 1 236 ? -4.43 -13.391 2.486 1 91.31 236 GLU B C 1
ATOM 5907 O O . GLU B 1 236 ? -3.27 -12.984 2.396 1 91.31 236 GLU B O 1
ATOM 5912 N N . ILE B 1 237 ? -5.309 -13.18 1.57 1 90.31 237 ILE B N 1
ATOM 5913 C CA . ILE B 1 237 ? -4.992 -12.391 0.385 1 90.31 237 ILE B CA 1
ATOM 5914 C C . ILE B 1 237 ? -4.688 -10.953 0.792 1 90.31 237 ILE B C 1
ATOM 5916 O O . ILE B 1 237 ? -3.707 -10.359 0.325 1 90.31 237 ILE B O 1
ATOM 5920 N N . THR B 1 238 ? -5.512 -10.414 1.669 1 88.75 238 THR B N 1
ATOM 5921 C CA . THR B 1 238 ? -5.301 -9.062 2.176 1 88.75 238 THR B CA 1
ATOM 5922 C C . THR B 1 238 ? -3.928 -8.938 2.83 1 88.75 238 THR B C 1
ATOM 5924 O O . THR B 1 238 ? -3.193 -7.984 2.572 1 88.75 238 THR B O 1
ATOM 5927 N N . GLN B 1 239 ? -3.619 -9.867 3.6 1 87.75 239 GLN B N 1
ATOM 5928 C CA . GLN B 1 239 ? -2.326 -9.867 4.277 1 87.75 239 GLN B CA 1
ATOM 5929 C C . GLN B 1 239 ? -1.179 -9.914 3.273 1 87.75 239 GLN B C 1
ATOM 5931 O O . GLN B 1 239 ? -0.174 -9.219 3.438 1 87.75 239 GLN B O 1
ATOM 5936 N N . ALA B 1 240 ? -1.289 -10.766 2.271 1 88 240 ALA B N 1
ATOM 5937 C CA . ALA B 1 240 ? -0.25 -10.883 1.251 1 88 240 ALA B CA 1
ATOM 5938 C C . ALA B 1 240 ? -0.067 -9.57 0.499 1 88 240 ALA B C 1
ATOM 5940 O O . ALA B 1 240 ? 1.062 -9.117 0.284 1 88 240 ALA B O 1
ATOM 5941 N N . VAL B 1 241 ? -1.129 -8.969 0.155 1 84.81 241 VAL B N 1
ATOM 5942 C CA . VAL B 1 241 ? -1.089 -7.707 -0.57 1 84.81 241 VAL B CA 1
ATOM 5943 C C . VAL B 1 241 ? -0.5 -6.617 0.323 1 84.81 241 VAL B C 1
ATOM 5945 O O . VAL B 1 241 ? 0.302 -5.797 -0.132 1 84.81 241 VAL B O 1
ATOM 5948 N N . GLN B 1 242 ? -0.901 -6.594 1.613 1 83.06 242 GLN B N 1
ATOM 5949 C CA . GLN B 1 242 ? -0.367 -5.629 2.572 1 83.06 242 GLN B CA 1
ATOM 5950 C C . GLN B 1 242 ? 1.145 -5.781 2.719 1 83.06 242 GLN B C 1
ATOM 5952 O O . GLN B 1 242 ? 1.876 -4.789 2.725 1 83.06 242 GLN B O 1
ATOM 5957 N N . ALA B 1 243 ? 1.565 -6.996 2.832 1 81.94 243 ALA B N 1
ATOM 5958 C CA . ALA B 1 243 ? 2.99 -7.266 3.01 1 81.94 243 ALA B CA 1
ATOM 5959 C C . ALA B 1 243 ? 3.789 -6.824 1.787 1 81.94 243 ALA B C 1
ATOM 5961 O O . ALA B 1 243 ? 4.871 -6.246 1.92 1 81.94 243 ALA B O 1
ATOM 5962 N N . PHE B 1 244 ? 3.326 -7.051 0.721 1 82.31 244 PHE B N 1
ATOM 5963 C CA . PHE B 1 244 ? 3.984 -6.648 -0.516 1 82.31 244 PHE B CA 1
ATOM 5964 C C . PHE B 1 244 ? 4.043 -5.129 -0.627 1 82.31 244 PHE B C 1
ATOM 5966 O O . PHE B 1 244 ? 5.09 -4.566 -0.946 1 82.31 244 PHE B O 1
ATOM 5973 N N . THR B 1 245 ? 2.908 -4.598 -0.419 1 76.44 245 THR B N 1
ATOM 5974 C CA . THR B 1 245 ? 2.822 -3.146 -0.532 1 76.44 245 THR B CA 1
ATOM 5975 C C . THR B 1 245 ? 3.734 -2.471 0.488 1 76.44 245 THR B C 1
ATOM 5977 O O . THR B 1 245 ? 4.375 -1.461 0.184 1 76.44 245 THR B O 1
ATOM 5980 N N . ALA B 1 246 ? 3.715 -2.979 1.685 1 78.06 246 ALA B N 1
ATOM 5981 C CA . ALA B 1 246 ? 4.594 -2.449 2.723 1 78.06 246 ALA B CA 1
ATOM 5982 C C . ALA B 1 246 ? 6.055 -2.5 2.283 1 78.06 246 ALA B C 1
ATOM 5984 O O . ALA B 1 246 ? 6.805 -1.541 2.482 1 78.06 246 ALA B O 1
ATOM 5985 N N . ARG B 1 247 ? 6.496 -3.541 1.673 1 77.31 247 ARG B N 1
ATOM 5986 C CA . ARG B 1 247 ? 7.867 -3.688 1.189 1 77.31 247 ARG B CA 1
ATOM 5987 C C . ARG B 1 247 ? 8.164 -2.688 0.078 1 77.31 247 ARG B C 1
ATOM 5989 O O . ARG B 1 247 ? 9.258 -2.111 0.029 1 77.31 247 ARG B O 1
ATOM 5996 N N . ARG B 1 248 ? 7.258 -2.504 -0.735 1 74.81 248 ARG B N 1
ATOM 5997 C CA . ARG B 1 248 ? 7.41 -1.548 -1.826 1 74.81 248 ARG B CA 1
ATOM 5998 C C . ARG B 1 248 ? 7.547 -0.125 -1.292 1 74.81 248 ARG B C 1
ATOM 6000 O O . ARG B 1 248 ? 8.359 0.656 -1.793 1 74.81 248 ARG B O 1
ATOM 6007 N N . ILE B 1 249 ? 6.715 0.146 -0.286 1 75.25 249 ILE B N 1
ATOM 6008 C CA . ILE B 1 249 ? 6.75 1.468 0.33 1 75.25 249 ILE B CA 1
ATOM 6009 C C . ILE B 1 249 ? 8.109 1.693 0.992 1 75.25 249 ILE B C 1
ATOM 6011 O O . ILE B 1 249 ? 8.703 2.768 0.856 1 75.25 249 ILE B O 1
ATOM 6015 N N . GLN B 1 250 ? 8.586 0.753 1.626 1 75.06 250 GLN B N 1
ATOM 6016 C CA . GLN B 1 250 ? 9.883 0.849 2.301 1 75.06 250 GLN B CA 1
ATOM 6017 C C . GLN B 1 250 ? 11.008 1.074 1.299 1 75.06 250 GLN B C 1
ATOM 6019 O O . GLN B 1 250 ? 11.93 1.85 1.56 1 75.06 250 GLN B O 1
ATOM 6024 N N . GLN B 1 251 ? 10.914 0.438 0.147 1 73.56 251 GLN B N 1
ATOM 6025 C CA . GLN B 1 251 ? 11.961 0.528 -0.867 1 73.56 251 GLN B CA 1
ATOM 6026 C C . GLN B 1 251 ? 11.828 1.81 -1.685 1 73.56 251 GLN B C 1
ATOM 6028 O O . GLN B 1 251 ? 12.828 2.395 -2.104 1 73.56 251 GLN B O 1
ATOM 6033 N N . ARG B 1 252 ? 10.586 2.152 -1.875 1 73.56 252 ARG B N 1
ATOM 6034 C CA . ARG B 1 252 ? 10.312 3.262 -2.785 1 73.56 252 ARG B CA 1
ATOM 6035 C C . ARG B 1 252 ? 9.258 4.195 -2.213 1 73.56 252 ARG B C 1
ATOM 6037 O O . ARG B 1 252 ? 8.227 4.438 -2.846 1 73.56 252 ARG B O 1
ATOM 6044 N N . LEU B 1 253 ? 9.562 4.668 -1.104 1 74.62 253 LEU B N 1
ATOM 6045 C CA . LEU B 1 253 ? 8.594 5.547 -0.461 1 74.62 253 LEU B CA 1
ATOM 6046 C C . LEU B 1 253 ? 8.172 6.672 -1.4 1 74.62 253 LEU B C 1
ATOM 6048 O O . LEU B 1 253 ? 6.98 6.961 -1.536 1 74.62 253 LEU B O 1
ATOM 6052 N N . GLU B 1 254 ? 9.117 7.254 -2.125 1 71 254 GLU B N 1
ATOM 6053 C CA . GLU B 1 254 ? 8.875 8.406 -2.99 1 71 254 GLU B CA 1
ATOM 6054 C C . GLU B 1 254 ? 7.969 8.031 -4.164 1 71 254 GLU B C 1
ATOM 6056 O O . GLU B 1 254 ? 7.113 8.82 -4.57 1 71 254 GLU B O 1
ATOM 6061 N N . GLU B 1 255 ? 8.188 6.859 -4.656 1 65.81 255 GLU B N 1
ATOM 6062 C CA . GLU B 1 255 ? 7.395 6.383 -5.785 1 65.81 255 GLU B CA 1
ATOM 6063 C C . GLU B 1 255 ? 5.973 6.035 -5.352 1 65.81 255 GLU B C 1
ATOM 6065 O O . GLU B 1 255 ? 5.023 6.199 -6.121 1 65.81 255 GLU B O 1
ATOM 6070 N N . THR B 1 256 ? 5.98 5.633 -4.176 1 64.56 256 THR B N 1
ATOM 6071 C CA . THR B 1 256 ? 4.695 5.156 -3.674 1 64.56 256 THR B CA 1
ATOM 6072 C C . THR B 1 256 ? 3.766 6.332 -3.379 1 64.56 256 THR B C 1
ATOM 6074 O O . THR B 1 256 ? 2.568 6.266 -3.662 1 64.56 256 THR B O 1
ATOM 6077 N N . ILE B 1 257 ? 4.332 7.355 -2.84 1 67.62 257 ILE B N 1
ATOM 6078 C CA . ILE B 1 257 ? 3.486 8.484 -2.475 1 67.62 257 ILE B CA 1
ATOM 6079 C C . ILE B 1 257 ? 3.158 9.312 -3.719 1 67.62 257 ILE B C 1
ATOM 6081 O O . ILE B 1 257 ? 2.385 10.266 -3.65 1 67.62 257 ILE B O 1
ATOM 6085 N N . GLU B 1 258 ? 3.512 8.844 -4.883 1 65 258 GLU B N 1
ATOM 6086 C CA . GLU B 1 258 ? 3.236 9.523 -6.145 1 65 258 GLU B CA 1
ATOM 6087 C C . GLU B 1 258 ? 3.396 11.039 -6.004 1 65 258 GLU B C 1
ATOM 6089 O O . GLU B 1 258 ? 2.518 11.797 -6.41 1 65 258 GLU B O 1
ATOM 6094 N N . ILE B 1 259 ? 4.477 11.367 -5.359 1 69.44 259 ILE B N 1
ATOM 6095 C CA . ILE B 1 259 ? 4.738 12.789 -5.215 1 69.44 259 ILE B CA 1
ATOM 6096 C C . ILE B 1 259 ? 5.117 13.383 -6.574 1 69.44 259 ILE B C 1
ATOM 6098 O O . ILE B 1 259 ? 6.031 12.891 -7.238 1 69.44 259 ILE B O 1
ATOM 6102 N N . PRO B 1 260 ? 4.383 14.391 -7.062 1 67.25 260 PRO B N 1
ATOM 6103 C CA . PRO B 1 260 ? 4.793 15.023 -8.32 1 67.25 260 PRO B CA 1
ATOM 6104 C C . PRO B 1 260 ? 6.203 15.609 -8.25 1 67.25 260 PRO B C 1
ATOM 6106 O O . PRO B 1 260 ? 6.613 16.125 -7.207 1 67.25 260 PRO B O 1
ATOM 6109 N N . PRO B 1 261 ? 6.938 15.266 -9.227 1 70.62 261 PRO B N 1
ATOM 6110 C CA . PRO B 1 261 ? 8.266 15.883 -9.242 1 70.62 261 PRO B CA 1
ATOM 6111 C C . PRO B 1 261 ? 8.203 17.406 -9.211 1 70.62 261 PRO B C 1
ATOM 6113 O O . PRO B 1 261 ? 7.195 18 -9.617 1 70.62 261 PRO B O 1
ATOM 6116 N N . LEU B 1 262 ? 9.242 17.906 -8.555 1 75.06 262 LEU B N 1
ATOM 6117 C CA . LEU B 1 262 ? 9.336 19.359 -8.57 1 75.06 262 LEU B CA 1
ATOM 6118 C C . LEU B 1 262 ? 9.5 19.891 -9.992 1 75.06 262 LEU B C 1
ATOM 6120 O O . LEU B 1 262 ? 10.367 19.422 -10.734 1 75.06 262 LEU B O 1
ATOM 6124 N N . ALA B 1 263 ? 8.57 20.75 -10.359 1 72.75 263 ALA B N 1
ATOM 6125 C CA . ALA B 1 263 ? 8.648 21.328 -11.695 1 72.75 263 ALA B CA 1
ATOM 6126 C C . ALA B 1 263 ? 10.023 21.938 -11.953 1 72.75 263 ALA B C 1
ATOM 6128 O O . ALA B 1 263 ? 10.633 22.516 -11.055 1 72.75 263 ALA B O 1
ATOM 6129 N N . GLU B 1 264 ? 10.523 21.734 -13.102 1 76.5 264 GLU B N 1
ATOM 6130 C CA . GLU B 1 264 ? 11.828 22.266 -13.484 1 76.5 264 GLU B CA 1
ATOM 6131 C C . GLU B 1 264 ? 11.922 23.766 -13.219 1 76.5 264 GLU B C 1
ATOM 6133 O O . GLU B 1 264 ? 12.953 24.25 -12.766 1 76.5 264 GLU B O 1
ATOM 6138 N N . THR B 1 265 ? 10.914 24.422 -13.508 1 76.75 265 THR B N 1
ATOM 6139 C CA . THR B 1 265 ? 10.867 25.859 -13.281 1 76.75 265 THR B CA 1
ATOM 6140 C C . THR B 1 265 ? 11.047 26.172 -11.797 1 76.75 265 THR B C 1
ATOM 6142 O O . THR B 1 265 ? 11.758 27.125 -11.445 1 76.75 265 THR B O 1
ATOM 6145 N N . ALA B 1 266 ? 10.422 25.391 -10.969 1 77.06 266 ALA B N 1
ATOM 6146 C CA . ALA B 1 266 ? 10.539 25.609 -9.531 1 77.06 266 ALA B CA 1
ATOM 6147 C C . ALA B 1 266 ? 11.977 25.375 -9.062 1 77.06 266 ALA B C 1
ATOM 6149 O O . ALA B 1 266 ? 12.5 26.156 -8.258 1 77.06 266 ALA B O 1
ATOM 6150 N N . GLN B 1 267 ? 12.562 24.406 -9.57 1 78.75 267 GLN B N 1
ATOM 6151 C CA . GLN B 1 267 ? 13.938 24.094 -9.227 1 78.75 267 GLN B CA 1
ATOM 6152 C C . GLN B 1 267 ? 14.875 25.234 -9.617 1 78.75 267 GLN B C 1
ATOM 6154 O O . GLN B 1 267 ? 15.766 25.609 -8.844 1 78.75 267 GLN B O 1
ATOM 6159 N N . LYS B 1 268 ? 14.727 25.703 -10.797 1 82.5 268 LYS B N 1
ATOM 6160 C CA . LYS B 1 268 ? 15.555 26.797 -11.289 1 82.5 268 LYS B CA 1
ATOM 6161 C C . LYS B 1 268 ? 15.375 28.062 -10.445 1 82.5 268 LYS B C 1
ATOM 6163 O O . LYS B 1 268 ? 16.344 28.75 -10.141 1 82.5 268 LYS B O 1
ATOM 6168 N N . ILE B 1 269 ? 14.219 28.312 -10.086 1 80.31 269 ILE B N 1
ATOM 6169 C CA . ILE B 1 269 ? 13.906 29.5 -9.297 1 80.31 269 ILE B CA 1
ATOM 6170 C C . ILE B 1 269 ? 14.539 29.375 -7.91 1 80.31 269 ILE B C 1
ATOM 6172 O O . ILE B 1 269 ? 15.109 30.344 -7.391 1 80.31 269 ILE B O 1
ATOM 6176 N N . ILE B 1 270 ? 14.43 28.234 -7.348 1 77.19 270 ILE B N 1
ATOM 6177 C CA . ILE B 1 270 ? 15.008 28 -6.027 1 77.19 270 ILE B CA 1
ATOM 6178 C C . ILE B 1 270 ? 16.516 28.188 -6.082 1 77.19 270 ILE B C 1
ATOM 6180 O O . ILE B 1 270 ? 17.109 28.828 -5.207 1 77.19 270 ILE B O 1
ATOM 6184 N N . LYS B 1 271 ? 17.141 27.688 -7.133 1 77.81 271 LYS B N 1
ATOM 6185 C CA . LYS B 1 271 ? 18.578 27.828 -7.312 1 77.81 271 LYS B CA 1
ATOM 6186 C C . LYS B 1 271 ? 18.969 29.297 -7.461 1 77.81 271 LYS B C 1
ATOM 6188 O O . LYS B 1 271 ? 19.984 29.734 -6.918 1 77.81 271 LYS B O 1
ATOM 6193 N N . LEU B 1 272 ? 18.188 30.047 -8.172 1 80.44 272 LEU B N 1
ATOM 6194 C CA . LEU B 1 272 ? 18.453 31.469 -8.367 1 80.44 272 LEU B CA 1
ATOM 6195 C C . LEU B 1 272 ? 18.328 32.219 -7.055 1 80.44 272 LEU B C 1
ATOM 6197 O O . LEU B 1 272 ? 19.078 33.156 -6.805 1 80.44 272 LEU B O 1
ATOM 6201 N N . ARG B 1 273 ? 17.375 31.812 -6.293 1 75.38 273 ARG B N 1
ATOM 6202 C CA . ARG B 1 273 ? 17.141 32.5 -5.027 1 75.38 273 ARG B CA 1
ATOM 6203 C C . ARG B 1 273 ? 18.312 32.312 -4.074 1 75.38 273 ARG B C 1
ATOM 6205 O O . ARG B 1 273 ? 18.625 33.219 -3.277 1 75.38 273 ARG B O 1
ATOM 6212 N N . VAL B 1 274 ? 18.984 31.188 -4.18 1 73.31 274 VAL B N 1
ATOM 6213 C CA . VAL B 1 274 ? 20.047 30.891 -3.242 1 73.31 274 VAL B CA 1
ATOM 6214 C C . VAL B 1 274 ? 21.391 31.375 -3.805 1 73.31 274 VAL B C 1
ATOM 6216 O O . VAL B 1 274 ? 22.391 31.422 -3.088 1 73.31 274 VAL B O 1
ATOM 6219 N N . ASP B 1 275 ? 21.375 31.766 -5.035 1 76.31 275 ASP B N 1
ATOM 6220 C CA . ASP B 1 275 ? 22.578 32.281 -5.672 1 76.31 275 ASP B CA 1
ATOM 6221 C C . ASP B 1 275 ? 22.766 33.781 -5.406 1 76.31 275 ASP B C 1
ATOM 6223 O O . ASP B 1 275 ? 21.984 34.594 -5.91 1 76.31 275 ASP B O 1
ATOM 6227 N N . PRO B 1 276 ? 23.797 34.156 -4.641 1 74.56 276 PRO B N 1
ATOM 6228 C CA . PRO B 1 276 ? 24 35.562 -4.34 1 74.56 276 PRO B CA 1
ATOM 6229 C C . PRO B 1 276 ? 24.359 36.406 -5.574 1 74.56 276 PRO B C 1
ATOM 6231 O O . PRO B 1 276 ? 24.234 37.625 -5.566 1 74.56 276 PRO B O 1
ATOM 6234 N N . ASP B 1 277 ? 24.75 35.688 -6.629 1 80.25 277 ASP B N 1
ATOM 6235 C CA . ASP B 1 277 ? 25.188 36.406 -7.824 1 80.25 277 ASP B CA 1
ATOM 6236 C C . ASP B 1 277 ? 24.109 36.406 -8.891 1 80.25 277 ASP B C 1
ATOM 6238 O O . ASP B 1 277 ? 24.359 36.75 -10.047 1 80.25 277 ASP B O 1
ATOM 6242 N N . ALA B 1 278 ? 22.938 35.969 -8.398 1 82 278 ALA B N 1
ATOM 6243 C CA . ALA B 1 278 ? 21.859 35.875 -9.375 1 82 278 ALA B CA 1
ATOM 6244 C C . ALA B 1 278 ? 21.484 37.281 -9.891 1 82 278 ALA B C 1
ATOM 6246 O O . ALA B 1 278 ? 21.453 38.25 -9.125 1 82 278 ALA B O 1
ATOM 6247 N N . THR B 1 279 ? 21.344 37.406 -11.195 1 83.62 279 THR B N 1
ATOM 6248 C CA . THR B 1 279 ? 21.031 38.688 -11.844 1 83.62 279 THR B CA 1
ATOM 6249 C C . THR B 1 279 ? 19.578 38.719 -12.305 1 83.62 279 THR B C 1
ATOM 6251 O O . THR B 1 279 ? 18.891 37.688 -12.281 1 83.62 279 THR B O 1
ATOM 6254 N N . ILE B 1 280 ? 19.109 39.812 -12.648 1 83.56 280 ILE B N 1
ATOM 6255 C CA . ILE B 1 280 ? 17.766 40.031 -13.18 1 83.56 280 ILE B CA 1
ATOM 6256 C C . ILE B 1 280 ? 17.609 39.25 -14.492 1 83.56 280 ILE B C 1
ATOM 6258 O O . ILE B 1 280 ? 16.547 38.719 -14.773 1 83.56 280 ILE B O 1
ATOM 6262 N N . ASP B 1 281 ? 18.672 39.188 -15.164 1 86.06 281 ASP B N 1
ATOM 6263 C CA . ASP B 1 281 ? 18.656 38.438 -16.422 1 86.06 281 ASP B CA 1
ATOM 6264 C C . ASP B 1 281 ? 18.375 36.969 -16.188 1 86.06 281 ASP B C 1
ATOM 6266 O O . ASP B 1 281 ? 17.672 36.312 -16.969 1 86.06 281 ASP B O 1
ATOM 6270 N N . ASP B 1 282 ? 18.922 36.5 -15.172 1 88.31 282 ASP B N 1
ATOM 6271 C CA . ASP B 1 282 ? 18.75 35.094 -14.859 1 88.31 282 ASP B CA 1
ATOM 6272 C C . ASP B 1 282 ? 17.281 34.781 -14.594 1 88.31 282 ASP B C 1
ATOM 6274 O O . ASP B 1 282 ? 16.766 33.781 -15.133 1 88.31 282 ASP B O 1
ATOM 6278 N N . ILE B 1 283 ? 16.672 35.594 -13.805 1 86.12 283 ILE B N 1
ATOM 6279 C CA . ILE B 1 283 ? 15.281 35.312 -13.438 1 86.12 283 ILE B CA 1
ATOM 6280 C C . ILE B 1 283 ? 14.367 35.562 -14.633 1 86.12 283 ILE B C 1
ATOM 6282 O O . ILE B 1 283 ? 13.375 34.875 -14.82 1 86.12 283 ILE B O 1
ATOM 6286 N N . THR B 1 284 ? 14.711 36.594 -15.375 1 87.19 284 THR B N 1
ATOM 6287 C CA . THR B 1 284 ? 13.945 36.875 -16.578 1 87.19 284 THR B CA 1
ATOM 6288 C C . THR B 1 284 ? 13.945 35.688 -17.516 1 87.19 284 THR B C 1
ATOM 6290 O O . THR B 1 284 ? 12.914 35.344 -18.109 1 87.19 284 THR B O 1
ATOM 6293 N N . GLY B 1 285 ? 15.031 35.062 -17.625 1 87.06 285 GLY B N 1
ATOM 6294 C CA . GLY B 1 285 ? 15.148 33.906 -18.453 1 87.06 285 GLY B CA 1
ATOM 6295 C C . GLY B 1 285 ? 14.258 32.75 -18 1 87.06 285 GLY B C 1
ATOM 6296 O O . GLY B 1 285 ? 13.594 32.125 -18.828 1 87.06 285 GLY B O 1
ATOM 6297 N N . VAL B 1 286 ? 14.203 32.5 -16.734 1 85.44 286 VAL B N 1
ATOM 6298 C CA . VAL B 1 286 ? 13.422 31.391 -16.172 1 85.44 286 VAL B CA 1
ATOM 6299 C C . VAL B 1 286 ? 11.93 31.703 -16.328 1 85.44 286 VAL B C 1
ATOM 6301 O O . VAL B 1 286 ? 11.148 30.828 -16.719 1 85.44 286 VAL B O 1
ATOM 6304 N N . VAL B 1 287 ? 11.539 32.938 -16.094 1 85.38 287 VAL B N 1
ATOM 6305 C CA . VAL B 1 287 ? 10.141 33.344 -16.125 1 85.38 287 VAL B CA 1
ATOM 6306 C C . VAL B 1 287 ? 9.625 33.281 -17.562 1 85.38 287 VAL B C 1
ATOM 6308 O O . VAL B 1 287 ? 8.492 32.875 -17.812 1 85.38 287 VAL B O 1
ATOM 6311 N N . GLU B 1 288 ? 10.469 33.625 -18.453 1 86.06 288 GLU B N 1
ATOM 6312 C CA . GLU B 1 288 ? 10.055 33.719 -19.859 1 86.06 288 GLU B CA 1
ATOM 6313 C C . GLU B 1 288 ? 9.875 32.312 -20.453 1 86.06 288 GLU B C 1
ATOM 6315 O O . GLU B 1 288 ? 9.164 32.156 -21.453 1 86.06 288 GLU B O 1
ATOM 6320 N N . THR B 1 289 ? 10.477 31.422 -19.828 1 82.19 289 THR B N 1
ATOM 6321 C CA . THR B 1 289 ? 10.359 30.047 -20.344 1 82.19 289 THR B CA 1
ATOM 6322 C C . THR B 1 289 ? 9.008 29.453 -19.969 1 82.19 289 THR B C 1
ATOM 6324 O O . THR B 1 289 ? 8.562 28.484 -20.609 1 82.19 289 THR B O 1
ATOM 6327 N N . ASP B 1 290 ? 8.312 29.953 -19 1 77.06 290 ASP B N 1
ATOM 6328 C CA . ASP B 1 290 ? 6.984 29.531 -18.578 1 77.06 290 ASP B CA 1
ATOM 6329 C C . ASP B 1 290 ? 5.938 30.594 -18.891 1 77.06 290 ASP B C 1
ATOM 6331 O O . ASP B 1 290 ? 5.84 31.594 -18.188 1 77.06 290 ASP B O 1
ATOM 6335 N N . PRO B 1 291 ? 5.191 30.297 -19.922 1 79.94 291 PRO B N 1
ATOM 6336 C CA . PRO B 1 291 ? 4.246 31.312 -20.359 1 79.94 291 PRO B CA 1
ATOM 6337 C C . PRO B 1 291 ? 3.256 31.719 -19.266 1 79.94 291 PRO B C 1
ATOM 6339 O O . PRO B 1 291 ? 2.887 32.875 -19.156 1 79.94 291 PRO B O 1
ATOM 6342 N N . ALA B 1 292 ? 2.869 30.75 -18.594 1 74.25 292 ALA B N 1
ATOM 6343 C CA . ALA B 1 292 ? 1.923 31.078 -17.531 1 74.25 292 ALA B CA 1
ATOM 6344 C C . ALA B 1 292 ? 2.57 31.953 -16.469 1 74.25 292 ALA B C 1
ATOM 6346 O O . ALA B 1 292 ? 1.957 32.906 -15.992 1 74.25 292 ALA B O 1
ATOM 6347 N N . LEU B 1 293 ? 3.748 31.672 -16.125 1 78.19 293 LEU B N 1
ATOM 6348 C CA . LEU B 1 293 ? 4.488 32.469 -15.156 1 78.19 293 LEU B CA 1
ATOM 6349 C C . LEU B 1 293 ? 4.762 33.875 -15.703 1 78.19 293 LEU B C 1
ATOM 6351 O O . LEU B 1 293 ? 4.637 34.875 -14.977 1 78.19 293 LEU B O 1
ATOM 6355 N N . ALA B 1 294 ? 5.148 33.938 -16.938 1 82.94 294 ALA B N 1
ATOM 6356 C CA . ALA B 1 294 ? 5.418 35.219 -17.594 1 82.94 294 ALA B CA 1
ATOM 6357 C C . ALA B 1 294 ? 4.176 36.094 -17.594 1 82.94 294 ALA B C 1
ATOM 6359 O O . ALA B 1 294 ? 4.246 37.281 -17.25 1 82.94 294 ALA B O 1
ATOM 6360 N N . ALA B 1 295 ? 3.092 35.469 -17.938 1 78.38 295 ALA B N 1
ATOM 6361 C CA . ALA B 1 295 ? 1.827 36.188 -17.969 1 78.38 295 ALA B CA 1
ATOM 6362 C C . ALA B 1 295 ? 1.454 36.719 -16.578 1 78.38 295 ALA B C 1
ATOM 6364 O O . ALA B 1 295 ? 0.97 37.844 -16.438 1 78.38 295 ALA B O 1
ATOM 6365 N N . GLN B 1 296 ? 1.696 35.969 -15.664 1 76.94 296 GLN B N 1
ATOM 6366 C CA . GLN B 1 296 ? 1.348 36.312 -14.289 1 76.94 296 GLN B CA 1
ATOM 6367 C C . GLN B 1 296 ? 2.221 37.469 -13.781 1 76.94 296 GLN B C 1
ATOM 6369 O O . GLN B 1 296 ? 1.732 38.375 -13.102 1 76.94 296 GLN B O 1
ATOM 6374 N N . VAL B 1 297 ? 3.461 37.438 -14.102 1 79.44 297 VAL B N 1
ATOM 6375 C CA . VAL B 1 297 ? 4.387 38.469 -13.672 1 79.44 297 VAL B CA 1
ATOM 6376 C C . VAL B 1 297 ? 3.977 39.812 -14.289 1 79.44 297 VAL B C 1
ATOM 6378 O O . VAL B 1 297 ? 3.969 40.844 -13.609 1 79.44 297 VAL B O 1
ATOM 6381 N N . VAL B 1 298 ? 3.617 39.75 -15.523 1 80.25 298 VAL B N 1
ATOM 6382 C CA . VAL B 1 298 ? 3.184 40.969 -16.219 1 80.25 298 VAL B CA 1
ATOM 6383 C C . VAL B 1 298 ? 1.879 41.469 -15.609 1 80.25 298 VAL B C 1
ATOM 6385 O O . VAL B 1 298 ? 1.705 42.656 -15.414 1 80.25 298 VAL B O 1
ATOM 6388 N N . SER B 1 299 ? 1.055 40.562 -15.336 1 77.31 299 SER B N 1
ATOM 6389 C CA . SER B 1 299 ? -0.224 40.938 -14.734 1 77.31 299 SER B CA 1
ATOM 6390 C C . SER B 1 299 ? -0.027 41.594 -13.375 1 77.31 299 SER B C 1
ATOM 6392 O O . SER B 1 299 ? -0.705 42.562 -13.047 1 77.31 299 SER B O 1
ATOM 6394 N N . TRP B 1 300 ? 0.878 41.062 -12.648 1 72.88 300 TRP B N 1
ATOM 6395 C CA . TRP B 1 300 ? 1.173 41.656 -11.336 1 72.88 300 TRP B CA 1
ATOM 6396 C C . TRP B 1 300 ? 1.745 43.062 -11.477 1 72.88 300 TRP B C 1
ATOM 6398 O O . TRP B 1 300 ? 1.356 43.969 -10.742 1 72.88 300 TRP B O 1
ATOM 6408 N N . ALA B 1 301 ? 2.607 43.156 -12.352 1 77.19 301 ALA B N 1
ATOM 6409 C CA . ALA B 1 301 ? 3.246 44.438 -12.562 1 77.19 301 ALA B CA 1
ATOM 6410 C C . ALA B 1 301 ? 2.236 45.5 -13.039 1 77.19 301 ALA B C 1
ATOM 6412 O O . ALA B 1 301 ? 2.396 46.688 -12.781 1 77.19 301 ALA B O 1
ATOM 6413 N N . ALA B 1 302 ? 1.214 45.031 -13.75 1 75.31 302 ALA B N 1
ATOM 6414 C CA . ALA B 1 302 ? 0.199 45.906 -14.305 1 75.31 302 ALA B CA 1
ATOM 6415 C C . ALA B 1 302 ? -0.854 46.281 -13.258 1 75.31 302 ALA B C 1
ATOM 6417 O O . ALA B 1 302 ? -1.686 47.156 -13.477 1 75.31 302 ALA B O 1
ATOM 6418 N N . SER B 1 303 ? -0.821 45.594 -12.227 1 68.31 303 SER B N 1
ATOM 6419 C CA . SER B 1 303 ? -1.816 45.812 -11.188 1 68.31 303 SER B CA 1
ATOM 6420 C C . SER B 1 303 ? -1.649 47.219 -10.57 1 68.31 303 SER B C 1
ATOM 6422 O O . SER B 1 303 ? -0.529 47.719 -10.445 1 68.31 303 SER B O 1
ATOM 6424 N N . PRO B 1 304 ? -2.73 47.969 -10.359 1 62.38 304 PRO B N 1
ATOM 6425 C CA . PRO B 1 304 ? -2.664 49.281 -9.766 1 62.38 304 PRO B CA 1
ATOM 6426 C C . PRO B 1 304 ? -1.9 49.312 -8.445 1 62.38 304 PRO B C 1
ATOM 6428 O O . PRO B 1 304 ? -1.401 50.375 -8.039 1 62.38 304 PRO B O 1
ATOM 6431 N N . TYR B 1 305 ? -1.793 48.219 -8.008 1 54.62 305 TYR B N 1
ATOM 6432 C CA . TYR B 1 305 ? -1.151 48.094 -6.703 1 54.62 305 TYR B CA 1
ATOM 6433 C C . TYR B 1 305 ? 0.321 48.469 -6.785 1 54.62 305 TYR B C 1
ATOM 6435 O O . TYR B 1 305 ? 0.87 49.062 -5.84 1 54.62 305 TYR B O 1
ATOM 6443 N N . TYR B 1 306 ? 0.902 48.094 -7.684 1 60.34 306 TYR B N 1
ATOM 6444 C CA . TYR B 1 306 ? 2.332 48.344 -7.785 1 60.34 306 TYR B CA 1
ATOM 6445 C C . TYR B 1 306 ? 2.59 49.656 -8.531 1 60.34 306 TYR B C 1
ATOM 6447 O O . TYR B 1 306 ? 3.74 50.062 -8.695 1 60.34 306 TYR B O 1
ATOM 6455 N N . ALA B 1 307 ? 1.522 50.469 -8.656 1 54.75 307 ALA B N 1
ATOM 6456 C CA . ALA B 1 307 ? 1.491 51.844 -9.117 1 54.75 307 ALA B CA 1
ATOM 6457 C C . ALA B 1 307 ? 2.57 52.094 -10.172 1 54.75 307 ALA B C 1
ATOM 6459 O O . ALA B 1 307 ? 3.385 53 -10.023 1 54.75 307 ALA B O 1
ATOM 6460 N N . SER B 1 308 ? 2.844 51.25 -10.969 1 58.91 308 SER B N 1
ATOM 6461 C CA . SER B 1 308 ? 3.891 51.562 -11.938 1 58.91 308 SER B CA 1
ATOM 6462 C C . SER B 1 308 ? 3.414 52.594 -12.945 1 58.91 308 SER B C 1
ATOM 6464 O O . SER B 1 308 ? 2.338 52.438 -13.531 1 58.91 308 SER B O 1
ATOM 6466 N N . PRO B 1 309 ? 4.027 53.781 -12.898 1 63.41 309 PRO B N 1
ATOM 6467 C CA . PRO B 1 309 ? 3.709 54.719 -13.984 1 63.41 309 PRO B CA 1
ATOM 6468 C C . PRO B 1 309 ? 4.07 54.156 -15.359 1 63.41 309 PRO B C 1
ATOM 6470 O O . PRO B 1 309 ? 5.18 53.656 -15.562 1 63.41 309 PRO B O 1
ATOM 6473 N N . GLY B 1 310 ? 3.033 53.969 -16.312 1 69.88 310 GLY B N 1
ATOM 6474 C CA . GLY B 1 310 ? 3.266 53.656 -17.703 1 69.88 310 GLY B CA 1
ATOM 6475 C C . GLY B 1 310 ? 2.92 52.219 -18.047 1 69.88 310 GLY B C 1
ATOM 6476 O O . GLY B 1 310 ? 2.576 51.438 -17.156 1 69.88 310 GLY B O 1
ATOM 6477 N N . LYS B 1 311 ? 2.891 51.75 -19.266 1 80.31 311 LYS B N 1
ATOM 6478 C CA . LYS B 1 311 ? 2.582 50.406 -19.781 1 80.31 311 LYS B CA 1
ATOM 6479 C C . LYS B 1 311 ? 3.764 49.469 -19.594 1 80.31 311 LYS B C 1
ATOM 6481 O O . LYS B 1 311 ? 4.918 49.875 -19.781 1 80.31 311 LYS B O 1
ATOM 6486 N N . ILE B 1 312 ? 3.541 48.219 -19.156 1 83.88 312 ILE B N 1
ATOM 6487 C CA . ILE B 1 312 ? 4.559 47.188 -19.016 1 83.88 312 ILE B CA 1
ATOM 6488 C C . ILE B 1 312 ? 4.902 46.594 -20.375 1 83.88 312 ILE B C 1
ATOM 6490 O O . ILE B 1 312 ? 4.016 46.156 -21.109 1 83.88 312 ILE B O 1
ATOM 6494 N N . ARG B 1 313 ? 6.074 46.625 -20.859 1 79.75 313 ARG B N 1
ATOM 6495 C CA . ARG B 1 313 ? 6.477 46.281 -22.219 1 79.75 313 ARG B CA 1
ATOM 6496 C C . ARG B 1 313 ? 7.016 44.844 -22.297 1 79.75 313 ARG B C 1
ATOM 6498 O O . ARG B 1 313 ? 6.988 44.219 -23.344 1 79.75 313 ARG B O 1
ATOM 6505 N N . SER B 1 314 ? 7.668 44.406 -21.219 1 85.62 314 SER B N 1
ATOM 6506 C CA . SER B 1 314 ? 8.266 43.094 -21.188 1 85.62 314 SER B CA 1
ATOM 6507 C C . SER B 1 314 ? 8.352 42.531 -19.766 1 85.62 314 SER B C 1
ATOM 6509 O O . SER B 1 314 ? 8.094 43.25 -18.797 1 85.62 314 SER B O 1
ATOM 6511 N N . VAL B 1 315 ? 8.672 41.25 -19.688 1 88.5 315 VAL B N 1
ATOM 6512 C CA . VAL B 1 315 ? 8.891 40.594 -18.391 1 88.5 315 VAL B CA 1
ATOM 6513 C C . VAL B 1 315 ? 10.047 41.281 -17.656 1 88.5 315 VAL B C 1
ATOM 6515 O O . VAL B 1 315 ? 9.977 41.531 -16.453 1 88.5 315 VAL B O 1
ATOM 6518 N N . GLU B 1 316 ? 11.078 41.562 -18.453 1 88 316 GLU B N 1
ATOM 6519 C CA . GLU B 1 316 ? 12.227 42.281 -17.875 1 88 316 GLU B CA 1
ATOM 6520 C C . GLU B 1 316 ? 11.82 43.656 -17.344 1 88 316 GLU B C 1
ATOM 6522 O O . GLU B 1 316 ? 12.227 44.031 -16.25 1 88 316 GLU B O 1
ATOM 6527 N N . ASP B 1 317 ? 11.07 44.312 -18.109 1 87.19 317 ASP B N 1
ATOM 6528 C CA . ASP B 1 317 ? 10.547 45.625 -17.703 1 87.19 317 ASP B CA 1
ATOM 6529 C C . ASP B 1 317 ? 9.734 45.5 -16.406 1 87.19 317 ASP B C 1
ATOM 6531 O O . ASP B 1 317 ? 9.883 46.312 -15.5 1 87.19 317 ASP B O 1
ATOM 6535 N N . ALA B 1 318 ? 8.914 44.562 -16.375 1 86.81 318 ALA B N 1
ATOM 6536 C CA . ALA B 1 318 ? 8.086 44.312 -15.195 1 86.81 318 ALA B CA 1
ATOM 6537 C C . ALA B 1 318 ? 8.945 44.094 -13.953 1 86.81 318 ALA B C 1
ATOM 6539 O O . ALA B 1 318 ? 8.633 44.594 -12.875 1 86.81 318 ALA B O 1
ATOM 6540 N N . ILE B 1 319 ? 10.016 43.375 -14.102 1 84.56 319 ILE B N 1
ATOM 6541 C CA . ILE B 1 319 ? 10.875 43 -12.992 1 84.56 319 ILE B CA 1
ATOM 6542 C C . ILE B 1 319 ? 11.727 44.188 -12.555 1 84.56 319 ILE B C 1
ATOM 6544 O O . ILE B 1 319 ? 11.797 44.5 -11.367 1 84.56 319 ILE B O 1
ATOM 6548 N N . VAL B 1 320 ? 12.352 44.938 -13.469 1 84.69 320 VAL B N 1
ATOM 6549 C CA . VAL B 1 320 ? 13.305 46 -13.172 1 84.69 320 VAL B CA 1
ATOM 6550 C C . VAL B 1 320 ? 12.57 47.25 -12.672 1 84.69 320 VAL B C 1
ATOM 6552 O O . VAL B 1 320 ? 12.977 47.875 -11.695 1 84.69 320 VAL B O 1
ATOM 6555 N N . ARG B 1 321 ? 11.469 47.531 -13.281 1 82.25 321 ARG B N 1
ATOM 6556 C CA . ARG B 1 321 ? 10.836 48.844 -13.039 1 82.25 321 ARG B CA 1
ATOM 6557 C C . ARG B 1 321 ? 9.805 48.75 -11.922 1 82.25 321 ARG B C 1
ATOM 6559 O O . ARG B 1 321 ? 9.602 49.688 -11.164 1 82.25 321 ARG B O 1
ATOM 6566 N N . VAL B 1 322 ? 9.117 47.594 -11.875 1 79.38 322 VAL B N 1
ATOM 6567 C CA . VAL B 1 322 ? 7.91 47.594 -11.055 1 79.38 322 VAL B CA 1
ATOM 6568 C C . VAL B 1 322 ? 8.086 46.656 -9.883 1 79.38 322 VAL B C 1
ATOM 6570 O O . VAL B 1 322 ? 8.094 47.062 -8.719 1 79.38 322 VAL B O 1
ATOM 6573 N N . LEU B 1 323 ? 8.281 45.375 -10.133 1 75.75 323 LEU B N 1
ATOM 6574 C CA . LEU B 1 323 ? 8.125 44.344 -9.117 1 75.75 323 LEU B CA 1
ATOM 6575 C C . LEU B 1 323 ? 9.43 44.094 -8.375 1 75.75 323 LEU B C 1
ATOM 6577 O O . LEU B 1 323 ? 9.422 43.844 -7.168 1 75.75 323 LEU B O 1
ATOM 6581 N N . GLY B 1 324 ? 10.57 44.25 -9.031 1 75.06 324 GLY B N 1
ATOM 6582 C CA . GLY B 1 324 ? 11.852 43.906 -8.438 1 75.06 324 GLY B CA 1
ATOM 6583 C C . GLY B 1 324 ? 12.148 42.406 -8.477 1 75.06 324 GLY B C 1
ATOM 6584 O O . GLY B 1 324 ? 11.234 41.594 -8.633 1 75.06 324 GLY B O 1
ATOM 6585 N N . PHE B 1 325 ? 13.367 42.062 -8.266 1 76.25 325 PHE B N 1
ATOM 6586 C CA . PHE B 1 325 ? 13.898 40.688 -8.359 1 76.25 325 PHE B CA 1
ATOM 6587 C C . PHE B 1 325 ? 13.297 39.812 -7.273 1 76.25 325 PHE B C 1
ATOM 6589 O O . PHE B 1 325 ? 12.82 38.719 -7.559 1 76.25 325 PHE B O 1
ATOM 6596 N N . ASP B 1 326 ? 13.219 40.281 -6.074 1 70.25 326 ASP B N 1
ATOM 6597 C CA . ASP B 1 326 ? 12.852 39.469 -4.918 1 70.25 326 ASP B CA 1
ATOM 6598 C C . ASP B 1 326 ? 11.375 39.094 -4.969 1 70.25 326 ASP B C 1
ATOM 6600 O O . ASP B 1 326 ? 11.039 37.906 -4.727 1 70.25 326 ASP B O 1
ATOM 6604 N N . LEU B 1 327 ? 10.617 40.062 -5.344 1 68.31 327 LEU B N 1
ATOM 6605 C CA . LEU B 1 327 ? 9.188 39.781 -5.406 1 68.31 327 LEU B CA 1
ATOM 6606 C C . LEU B 1 327 ? 8.883 38.75 -6.5 1 68.31 327 LEU B C 1
ATOM 6608 O O . LEU B 1 327 ? 8.102 37.812 -6.293 1 68.31 327 LEU B O 1
ATOM 6612 N N . VAL B 1 328 ? 9.5 38.906 -7.582 1 75.12 328 VAL B N 1
ATOM 6613 C CA . VAL B 1 328 ? 9.234 38 -8.711 1 75.12 328 VAL B CA 1
ATOM 6614 C C . VAL B 1 328 ? 9.68 36.594 -8.383 1 75.12 328 VAL B C 1
ATOM 6616 O O . VAL B 1 328 ? 8.984 35.625 -8.703 1 75.12 328 VAL B O 1
ATOM 6619 N N . ILE B 1 329 ? 10.773 36.469 -7.809 1 74.06 329 ILE B N 1
ATOM 6620 C CA . ILE B 1 329 ? 11.273 35.156 -7.473 1 74.06 329 ILE B CA 1
ATOM 6621 C C . ILE B 1 329 ? 10.312 34.469 -6.516 1 74.06 329 ILE B C 1
ATOM 6623 O O . ILE B 1 329 ? 10.016 33.281 -6.668 1 74.06 329 ILE B O 1
ATOM 6627 N N . ASN B 1 330 ? 9.82 35.219 -5.598 1 67.25 330 ASN B N 1
ATOM 6628 C CA . ASN B 1 330 ? 8.906 34.656 -4.605 1 67.25 330 ASN B CA 1
ATOM 6629 C C . ASN B 1 330 ? 7.59 34.188 -5.246 1 67.25 330 ASN B C 1
ATOM 6631 O O . ASN B 1 330 ? 7.109 33.094 -4.977 1 67.25 330 ASN B O 1
ATOM 6635 N N . LEU B 1 331 ? 7.203 35.125 -5.992 1 67.38 331 LEU B N 1
ATOM 6636 C CA . LEU B 1 331 ? 5.93 34.844 -6.648 1 67.38 331 LEU B CA 1
ATOM 6637 C C . LEU B 1 331 ? 6.059 33.656 -7.602 1 67.38 331 LEU B C 1
ATOM 6639 O O . LEU B 1 331 ? 5.18 32.812 -7.645 1 67.38 331 LEU B O 1
ATOM 6643 N N . ALA B 1 332 ? 7.152 33.656 -8.289 1 72.88 332 ALA B N 1
ATOM 6644 C CA . ALA B 1 332 ? 7.395 32.562 -9.242 1 72.88 332 ALA B CA 1
ATOM 6645 C C . ALA B 1 332 ? 7.508 31.234 -8.531 1 72.88 332 ALA B C 1
ATOM 6647 O O . ALA B 1 332 ? 7.008 30.219 -9.023 1 72.88 332 ALA B O 1
ATOM 6648 N N . LEU B 1 333 ? 8.109 31.25 -7.426 1 73.25 333 LEU B N 1
ATOM 6649 C CA . LEU B 1 333 ? 8.266 30.031 -6.648 1 73.25 333 LEU B CA 1
ATOM 6650 C C . LEU B 1 333 ? 6.914 29.531 -6.152 1 73.25 333 LEU B C 1
ATOM 6652 O O . LEU B 1 333 ? 6.613 28.344 -6.262 1 73.25 333 LEU B O 1
ATOM 6656 N N . GLY B 1 334 ? 6.199 30.438 -5.578 1 68.31 334 GLY B N 1
ATOM 6657 C CA . GLY B 1 334 ? 4.867 30.078 -5.125 1 68.31 334 GLY B CA 1
ATOM 6658 C C . GLY B 1 334 ? 4.02 29.438 -6.211 1 68.31 334 GLY B C 1
ATOM 6659 O O . GLY B 1 334 ? 3.373 28.406 -5.98 1 68.31 334 GLY B O 1
ATOM 6660 N N . LEU B 1 335 ? 4.062 30.031 -7.34 1 68.88 335 LEU B N 1
ATOM 6661 C CA . LEU B 1 335 ? 3.277 29.547 -8.461 1 68.88 335 LEU B CA 1
ATOM 6662 C C . LEU B 1 335 ? 3.781 28.172 -8.922 1 68.88 335 LEU B C 1
ATOM 6664 O O . LEU B 1 335 ? 2.984 27.281 -9.211 1 68.88 335 LEU B O 1
ATOM 6668 N N . ALA B 1 336 ? 5.043 28.078 -8.977 1 71.25 336 ALA B N 1
ATOM 6669 C CA . ALA B 1 336 ? 5.629 26.828 -9.438 1 71.25 336 ALA B CA 1
ATOM 6670 C C . ALA B 1 336 ? 5.309 25.688 -8.469 1 71.25 336 ALA B C 1
ATOM 6672 O O . ALA B 1 336 ? 5.016 24.562 -8.898 1 71.25 336 ALA B O 1
ATOM 6673 N N . LEU B 1 337 ? 5.301 26 -7.219 1 70.69 337 LEU B N 1
ATOM 6674 C CA . LEU B 1 337 ? 5.012 25 -6.199 1 70.69 337 LEU B CA 1
ATOM 6675 C C . LEU B 1 337 ? 3.525 24.656 -6.168 1 70.69 337 LEU B C 1
ATOM 6677 O O . LEU B 1 337 ? 3.148 23.5 -5.941 1 70.69 337 LEU B O 1
ATOM 6681 N N . GLY B 1 338 ? 2.727 25.656 -6.387 1 68.88 338 GLY B N 1
ATOM 6682 C CA . GLY B 1 338 ? 1.287 25.469 -6.445 1 68.88 338 GLY B CA 1
ATOM 6683 C C . GLY B 1 338 ? 0.858 24.547 -7.574 1 68.88 338 GLY B C 1
ATOM 6684 O O . GLY B 1 338 ? -0.141 23.828 -7.461 1 68.88 338 GLY B O 1
ATOM 6685 N N . LYS B 1 339 ? 1.605 24.547 -8.57 1 68.69 339 LYS B N 1
ATOM 6686 C CA . LYS B 1 339 ? 1.327 23.656 -9.695 1 68.69 339 LYS B CA 1
ATOM 6687 C C . LYS B 1 339 ? 1.664 22.219 -9.359 1 68.69 339 LYS B C 1
ATOM 6689 O O . LYS B 1 339 ? 1.051 21.281 -9.891 1 68.69 339 LYS B O 1
ATOM 6694 N N . THR B 1 340 ? 2.561 22.125 -8.492 1 70.94 340 THR B N 1
ATOM 6695 C CA . THR B 1 340 ? 2.988 20.781 -8.109 1 70.94 340 THR B CA 1
ATOM 6696 C C . THR B 1 340 ? 1.979 20.141 -7.16 1 70.94 340 THR B C 1
ATOM 6698 O O . THR B 1 340 ? 1.644 18.969 -7.301 1 70.94 340 THR B O 1
ATOM 6701 N N . LEU B 1 341 ? 1.56 20.875 -6.184 1 78.44 341 LEU B N 1
ATOM 6702 C CA . LEU B 1 341 ? 0.561 20.406 -5.227 1 78.44 341 LEU B CA 1
ATOM 6703 C C . LEU B 1 341 ? -0.605 21.391 -5.145 1 78.44 341 LEU B C 1
ATOM 6705 O O . LEU B 1 341 ? -0.408 22.562 -4.863 1 78.44 341 LEU B O 1
ATOM 6709 N N . SER B 1 342 ? -1.732 20.906 -5.371 1 78.75 342 SER B N 1
ATOM 6710 C CA . SER B 1 342 ? -2.926 21.75 -5.336 1 78.75 342 SER B CA 1
ATOM 6711 C C . SER B 1 342 ? -3.434 21.922 -3.906 1 78.75 342 SER B C 1
ATOM 6713 O O . SER B 1 342 ? -3.205 21.062 -3.049 1 78.75 342 SER B O 1
ATOM 6715 N N . LEU B 1 343 ? -4.121 23.109 -3.762 1 85.62 343 LEU B N 1
ATOM 6716 C CA . LEU B 1 343 ? -4.773 23.328 -2.479 1 85.62 343 LEU B CA 1
ATOM 6717 C C . LEU B 1 343 ? -5.902 22.328 -2.25 1 85.62 343 LEU B C 1
ATOM 6719 O O . LEU B 1 343 ? -6.672 22.047 -3.168 1 85.62 343 LEU B O 1
ATOM 6723 N N . PRO B 1 344 ? -5.91 21.766 -1.07 1 86.88 344 PRO B N 1
ATOM 6724 C CA . PRO B 1 344 ? -7.02 20.844 -0.779 1 86.88 344 PRO B CA 1
ATOM 6725 C C . PRO B 1 344 ? -8.375 21.547 -0.756 1 86.88 344 PRO B C 1
ATOM 6727 O O . PRO B 1 344 ? -8.453 22.734 -0.401 1 86.88 344 PRO B O 1
ATOM 6730 N N . LYS B 1 345 ? -9.367 20.797 -1.142 1 84.88 345 LYS B N 1
ATOM 6731 C CA . LYS B 1 345 ? -10.727 21.328 -1.097 1 84.88 345 LYS B CA 1
ATOM 6732 C C . LYS B 1 345 ? -11.211 21.484 0.343 1 84.88 345 LYS B C 1
ATOM 6734 O O . LYS B 1 345 ? -11.898 22.453 0.677 1 84.88 345 LYS B O 1
ATOM 6739 N N . ASP B 1 346 ? -10.758 20.547 1.131 1 89.31 346 ASP B N 1
ATOM 6740 C CA . ASP B 1 346 ? -11.148 20.562 2.537 1 89.31 346 ASP B CA 1
ATOM 6741 C C . ASP B 1 346 ? -10.164 21.375 3.373 1 89.31 346 ASP B C 1
ATOM 6743 O O . ASP B 1 346 ? -8.969 21.406 3.082 1 89.31 346 ASP B O 1
ATOM 6747 N N . HIS B 1 347 ? -10.641 22.109 4.301 1 90 347 HIS B N 1
ATOM 6748 C CA . HIS B 1 347 ? -9.836 22.891 5.234 1 90 347 HIS B CA 1
ATOM 6749 C C . HIS B 1 347 ? -10.594 23.141 6.539 1 90 347 HIS B C 1
ATOM 6751 O O . HIS B 1 347 ? -11.828 23.094 6.562 1 90 347 HIS B O 1
ATOM 6757 N N . PRO B 1 348 ? -9.828 23.359 7.586 1 89.81 348 PRO B N 1
ATOM 6758 C CA . PRO B 1 348 ? -10.523 23.734 8.82 1 89.81 348 PRO B CA 1
ATOM 6759 C C . PRO B 1 348 ? -11.258 25.062 8.695 1 89.81 348 PRO B C 1
ATOM 6761 O O . PRO B 1 348 ? -10.82 25.938 7.957 1 89.81 348 PRO B O 1
ATOM 6764 N N . GLN B 1 349 ? -12.375 25.281 9.375 1 83.31 349 GLN B N 1
ATOM 6765 C CA . GLN B 1 349 ? -13.234 26.469 9.289 1 83.31 349 GLN B CA 1
ATOM 6766 C C . GLN B 1 349 ? -12.477 27.734 9.68 1 83.31 349 GLN B C 1
ATOM 6768 O O . GLN B 1 349 ? -12.633 28.766 9.039 1 83.31 349 GLN B O 1
ATOM 6773 N N . HIS B 1 350 ? -11.711 27.75 10.766 1 73.5 350 HIS B N 1
ATOM 6774 C CA . HIS B 1 350 ? -11.086 28.953 11.305 1 73.5 350 HIS B CA 1
ATOM 6775 C C . HIS B 1 350 ? -9.617 29.031 10.922 1 73.5 350 HIS B C 1
ATOM 6777 O O . HIS B 1 350 ? -8.773 29.391 11.742 1 73.5 350 HIS B O 1
ATOM 6783 N N . ALA B 1 351 ? -9.469 28.859 9.602 1 78.06 351 ALA B N 1
ATOM 6784 C CA . ALA B 1 351 ? -8.047 28.875 9.258 1 78.06 351 ALA B CA 1
ATOM 6785 C C . ALA B 1 351 ? -7.734 30 8.281 1 78.06 351 ALA B C 1
ATOM 6787 O O . ALA B 1 351 ? -8.562 30.344 7.434 1 78.06 351 ALA B O 1
ATOM 6788 N N . THR B 1 352 ? -6.629 30.734 8.578 1 87.69 352 THR B N 1
ATOM 6789 C CA . THR B 1 352 ? -6.098 31.656 7.586 1 87.69 352 THR B CA 1
ATOM 6790 C C . THR B 1 352 ? -5.828 30.938 6.266 1 87.69 352 THR B C 1
ATOM 6792 O O . THR B 1 352 ? -5.285 29.828 6.258 1 87.69 352 THR B O 1
ATOM 6795 N N . PRO B 1 353 ? -6.359 31.594 5.191 1 87.06 353 PRO B N 1
ATOM 6796 C CA . PRO B 1 353 ? -6.074 30.953 3.906 1 87.06 353 PRO B CA 1
ATOM 6797 C C . PRO B 1 353 ? -4.594 30.625 3.725 1 87.06 353 PRO B C 1
ATOM 6799 O O . PRO B 1 353 ? -3.732 31.406 4.133 1 87.06 353 PRO B O 1
ATOM 6802 N N . TYR B 1 354 ? -4.324 29.578 3.123 1 88.69 354 TYR B N 1
ATOM 6803 C CA . TYR B 1 354 ? -2.988 29 3.037 1 88.69 354 TYR B CA 1
ATOM 6804 C C . TYR B 1 354 ? -1.987 30.016 2.492 1 88.69 354 TYR B C 1
ATOM 6806 O O . TYR B 1 354 ? -0.96 30.281 3.119 1 88.69 354 TYR B O 1
ATOM 6814 N N . TRP B 1 355 ? -2.262 30.625 1.33 1 82.12 355 TRP B N 1
ATOM 6815 C CA . TRP B 1 355 ? -1.292 31.5 0.672 1 82.12 355 TRP B CA 1
ATOM 6816 C C . TRP B 1 355 ? -1.124 32.812 1.438 1 82.12 355 TRP B C 1
ATOM 6818 O O . TRP B 1 355 ? -0.032 33.375 1.473 1 82.12 355 TRP B O 1
ATOM 6828 N N . GLN B 1 356 ? -2.178 33.25 2.037 1 85.06 356 GLN B N 1
ATOM 6829 C CA . GLN B 1 356 ? -2.07 34.406 2.887 1 85.06 356 GLN B CA 1
ATOM 6830 C C . GLN B 1 356 ? -1.103 34.188 4.043 1 85.06 356 GLN B C 1
ATOM 6832 O O . GLN B 1 356 ? -0.234 35 4.316 1 85.06 356 GLN B O 1
ATOM 6837 N N . GLN B 1 357 ? -1.277 33.094 4.668 1 90.25 357 GLN B N 1
ATOM 6838 C CA . GLN B 1 357 ? -0.388 32.75 5.773 1 90.25 357 GLN B CA 1
ATOM 6839 C C . GLN B 1 357 ? 1.055 32.625 5.297 1 90.25 357 GLN B C 1
ATOM 6841 O O . GLN B 1 357 ? 1.984 33.062 5.977 1 90.25 357 GLN B O 1
ATOM 6846 N N . SER B 1 358 ? 1.237 32.031 4.188 1 88.75 358 SER B N 1
ATOM 6847 C CA . SER B 1 358 ? 2.57 31.812 3.631 1 88.75 358 SER B CA 1
ATOM 6848 C C . SER B 1 358 ? 3.256 33.125 3.33 1 88.75 358 SER B C 1
ATOM 6850 O O . SER B 1 358 ? 4.406 33.344 3.725 1 88.75 358 SER B O 1
ATOM 6852 N N . ILE B 1 359 ? 2.568 34 2.756 1 82.75 359 ILE B N 1
ATOM 6853 C CA . ILE B 1 359 ? 3.135 35.281 2.338 1 82.75 359 ILE B CA 1
ATOM 6854 C C . ILE B 1 359 ? 3.395 36.156 3.562 1 82.75 359 ILE B C 1
ATOM 6856 O O . ILE B 1 359 ? 4.434 36.812 3.654 1 82.75 359 ILE B O 1
ATOM 6860 N N . TYR B 1 360 ? 2.393 36.188 4.48 1 88.94 360 TYR B N 1
ATOM 6861 C CA . TYR B 1 360 ? 2.576 36.938 5.707 1 88.94 360 TYR B CA 1
ATOM 6862 C C . TYR B 1 360 ? 3.801 36.469 6.477 1 88.94 360 TYR B C 1
ATOM 6864 O O . TYR B 1 360 ? 4.598 37.281 6.953 1 88.94 360 TYR B O 1
ATOM 6872 N N . THR B 1 361 ? 3.941 35.188 6.547 1 92.88 361 THR B N 1
ATOM 6873 C CA . THR B 1 361 ? 5.074 34.625 7.277 1 92.88 361 THR B CA 1
ATOM 6874 C C . THR B 1 361 ? 6.391 34.969 6.59 1 92.88 361 THR B C 1
ATOM 6876 O O . THR B 1 361 ? 7.355 35.375 7.25 1 92.88 361 THR B O 1
ATOM 6879 N N . ALA B 1 362 ? 6.445 34.875 5.301 1 87.75 362 ALA B N 1
ATOM 6880 C CA . ALA B 1 362 ? 7.637 35.219 4.539 1 87.75 362 ALA B CA 1
ATOM 6881 C C . ALA B 1 362 ? 7.996 36.688 4.727 1 87.75 362 ALA B C 1
ATOM 6883 O O . ALA B 1 362 ? 9.164 37.031 4.934 1 87.75 362 ALA B O 1
ATOM 6884 N N . ALA B 1 363 ? 6.984 37.562 4.699 1 86.62 363 ALA B N 1
ATOM 6885 C CA . ALA B 1 363 ? 7.199 39 4.844 1 86.62 363 ALA B CA 1
ATOM 6886 C C . ALA B 1 363 ? 7.73 39.312 6.234 1 86.62 363 ALA B C 1
ATOM 6888 O O . ALA B 1 363 ? 8.648 40.125 6.371 1 86.62 363 ALA B O 1
ATOM 6889 N N . VAL B 1 364 ? 7.141 38.75 7.176 1 94.5 364 VAL B N 1
ATOM 6890 C CA . VAL B 1 364 ? 7.574 39 8.547 1 94.5 364 VAL B CA 1
ATOM 6891 C C . VAL B 1 364 ? 9.016 38.531 8.727 1 94.5 364 VAL B C 1
ATOM 6893 O O . VAL B 1 364 ? 9.836 39.219 9.328 1 94.5 364 VAL B O 1
ATOM 6896 N N . ILE B 1 365 ? 9.352 37.375 8.211 1 94.44 365 ILE B N 1
ATOM 6897 C CA . ILE B 1 365 ? 10.695 36.844 8.344 1 94.44 365 ILE B CA 1
ATOM 6898 C C . ILE B 1 365 ? 11.695 37.75 7.645 1 94.44 365 ILE B C 1
ATOM 6900 O O . ILE B 1 365 ? 12.797 37.969 8.148 1 94.44 365 ILE B O 1
ATOM 6904 N N . GLU B 1 366 ? 11.344 38.25 6.523 1 87.44 366 GLU B N 1
ATOM 6905 C CA . GLU B 1 366 ? 12.203 39.188 5.84 1 87.44 366 GLU B CA 1
ATOM 6906 C C . GLU B 1 366 ? 12.477 40.406 6.715 1 87.44 366 GLU B C 1
ATOM 6908 O O . GLU B 1 366 ? 13.625 40.875 6.824 1 87.44 366 GLU B O 1
ATOM 6913 N N . GLY B 1 367 ? 11.414 41 7.312 1 92.38 367 GLY B N 1
ATOM 6914 C CA . GLY B 1 367 ? 11.57 42.125 8.219 1 92.38 367 GLY B CA 1
ATOM 6915 C C . GLY B 1 367 ? 12.422 41.812 9.43 1 92.38 367 GLY B C 1
ATOM 6916 O O . GLY B 1 367 ? 13.281 42.625 9.82 1 92.38 367 GLY B O 1
ATOM 6917 N N . LEU B 1 368 ? 12.211 40.625 9.969 1 96.94 368 LEU B N 1
ATOM 6918 C CA . LEU B 1 368 ? 12.992 40.188 11.133 1 96.94 368 LEU B CA 1
ATOM 6919 C C . LEU B 1 368 ? 14.461 40.031 10.766 1 96.94 368 LEU B C 1
ATOM 6921 O O . LEU B 1 368 ? 15.344 40.438 11.523 1 96.94 368 LEU B O 1
ATOM 6925 N N . THR B 1 369 ? 14.695 39.375 9.641 1 94 369 THR B N 1
ATOM 6926 C CA . THR B 1 369 ? 16.062 39.156 9.18 1 94 369 THR B CA 1
ATOM 6927 C C . THR B 1 369 ? 16.797 40.469 9.008 1 94 369 THR B C 1
ATOM 6929 O O . THR B 1 369 ? 17.953 40.625 9.422 1 94 369 THR B O 1
ATOM 6932 N N . ARG B 1 370 ? 16.172 41.5 8.461 1 90.94 370 ARG B N 1
ATOM 6933 C CA . ARG B 1 370 ? 16.75 42.812 8.25 1 90.94 370 ARG B CA 1
ATOM 6934 C C . ARG B 1 370 ? 17.047 43.5 9.586 1 90.94 370 ARG B C 1
ATOM 6936 O O . ARG B 1 370 ? 18.016 44.281 9.695 1 90.94 370 ARG B O 1
ATOM 6943 N N . ALA B 1 371 ? 16.234 43.188 10.547 1 94.94 371 ALA B N 1
ATOM 6944 C CA . ALA B 1 371 ? 16.359 43.844 11.852 1 94.94 371 ALA B CA 1
ATOM 6945 C C . ALA B 1 371 ? 17.453 43.188 12.688 1 94.94 371 ALA B C 1
ATOM 6947 O O . ALA B 1 371 ? 17.891 43.75 13.695 1 94.94 371 ALA B O 1
ATOM 6948 N N . MET B 1 372 ? 17.969 42.031 12.266 1 95.94 372 MET B N 1
ATOM 6949 C CA . MET B 1 372 ? 19.031 41.344 12.984 1 95.94 372 MET B CA 1
ATOM 6950 C C . MET B 1 372 ? 20.359 42.062 12.844 1 95.94 372 MET B C 1
ATOM 6952 O O . MET B 1 372 ? 20.562 42.812 11.883 1 95.94 372 MET B O 1
ATOM 6956 N N . PRO B 1 373 ? 21.203 41.844 13.852 1 94.81 373 PRO B N 1
ATOM 6957 C CA . PRO B 1 373 ? 22.562 42.375 13.664 1 94.81 373 PRO B CA 1
ATOM 6958 C C . PRO B 1 373 ? 23.25 41.812 12.422 1 94.81 373 PRO B C 1
ATOM 6960 O O . PRO B 1 373 ? 23.109 40.625 12.117 1 94.81 373 PRO B O 1
ATOM 6963 N N . ARG B 1 374 ? 23.953 42.625 11.758 1 90.94 374 ARG B N 1
ATOM 6964 C CA . ARG B 1 374 ? 24.578 42.281 10.477 1 90.94 374 ARG B CA 1
ATOM 6965 C C . ARG B 1 374 ? 25.469 41.062 10.609 1 90.94 374 ARG B C 1
ATOM 6967 O O . ARG B 1 374 ? 25.5 40.219 9.711 1 90.94 374 ARG B O 1
ATOM 6974 N N . ALA B 1 375 ? 26.141 40.906 11.695 1 90.38 375 ALA B N 1
ATOM 6975 C CA . ALA B 1 375 ? 27.109 39.844 11.898 1 90.38 375 ALA B CA 1
ATOM 6976 C C . ALA B 1 375 ? 26.391 38.5 12.031 1 90.38 375 ALA B C 1
ATOM 6978 O O . ALA B 1 375 ? 26.984 37.438 11.758 1 90.38 375 ALA B O 1
ATOM 6979 N N . GLN B 1 376 ? 25.141 38.469 12.391 1 91.81 376 GLN B N 1
ATOM 6980 C CA . GLN B 1 376 ? 24.406 37.25 12.664 1 91.81 376 GLN B CA 1
ATOM 6981 C C . GLN B 1 376 ? 23.359 36.969 11.594 1 91.81 376 GLN B C 1
ATOM 6983 O O . GLN B 1 376 ? 22.641 35.969 11.664 1 91.81 376 GLN B O 1
ATOM 6988 N N . ARG B 1 377 ? 23.312 37.781 10.609 1 91.94 377 ARG B N 1
ATOM 6989 C CA . ARG B 1 377 ? 22.25 37.719 9.625 1 91.94 377 ARG B CA 1
ATOM 6990 C C . ARG B 1 377 ? 22.438 36.531 8.688 1 91.94 377 ARG B C 1
ATOM 6992 O O . ARG B 1 377 ? 23.469 36.406 8.023 1 91.94 377 ARG B O 1
ATOM 6999 N N . PRO B 1 378 ? 21.438 35.594 8.719 1 92.62 378 PRO B N 1
ATOM 7000 C CA . PRO B 1 378 ? 21.5 34.5 7.746 1 92.62 378 PRO B CA 1
ATOM 7001 C C . PRO B 1 378 ? 21.188 34.969 6.324 1 92.62 378 PRO B C 1
ATOM 7003 O O . PRO B 1 378 ? 20.891 36.125 6.102 1 92.62 378 PRO B O 1
ATOM 7006 N N . GLU B 1 379 ? 21.312 34 5.367 1 83.62 379 GLU B N 1
ATOM 7007 C CA . GLU B 1 379 ? 21.078 34.312 3.967 1 83.62 379 GLU B CA 1
ATOM 7008 C C . GLU B 1 379 ? 19.625 34.688 3.736 1 83.62 379 GLU B C 1
ATOM 7010 O O . GLU B 1 379 ? 18.703 33.906 3.992 1 83.62 379 GLU B O 1
ATOM 7015 N N . GLY B 1 380 ? 19.328 35.875 3.232 1 81.94 380 GLY B N 1
ATOM 7016 C CA . GLY B 1 380 ? 18.016 36.469 3.107 1 81.94 380 GLY B CA 1
ATOM 7017 C C . GLY B 1 380 ? 17.078 35.656 2.229 1 81.94 380 GLY B C 1
ATOM 7018 O O . GLY B 1 380 ? 15.898 35.469 2.549 1 81.94 380 GLY B O 1
ATOM 7019 N N . GLY B 1 381 ? 17.625 35.188 1.141 1 77.31 381 GLY B N 1
ATOM 7020 C CA . GLY B 1 381 ? 16.797 34.406 0.239 1 77.31 381 GLY B CA 1
ATOM 7021 C C . GLY B 1 381 ? 16.281 33.125 0.875 1 77.31 381 GLY B C 1
ATOM 7022 O O . GLY B 1 381 ? 15.102 32.781 0.714 1 77.31 381 GLY B O 1
ATOM 7023 N N . LEU B 1 382 ? 17.078 32.469 1.651 1 84.12 382 LEU B N 1
ATOM 7024 C CA . LEU B 1 382 ? 16.719 31.203 2.275 1 84.12 382 LEU B CA 1
ATOM 7025 C C . LEU B 1 382 ? 15.758 31.422 3.436 1 84.12 382 LEU B C 1
ATOM 7027 O O . LEU B 1 382 ? 14.852 30.625 3.656 1 84.12 382 LEU B O 1
ATOM 7031 N N . THR B 1 383 ? 16.016 32.562 4.145 1 89.94 383 THR B N 1
ATOM 7032 C CA . THR B 1 383 ? 15.094 32.844 5.234 1 89.94 383 THR B CA 1
ATOM 7033 C C . THR B 1 383 ? 13.695 33.188 4.699 1 89.94 383 THR B C 1
ATOM 7035 O O . THR B 1 383 ? 12.695 32.719 5.25 1 89.94 383 THR B O 1
ATOM 7038 N N . TYR B 1 384 ? 13.664 33.906 3.656 1 84.56 384 TYR B N 1
ATOM 7039 C CA . TYR B 1 384 ? 12.391 34.219 3.023 1 84.56 384 TYR B CA 1
ATOM 7040 C C . TYR B 1 384 ? 11.68 32.938 2.561 1 84.56 384 TYR B C 1
ATOM 7042 O O . TYR B 1 384 ? 10.477 32.781 2.801 1 84.56 384 TYR B O 1
ATOM 7050 N N . LEU B 1 385 ? 12.398 32.125 1.871 1 83.62 385 LEU B N 1
ATOM 7051 C CA . LEU B 1 385 ? 11.836 30.875 1.359 1 83.62 385 LEU B CA 1
ATOM 7052 C C . LEU B 1 385 ? 11.32 30 2.498 1 83.62 385 LEU B C 1
ATOM 7054 O O . LEU B 1 385 ? 10.305 29.312 2.355 1 83.62 385 LEU B O 1
ATOM 7058 N N . SER B 1 386 ? 12.047 29.984 3.605 1 91.75 386 SER B N 1
ATOM 7059 C CA . SER B 1 386 ? 11.625 29.219 4.773 1 91.75 386 SER B CA 1
ATOM 7060 C C . SER B 1 386 ? 10.258 29.688 5.27 1 91.75 386 SER B C 1
ATOM 7062 O O . SER B 1 386 ? 9.43 28.875 5.684 1 91.75 386 SER B O 1
ATOM 7064 N N . GLY B 1 387 ? 10.078 30.984 5.184 1 91.81 387 GLY B N 1
ATOM 7065 C CA . GLY B 1 387 ? 8.773 31.516 5.555 1 91.81 387 GLY B CA 1
ATOM 7066 C C . GLY B 1 387 ? 7.68 31.172 4.566 1 91.81 387 GLY B C 1
ATOM 7067 O O . GLY B 1 387 ? 6.586 30.766 4.961 1 91.81 387 GLY B O 1
ATOM 7068 N N . LEU B 1 388 ? 8.008 31.25 3.326 1 85.12 388 LEU B N 1
ATOM 7069 C CA . LEU B 1 388 ? 7.035 31 2.271 1 85.12 388 LEU B CA 1
ATOM 7070 C C . LEU B 1 388 ? 6.566 29.562 2.297 1 85.12 388 LEU B C 1
ATOM 7072 O O . LEU B 1 388 ? 5.391 29.281 2.061 1 85.12 388 LEU B O 1
ATOM 7076 N N . LEU B 1 389 ? 7.52 28.641 2.613 1 88.44 389 LEU B N 1
ATOM 7077 C CA . LEU B 1 389 ? 7.242 27.219 2.496 1 88.44 389 LEU B CA 1
ATOM 7078 C C . LEU B 1 389 ? 7.023 26.594 3.869 1 88.44 389 LEU B C 1
ATOM 7080 O O . LEU B 1 389 ? 6.949 25.359 3.994 1 88.44 389 LEU B O 1
ATOM 7084 N N . HIS B 1 390 ? 6.891 27.359 4.902 1 93.56 390 HIS B N 1
ATOM 7085 C CA . HIS B 1 390 ? 6.883 26.844 6.266 1 93.56 390 HIS B CA 1
ATOM 7086 C C . HIS B 1 390 ? 5.75 25.844 6.465 1 93.56 390 HIS B C 1
ATOM 7088 O O . HIS B 1 390 ? 5.879 24.891 7.246 1 93.56 390 HIS B O 1
ATOM 7094 N N . ASN B 1 391 ? 4.629 26 5.77 1 92.5 391 ASN B N 1
ATOM 7095 C CA . ASN B 1 391 ? 3.457 25.156 5.949 1 92.5 391 ASN B CA 1
ATOM 7096 C C . ASN B 1 391 ? 3.246 24.219 4.754 1 92.5 391 ASN B C 1
ATOM 7098 O O . ASN B 1 391 ? 2.137 23.734 4.531 1 92.5 391 ASN B O 1
ATOM 7102 N N . PHE B 1 392 ? 4.262 23.969 4.012 1 89.81 392 PHE B N 1
ATOM 7103 C CA . PHE B 1 392 ? 4.16 23.172 2.793 1 89.81 392 PHE B CA 1
ATOM 7104 C C . PHE B 1 392 ? 3.719 21.75 3.109 1 89.81 392 PHE B C 1
ATOM 7106 O O . PHE B 1 392 ? 3.018 21.125 2.314 1 89.81 392 PHE B O 1
ATOM 7113 N N . GLY B 1 393 ? 4.133 21.234 4.234 1 92.62 393 GLY B N 1
ATOM 7114 C CA . GLY B 1 393 ? 3.742 19.891 4.668 1 92.62 393 GLY B CA 1
ATOM 7115 C C . GLY B 1 393 ? 2.24 19.719 4.754 1 92.62 393 GLY B C 1
ATOM 7116 O O . GLY B 1 393 ? 1.734 18.594 4.609 1 92.62 393 GLY B O 1
ATOM 7117 N N . TYR B 1 394 ? 1.523 20.797 4.98 1 93.94 394 TYR B N 1
ATOM 7118 C CA . TYR B 1 394 ? 0.065 20.781 5.004 1 93.94 394 TYR B CA 1
ATOM 7119 C C . TYR B 1 394 ? -0.497 20.312 3.668 1 93.94 394 TYR B C 1
ATOM 7121 O O . TYR B 1 394 ? -1.384 19.453 3.629 1 93.94 394 TYR B O 1
ATOM 7129 N N . LEU B 1 395 ? 0.032 20.812 2.566 1 90.25 395 LEU B N 1
ATOM 7130 C CA . LEU B 1 395 ? -0.386 20.406 1.229 1 90.25 395 LEU B CA 1
ATOM 7131 C C . LEU B 1 395 ? -0.028 18.938 0.968 1 90.25 395 LEU B C 1
ATOM 7133 O O . LEU B 1 395 ? -0.805 18.203 0.351 1 90.25 395 LEU B O 1
ATOM 7137 N N . LEU B 1 396 ? 1.126 18.609 1.472 1 89.88 396 LEU B N 1
ATOM 7138 C CA . LEU B 1 396 ? 1.606 17.25 1.247 1 89.88 396 LEU B CA 1
ATOM 7139 C C . LEU B 1 396 ? 0.734 16.234 1.981 1 89.88 396 LEU B C 1
ATOM 7141 O O . LEU B 1 396 ? 0.422 15.164 1.441 1 89.88 396 LEU B O 1
ATOM 7145 N N . LEU B 1 397 ? 0.334 16.5 3.229 1 92.88 397 LEU B N 1
ATOM 7146 C CA . LEU B 1 397 ? -0.564 15.633 3.977 1 92.88 397 LEU B CA 1
ATOM 7147 C C . LEU B 1 397 ? -1.875 15.43 3.225 1 92.88 397 LEU B C 1
ATOM 7149 O O . LEU B 1 397 ? -2.383 14.305 3.145 1 92.88 397 LEU B O 1
ATOM 7153 N N . ALA B 1 398 ? -2.426 16.531 2.666 1 91.06 398 ALA B N 1
ATOM 7154 C CA . ALA B 1 398 ? -3.688 16.469 1.934 1 91.06 398 ALA B CA 1
ATOM 7155 C C . ALA B 1 398 ? -3.557 15.602 0.688 1 91.06 398 ALA B C 1
ATOM 7157 O O . ALA B 1 398 ? -4.492 14.883 0.325 1 91.06 398 ALA B O 1
ATOM 7158 N N . HIS B 1 399 ? -2.391 15.672 0.146 1 85.88 399 HIS B N 1
ATOM 7159 C CA . HIS B 1 399 ? -2.146 14.938 -1.09 1 85.88 399 HIS B CA 1
ATOM 7160 C C . HIS B 1 399 ? -1.946 13.445 -0.816 1 85.88 399 HIS B C 1
ATOM 7162 O O . HIS B 1 399 ? -2.492 12.602 -1.529 1 85.88 399 HIS B O 1
ATOM 7168 N N . VAL B 1 400 ? -1.187 13.094 0.165 1 84.62 400 VAL B N 1
ATOM 7169 C CA . VAL B 1 400 ? -0.752 11.719 0.417 1 84.62 400 VAL B CA 1
ATOM 7170 C C . VAL B 1 400 ? -1.818 10.977 1.221 1 84.62 400 VAL B C 1
ATOM 7172 O O . VAL B 1 400 ? -2.012 9.773 1.046 1 84.62 400 VAL B O 1
ATOM 7175 N N . PHE B 1 401 ? -2.559 11.719 2.133 1 86.88 401 PHE B N 1
ATOM 7176 C CA . PHE B 1 401 ? -3.514 11.094 3.041 1 86.88 401 PHE B CA 1
ATOM 7177 C C . PHE B 1 401 ? -4.879 11.758 2.932 1 86.88 401 PHE B C 1
ATOM 7179 O O . PHE B 1 401 ? -5.418 12.25 3.928 1 86.88 401 PHE B O 1
ATOM 7186 N N . PRO B 1 402 ? -5.598 11.672 1.91 1 84.38 402 PRO B N 1
ATOM 7187 C CA . PRO B 1 402 ? -6.812 12.469 1.724 1 84.38 402 PRO B CA 1
ATOM 7188 C C . PRO B 1 402 ? -7.883 12.172 2.771 1 84.38 402 PRO B C 1
ATOM 7190 O O . PRO B 1 402 ? -8.43 13.086 3.379 1 84.38 402 PRO B O 1
ATOM 7193 N N . PRO B 1 403 ? -8.203 10.938 3 1 81.62 403 PRO B N 1
ATOM 7194 C CA . PRO B 1 403 ? -9.234 10.703 4.016 1 81.62 403 PRO B CA 1
ATOM 7195 C C . PRO B 1 403 ? -8.805 11.156 5.406 1 81.62 403 PRO B C 1
ATOM 7197 O O . PRO B 1 403 ? -9.609 11.727 6.148 1 81.62 403 PRO B O 1
ATOM 7200 N N . HIS B 1 404 ? -7.562 10.891 5.719 1 87.44 404 HIS B N 1
ATOM 7201 C CA . HIS B 1 404 ? -7.07 11.297 7.031 1 87.44 404 HIS B CA 1
ATOM 7202 C C . HIS B 1 404 ? -6.949 12.812 7.133 1 87.44 404 HIS B C 1
ATOM 7204 O O . HIS B 1 404 ? -7.098 13.383 8.219 1 87.44 404 HIS B O 1
ATOM 7210 N N . PHE B 1 405 ? -6.727 13.43 5.996 1 92.31 405 PHE B N 1
ATOM 7211 C CA . PHE B 1 405 ? -6.617 14.883 6.012 1 92.31 405 PHE B CA 1
ATOM 7212 C C . PHE B 1 405 ? -7.938 15.516 6.441 1 92.31 405 PHE B C 1
ATOM 7214 O O . PHE B 1 405 ? -7.945 16.484 7.211 1 92.31 405 PHE B O 1
ATOM 7221 N N . SER B 1 406 ? -9.016 15.031 5.969 1 91.19 406 SER B N 1
ATOM 7222 C CA . SER B 1 406 ? -10.328 15.508 6.395 1 91.19 406 SER B CA 1
ATOM 7223 C C . SER B 1 406 ? -10.531 15.32 7.895 1 91.19 406 SER B C 1
ATOM 7225 O O . SER B 1 406 ? -11.062 16.203 8.57 1 91.19 406 SER B O 1
ATOM 7227 N N . LEU B 1 407 ? -10.109 14.164 8.344 1 91.56 407 LEU B N 1
ATOM 7228 C CA . LEU B 1 407 ? -10.195 13.891 9.773 1 91.56 407 LEU B CA 1
ATOM 7229 C C . LEU B 1 407 ? -9.344 14.883 10.562 1 91.56 407 LEU B C 1
ATOM 7231 O O . LEU B 1 407 ? -9.742 15.328 11.641 1 91.56 407 LEU B O 1
ATOM 7235 N N . ILE B 1 408 ? -8.18 15.195 10.023 1 94.44 408 ILE B N 1
ATOM 7236 C CA . ILE B 1 408 ? -7.297 16.172 10.664 1 94.44 408 ILE B CA 1
ATOM 7237 C C . ILE B 1 408 ? -8.008 17.516 10.75 1 94.44 408 ILE B C 1
ATOM 7239 O O . ILE B 1 408 ? -8.016 18.156 11.805 1 94.44 408 ILE B O 1
ATOM 7243 N N . CYS B 1 409 ? -8.633 17.938 9.641 1 94.5 409 CYS B N 1
ATOM 7244 C CA . CYS B 1 409 ? -9.344 19.219 9.617 1 94.5 409 CYS B CA 1
ATOM 7245 C C . CYS B 1 409 ? -10.43 19.25 10.68 1 94.5 409 CYS B C 1
ATOM 7247 O O . CYS B 1 409 ? -10.523 20.219 11.438 1 94.5 409 CYS B O 1
ATOM 7249 N N . ARG B 1 410 ? -11.195 18.266 10.797 1 94.06 410 ARG B N 1
ATOM 7250 C CA . ARG B 1 410 ? -12.273 18.188 11.773 1 94.06 410 ARG B CA 1
ATOM 7251 C C . ARG B 1 410 ? -11.727 18.203 13.195 1 94.06 410 ARG B C 1
ATOM 7253 O O . ARG B 1 410 ? -12.281 18.859 14.078 1 94.06 410 ARG B O 1
ATOM 7260 N N . HIS B 1 411 ? -10.688 17.453 13.422 1 95.25 411 HIS B N 1
ATOM 7261 C CA . HIS B 1 411 ? -10.109 17.391 14.758 1 95.25 411 HIS B CA 1
ATOM 7262 C C . HIS B 1 411 ? -9.5 18.719 15.164 1 95.25 411 HIS B C 1
ATOM 7264 O O . HIS B 1 411 ? -9.531 19.094 16.328 1 95.25 411 HIS B O 1
ATOM 7270 N N . LEU B 1 412 ? -8.93 19.391 14.172 1 94.38 412 LEU B N 1
ATOM 7271 C CA . LEU B 1 412 ? -8.375 20.703 14.461 1 94.38 412 LEU B CA 1
ATOM 7272 C C . LEU B 1 412 ? -9.477 21.688 14.852 1 94.38 412 LEU B C 1
ATOM 7274 O O . LEU B 1 412 ? -9.273 22.547 15.719 1 94.38 412 LEU B O 1
ATOM 7278 N N . GLU B 1 413 ? -10.586 21.562 14.297 1 93.69 413 GLU B N 1
ATOM 7279 C CA . GLU B 1 413 ? -11.727 22.438 14.578 1 93.69 413 GLU B CA 1
ATOM 7280 C C . GLU B 1 413 ? -12.203 22.266 16.016 1 93.69 413 GLU B C 1
ATOM 7282 O O . GLU B 1 413 ? -12.672 23.219 16.641 1 93.69 413 GLU B O 1
ATOM 7287 N N . VAL B 1 414 ? -12.039 21.062 16.531 1 94 414 VAL B N 1
ATOM 7288 C CA . VAL B 1 414 ? -12.625 20.781 17.828 1 94 414 VAL B CA 1
ATOM 7289 C C . VAL B 1 414 ? -11.539 20.828 18.906 1 94 414 VAL B C 1
ATOM 7291 O O . VAL B 1 414 ? -11.82 20.672 20.094 1 94 414 VAL B O 1
ATOM 7294 N N . ASN B 1 415 ? -10.297 20.984 18.5 1 94.19 415 ASN B N 1
ATOM 7295 C CA . ASN B 1 415 ? -9.188 21.094 19.422 1 94.19 415 ASN B CA 1
ATOM 7296 C C . ASN B 1 415 ? -8.391 22.375 19.188 1 94.19 415 ASN B C 1
ATOM 7298 O O . ASN B 1 415 ? -7.176 22.328 18.969 1 94.19 415 ASN B O 1
ATOM 7302 N N . PRO B 1 416 ? -9.016 23.5 19.25 1 90.75 416 PRO B N 1
ATOM 7303 C CA . PRO B 1 416 ? -8.312 24.75 18.969 1 90.75 416 PRO B CA 1
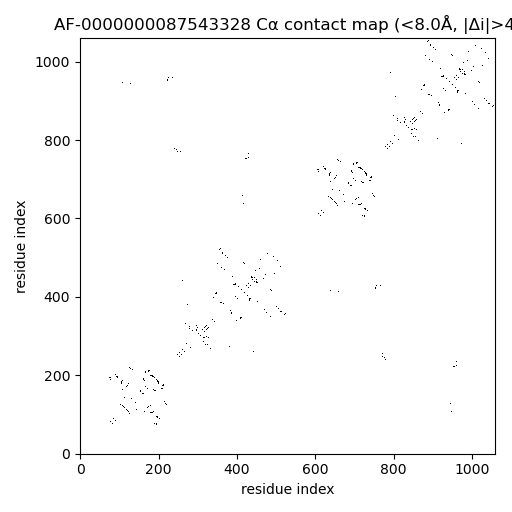ATOM 7304 C C . PRO B 1 416 ? -7.234 25.078 20.016 1 90.75 416 PRO B C 1
ATOM 7306 O O . PRO B 1 416 ? -6.367 25.922 19.766 1 90.75 416 PRO B O 1
ATOM 7309 N N . HIS B 1 417 ? -7.242 24.453 21.125 1 90.44 417 HIS B N 1
ATOM 7310 C CA . HIS B 1 417 ? -6.297 24.703 22.219 1 90.44 417 HIS B CA 1
ATOM 7311 C C . HIS B 1 417 ? -4.969 24 21.969 1 90.44 417 HIS B C 1
ATOM 7313 O O . HIS B 1 417 ? -4.004 24.203 22.703 1 90.44 417 HIS B O 1
ATOM 7319 N N . LEU B 1 418 ? -4.926 23.172 20.969 1 92.31 418 LEU B N 1
ATOM 7320 C CA . LEU B 1 418 ? -3.721 22.391 20.703 1 92.31 418 LEU B CA 1
ATOM 7321 C C . LEU B 1 418 ? -3.07 22.812 19.391 1 92.31 418 LEU B C 1
ATOM 7323 O O . LEU B 1 418 ? -3.762 23.188 18.453 1 92.31 418 LEU B O 1
ATOM 7327 N N . CYS B 1 419 ? -1.724 22.688 19.391 1 92.75 419 CYS B N 1
ATOM 7328 C CA . CYS B 1 419 ? -0.984 22.797 18.141 1 92.75 419 CYS B CA 1
ATOM 7329 C C . CYS B 1 419 ? -1.359 21.688 17.172 1 92.75 419 CYS B C 1
ATOM 7331 O O . CYS B 1 419 ? -1.646 20.562 17.594 1 92.75 419 CYS B O 1
ATOM 7333 N N . HIS B 1 420 ? -1.294 21.953 15.82 1 94.44 420 HIS B N 1
ATOM 7334 C CA . HIS B 1 420 ? -1.688 20.984 14.812 1 94.44 420 HIS B CA 1
ATOM 7335 C C . HIS B 1 420 ? -0.845 19.719 14.906 1 94.44 420 HIS B C 1
ATOM 7337 O O . HIS B 1 420 ? -1.303 18.641 14.547 1 94.44 420 HIS B O 1
ATOM 7343 N N . SER B 1 421 ? 0.375 19.812 15.375 1 93.25 421 SER B N 1
ATOM 7344 C CA . SER B 1 421 ? 1.293 18.672 15.422 1 93.25 421 SER B CA 1
ATOM 7345 C C . SER B 1 421 ? 0.757 17.562 16.328 1 93.25 421 SER B C 1
ATOM 7347 O O . SER B 1 421 ? 0.969 16.375 16.062 1 93.25 421 SER B O 1
ATOM 7349 N N . TYR B 1 422 ? 0.003 17.969 17.391 1 93.56 422 TYR B N 1
ATOM 7350 C CA . TYR B 1 422 ? -0.555 16.969 18.312 1 93.56 422 TYR B CA 1
ATOM 7351 C C . TYR B 1 422 ? -1.663 16.172 17.641 1 93.56 422 TYR B C 1
ATOM 7353 O O . TYR B 1 422 ? -1.734 14.953 17.781 1 93.56 422 TYR B O 1
ATOM 7361 N N . VAL B 1 423 ? -2.48 16.891 16.906 1 94.44 423 VAL B N 1
ATOM 7362 C CA . VAL B 1 423 ? -3.586 16.25 16.203 1 94.44 423 VAL B CA 1
ATOM 7363 C C . VAL B 1 423 ? -3.039 15.328 15.109 1 94.44 423 VAL B C 1
ATOM 7365 O O . VAL B 1 423 ? -3.461 14.18 14.984 1 94.44 423 VAL B O 1
ATOM 7368 N N . GLU B 1 424 ? -2.057 15.844 14.383 1 94.94 424 GLU B N 1
ATOM 7369 C CA . GLU B 1 424 ? -1.456 15.086 13.289 1 94.94 424 GLU B CA 1
ATOM 7370 C C . GLU B 1 424 ? -0.707 13.867 13.812 1 94.94 424 GLU B C 1
ATOM 7372 O O . GLU B 1 424 ? -0.816 12.773 13.242 1 94.94 424 GLU B O 1
ATOM 7377 N N . GLN B 1 425 ? -0.002 14.023 14.891 1 92.75 425 GLN B N 1
ATOM 7378 C CA . GLN B 1 425 ? 0.703 12.906 15.516 1 92.75 425 GLN B CA 1
ATOM 7379 C C . GLN B 1 425 ? -0.276 11.844 16.016 1 92.75 425 GLN B C 1
ATOM 7381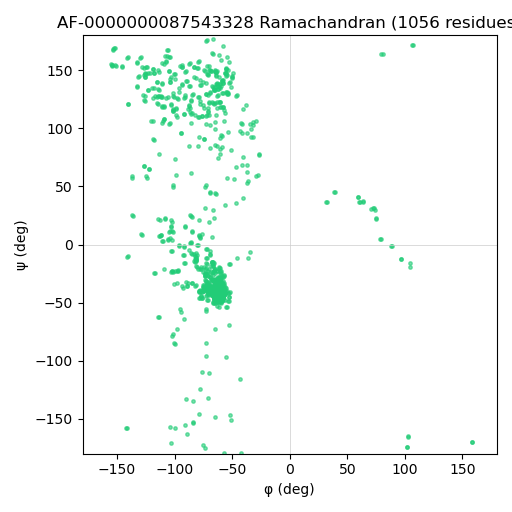 O O . GLN B 1 425 ? -0.028 10.648 15.859 1 92.75 425 GLN B O 1
ATOM 7386 N N . HIS B 1 426 ? -1.321 12.273 16.578 1 92.25 426 HIS B N 1
ATOM 7387 C CA . HIS B 1 426 ? -2.32 11.359 17.125 1 92.25 426 HIS B CA 1
ATOM 7388 C C . HIS B 1 426 ? -2.992 10.555 16.016 1 92.25 426 HIS B C 1
ATOM 7390 O O . HIS B 1 426 ? -3.199 9.344 16.172 1 92.25 426 HIS B O 1
ATOM 7396 N N . LEU B 1 427 ? -3.283 11.188 14.883 1 90.25 427 LEU B N 1
ATOM 7397 C CA . LEU B 1 427 ? -4.082 10.555 13.836 1 90.25 427 LEU B CA 1
ATOM 7398 C C . LEU B 1 427 ? -3.193 9.789 12.867 1 90.25 427 LEU B C 1
ATOM 7400 O O . LEU B 1 427 ? -3.576 8.719 12.383 1 90.25 427 LEU B O 1
ATOM 7404 N N . LEU B 1 428 ? -1.947 10.312 12.562 1 90.44 428 LEU B N 1
ATOM 7405 C CA . LEU B 1 428 ? -1.138 9.766 11.484 1 90.44 428 LEU B CA 1
ATOM 7406 C C . LEU B 1 428 ? 0.167 9.188 12.016 1 90.44 428 LEU B C 1
ATOM 7408 O O . LEU B 1 428 ? 0.823 8.391 11.336 1 90.44 428 LEU B O 1
ATOM 7412 N N . GLY B 1 429 ? 0.614 9.68 13.18 1 91 429 GLY B N 1
ATOM 7413 C CA . GLY B 1 429 ? 1.905 9.281 13.711 1 91 429 GLY B CA 1
ATOM 7414 C C . GLY B 1 429 ? 3.051 10.141 13.219 1 91 429 GLY B C 1
ATOM 7415 O O . GLY B 1 429 ? 4.211 9.898 13.555 1 91 429 GLY B O 1
ATOM 7416 N N . ILE B 1 430 ? 2.75 11.117 12.359 1 93.5 430 ILE B N 1
ATOM 7417 C CA . ILE B 1 430 ? 3.754 12.062 11.875 1 93.5 430 ILE B CA 1
ATOM 7418 C C . ILE B 1 430 ? 3.15 13.461 11.789 1 93.5 430 ILE B C 1
ATOM 7420 O O . ILE B 1 430 ? 1.927 13.617 11.789 1 93.5 430 ILE B O 1
ATOM 7424 N N . SER B 1 431 ? 3.996 14.438 11.742 1 95.19 431 SER B N 1
ATOM 7425 C CA . SER B 1 431 ? 3.562 15.82 11.562 1 95.19 431 SER B CA 1
ATOM 7426 C C . SER B 1 431 ? 3.842 16.312 10.148 1 95.19 431 SER B C 1
ATOM 7428 O O . SER B 1 431 ? 4.641 15.703 9.422 1 95.19 431 SER B O 1
ATOM 7430 N N . ARG B 1 432 ? 3.156 17.375 9.805 1 95.44 432 ARG B N 1
ATOM 7431 C CA . ARG B 1 432 ? 3.373 18 8.5 1 95.44 432 ARG B CA 1
ATOM 7432 C C . ARG B 1 432 ? 4.809 18.5 8.359 1 95.44 432 ARG B C 1
ATOM 7434 O O . ARG B 1 432 ? 5.363 18.516 7.262 1 95.44 432 ARG B O 1
ATOM 7441 N N . GLU B 1 433 ? 5.484 18.922 9.453 1 96.31 433 GLU B N 1
ATOM 7442 C CA . GLU B 1 433 ? 6.875 19.375 9.414 1 96.31 433 GLU B CA 1
ATOM 7443 C C . GLU B 1 433 ? 7.812 18.219 9.055 1 96.31 433 GLU B C 1
ATOM 7445 O O . GLU B 1 433 ? 8.781 18.422 8.312 1 96.31 433 GLU B O 1
ATOM 7450 N N . GLN B 1 434 ? 7.516 17.031 9.57 1 94.88 434 GLN B N 1
ATOM 7451 C CA . GLN B 1 434 ? 8.328 15.859 9.258 1 94.88 434 GLN B CA 1
ATOM 7452 C C . GLN B 1 434 ? 8.273 15.523 7.77 1 94.88 434 GLN B C 1
ATOM 7454 O O . GLN B 1 434 ? 9.312 15.398 7.121 1 94.88 434 GLN B O 1
ATOM 7459 N N . ILE B 1 435 ? 7.078 15.383 7.246 1 93.12 435 ILE B N 1
ATOM 7460 C CA . ILE B 1 435 ? 6.93 14.938 5.863 1 93.12 435 ILE B CA 1
ATOM 7461 C C . ILE B 1 435 ? 7.348 16.062 4.918 1 93.12 435 ILE B C 1
ATOM 7463 O O . ILE B 1 435 ? 7.902 15.812 3.846 1 93.12 435 ILE B O 1
ATOM 7467 N N . GLY B 1 436 ? 7.102 17.328 5.297 1 92.5 436 GLY B N 1
ATOM 7468 C CA . GLY B 1 436 ? 7.551 18.469 4.508 1 92.5 436 GLY B CA 1
ATOM 7469 C C . GLY B 1 436 ? 9.062 18.562 4.395 1 92.5 436 GLY B C 1
ATOM 7470 O O . GLY B 1 436 ? 9.602 18.766 3.305 1 92.5 436 GLY B O 1
ATOM 7471 N N . ALA B 1 437 ? 9.727 18.453 5.516 1 94.31 437 ALA B N 1
ATOM 7472 C CA . ALA B 1 437 ? 11.188 18.484 5.523 1 94.31 437 ALA B CA 1
ATOM 7473 C C . ALA B 1 437 ? 11.766 17.328 4.719 1 94.31 437 ALA B C 1
ATOM 7475 O O . ALA B 1 437 ? 12.75 17.5 3.996 1 94.31 437 ALA B O 1
ATOM 7476 N N . TRP B 1 438 ? 11.195 16.203 4.859 1 91.06 438 TRP B N 1
ATOM 7477 C CA . TRP B 1 438 ? 11.625 15.039 4.098 1 91.06 438 TRP B CA 1
ATOM 7478 C C . TRP B 1 438 ? 11.531 15.297 2.598 1 91.06 438 TRP B C 1
ATOM 7480 O O . TRP B 1 438 ? 12.461 14.984 1.85 1 91.06 438 TRP B O 1
ATOM 7490 N N . LEU B 1 439 ? 10.406 15.828 2.156 1 87.88 439 LEU B N 1
ATOM 7491 C CA . LEU B 1 439 ? 10.219 16.109 0.736 1 87.88 439 LEU B CA 1
ATOM 7492 C C . LEU B 1 439 ? 11.266 17.094 0.24 1 87.88 439 LEU B C 1
ATOM 7494 O O . LEU B 1 439 ? 11.773 16.969 -0.877 1 87.88 439 LEU B O 1
ATOM 7498 N N . MET B 1 440 ? 11.57 18.125 1.048 1 88.19 440 MET B N 1
ATOM 7499 C CA . MET B 1 440 ? 12.586 19.094 0.673 1 88.19 440 MET B CA 1
ATOM 7500 C C . MET B 1 440 ? 13.93 18.422 0.431 1 88.19 440 MET B C 1
ATOM 7502 O O . MET B 1 440 ? 14.633 18.75 -0.527 1 88.19 440 MET B O 1
ATOM 7506 N N . ARG B 1 441 ? 14.25 17.547 1.272 1 88.62 441 ARG B N 1
ATOM 7507 C CA . ARG B 1 441 ? 15.5 16.812 1.111 1 88.62 441 ARG B CA 1
ATOM 7508 C C . ARG B 1 441 ? 15.461 15.922 -0.128 1 88.62 441 ARG B C 1
ATOM 7510 O O . ARG B 1 441 ? 16.453 15.812 -0.855 1 88.62 441 ARG B O 1
ATOM 7517 N N . TYR B 1 442 ? 14.344 15.367 -0.33 1 84.94 442 TYR B N 1
ATOM 7518 C CA . TYR B 1 442 ? 14.188 14.523 -1.51 1 84.94 442 TYR B CA 1
ATOM 7519 C C . TYR B 1 442 ? 14.367 15.336 -2.787 1 84.94 442 TYR B C 1
ATOM 7521 O O . TYR B 1 442 ? 14.914 14.844 -3.773 1 84.94 442 TYR B O 1
ATOM 7529 N N . TRP B 1 443 ? 13.812 16.578 -2.738 1 80.25 443 TRP B N 1
ATOM 7530 C CA . TRP B 1 443 ? 13.922 17.469 -3.887 1 80.25 443 TRP B CA 1
ATOM 7531 C C . TRP B 1 443 ? 15.305 18.109 -3.947 1 80.25 443 TRP B C 1
ATOM 7533 O O . TRP B 1 443 ? 15.531 19.031 -4.727 1 80.25 443 TRP B O 1
ATOM 7543 N N . ASP B 1 444 ? 16.25 17.719 -3.064 1 83.5 444 ASP B N 1
ATOM 7544 C CA . ASP B 1 444 ? 17.625 18.203 -2.988 1 83.5 444 ASP B CA 1
ATOM 7545 C C . ASP B 1 444 ? 17.672 19.703 -2.754 1 83.5 444 ASP B C 1
ATOM 7547 O O . ASP B 1 444 ? 18.422 20.422 -3.404 1 83.5 444 ASP B O 1
ATOM 7551 N N . MET B 1 445 ? 16.781 20.109 -1.903 1 83.06 445 MET B N 1
ATOM 7552 C CA . MET B 1 445 ? 16.797 21.5 -1.448 1 83.06 445 MET B CA 1
ATOM 7553 C C . MET B 1 445 ? 17.875 21.719 -0.38 1 83.06 445 MET B C 1
ATOM 7555 O O . MET B 1 445 ? 18.297 20.75 0.263 1 83.06 445 MET B O 1
ATOM 7559 N N . PRO B 1 446 ? 18.328 22.984 -0.204 1 86 446 PRO B N 1
ATOM 7560 C CA . PRO B 1 446 ? 19.359 23.234 0.803 1 86 446 PRO B CA 1
ATOM 7561 C C . PRO B 1 446 ? 18.953 22.766 2.195 1 86 446 PRO B C 1
ATOM 7563 O O . PRO B 1 446 ? 17.797 22.891 2.588 1 86 446 PRO B O 1
ATOM 7566 N N . ASP B 1 447 ? 19.875 22.344 2.955 1 92.44 447 ASP B N 1
ATOM 7567 C CA . ASP B 1 447 ? 19.641 21.812 4.293 1 92.44 447 ASP B CA 1
ATOM 7568 C C . ASP B 1 447 ? 19.078 22.891 5.215 1 92.44 447 ASP B C 1
ATOM 7570 O O . ASP B 1 447 ? 18.281 22.594 6.117 1 92.44 447 ASP B O 1
ATOM 7574 N N . GLU B 1 448 ? 19.469 24.141 4.973 1 93.69 448 GLU B N 1
ATOM 7575 C CA . GLU B 1 448 ? 18.953 25.266 5.746 1 93.69 448 GLU B CA 1
ATOM 7576 C C . GLU B 1 448 ? 17.422 25.328 5.684 1 93.69 448 GLU B C 1
ATOM 7578 O O . GLU B 1 448 ? 16.766 25.516 6.707 1 93.69 448 GLU B O 1
ATOM 7583 N N . LEU B 1 449 ? 16.969 25.078 4.477 1 91.25 449 LEU B N 1
ATOM 7584 C CA . LEU B 1 449 ? 15.523 25.141 4.262 1 91.25 449 LEU B CA 1
ATOM 7585 C C . LEU B 1 449 ? 14.828 23.953 4.926 1 91.25 449 LEU B C 1
ATOM 7587 O O . LEU B 1 449 ? 13.828 24.125 5.621 1 91.25 449 LEU B O 1
ATOM 7591 N N . ALA B 1 450 ? 15.344 22.781 4.715 1 93.62 450 ALA B N 1
ATOM 7592 C CA . ALA B 1 450 ? 14.773 21.578 5.316 1 93.62 450 ALA B CA 1
ATOM 7593 C C . ALA B 1 450 ? 14.766 21.688 6.84 1 93.62 450 ALA B C 1
ATOM 7595 O O . ALA B 1 450 ? 13.781 21.312 7.488 1 93.62 450 ALA B O 1
ATOM 7596 N N . THR B 1 451 ? 15.828 22.188 7.355 1 96.81 451 THR B N 1
ATOM 7597 C CA . THR B 1 451 ? 15.945 22.344 8.805 1 96.81 451 THR B CA 1
ATOM 7598 C C . THR B 1 451 ? 14.953 23.375 9.32 1 96.81 451 THR B C 1
ATOM 7600 O O . THR B 1 451 ? 14.352 23.188 10.383 1 96.81 451 THR B O 1
ATOM 7603 N N . ALA B 1 452 ? 14.742 24.422 8.609 1 96.69 452 ALA B N 1
ATOM 7604 C CA . ALA B 1 452 ? 13.797 25.469 8.984 1 96.69 452 ALA B CA 1
ATOM 7605 C C . ALA B 1 452 ? 12.383 24.906 9.102 1 96.69 452 ALA B C 1
ATOM 7607 O O . ALA B 1 452 ? 11.664 25.219 10.055 1 96.69 452 ALA B O 1
ATOM 7608 N N . LEU B 1 453 ? 12.055 24.125 8.125 1 95.56 453 LEU B N 1
ATOM 7609 C CA . LEU B 1 453 ? 10.719 23.531 8.109 1 95.56 453 LEU B CA 1
ATOM 7610 C C . LEU B 1 453 ? 10.555 22.516 9.227 1 95.56 453 LEU B C 1
ATOM 7612 O O . LEU B 1 453 ? 9.523 22.453 9.883 1 95.56 453 LEU B O 1
ATOM 7616 N N . ARG B 1 454 ? 11.578 21.75 9.477 1 97.19 454 ARG B N 1
ATOM 7617 C CA . ARG B 1 454 ? 11.508 20.594 10.375 1 97.19 454 ARG B CA 1
ATOM 7618 C C . ARG B 1 454 ? 11.375 21.062 11.828 1 97.19 454 ARG B C 1
ATOM 7620 O O . ARG B 1 454 ? 10.664 20.438 12.617 1 97.19 454 ARG B O 1
ATOM 7627 N N . PHE B 1 455 ? 12.086 22.094 12.211 1 96.75 455 PHE B N 1
ATOM 7628 C CA . PHE B 1 455 ? 12.211 22.438 13.625 1 96.75 455 PHE B CA 1
ATOM 7629 C C . PHE B 1 455 ? 11.523 23.75 13.938 1 96.75 455 PHE B C 1
ATOM 7631 O O . PHE B 1 455 ? 11.836 24.406 14.938 1 96.75 455 PHE B O 1
ATOM 7638 N N . GLN B 1 456 ? 10.586 24.156 13.094 1 96.12 456 GLN B N 1
ATOM 7639 C CA . GLN B 1 456 ? 9.945 25.469 13.195 1 96.12 456 GLN B CA 1
ATOM 7640 C C . GLN B 1 456 ? 9.094 25.562 14.453 1 96.12 456 GLN B C 1
ATOM 7642 O O . GLN B 1 456 ? 8.773 26.672 14.906 1 96.12 456 GLN B O 1
ATOM 7647 N N . HIS B 1 457 ? 8.75 24.453 15.141 1 92.5 457 HIS B N 1
ATOM 7648 C CA . HIS B 1 457 ? 7.859 24.5 16.297 1 92.5 457 HIS B CA 1
ATOM 7649 C C . HIS B 1 457 ? 8.633 24.312 17.594 1 92.5 457 HIS B C 1
ATOM 7651 O O . HIS B 1 457 ? 8.031 24.234 18.672 1 92.5 457 HIS B O 1
ATOM 7657 N N . ASP B 1 458 ? 9.906 24.234 17.5 1 93.06 458 ASP B N 1
ATOM 7658 C CA . ASP B 1 458 ? 10.742 24.109 18.688 1 93.06 458 ASP B CA 1
ATOM 7659 C C . ASP B 1 458 ? 11.438 25.438 19 1 93.06 458 ASP B C 1
ATOM 7661 O O . ASP B 1 458 ? 12.477 25.75 18.422 1 93.06 458 ASP B O 1
ATOM 7665 N N . PRO B 1 459 ? 10.938 26.125 19.984 1 94.38 459 PRO B N 1
ATOM 7666 C CA . PRO B 1 459 ? 11.547 27.422 20.297 1 94.38 459 PRO B CA 1
ATOM 7667 C C . PRO B 1 459 ? 12.922 27.297 20.953 1 94.38 459 PRO B C 1
ATOM 7669 O O . PRO B 1 459 ? 13.633 28.297 21.094 1 94.38 459 PRO B O 1
ATOM 7672 N N . HIS B 1 460 ? 13.352 26.062 21.219 1 94.25 460 HIS B N 1
ATOM 7673 C CA . HIS B 1 460 ? 14.617 25.859 21.906 1 94.25 460 HIS B CA 1
ATOM 7674 C C . HIS B 1 460 ? 15.648 25.219 20.984 1 94.25 460 HIS B C 1
ATOM 7676 O O . HIS B 1 460 ? 16.75 24.875 21.406 1 94.25 460 HIS B O 1
ATOM 7682 N N . TYR B 1 461 ? 15.273 25.125 19.734 1 95.75 461 TYR B N 1
ATOM 7683 C CA . TYR B 1 461 ? 16.203 24.5 18.812 1 95.75 461 TYR B CA 1
ATOM 7684 C C . TYR B 1 461 ? 17.5 25.297 18.703 1 95.75 461 TYR B C 1
ATOM 7686 O O . TYR B 1 461 ? 17.453 26.5 18.422 1 95.75 461 TYR B O 1
ATOM 7694 N N . ASP B 1 462 ? 18.625 24.625 18.891 1 95.56 462 ASP B N 1
ATOM 7695 C CA . ASP B 1 462 ? 19.922 25.281 18.828 1 95.56 462 ASP B CA 1
ATOM 7696 C C . ASP B 1 462 ? 20.938 24.438 18.031 1 95.56 462 ASP B C 1
ATOM 7698 O O . ASP B 1 462 ? 22.141 24.516 18.266 1 95.56 462 ASP B O 1
ATOM 7702 N N . GLY B 1 463 ? 20.422 23.609 17.172 1 94 463 GLY B N 1
ATOM 7703 C CA . GLY B 1 463 ? 21.281 22.766 16.359 1 94 463 GLY B CA 1
ATOM 7704 C C . GLY B 1 463 ? 21.812 23.453 15.109 1 94 463 GLY B C 1
ATOM 7705 O O . GLY B 1 463 ? 21.953 24.688 15.094 1 94 463 GLY B O 1
ATOM 7706 N N . ASP B 1 464 ? 22.109 22.625 14.062 1 94.62 464 ASP B N 1
ATOM 7707 C CA . ASP B 1 464 ? 22.625 23.141 12.797 1 94.62 464 ASP B CA 1
ATOM 7708 C C . ASP B 1 464 ? 21.609 24.078 12.141 1 94.62 464 ASP B C 1
ATOM 7710 O O . ASP B 1 464 ? 20.422 23.812 12.141 1 94.62 464 ASP B O 1
ATOM 7714 N N . TYR B 1 465 ? 22.109 25.234 11.672 1 96.06 465 TYR B N 1
ATOM 7715 C CA . TYR B 1 465 ? 21.281 26.188 10.938 1 96.06 465 TYR B CA 1
ATOM 7716 C C . TYR B 1 465 ? 20.172 26.734 11.82 1 96.06 465 TYR B C 1
ATOM 7718 O O . TYR B 1 465 ? 19.078 27.016 11.336 1 96.06 465 TYR B O 1
ATOM 7726 N N . ALA B 1 466 ? 20.422 26.953 13.102 1 96.88 466 ALA B N 1
ATOM 7727 C CA . ALA B 1 466 ? 19.406 27.297 14.102 1 96.88 466 ALA B CA 1
ATOM 7728 C C . ALA B 1 466 ? 18.719 28.609 13.766 1 96.88 466 ALA B C 1
ATOM 7730 O O . ALA B 1 466 ? 17.547 28.812 14.086 1 96.88 466 ALA B O 1
ATOM 7731 N N . ALA B 1 467 ? 19.422 29.516 13.094 1 97.25 467 ALA B N 1
ATOM 7732 C CA . ALA B 1 467 ? 18.844 30.828 12.781 1 97.25 467 ALA B CA 1
ATOM 7733 C C . ALA B 1 467 ? 17.578 30.688 11.938 1 97.25 467 ALA B C 1
ATOM 7735 O O . ALA B 1 467 ? 16.625 31.438 12.117 1 97.25 467 ALA B O 1
ATOM 7736 N N . TYR B 1 468 ? 17.562 29.719 11.086 1 96.44 468 TYR B N 1
ATOM 7737 C CA . TYR B 1 468 ? 16.484 29.562 10.125 1 96.44 468 TYR B CA 1
ATOM 7738 C C . TYR B 1 468 ? 15.211 29.078 10.82 1 96.44 468 TYR B C 1
ATOM 7740 O O . TYR B 1 468 ? 14.18 29.75 10.773 1 96.44 468 TYR B O 1
ATOM 7748 N N . PRO B 1 469 ? 15.219 27.922 11.547 1 98 469 PRO B N 1
ATOM 7749 C CA . PRO B 1 469 ? 14 27.531 12.25 1 98 469 PRO B CA 1
ATOM 7750 C C . PRO B 1 469 ? 13.594 28.516 13.344 1 98 469 PRO B C 1
ATOM 7752 O O . PRO B 1 469 ? 12.406 28.688 13.617 1 98 469 PRO B O 1
ATOM 7755 N N . ASN B 1 470 ? 14.578 29.156 13.984 1 98.31 470 ASN B N 1
ATOM 7756 C CA . ASN B 1 470 ? 14.266 30.141 15.016 1 98.31 470 ASN B CA 1
ATOM 7757 C C . ASN B 1 470 ? 13.477 31.312 14.453 1 98.31 470 ASN B C 1
ATOM 7759 O O . ASN B 1 470 ? 12.531 31.797 15.086 1 98.31 470 ASN B O 1
ATOM 7763 N N . LEU B 1 471 ? 13.875 31.75 13.312 1 97.88 471 LEU B N 1
ATOM 7764 C CA . LEU B 1 471 ? 13.18 32.844 12.672 1 97.88 471 LEU B CA 1
ATOM 7765 C C . LEU B 1 471 ? 11.758 32.469 12.289 1 97.88 471 LEU B C 1
ATOM 7767 O O . LEU B 1 471 ? 10.82 33.25 12.461 1 97.88 471 LEU B O 1
ATOM 7771 N N . VAL B 1 472 ? 11.602 31.266 11.734 1 97.88 472 VAL B N 1
ATOM 7772 C CA . VAL B 1 472 ? 10.266 30.797 11.383 1 97.88 472 VAL B CA 1
ATOM 7773 C C . VAL B 1 472 ? 9.414 30.688 12.641 1 97.88 472 VAL B C 1
ATOM 7775 O O . VAL B 1 472 ? 8.266 31.156 12.664 1 97.88 472 VAL B O 1
ATOM 7778 N N . CYS B 1 473 ? 9.914 30.062 13.664 1 97.69 473 CYS B N 1
ATOM 7779 C CA . CYS B 1 473 ? 9.219 29.922 14.93 1 97.69 473 CYS B CA 1
ATOM 7780 C C . CYS B 1 473 ? 8.75 31.281 15.453 1 97.69 473 CYS B C 1
ATOM 7782 O O . CYS B 1 473 ? 7.594 31.438 15.844 1 97.69 473 CYS B O 1
ATOM 7784 N N . LEU B 1 474 ? 9.688 32.219 15.445 1 98.06 474 LEU B N 1
ATOM 7785 C CA . LEU B 1 474 ? 9.398 33.562 15.93 1 98.06 474 LEU B CA 1
ATOM 7786 C C . LEU B 1 474 ? 8.305 34.219 15.086 1 98.06 474 LEU B C 1
ATOM 7788 O O . LEU B 1 474 ? 7.352 34.781 15.633 1 98.06 474 LEU B O 1
ATOM 7792 N N . ALA B 1 475 ? 8.422 34.125 13.812 1 97.62 475 ALA B N 1
ATOM 7793 C CA . ALA B 1 475 ? 7.465 34.781 12.906 1 97.62 475 ALA B CA 1
ATOM 7794 C C . ALA B 1 475 ? 6.07 34.188 13.078 1 97.62 475 ALA B C 1
ATOM 7796 O O . ALA B 1 475 ? 5.082 34.906 13.141 1 97.62 475 ALA B O 1
ATOM 7797 N N . VAL B 1 476 ? 5.977 32.875 13.141 1 96.38 476 VAL B N 1
ATOM 7798 C CA . VAL B 1 476 ? 4.695 32.188 13.273 1 96.38 476 VAL B CA 1
ATOM 7799 C C . VAL B 1 476 ? 4.023 32.594 14.578 1 96.38 476 VAL B C 1
ATOM 7801 O O . VAL B 1 476 ? 2.82 32.844 14.609 1 96.38 476 VAL B O 1
ATOM 7804 N N . ARG B 1 477 ? 4.746 32.688 15.648 1 95.94 477 ARG B N 1
ATOM 7805 C CA . ARG B 1 477 ? 4.188 33.031 16.953 1 95.94 477 ARG B CA 1
ATOM 7806 C C . ARG B 1 477 ? 3.777 34.5 17 1 95.94 477 ARG B C 1
ATOM 7808 O O . ARG B 1 477 ? 2.754 34.844 17.594 1 95.94 477 ARG B O 1
ATOM 7815 N N . LEU B 1 478 ? 4.609 35.375 16.359 1 96.5 478 LEU B N 1
ATOM 7816 C CA . LEU B 1 478 ? 4.258 36.781 16.297 1 96.5 478 LEU B CA 1
ATOM 7817 C C . LEU B 1 478 ? 2.961 37 15.516 1 96.5 478 LEU B C 1
ATOM 7819 O O . LEU B 1 478 ? 2.105 37.781 15.922 1 96.5 478 LEU B O 1
ATOM 7823 N N . LEU B 1 479 ? 2.83 36.281 14.461 1 94.75 479 LEU B N 1
ATOM 7824 C CA . LEU B 1 479 ? 1.631 36.375 13.633 1 94.75 479 LEU B CA 1
ATOM 7825 C C . LEU B 1 479 ? 0.42 35.812 14.375 1 94.75 479 LEU B C 1
ATOM 7827 O O . LEU B 1 479 ? -0.673 36.375 14.305 1 94.75 479 LEU B O 1
ATOM 7831 N N . ARG B 1 480 ? 0.592 34.719 15.055 1 92.5 480 ARG B N 1
ATOM 7832 C CA . ARG B 1 480 ? -0.515 34.125 15.797 1 92.5 480 ARG B CA 1
ATOM 7833 C C . ARG B 1 480 ? -1.048 35.062 16.859 1 92.5 480 ARG B C 1
ATOM 7835 O O . ARG B 1 480 ? -2.258 35.156 17.094 1 92.5 480 ARG B O 1
ATOM 7842 N N . ALA B 1 481 ? -0.157 35.781 17.484 1 90.25 481 ALA B N 1
ATOM 7843 C CA . ALA B 1 481 ? -0.55 36.75 18.484 1 90.25 481 ALA B CA 1
ATOM 7844 C C . ALA B 1 481 ? -1.46 37.812 17.875 1 90.25 481 ALA B C 1
ATOM 7846 O O . ALA B 1 481 ? -2.203 38.5 18.594 1 90.25 481 ALA B O 1
ATOM 7847 N N . ARG B 1 482 ? -1.373 37.969 16.594 1 89.81 482 ARG B N 1
ATOM 7848 C CA . ARG B 1 482 ? -2.211 38.938 15.867 1 89.81 482 ARG B CA 1
ATOM 7849 C C . ARG B 1 482 ? -3.34 38.219 15.133 1 89.81 482 ARG B C 1
ATOM 7851 O O . ARG B 1 482 ? -3.867 38.719 14.141 1 89.81 482 ARG B O 1
ATOM 7858 N N . SER B 1 483 ? -3.645 36.969 15.438 1 87.62 483 SER B N 1
ATOM 7859 C CA . SER B 1 483 ? -4.773 36.156 14.984 1 87.62 483 SER B CA 1
ATOM 7860 C C . SER B 1 483 ? -4.578 35.688 13.547 1 87.62 483 SER B C 1
ATOM 7862 O O . SER B 1 483 ? -5.547 35.5 12.805 1 87.62 483 SER B O 1
ATOM 7864 N N . VAL B 1 484 ? -3.361 35.656 13.156 1 89.75 484 VAL B N 1
ATOM 7865 C CA . VAL B 1 484 ? -3.041 35.062 11.852 1 89.75 484 VAL B CA 1
ATOM 7866 C C . VAL B 1 484 ? -2.5 33.656 12.047 1 89.75 484 VAL B C 1
ATOM 7868 O O . VAL B 1 484 ? -1.59 33.438 12.852 1 89.75 484 VAL B O 1
ATOM 7871 N N . GLY B 1 485 ? -3.066 32.719 11.367 1 88.81 485 GLY B N 1
ATOM 7872 C CA . GLY B 1 485 ? -2.682 31.328 11.523 1 88.81 485 GLY B CA 1
ATOM 7873 C C . GLY B 1 485 ? -3.666 30.516 12.359 1 88.81 485 GLY B C 1
ATOM 7874 O O . GLY B 1 485 ? -4.84 30.875 12.461 1 88.81 485 GLY B O 1
ATOM 7875 N N . SER B 1 486 ? -3.131 29.344 12.758 1 84 486 SER B N 1
ATOM 7876 C CA . SER B 1 486 ? -3.984 28.453 13.547 1 84 486 SER B CA 1
ATOM 7877 C C . SER B 1 486 ? -3.248 27.922 14.773 1 84 486 SER B C 1
ATOM 7879 O O . SER B 1 486 ? -2.021 28.016 14.859 1 84 486 SER B O 1
ATOM 7881 N N . GLY B 1 487 ? -4.125 27.547 15.719 1 83.75 487 GLY B N 1
ATOM 7882 C CA . GLY B 1 487 ? -3.543 27 16.938 1 83.75 487 GLY B CA 1
ATOM 7883 C C . GLY B 1 487 ? -3.52 28 18.078 1 83.75 487 GLY B C 1
ATOM 7884 O O . GLY B 1 487 ? -4.055 29.109 17.969 1 83.75 487 GLY B O 1
ATOM 7885 N N . PRO B 1 488 ? -2.893 27.578 19.141 1 86.38 488 PRO B N 1
ATOM 7886 C CA . PRO B 1 488 ? -2.875 28.438 20.328 1 86.38 488 PRO B CA 1
ATOM 7887 C C . PRO B 1 488 ? -1.82 29.547 20.234 1 86.38 488 PRO B C 1
ATOM 7889 O O . PRO B 1 488 ? -0.859 29.422 19.469 1 86.38 488 PRO B O 1
ATOM 7892 N N . ASP B 1 489 ? -2.15 30.609 20.922 1 86.62 489 ASP B N 1
ATOM 7893 C CA . ASP B 1 489 ? -1.162 31.656 21.125 1 86.62 489 ASP B CA 1
ATOM 7894 C C . ASP B 1 489 ? -0.085 31.219 22.109 1 86.62 489 ASP B C 1
ATOM 7896 O O . ASP B 1 489 ? -0.361 31.047 23.312 1 86.62 489 ASP B O 1
ATOM 7900 N N . GLU B 1 490 ? 1.073 31.031 21.641 1 87.44 490 GLU B N 1
ATOM 7901 C CA . GLU B 1 490 ? 2.168 30.547 22.469 1 87.44 490 GLU B CA 1
ATOM 7902 C C . GLU B 1 490 ? 3.148 31.672 22.797 1 87.44 490 GLU B C 1
ATOM 7904 O O . GLU B 1 490 ? 3.387 32.562 21.969 1 87.44 490 GLU B O 1
ATOM 7909 N N . GLU B 1 491 ? 3.723 31.562 23.906 1 88.75 491 GLU B N 1
ATOM 7910 C CA . GLU B 1 491 ? 4.668 32.594 24.344 1 88.75 491 GLU B CA 1
ATOM 7911 C C . GLU B 1 491 ? 5.984 32.469 23.578 1 88.75 491 GLU B C 1
ATOM 7913 O O . GLU B 1 491 ? 6.395 31.391 23.172 1 88.75 491 GLU B O 1
ATOM 7918 N N . ILE B 1 492 ? 6.598 33.594 23.422 1 95 492 ILE B N 1
ATOM 7919 C CA . ILE B 1 492 ? 7.926 33.656 22.812 1 95 492 ILE B CA 1
ATOM 7920 C C . ILE B 1 492 ? 8.984 33.75 23.922 1 95 492 ILE B C 1
ATOM 7922 O O . ILE B 1 492 ? 9.094 34.75 24.609 1 95 492 ILE B O 1
ATOM 7926 N N . PRO B 1 493 ? 9.727 32.719 24.062 1 95.38 493 PRO B N 1
ATOM 7927 C CA . PRO B 1 493 ? 10.773 32.75 25.094 1 95.38 493 PRO B CA 1
ATOM 7928 C C . PRO B 1 493 ? 11.836 33.812 24.812 1 95.38 493 PRO B C 1
ATOM 7930 O O . PRO B 1 493 ? 12.211 34.031 23.656 1 95.38 493 PRO B O 1
ATOM 7933 N N . ASP B 1 494 ? 12.336 34.406 25.844 1 96.5 494 ASP B N 1
ATOM 7934 C CA . ASP B 1 494 ? 13.391 35.406 25.719 1 96.5 494 ASP B CA 1
ATOM 7935 C C . ASP B 1 494 ? 14.641 34.812 25.078 1 96.5 494 ASP B C 1
ATOM 7937 O O . ASP B 1 494 ? 15.352 35.469 24.328 1 96.5 494 ASP B O 1
ATOM 7941 N N . ALA B 1 495 ? 14.82 33.562 25.422 1 96.94 495 ALA B N 1
ATOM 7942 C CA . ALA B 1 495 ? 15.992 32.875 24.891 1 96.94 495 ALA B CA 1
ATOM 7943 C C . ALA B 1 495 ? 15.961 32.844 23.359 1 96.94 495 ALA B C 1
ATOM 7945 O O . ALA B 1 495 ? 17 32.906 22.703 1 96.94 495 ALA B O 1
ATOM 7946 N N . LEU B 1 496 ? 14.789 32.688 22.797 1 97.56 496 LEU B N 1
ATOM 7947 C CA . LEU B 1 496 ? 14.625 32.688 21.344 1 97.56 496 LEU B CA 1
ATOM 7948 C C . LEU B 1 496 ? 15 34.031 20.75 1 97.56 496 LEU B C 1
ATOM 7950 O O . LEU B 1 496 ? 15.719 34.094 19.75 1 97.56 496 LEU B O 1
ATOM 7954 N N . LEU B 1 497 ? 14.578 35.125 21.359 1 97.88 497 LEU B N 1
ATOM 7955 C CA . LEU B 1 497 ? 14.891 36.469 20.922 1 97.88 497 LEU B CA 1
ATOM 7956 C C . LEU B 1 497 ? 16.391 36.75 21.016 1 97.88 497 LEU B C 1
ATOM 7958 O O . LEU B 1 497 ? 16.969 37.344 20.125 1 97.88 497 LEU B O 1
ATOM 7962 N N . GLU B 1 498 ? 16.938 36.219 22.047 1 96.81 498 GLU B N 1
ATOM 7963 C CA . GLU B 1 498 ? 18.375 36.406 22.25 1 96.81 498 GLU B CA 1
ATOM 7964 C C . GLU B 1 498 ? 19.172 35.656 21.172 1 96.81 498 GLU B C 1
ATOM 7966 O O . GLU B 1 498 ? 20.156 36.188 20.656 1 96.81 498 GLU B O 1
ATOM 7971 N N . ARG B 1 499 ? 18.766 34.5 20.828 1 96.12 499 ARG B N 1
ATOM 7972 C CA . ARG B 1 499 ? 19.469 33.719 19.828 1 96.12 499 ARG B CA 1
ATOM 7973 C C . ARG B 1 499 ? 19.453 34.406 18.469 1 96.12 499 ARG B C 1
ATOM 7975 O O . ARG B 1 499 ? 20.406 34.281 17.688 1 96.12 499 ARG B O 1
ATOM 7982 N N . VAL B 1 500 ? 18.328 35.156 18.203 1 96.62 500 VAL B N 1
ATOM 7983 C CA . VAL B 1 500 ? 18.234 35.812 16.891 1 96.62 500 VAL B CA 1
ATOM 7984 C C . VAL B 1 500 ? 18.703 37.25 17 1 96.62 500 VAL B C 1
ATOM 7986 O O . VAL B 1 500 ? 18.734 37.969 16 1 96.62 500 VAL B O 1
ATOM 7989 N N . GLY B 1 501 ? 19.094 37.75 18.188 1 96.62 501 GLY B N 1
ATOM 7990 C CA . GLY B 1 501 ? 19.641 39.062 18.375 1 96.62 501 GLY B CA 1
ATOM 7991 C C . GLY B 1 501 ? 18.609 40.156 18.25 1 96.62 501 GLY B C 1
ATOM 7992 O O . GLY B 1 501 ? 18.906 41.25 17.734 1 96.62 501 GLY B O 1
ATOM 7993 N N . LEU B 1 502 ? 17.391 39.906 18.609 1 97.5 502 LEU B N 1
ATOM 7994 C CA . LEU B 1 502 ? 16.328 40.906 18.531 1 97.5 502 LEU B CA 1
ATOM 7995 C C . LEU B 1 502 ? 15.703 41.156 19.891 1 97.5 502 LEU B C 1
ATOM 7997 O O . LEU B 1 502 ? 15.641 40.25 20.734 1 97.5 502 LEU B O 1
ATOM 8001 N N . THR B 1 503 ? 15.289 42.344 20.094 1 97.12 503 THR B N 1
ATOM 8002 C CA . THR B 1 503 ? 14.477 42.625 21.281 1 97.12 503 THR B CA 1
ATOM 8003 C C . THR B 1 503 ? 13 42.375 20.984 1 97.12 503 THR B C 1
ATOM 8005 O O . THR B 1 503 ? 12.578 42.344 19.828 1 97.12 503 THR B O 1
ATOM 8008 N N . ARG B 1 504 ? 12.242 42.094 22.016 1 97.12 504 ARG B N 1
ATOM 8009 C CA . ARG B 1 504 ? 10.805 41.875 21.875 1 97.12 504 ARG B CA 1
ATOM 8010 C C . ARG B 1 504 ? 10.133 43.062 21.188 1 97.12 504 ARG B C 1
ATOM 8012 O O . ARG B 1 504 ? 9.242 42.875 20.359 1 97.12 504 ARG B O 1
ATOM 8019 N N . GLU B 1 505 ? 10.57 44.25 21.484 1 96.69 505 GLU B N 1
ATOM 8020 C CA . GLU B 1 505 ? 10.008 45.469 20.906 1 96.69 505 GLU B CA 1
ATOM 8021 C C . GLU B 1 505 ? 10.281 45.531 19.406 1 96.69 505 GLU B C 1
ATOM 8023 O O . GLU B 1 505 ? 9.383 45.844 18.625 1 96.69 505 GLU B O 1
ATOM 8028 N N . LYS B 1 506 ? 11.461 45.25 19.094 1 96.5 506 LYS B N 1
ATOM 8029 C CA . LYS B 1 506 ? 11.828 45.281 17.688 1 96.5 506 LYS B CA 1
ATOM 8030 C C . LYS B 1 506 ? 11.039 44.219 16.891 1 96.5 506 LYS B C 1
ATOM 8032 O O . LYS B 1 506 ? 10.594 44.5 15.773 1 96.5 506 LYS B O 1
ATOM 8037 N N . ALA B 1 507 ? 10.961 43.062 17.453 1 97.81 507 ALA B N 1
ATOM 8038 C CA . ALA B 1 507 ? 10.211 42 16.797 1 97.81 507 ALA B CA 1
ATOM 8039 C C . ALA B 1 507 ? 8.75 42.406 16.594 1 97.81 507 ALA B C 1
ATOM 8041 O O . ALA B 1 507 ? 8.188 42.188 15.523 1 97.81 507 ALA B O 1
ATOM 8042 N N . ASN B 1 508 ? 8.125 42.969 17.578 1 96.56 508 ASN B N 1
ATOM 8043 C CA . ASN B 1 508 ? 6.734 43.406 17.484 1 96.56 508 ASN B CA 1
ATOM 8044 C C . ASN B 1 508 ? 6.57 44.531 16.484 1 96.56 508 ASN B C 1
ATOM 8046 O O . ASN B 1 508 ? 5.559 44.594 15.781 1 96.56 508 ASN B O 1
ATOM 8050 N N . ASP B 1 509 ? 7.555 45.375 16.422 1 95.62 509 ASP B N 1
ATOM 8051 C CA . ASP B 1 509 ? 7.527 46.469 15.461 1 95.62 509 ASP B CA 1
ATOM 8052 C C . ASP B 1 509 ? 7.523 45.938 14.031 1 95.62 509 ASP B C 1
ATOM 8054 O O . ASP B 1 509 ? 6.801 46.469 13.172 1 95.62 509 ASP B O 1
ATOM 8058 N N . VAL B 1 510 ? 8.305 44.969 13.836 1 94.12 510 VAL B N 1
ATOM 8059 C CA . VAL B 1 510 ? 8.406 44.406 12.5 1 94.12 510 VAL B CA 1
ATOM 8060 C C . VAL B 1 510 ? 7.055 43.844 12.07 1 94.12 510 VAL B C 1
ATOM 8062 O O . VAL B 1 510 ? 6.586 44.125 10.961 1 94.12 510 VAL B O 1
ATOM 8065 N N . VAL B 1 511 ? 6.398 43.062 12.914 1 94.44 511 VAL B N 1
ATOM 8066 C CA . VAL B 1 511 ? 5.137 42.406 12.547 1 94.44 511 VAL B CA 1
ATOM 8067 C C . VAL B 1 511 ? 4.062 43.5 12.344 1 94.44 511 VAL B C 1
ATOM 8069 O O . VAL B 1 511 ? 3.242 43.375 11.422 1 94.44 511 VAL B O 1
ATOM 8072 N N . SER B 1 512 ? 4.062 44.5 13.133 1 92.44 512 SER B N 1
ATOM 8073 C CA . SER B 1 512 ? 3.092 45.594 13 1 92.44 512 SER B CA 1
ATOM 8074 C C . SER B 1 512 ? 3.24 46.312 11.664 1 92.44 512 SER B C 1
ATOM 8076 O O . SER B 1 512 ? 2.246 46.625 11.008 1 92.44 512 SER B O 1
ATOM 8078 N N . LYS B 1 513 ? 4.461 46.531 11.289 1 88.19 513 LYS B N 1
ATOM 8079 C CA . LYS B 1 513 ? 4.73 47.188 10.016 1 88.19 513 LYS B CA 1
ATOM 8080 C C . LYS B 1 513 ? 4.238 46.375 8.844 1 88.19 513 LYS B C 1
ATOM 8082 O O . LYS B 1 513 ? 3.68 46.906 7.883 1 88.19 513 LYS B O 1
ATOM 8087 N N . VAL B 1 514 ? 4.5 45.125 8.977 1 85.31 514 VAL B N 1
ATOM 8088 C CA . VAL B 1 514 ? 4.098 44.219 7.898 1 85.31 514 VAL B CA 1
ATOM 8089 C C . VAL B 1 514 ? 2.574 44.156 7.812 1 85.31 514 VAL B C 1
ATOM 8091 O O . VAL B 1 514 ? 2.006 44.188 6.719 1 85.31 514 VAL B O 1
ATOM 8094 N N . LEU B 1 515 ? 1.853 44.062 8.914 1 86.88 515 LEU B N 1
ATOM 8095 C CA . LEU B 1 515 ? 0.399 43.938 8.938 1 86.88 515 LEU B CA 1
ATOM 8096 C C . LEU B 1 515 ? -0.269 45.25 8.555 1 86.88 515 LEU B C 1
ATOM 8098 O O . LEU B 1 515 ? -1.414 45.25 8.102 1 86.88 515 LEU B O 1
ATOM 8102 N N . GLU B 1 516 ? 0.431 46.312 8.758 1 81.06 516 GLU B N 1
ATOM 8103 C CA . GLU B 1 516 ? -0.069 47.594 8.289 1 81.06 516 GLU B CA 1
ATOM 8104 C C . GLU B 1 516 ? -0.102 47.656 6.766 1 81.06 516 GLU B C 1
ATOM 8106 O O . GLU B 1 516 ? -0.948 48.344 6.184 1 81.06 516 GLU B O 1
ATOM 8111 N N . ALA B 1 517 ? 0.832 46.938 6.195 1 71.94 517 ALA B N 1
ATOM 8112 C CA . ALA B 1 517 ? 0.861 46.844 4.738 1 71.94 517 ALA B CA 1
ATOM 8113 C C . ALA B 1 517 ? -0.052 45.719 4.246 1 71.94 517 ALA B C 1
ATOM 8115 O O . ALA B 1 517 ? 0.192 45.125 3.189 1 71.94 517 ALA B O 1
ATOM 8116 N N . GLU B 1 518 ? -1.062 45.344 5.031 1 68.06 518 GLU B N 1
ATOM 8117 C CA . GLU B 1 518 ? -1.903 44.156 4.879 1 68.06 518 GLU B CA 1
ATOM 8118 C C . GLU B 1 518 ? -2.645 44.188 3.545 1 68.06 518 GLU B C 1
ATOM 8120 O O . GLU B 1 518 ? -2.789 43.156 2.896 1 68.06 518 GLU B O 1
ATOM 8125 N N . VAL B 1 519 ? -3.066 45.312 3.258 1 61.59 519 VAL B N 1
ATOM 8126 C CA . VAL B 1 519 ? -3.83 45.406 2.016 1 61.59 519 VAL B CA 1
ATOM 8127 C C . VAL B 1 519 ? -2.988 44.875 0.854 1 61.59 519 VAL B C 1
ATOM 8129 O O . VAL B 1 519 ? -3.479 44.094 0.023 1 61.59 519 VAL B O 1
ATOM 8132 N N . LEU B 1 520 ? -1.752 45.219 0.869 1 59.5 520 LEU B N 1
ATOM 8133 C CA . LEU B 1 520 ? -0.848 44.781 -0.191 1 59.5 520 LEU B CA 1
ATOM 8134 C C . LEU B 1 520 ? -0.614 43.281 -0.123 1 59.5 520 LEU B C 1
ATOM 8136 O O . LEU B 1 520 ? -0.608 42.594 -1.153 1 59.5 520 LEU B O 1
ATOM 8140 N N . LEU B 1 521 ? -0.579 42.812 0.99 1 68.56 521 LEU B N 1
ATOM 8141 C CA . LEU B 1 521 ? -0.274 41.406 1.177 1 68.56 521 LEU B CA 1
ATOM 8142 C C . LEU B 1 521 ? -1.474 40.531 0.812 1 68.56 521 LEU B C 1
ATOM 8144 O O . LEU B 1 521 ? -1.313 39.469 0.222 1 68.56 521 LEU B O 1
ATOM 8148 N N . ARG B 1 522 ? -2.592 41 1.17 1 70.19 522 ARG B N 1
ATOM 8149 C CA . ARG B 1 522 ? -3.811 40.281 0.836 1 70.19 522 ARG B CA 1
ATOM 8150 C C . ARG B 1 522 ? -4.004 40.188 -0.674 1 70.19 522 ARG B C 1
ATOM 8152 O O . ARG B 1 522 ? -4.449 39.156 -1.194 1 70.19 522 ARG B O 1
ATOM 8159 N N . GLU B 1 523 ? -3.678 41.219 -1.271 1 64.75 523 GLU B N 1
ATOM 8160 C CA . GLU B 1 523 ? -3.781 41.25 -2.727 1 64.75 523 GLU B CA 1
ATOM 8161 C C . GLU B 1 523 ? -2.803 40.25 -3.361 1 64.75 523 GLU B C 1
ATOM 8163 O O . GLU B 1 523 ? -3.143 39.594 -4.328 1 64.75 523 GLU B O 1
ATOM 8168 N N . LEU B 1 524 ? -1.635 40.281 -2.822 1 64.25 524 LEU B N 1
ATOM 8169 C CA . LEU B 1 524 ? -0.639 39.344 -3.318 1 64.25 524 LEU B CA 1
ATOM 8170 C C . LEU B 1 524 ? -1.109 37.875 -3.125 1 64.25 524 LEU B C 1
ATOM 8172 O O . LEU B 1 524 ? -0.978 37.062 -4.031 1 64.25 524 LEU B O 1
ATOM 8176 N N . ALA B 1 525 ? -1.67 37.625 -1.983 1 67.31 525 ALA B N 1
ATOM 8177 C CA . ALA B 1 525 ? -2.146 36.281 -1.654 1 67.31 525 ALA B CA 1
ATOM 8178 C C . ALA B 1 525 ? -3.275 35.875 -2.59 1 67.31 525 ALA B C 1
ATOM 8180 O O . ALA B 1 525 ? -3.373 34.688 -2.961 1 67.31 525 ALA B O 1
ATOM 8181 N N . SER B 1 526 ? -4.102 36.75 -2.922 1 66.19 526 SER B N 1
ATOM 8182 C CA . SER B 1 526 ? -5.242 36.469 -3.783 1 66.19 526 SER B CA 1
ATOM 8183 C C . SER B 1 526 ? -4.789 36.062 -5.188 1 66.19 526 SER B C 1
ATOM 8185 O O . SER B 1 526 ? -5.52 35.406 -5.91 1 66.19 526 SER B O 1
ATOM 8187 N N . GLN B 1 527 ? -3.578 36.562 -5.445 1 60.06 527 GLN B N 1
ATOM 8188 C CA . GLN B 1 527 ? -3.049 36.25 -6.777 1 60.06 527 GLN B CA 1
ATOM 8189 C C . GLN B 1 527 ? -2.516 34.844 -6.863 1 60.06 527 GLN B C 1
ATOM 8191 O O . GLN B 1 527 ? -2.406 34.281 -7.953 1 60.06 527 GLN B O 1
ATOM 8196 N N . PHE B 1 528 ? -2.217 34.312 -5.742 1 60.09 528 PHE B N 1
ATOM 8197 C CA . PHE B 1 528 ? -1.683 32.969 -5.734 1 60.09 528 PHE B CA 1
ATOM 8198 C C . PHE B 1 528 ? -2.779 31.938 -6.031 1 60.09 528 PHE B C 1
ATOM 8200 O O . PHE B 1 528 ? -2.492 30.812 -6.418 1 60.09 528 PHE B O 1
ATOM 8207 N N . HIS B 1 529 ? -4.125 32.125 -5.785 1 57.41 529 HIS B N 1
ATOM 8208 C CA . HIS B 1 529 ? -5.254 31.203 -5.949 1 57.41 529 HIS B CA 1
ATOM 8209 C C . HIS B 1 529 ? -5.582 30.984 -7.426 1 57.41 529 HIS B C 1
ATOM 8211 O O . HIS B 1 529 ? -6.387 30.125 -7.77 1 57.41 529 HIS B O 1
ATOM 8217 N N . GLY B 1 530 ? -4.969 31.844 -8.32 1 46.94 530 GLY B N 1
ATOM 8218 C CA . GLY B 1 530 ? -5.414 31.719 -9.695 1 46.94 530 GLY B CA 1
ATOM 8219 C C . GLY B 1 530 ? -4.699 30.609 -10.453 1 46.94 530 GLY B C 1
ATOM 8220 O O . GLY B 1 530 ? -3.617 30.188 -10.055 1 46.94 530 GLY B O 1
#

Sequence (1060 aa):
MCSLRYATPPRLCWNAGPTTSARCWTAGCATGSNTAKCEHARSFRAHLPRQAGYTARLVGKRIQTMTEAALAPEIPHAPSVIRQLLEKLGIGFDEVTERPSLNPARKVQAVLLHDAVGALMVLFPQSQLLDLNRLAELTGRKLTAVPTERLERMLGKHNLSLLPGLPALTSSPCLYEESLLREPKLLIHSGEPGVLLEITSEAFKSMLTKASAATFGEPVSNVTPNLDRPHDDRAEITQAVQAFTARRIQQRLEETIEIPPLAETAQKIIKLRVDPDATIDDITGVVETDPALAAQVVSWAASPYYASPGKIRSVEDAIVRVLGFDLVINLALGLALGKTLSLPKDHPQHATPYWQQSIYTAAVIEGLTRAMPRAQRPEGGLTYLSGLLHNFGYLLLAHVFPPHFSLICRHLEVNPHLCHSYVEQHLLGISREQIGAWLMRYWDMPDELATALRFQHDPHYDGDYAAYPNLVCLAVRLLRARSVGSGPDEEIPDALLERVGLTREKANDVVSKVLEAEVLLRELASQFHGMCSLRYATPPRLCWNAGPTTSARCWTAGCATGSNTAKCEHARSFRAHLPRQAGYTARLVGKRIQTMTEAALAPEIPHAPSVIRQLLEKLGIGFDEVTERPSLNPARKVQAVLLHDAVGALMVLFPQSQLLDLNRLAELTGRKLTAVPTERLERMLGKHNLSLLPGLPALTSSPCLYEESLLREPKLLIHSGEPGVLLEITSEAFKSMLTKASAATFGEPVSNVTPNLDRPHDDRAEITQAVQAFTARRIQQRLEETIEIPPLAETAQKIIKLRVDPDATIDDITGVVETDPALAAQVVSWAASPYYASPGKIRSVEDAIVRVLGFDLVINLALGLALGKTLSLPKDHPQHATPYWQQSIYTAAVIEGLTRAMPRAQRPEGGLTYLSGLLHNFGYLLLAHVFPPHFSLICRHLEVNPHLCHSYVEQHLLGISREQIGAWLMRYWDMPDELATALRFQHDPHYDGDYAAYPNLVCLAVRLLRARSVGSGPDEEIPDALLERVGLTREKANDVVSKVLEAEVLLRELASQFHG

pLDDT: mean 78.2, std 25.01, range [14.35, 98.31]

Solvent-accessible surface area (backbone atoms only — not comparable to full-atom values): 60782 Å² total; per-residue (Å²): 134,84,80,74,82,78,80,81,79,83,84,80,84,80,71,84,81,84,82,75,89,88,78,86,86,81,88,80,86,78,73,82,82,73,70,80,80,81,81,81,82,80,80,78,84,73,80,75,78,83,78,95,82,74,74,82,72,66,88,74,69,78,76,69,78,68,76,69,68,73,69,62,81,71,74,77,64,66,43,66,65,50,54,49,51,33,55,74,71,68,46,73,70,45,84,39,75,65,54,88,82,55,63,39,60,32,27,46,39,48,40,53,28,28,49,95,92,46,56,38,34,38,37,36,29,57,43,33,40,60,41,61,68,53,43,20,69,71,71,73,45,82,63,41,62,54,55,65,68,61,51,49,55,61,31,48,77,66,73,31,82,46,70,40,62,48,59,84,81,44,95,44,53,32,42,33,32,56,69,47,66,73,34,70,50,33,33,27,45,38,16,35,92,57,29,25,30,39,30,42,29,70,56,53,53,65,64,39,75,82,39,44,77,44,88,51,63,41,55,45,86,79,46,76,64,82,76,84,49,75,87,46,40,65,61,41,50,44,50,34,52,39,53,51,50,42,52,45,33,70,76,33,47,64,67,63,58,63,60,65,67,78,42,68,67,30,54,51,45,53,52,43,51,69,34,91,80,56,49,67,66,58,53,41,53,58,34,63,71,34,62,68,54,32,51,48,50,42,50,53,30,67,31,74,82,55,60,44,88,75,85,80,84,42,62,56,48,18,30,74,73,50,53,29,66,67,52,47,52,51,52,50,36,52,52,35,49,44,71,50,51,60,82,62,91,71,68,44,87,79,50,53,55,68,53,42,47,20,51,53,31,14,52,33,28,46,46,48,51,69,66,24,48,78,93,73,47,72,64,63,50,50,44,26,48,31,20,47,48,47,64,48,13,55,46,48,44,39,66,68,36,50,74,58,35,52,52,47,28,52,40,47,62,62,31,52,80,40,52,66,46,52,56,31,26,65,76,50,60,43,34,42,35,50,58,32,19,49,48,33,51,72,69,68,45,60,63,54,41,26,43,15,29,47,35,28,85,41,75,76,60,75,60,86,59,29,67,41,11,45,42,42,29,50,32,53,40,56,37,30,70,70,73,42,49,75,48,53,75,59,84,78,57,66,67,44,32,56,75,58,54,42,51,73,65,57,54,52,48,38,46,50,55,51,58,70,45,33,69,60,49,52,53,54,25,60,58,67,79,108,132,89,81,78,77,81,81,79,80,82,83,82,77,83,75,80,77,82,75,87,73,75,85,81,75,86,79,80,78,68,83,76,81,79,72,79,77,87,76,81,87,88,72,89,75,91,79,88,91,82,91,96,88,86,75,92,75,78,81,83,69,74,76,67,78,69,74,71,69,73,69,62,79,70,74,78,64,65,41,66,66,51,53,50,52,33,54,74,70,68,47,72,69,45,83,38,76,64,54,89,81,55,63,40,61,31,28,46,38,49,42,55,28,28,50,94,90,46,56,38,34,39,37,37,29,57,42,34,40,61,40,62,68,54,43,21,70,73,70,74,45,82,64,40,63,52,56,65,68,60,50,48,55,60,31,48,76,66,74,31,82,45,71,41,64,47,59,83,81,47,96,46,52,33,40,32,32,56,70,48,66,73,34,69,50,32,33,28,44,38,16,37,89,58,30,24,32,40,31,43,29,70,58,52,54,66,64,40,72,83,40,44,77,44,88,51,61,40,54,45,86,77,47,77,61,84,80,83,51,75,86,46,39,64,62,40,50,43,48,33,52,37,55,50,49,40,52,47,34,69,76,33,47,66,68,63,55,62,60,64,66,78,42,66,67,30,53,54,46,52,53,43,52,68,34,90,80,56,48,67,66,57,52,39,54,59,34,63,71,33,63,68,53,32,52,49,50,41,50,52,32,66,33,74,80,54,62,46,89,73,86,79,84,41,62,56,48,18,30,73,74,47,53,31,65,68,54,48,51,49,50,49,36,52,52,36,49,45,70,50,49,60,82,62,91,72,69,45,85,79,50,53,56,67,54,44,47,20,51,53,32,15,52,33,30,45,47,51,50,68,63,22,48,77,91,72,47,71,64,62,51,52,42,28,48,32,20,47,48,47,63,49,12,55,46,48,43,41,68,67,35,49,73,59,35,53,53,48,27,51,38,47,60,61,32,51,80,40,52,66,45,53,57,32,25,64,76,49,58,43,33,43,34,50,57,32,20,50,50,34,50,72,71,67,48,60,63,54,42,26,44,13,29,48,36,25,85,42,75,76,59,74,61,84,58,29,68,41,11,47,43,42,28,50,31,53,40,58,36,31,70,71,74,42,49,74,49,51,73,59,86,78,57,67,67,43,32,56,76,59,54,44,52,73,66,58,52,52,49,37,47,52,55,50,58,70,46,33,70,61,48,52,53,54,26,60,59,65,78,108

Foldseek 3Di:
DCDPDDDDQDDPDDPDDDDDDDDDDDDDDDDDDPDDDDDDDDDDDPDPDDDDDDPDDDDPDDPPPPVPPPPPPPPDDQAPLLVVVCVVLVFDKDKDFDDPPPDQQQEKDWFWKADPVGIEIEIEGSQWAFDQVLVCVVPVDNIDGDDPVVVCVLLVVRPFQDDKPQPVSDPHEYEYEPSNLVDQWHWIDSRDPRITIIGGSVSVVSRCPRYHYDHGTHRVVVDDDDPDCVVCVVVVVVVVVVVVVVVVCVVCVPVSLVQFAQPPLLVQLLVLLQDPPRDLVSNLVSQVSDPVSQVLLLVVLPDCLQVQPDHQDGSSSSQVRTQHDLRSSLLSNLQSVCVRFPDDPDAAPQFFPLQLQLLLQLQLLLLLLVVFDPVQRDRNSLLSVLSNCLQVLLRSCCSRPVVLNNVLNVVCNVCQQADSQVSCCVRPVGGSLVVSLVVCVVSVHDNLSSVLNNCLCPLPDDDPNSLRSLSSVLSSLLVVVVVHGGHDNDDRDPVSCVSRRHDPVSSNVSSVVSVVCVVSSVVSSVSSND/DDPPPPDDDDDPDPDPDDDPDDDDDDDPPCPDDPDDDPDDDDDDDDDDDDDDDDDDPDDPDDPPPPVPPPPPPPPDDFAPLLVVVCVVLVFDKDKDFDDPPPDQQQEKDWFWKADPVGIEIEIEGSQWDFDQVLVCVVPVDNIDGDDPVVVCVLLVVRPFQDDKPQPVSDPHEYEYEPSNLVDQWHWIDSRDPRITIIGGSVSVVSRCPRYHYDHGTHRVVVDDDDPDCVVCVVVVVVVVVVVVVVVCCVVCVPVSLVQFAQDPLLVQLLVLLQDPPRDLVSNQVSQVVDPVSQVLLLVVLPDCLQVQPDHQDGSSSSQVRTQHDLRSSLLSNLQSVCVRFPDDPDAAPQFFPLQLQLLLQLQLLLLLLVVFDPVLRDRNSLLSVLSNCLQVLLRSCCSRPVVLNNVLNVVCNVCQQADSQVSCCVRPVGGSLVVSLVVCVVSVHDNLSSVLNNCLCPLPDDDPNSLRSLSSVLSSLLVVVVVHGGHDNDDRDPVSCVSRRHDPVSSNVSSVVSVVCVVVSVVSSVSSND

Organism: NCBI:txid47879

Secondary structure (DSSP, 8-state):
------------------------------------------------------GGG----------------------HHHHHHHHHTT---EEEE--TTS-TTTBEEEEEEE-SS-EEEEEEETTEEE-HHHHHHHHS---EEPPHHHHHHHHHTTT-SS--S-GGGSSS-EEEEGGGGGSSEEEEE-SSTTEEEEEEHHHHHHTTTTPEEE--EEEGGG----SS-GGGHHHHHHHHHHHHHHHHHHH-HHHHTTPPPPPHHHHHHHHHHH-TT--HHHHHHHHHH-HHHHHHHHHHHHSGGGT-SS----HHHIIIIII-HHHHHHHHHHHHHHHHSPPPS---TT---HHHHHHHHHHHHHHHHHHS-GGG---HHHHHHHHHTTTHHHHHHHHH-HHHHHHHHHHHHH-TTS-HHHHHHHHHSS-HHHHHHHHHHHTT--HHHHHHHHTTT-TT--STTTHHHHHHHHHHHHHHHTT-SSS------HHHHHHHT--HHHHHHHHHHHHHTHHHHHHHHHHHT-/-------------------------------------------------------------------------------HHHHHHHHHTT---EEEE--TTS-TTTBEEEEEEE-SS-EEEEEEETTEEE-HHHHHHHHS---EEPPHHHHHHHHHTTT-SS--S-GGGSSS-EEEEGGGGGSSEEEEE-SSTTEEEEEEHHHHHHTTTT-EEE--EEEGGG----SS-GGGHHHHHHHHHHHHHHHHHHH-HHHHTTPPPPPHHHHHHHHHHH-TT--HHHHHHHHHH-HHHHHHHHHHHHSGGGT-SS----HHHIIIIII-HHHHHHHHHHHHHHHHSPPPS---TT---HHHHHHHHHHHHHHHHHHS-GGG---HHHHHHHHHTTTHHHHHHHHH-HHHHHHHHHHHHH-TTS-HHHHHHHHHSS-HHHHHHHHHHHTT--HHHHHHHHTTT-TT--STTTHHHHHHHHHHHHHHTTT-SSS------HHHHHHHT--HHHHHHHHHHHHHTHHHHHHHHHHHT-

InterPro domains:
  IPR007214 YbaK/aminoacyl-tRNA synthetase-associated domain [PF04073] (95-204)
  IPR013976 Cyclic di-GMP phosphodiesterase CdgJ, HDOD domain [PF08668] (259-459)
  IPR013976 Cyclic di-GMP phosphodiesterase CdgJ, HDOD domain [PS51833] (259-459)
  IPR036754 YbaK/aminoacyl-tRNA synthetase-associated domain superfamily [G3DSA:3.90.960.10] (76-217)
  IPR036754 YbaK/aminoacyl-tRNA synthetase-associated domain superfamily [SSF55826] (82-208)

Radius of gyration: 41.21 Å; Cα contacts (8 Å, |Δi|>4): 1436; chains: 2; bounding box: 86×134×111 Å

Nearest PDB structures (foldseek):
  3mem-assembly1_A  TM=6.071E-01  e=1.596E-39  Marinobacter nauticus VT8
  3hc1-assembly1_A  TM=7.620E-01  e=5.401E-11  Geobacter sulfurreducens
  1dbx-assembly2_B  TM=8.001E-01  e=1.646E-05  Haemophilus influenzae
  1dbu-assembly1_A  TM=7.572E-01  e=7.614E-06  Haemophilus influenzae
  1vqr-assembly4_D  TM=4.063E-01  e=1.358E-05  Campylobacter jejuni subsp. jejuni NCTC 11168 = ATCC 700819